Protein AF-0000000075654293 (afdb_homodimer)

pLDDT: mean 76.51, std 26.1, range [17.53, 98.88]

Structure (mmCIF, N/CA/C/O backbone):
data_AF-0000000075654293-model_v1
#
loop_
_entity.id
_entity.type
_entity.pdbx_description
1 polymer 'Carboxylesterase 1F-like'
#
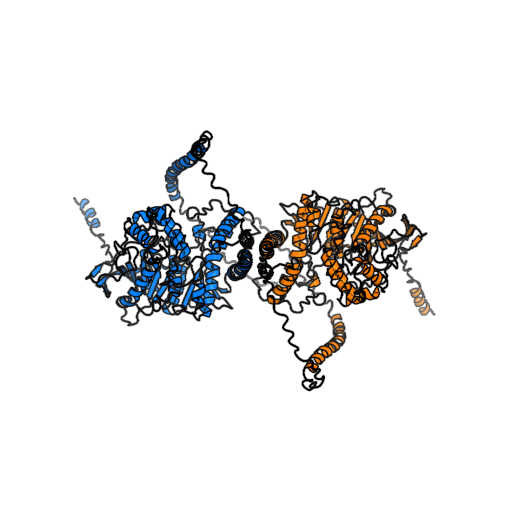loop_
_atom_site.group_PDB
_atom_site.id
_atom_site.type_symbol
_atom_site.label_atom_id
_atom_site.label_alt_id
_atom_site.label_comp_id
_atom_site.label_asym_id
_atom_site.label_entity_id
_atom_site.label_seq_id
_atom_site.pdbx_PDB_ins_code
_atom_site.Cartn_x
_atom_site.Cartn_y
_atom_site.Cartn_z
_atom_site.occupancy
_atom_site.B_iso_or_equiv
_atom_site.auth_seq_id
_atom_site.auth_comp_id
_atom_site.auth_asym_id
_atom_site.auth_atom_id
_atom_site.pdbx_PDB_model_num
ATOM 1 N N . MET A 1 1 ? 62.906 60.344 42.75 1 29.38 1 MET A N 1
ATOM 2 C CA . MET A 1 1 ? 61.781 61.25 42.531 1 29.38 1 MET A CA 1
ATOM 3 C C . MET A 1 1 ? 61.25 61.125 41.125 1 29.38 1 MET A C 1
ATOM 5 O O . MET A 1 1 ? 60.062 61.344 40.875 1 29.38 1 MET A O 1
ATOM 9 N N . GLU A 1 2 ? 62.219 60.875 40.125 1 33.06 2 GLU A N 1
ATOM 10 C CA . GLU A 1 2 ? 61.938 61.062 38.688 1 33.06 2 GLU A CA 1
ATOM 11 C C . GLU A 1 2 ? 61.156 59.875 38.125 1 33.06 2 GLU A C 1
ATOM 13 O O . GLU A 1 2 ? 60.5 59.969 37.094 1 33.06 2 GLU A O 1
ATOM 18 N N . ILE A 1 3 ? 61.469 58.625 38.656 1 38.44 3 ILE A N 1
ATOM 19 C CA . ILE A 1 3 ? 61 57.406 38 1 38.44 3 ILE A CA 1
ATOM 20 C C . ILE A 1 3 ? 59.5 57.25 38.219 1 38.44 3 ILE A C 1
ATOM 22 O O . ILE A 1 3 ? 58.844 56.469 37.5 1 38.44 3 ILE A O 1
ATOM 26 N N . VAL A 1 4 ? 58.969 57.75 39.406 1 38.62 4 VAL A N 1
ATOM 27 C CA . VAL A 1 4 ? 57.594 57.5 39.844 1 38.62 4 VAL A CA 1
ATOM 28 C C . VAL A 1 4 ? 56.625 58.25 38.938 1 38.62 4 VAL A C 1
ATOM 30 O O . VAL A 1 4 ? 55.406 58.062 39.031 1 38.62 4 VAL A O 1
ATOM 33 N N . SER A 1 5 ? 57.125 59.312 38.219 1 36.38 5 SER A N 1
ATOM 34 C CA . SER A 1 5 ? 56.219 60.219 37.531 1 36.38 5 SER A CA 1
ATOM 35 C C . SER A 1 5 ? 55.594 59.594 36.281 1 36.38 5 SER A C 1
ATOM 37 O O . SER A 1 5 ? 54.594 60.094 35.781 1 36.38 5 SER A O 1
ATOM 39 N N . LEU A 1 6 ? 56.375 58.656 35.625 1 37.62 6 LEU A N 1
ATOM 40 C CA . LEU A 1 6 ? 55.969 58.312 34.281 1 37.62 6 LEU A CA 1
ATOM 41 C C . LEU A 1 6 ? 54.781 57.375 34.312 1 37.62 6 LEU A C 1
ATOM 43 O O . LEU A 1 6 ? 54.031 57.281 33.312 1 37.62 6 LEU A O 1
ATOM 47 N N . VAL A 1 7 ? 54.656 56.531 35.438 1 39.5 7 VAL A N 1
ATOM 48 C CA . VAL A 1 7 ? 53.656 55.469 35.406 1 39.5 7 VAL A CA 1
ATOM 49 C C . VAL A 1 7 ? 52.25 56.062 35.5 1 39.5 7 VAL A C 1
ATOM 51 O O . VAL A 1 7 ? 51.281 55.406 35.125 1 39.5 7 VAL A O 1
ATOM 54 N N . TRP A 1 8 ? 52.094 57.281 36.156 1 36.34 8 TRP A N 1
ATOM 55 C CA . TRP A 1 8 ? 50.75 57.781 36.469 1 36.34 8 TRP A CA 1
ATOM 56 C C . TRP A 1 8 ? 50.031 58.25 35.219 1 36.34 8 TRP A C 1
ATOM 58 O O . TRP A 1 8 ? 48.812 58.438 35.219 1 36.34 8 TRP A O 1
ATOM 68 N N . ARG A 1 9 ? 50.844 58.719 34.188 1 34.94 9 ARG A N 1
ATOM 69 C CA . ARG A 1 9 ? 50.125 59.406 33.125 1 34.94 9 ARG A CA 1
ATOM 70 C C . ARG A 1 9 ? 49.281 58.438 32.281 1 34.94 9 ARG A C 1
ATOM 72 O O . ARG A 1 9 ? 48.344 58.844 31.609 1 34.94 9 ARG A O 1
ATOM 79 N N . TRP A 1 10 ? 49.875 57.188 32.062 1 36.72 10 TRP A N 1
ATOM 80 C CA . TRP A 1 10 ? 49.25 56.469 30.969 1 36.72 10 TRP A CA 1
ATOM 81 C C . TRP A 1 10 ? 47.906 55.906 31.391 1 36.72 10 TRP A C 1
ATOM 83 O O . TRP A 1 10 ? 47.219 55.281 30.594 1 36.72 10 TRP A O 1
ATOM 93 N N . CYS A 1 11 ? 47.625 55.812 32.719 1 34.59 11 CYS A N 1
ATOM 94 C CA . CYS A 1 11 ? 46.344 55.188 33.125 1 34.59 11 CYS A CA 1
ATOM 95 C C . CYS A 1 11 ? 45.188 56.062 32.688 1 34.59 11 CYS A C 1
ATOM 97 O O . CYS A 1 11 ? 44.031 55.719 32.938 1 34.59 11 CYS A O 1
ATOM 99 N N . VAL A 1 12 ? 45.438 57.375 32.5 1 34.41 12 VAL A N 1
ATOM 100 C CA . VAL A 1 12 ? 44.25 58.219 32.469 1 34.41 12 VAL A CA 1
ATOM 101 C C . VAL A 1 12 ? 43.469 57.938 31.188 1 34.41 12 VAL A C 1
ATOM 103 O O . VAL A 1 12 ? 42.219 58 31.188 1 34.41 12 VAL A O 1
ATOM 106 N N . THR A 1 13 ? 44.125 57.875 30.047 1 33.25 13 THR A N 1
ATOM 107 C CA . THR A 1 13 ? 43.344 58.312 28.875 1 33.25 13 THR A CA 1
ATOM 108 C C . THR A 1 13 ? 42.344 57.25 28.453 1 33.25 13 THR A C 1
ATOM 110 O O . THR A 1 13 ? 41.531 57.469 27.578 1 33.25 13 THR A O 1
ATOM 113 N N . VAL A 1 14 ? 42.688 55.938 28.688 1 34.84 14 VAL A N 1
ATOM 114 C CA . VAL A 1 14 ? 41.844 55.094 27.844 1 34.84 14 VAL A CA 1
ATOM 115 C C . VAL A 1 14 ? 40.406 55.094 28.359 1 34.84 14 VAL A C 1
ATOM 117 O O . VAL A 1 14 ? 39.906 54.094 28.844 1 34.84 14 VAL A O 1
ATOM 120 N N . LEU A 1 15 ? 40 56.031 29.219 1 33.72 15 LEU A N 1
ATOM 121 C CA . LEU A 1 15 ? 38.562 56.031 29.453 1 33.72 15 LEU A CA 1
ATOM 122 C C . LEU A 1 15 ? 37.812 56.156 28.141 1 33.72 15 LEU A C 1
ATOM 124 O O . LEU A 1 15 ? 37.625 57.281 27.625 1 33.72 15 LEU A O 1
ATOM 128 N N . ALA A 1 16 ? 38.219 55.469 27.031 1 32.47 16 ALA A N 1
ATOM 129 C CA . ALA A 1 16 ? 37.344 55.5 25.875 1 32.47 16 ALA A CA 1
ATOM 130 C C . ALA A 1 16 ? 35.875 55.375 26.281 1 32.47 16 ALA A C 1
ATOM 132 O O . ALA A 1 16 ? 35.5 54.5 27.062 1 32.47 16 ALA A O 1
ATOM 133 N N . LEU A 1 17 ? 35.125 56.438 26.125 1 32.34 17 LEU A N 1
ATOM 134 C CA . LEU A 1 17 ? 33.656 56.562 26.156 1 32.34 17 LEU A CA 1
ATOM 135 C C . LEU A 1 17 ? 33 55.406 25.453 1 32.34 17 LEU A C 1
ATOM 137 O O . LEU A 1 17 ? 33.156 55.219 24.234 1 32.34 17 LEU A O 1
ATOM 141 N N . ALA A 1 18 ? 32.969 54.219 25.984 1 35.25 18 ALA A N 1
ATOM 142 C CA . ALA A 1 18 ? 31.859 53.344 25.578 1 35.25 18 ALA A CA 1
ATOM 143 C C . ALA A 1 18 ? 30.594 54.156 25.312 1 35.25 18 ALA A C 1
ATOM 145 O O . ALA A 1 18 ? 29.922 54.594 26.25 1 35.25 18 ALA A O 1
ATOM 146 N N . ARG A 1 19 ? 30.641 55.031 24.312 1 33.97 19 ARG A N 1
ATOM 147 C CA . ARG A 1 19 ? 29.344 55.531 23.875 1 33.97 19 ARG A CA 1
ATOM 148 C C . ARG A 1 19 ? 28.312 54.375 23.875 1 33.97 19 ARG A C 1
ATOM 150 O O . ARG A 1 19 ? 28.438 53.438 23.109 1 33.97 19 ARG A O 1
ATOM 157 N N . LEU A 1 20 ? 27.891 53.906 24.969 1 35.78 20 LEU A N 1
ATOM 158 C CA . LEU A 1 20 ? 26.578 53.281 24.922 1 35.78 20 LEU A CA 1
ATOM 159 C C . LEU A 1 20 ? 25.719 53.875 23.797 1 35.78 20 LEU A C 1
ATOM 161 O O . LEU A 1 20 ? 25.453 55.094 23.781 1 35.78 20 LEU A O 1
ATOM 165 N N . SER A 1 21 ? 25.984 53.531 22.547 1 38.88 21 SER A N 1
ATOM 166 C CA . SER A 1 21 ? 25.031 53.906 21.516 1 38.88 21 SER A CA 1
ATOM 167 C C . SER A 1 21 ? 23.656 54.188 22.094 1 38.88 21 SER A C 1
ATOM 169 O O . SER A 1 21 ? 23.031 53.25 22.641 1 38.88 21 SER A O 1
ATOM 171 N N . GLN A 1 22 ? 23.406 55.094 22.891 1 42.22 22 GLN A N 1
ATOM 172 C CA . GLN A 1 22 ? 22.094 55.531 23.344 1 42.22 22 GLN A CA 1
ATOM 173 C C . GLN A 1 22 ? 21.031 55.312 22.266 1 42.22 22 GLN A C 1
ATOM 175 O O . GLN A 1 22 ? 21.047 55.969 21.234 1 42.22 22 GLN A O 1
ATOM 180 N N . GLY A 1 23 ? 20.594 54.156 21.906 1 54.72 23 GLY A N 1
ATOM 181 C CA . GLY A 1 23 ? 19.484 53.906 20.984 1 54.72 23 GLY A CA 1
ATOM 182 C C . GLY A 1 23 ? 18.453 55 20.984 1 54.72 23 GLY A C 1
ATOM 183 O O . GLY A 1 23 ? 18.109 55.531 22.047 1 54.72 23 GLY A O 1
ATOM 184 N N . SER A 1 24 ? 18.312 55.906 19.906 1 78.12 24 SER A N 1
ATOM 185 C CA . SER A 1 24 ? 17.328 56.969 19.719 1 78.12 24 SER A CA 1
ATOM 186 C C . SER A 1 24 ? 15.914 56.438 19.984 1 78.12 24 SER A C 1
ATOM 188 O O . SER A 1 24 ? 15.625 55.281 19.75 1 78.12 24 SER A O 1
ATOM 190 N N . HIS A 1 25 ? 15.219 57.125 20.938 1 88.88 25 HIS A N 1
ATOM 191 C CA . HIS A 1 25 ? 13.836 56.812 21.281 1 88.88 25 HIS A CA 1
ATOM 192 C C . HIS A 1 25 ? 12.875 57.375 20.234 1 88.88 25 HIS A C 1
ATOM 194 O O . HIS A 1 25 ? 13.172 58.375 19.578 1 88.88 25 HIS A O 1
ATOM 200 N N . VAL A 1 26 ? 11.875 56.594 19.938 1 92.44 26 VAL A N 1
ATOM 201 C CA . VAL A 1 26 ? 10.805 57 19.047 1 92.44 26 VAL A CA 1
ATOM 202 C C . VAL A 1 26 ? 9.453 56.875 19.75 1 92.44 26 VAL A C 1
ATOM 204 O O . VAL A 1 26 ? 9.203 55.875 20.422 1 92.44 26 VAL A O 1
ATOM 207 N N . VAL A 1 27 ? 8.625 57.906 19.703 1 94.38 27 VAL A N 1
ATOM 208 C CA . VAL A 1 27 ? 7.301 57.875 20.312 1 94.38 27 VAL A CA 1
ATOM 209 C C . VAL A 1 27 ? 6.234 57.875 19.219 1 94.38 27 VAL A C 1
ATOM 211 O O . VAL A 1 27 ? 6.336 58.594 18.234 1 94.38 27 VAL A O 1
ATOM 214 N N . ARG A 1 28 ? 5.301 57.031 19.312 1 94.19 28 ARG A N 1
ATOM 215 C CA . ARG A 1 28 ? 4.176 56.938 18.391 1 94.19 28 ARG A CA 1
ATOM 216 C C . ARG A 1 28 ? 2.846 57.031 19.125 1 94.19 28 ARG A C 1
ATOM 218 O O . ARG A 1 28 ? 2.734 56.594 20.266 1 94.19 28 ARG A O 1
ATOM 225 N N . ASP A 1 29 ? 1.861 57.562 18.438 1 93.06 29 ASP A N 1
ATOM 226 C CA . ASP A 1 29 ? 0.502 57.625 18.969 1 93.06 29 ASP A CA 1
ATOM 227 C C . ASP A 1 29 ? -0.239 56.312 18.719 1 93.06 29 ASP A C 1
ATOM 229 O O . ASP A 1 29 ? 0.15 55.531 17.844 1 93.06 29 ASP A O 1
ATOM 233 N N . THR A 1 30 ? -1.168 56 19.547 1 93.81 30 THR A N 1
ATOM 234 C CA . THR A 1 30 ? -2.199 55 19.328 1 93.81 30 THR A CA 1
ATOM 235 C C . THR A 1 30 ? -3.568 55.531 19.75 1 93.81 30 THR A C 1
ATOM 237 O O . THR A 1 30 ? -3.684 56.656 20.234 1 93.81 30 THR A O 1
ATOM 240 N N . ALA A 1 31 ? -4.582 54.75 19.5 1 92.62 31 ALA A N 1
ATOM 241 C CA . ALA A 1 31 ? -5.922 55.125 19.938 1 92.62 31 ALA A CA 1
ATOM 242 C C . ALA A 1 31 ? -6.023 55.094 21.469 1 92.62 31 ALA A C 1
ATOM 244 O O . ALA A 1 31 ? -6.969 55.625 22.047 1 92.62 31 ALA A O 1
ATOM 245 N N . TYR A 1 32 ? -4.969 54.594 22.125 1 92.56 32 TYR A N 1
ATOM 246 C CA . TYR A 1 32 ? -5.078 54.344 23.562 1 92.56 32 TYR A CA 1
ATOM 247 C C . TYR A 1 32 ? -3.979 55.094 24.328 1 92.56 32 TYR A C 1
ATOM 249 O O . TYR A 1 32 ? -3.836 54.906 25.531 1 92.56 32 TYR A O 1
ATOM 257 N N . GLY A 1 33 ? -3.223 55.812 23.625 1 91.88 33 GLY A N 1
ATOM 258 C CA . GLY A 1 33 ? -2.109 56.562 24.203 1 91.88 33 GLY A CA 1
ATOM 259 C C . GLY A 1 33 ? -0.842 56.469 23.375 1 91.88 33 GLY A C 1
ATOM 260 O O . GLY A 1 33 ? -0.854 55.938 22.266 1 91.88 33 GLY A O 1
ATOM 261 N N . LYS A 1 34 ? 0.166 57.031 23.984 1 94.5 34 LYS A N 1
ATOM 262 C CA . LYS A 1 34 ? 1.444 57.031 23.266 1 94.5 34 LYS A CA 1
ATOM 263 C C . LYS A 1 34 ? 2.334 55.906 23.75 1 94.5 34 LYS A C 1
ATOM 265 O O . LYS A 1 34 ? 2.225 55.438 24.891 1 94.5 34 LYS A O 1
ATOM 270 N N . VAL A 1 35 ? 3.152 55.438 22.797 1 95.12 35 VAL A N 1
ATOM 271 C CA . VAL A 1 35 ? 4.105 54.406 23.125 1 95.12 35 VAL A CA 1
ATOM 272 C C . VAL A 1 35 ? 5.512 54.812 22.703 1 95.12 35 VAL A C 1
ATOM 274 O O . VAL A 1 35 ? 5.695 55.438 21.656 1 95.12 35 VAL A O 1
ATOM 277 N N . ARG A 1 36 ? 6.469 54.625 23.625 1 96 36 ARG A N 1
ATOM 278 C CA . ARG A 1 36 ? 7.863 54.969 23.359 1 96 36 ARG A CA 1
ATOM 279 C C . ARG A 1 36 ? 8.703 53.688 23.156 1 96 36 ARG A C 1
ATOM 281 O O . ARG A 1 36 ? 8.789 52.844 24.031 1 96 36 ARG A O 1
ATOM 288 N N . GLY A 1 37 ? 9.219 53.625 21.953 1 95.25 37 GLY A N 1
ATOM 289 C CA . GLY A 1 37 ? 10.07 52.469 21.609 1 95.25 37 GLY A CA 1
ATOM 290 C C . GLY A 1 37 ? 11.508 52.875 21.344 1 95.25 37 GLY A C 1
ATOM 291 O O . GLY A 1 37 ? 11.922 54 21.656 1 95.25 37 GLY A O 1
ATOM 292 N N . ASN A 1 38 ? 12.336 51.844 20.906 1 93.06 38 ASN A N 1
ATOM 293 C CA . ASN A 1 38 ? 13.75 52.062 20.625 1 93.06 38 ASN A CA 1
ATOM 294 C C . ASN A 1 38 ? 14.062 51.844 19.141 1 93.06 38 ASN A C 1
ATOM 296 O O . ASN A 1 38 ? 13.297 51.188 18.422 1 93.06 38 ASN A O 1
ATOM 300 N N . VAL A 1 39 ? 15.094 52.438 18.688 1 92 39 VAL A N 1
ATOM 301 C CA . VAL A 1 39 ? 15.656 52.156 17.359 1 92 39 VAL A CA 1
ATOM 302 C C . VAL A 1 39 ? 16.859 51.25 17.516 1 92 39 VAL A C 1
ATOM 304 O O . VAL A 1 39 ? 17.812 51.562 18.25 1 92 39 VAL A O 1
ATOM 307 N N . THR A 1 40 ? 16.781 50.125 16.953 1 87 40 THR A N 1
ATOM 308 C CA . THR A 1 40 ? 17.859 49.125 17.031 1 87 40 THR A CA 1
ATOM 309 C C . THR A 1 40 ? 18.438 48.844 15.656 1 87 40 THR A C 1
ATOM 311 O O . THR A 1 40 ? 17.781 49.062 14.641 1 87 40 THR A O 1
ATOM 314 N N . THR A 1 41 ? 19.734 48.5 15.648 1 83.94 41 THR A N 1
ATOM 315 C CA . THR A 1 41 ? 20.391 48.125 14.398 1 83.94 41 THR A CA 1
ATOM 316 C C . THR A 1 41 ? 20.516 46.625 14.266 1 83.94 41 THR A C 1
ATOM 318 O O . THR A 1 41 ? 20.984 45.938 15.188 1 83.94 41 THR A O 1
ATOM 321 N N . THR A 1 42 ? 20.062 46.094 13.203 1 79.44 42 THR A N 1
ATOM 322 C CA . THR A 1 42 ? 20.156 44.688 12.945 1 79.44 42 THR A CA 1
ATOM 323 C C . THR A 1 42 ? 21.594 44.281 12.578 1 79.44 42 THR A C 1
ATOM 325 O O . THR A 1 42 ? 22.438 45.156 12.344 1 79.44 42 THR A O 1
ATOM 328 N N . SER A 1 43 ? 21.828 42.938 12.609 1 70.75 43 SER A N 1
ATOM 329 C CA . SER A 1 43 ? 23.156 42.438 12.258 1 70.75 43 SER A CA 1
ATOM 330 C C . SER A 1 43 ? 23.547 42.875 10.844 1 70.75 43 SER A C 1
ATOM 332 O O . SER A 1 43 ? 24.734 43.031 10.547 1 70.75 43 SER A O 1
ATOM 334 N N . GLY A 1 44 ? 22.625 43.156 9.984 1 71.62 44 GLY A N 1
ATOM 335 C CA . GLY A 1 44 ? 22.906 43.594 8.617 1 71.62 44 GLY A CA 1
ATOM 336 C C . GLY A 1 44 ? 23.062 45.094 8.484 1 71.62 44 GLY A C 1
ATOM 337 O O . GLY A 1 44 ? 23.25 45.594 7.383 1 71.62 44 GLY A O 1
ATOM 338 N N . GLY A 1 45 ? 22.984 45.844 9.57 1 77.38 45 GLY A N 1
ATOM 339 C CA . GLY A 1 45 ? 23.266 47.281 9.57 1 77.38 45 GLY A CA 1
ATOM 340 C C . GLY A 1 45 ? 22.016 48.125 9.375 1 77.38 45 GLY A C 1
ATOM 341 O O . GLY A 1 45 ? 22.078 49.344 9.453 1 77.38 45 GLY A O 1
ATOM 342 N N . LYS A 1 46 ? 20.953 47.469 9.18 1 84.88 46 LYS A N 1
ATOM 343 C CA . LYS A 1 46 ? 19.719 48.219 8.984 1 84.88 46 LYS A CA 1
ATOM 344 C C . LYS A 1 46 ? 19.047 48.531 10.328 1 84.88 46 LYS A C 1
ATOM 346 O O . LYS A 1 46 ? 19.172 47.781 11.281 1 84.88 46 LYS A O 1
ATOM 351 N N . GLN A 1 47 ? 18.391 49.656 10.32 1 88.75 47 GLN A N 1
ATOM 352 C CA . GLN A 1 47 ? 17.75 50.094 11.562 1 88.75 47 GLN A CA 1
ATOM 353 C C . GLN A 1 47 ? 16.281 49.688 11.594 1 88.75 47 GLN A C 1
ATOM 355 O O . GLN A 1 47 ? 15.617 49.688 10.555 1 88.75 47 GLN A O 1
ATOM 360 N N . VAL A 1 48 ? 15.844 49.375 12.75 1 93.19 48 VAL A N 1
ATOM 361 C CA . VAL A 1 48 ? 14.461 49 12.992 1 93.19 48 VAL A CA 1
ATOM 362 C C . VAL A 1 48 ? 13.945 49.656 14.258 1 93.19 48 VAL A C 1
ATOM 364 O O . VAL A 1 48 ? 14.672 49.781 15.25 1 93.19 48 VAL A O 1
ATOM 367 N N . GLN A 1 49 ? 12.734 50.281 14.148 1 95.25 49 GLN A N 1
ATOM 368 C CA . GLN A 1 49 ? 12.055 50.719 15.359 1 95.25 49 GLN A CA 1
ATOM 369 C C . GLN A 1 49 ? 11.344 49.562 16.062 1 95.25 49 GLN A C 1
ATOM 371 O O . GLN A 1 49 ? 10.609 48.812 15.43 1 95.25 49 GLN A O 1
ATOM 376 N N . VAL A 1 50 ? 11.586 49.469 17.344 1 95.75 50 VAL A N 1
ATOM 377 C CA . VAL A 1 50 ? 11.039 48.344 18.094 1 95.75 50 VAL A CA 1
ATOM 378 C C . VAL A 1 50 ? 10.188 48.844 19.25 1 95.75 50 VAL A C 1
ATOM 380 O O . VAL A 1 50 ? 10.648 49.656 20.062 1 95.75 50 VAL A O 1
ATOM 383 N N . PHE A 1 51 ? 8.906 48.5 19.281 1 97.38 51 PHE A N 1
ATOM 384 C CA . PHE A 1 51 ? 7.973 48.75 20.359 1 97.38 51 PHE A CA 1
ATOM 385 C C . PHE A 1 51 ? 7.52 47.438 21.016 1 97.38 51 PHE A C 1
ATOM 387 O O . PHE A 1 51 ? 6.805 46.656 20.391 1 97.38 51 PHE A O 1
ATOM 394 N N . LEU A 1 52 ? 7.945 47.219 22.266 1 96.88 52 LEU A N 1
ATOM 395 C CA . LEU A 1 52 ? 7.656 45.969 22.938 1 96.88 52 LEU A CA 1
ATOM 396 C C . LEU A 1 52 ? 6.605 46.156 24.031 1 96.88 52 LEU A C 1
ATOM 398 O O . LEU A 1 52 ? 6.547 47.219 24.656 1 96.88 52 LEU A O 1
ATOM 402 N N . GLY A 1 53 ? 5.734 45.125 24.203 1 96 53 GLY A N 1
ATOM 403 C CA . GLY A 1 53 ? 4.809 45.094 25.328 1 96 53 GLY A CA 1
ATOM 404 C C . GLY A 1 53 ? 3.68 46.094 25.203 1 96 53 GLY A C 1
ATOM 405 O O . GLY A 1 53 ? 3.305 46.719 26.188 1 96 53 GLY A O 1
ATOM 406 N N . VAL A 1 54 ? 3.211 46.312 24.047 1 96.31 54 VAL A N 1
ATOM 407 C CA . VAL A 1 54 ? 2.076 47.188 23.828 1 96.31 54 VAL A CA 1
ATOM 408 C C . VAL A 1 54 ? 0.771 46.469 24.094 1 96.31 54 VAL A C 1
ATOM 410 O O . VAL A 1 54 ? 0.509 45.406 23.484 1 96.31 54 VAL A O 1
ATOM 413 N N . PRO A 1 55 ? -0.09 46.906 25.016 1 95.69 55 PRO A N 1
ATOM 414 C CA . PRO A 1 55 ? -1.335 46.188 25.297 1 95.69 55 PRO A CA 1
ATOM 415 C C . PRO A 1 55 ? -2.348 46.281 24.156 1 95.69 55 PRO A C 1
ATOM 417 O O . PRO A 1 55 ? -2.643 47.375 23.688 1 95.69 55 PRO A O 1
ATOM 420 N N . TYR A 1 56 ? -2.852 45.219 23.734 1 97.19 56 TYR A N 1
ATOM 421 C CA . TYR A 1 56 ? -3.881 45.25 22.703 1 97.19 56 TYR A CA 1
ATOM 422 C C . TYR A 1 56 ? -5.25 44.906 23.281 1 97.19 56 TYR A C 1
ATOM 424 O O . TYR A 1 56 ? -6.27 45.062 22.609 1 97.19 56 TYR A O 1
ATOM 432 N N . ALA A 1 57 ? -5.277 44.469 24.5 1 97.19 57 ALA A N 1
ATOM 433 C CA . ALA A 1 57 ? -6.5 44.156 25.234 1 97.19 57 ALA A CA 1
ATOM 434 C C . ALA A 1 57 ? -6.297 44.344 26.75 1 97.19 57 ALA A C 1
ATOM 436 O O . ALA A 1 57 ? -5.16 44.406 27.219 1 97.19 57 ALA A O 1
ATOM 437 N N . ARG A 1 58 ? -7.449 44.375 27.438 1 95.31 58 ARG A N 1
ATOM 438 C CA . ARG A 1 58 ? -7.379 44.344 28.906 1 95.31 58 ARG A CA 1
ATOM 439 C C . ARG A 1 58 ? -6.945 43 29.406 1 95.31 58 ARG A C 1
ATOM 441 O O . ARG A 1 58 ? -7.316 41.969 28.828 1 95.31 58 ARG A O 1
ATOM 448 N N . GLY A 1 59 ? -6.141 43.031 30.469 1 94.38 59 GLY A N 1
ATOM 449 C CA . GLY A 1 59 ? -5.746 41.781 31.031 1 94.38 59 GLY A CA 1
ATOM 450 C C . GLY A 1 59 ? -6.926 40.906 31.438 1 94.38 59 GLY A C 1
ATOM 451 O O . GLY A 1 59 ? -7.914 41.406 31.984 1 94.38 59 GLY A O 1
ATOM 452 N N . PRO A 1 60 ? -6.918 39.688 31 1 94.62 60 PRO A N 1
ATOM 453 C CA . PRO A 1 60 ? -7.992 38.75 31.359 1 94.62 60 PRO A CA 1
ATOM 454 C C . PRO A 1 60 ? -7.859 38.219 32.781 1 94.62 60 PRO A C 1
ATOM 456 O O . PRO A 1 60 ? -7.73 37.031 33 1 94.62 60 PRO A O 1
ATOM 459 N N . VAL A 1 61 ? -7.992 39.094 33.75 1 92.38 61 VAL A N 1
ATOM 460 C CA . VAL A 1 61 ? -7.801 38.812 35.188 1 92.38 61 VAL A CA 1
ATOM 461 C C . VAL A 1 61 ? -9.133 38.938 35.906 1 92.38 61 VAL A C 1
ATOM 463 O O . VAL A 1 61 ? -10.023 39.656 35.469 1 92.38 61 VAL A O 1
ATOM 466 N N . GLY A 1 62 ? -9.266 38.219 37 1 88.56 62 GLY A N 1
ATOM 467 C CA . GLY A 1 62 ? -10.469 38.312 37.812 1 88.56 62 GLY A CA 1
ATOM 468 C C . GLY A 1 62 ? -11.727 37.906 37.062 1 88.56 62 GLY A C 1
ATOM 469 O O . GLY A 1 62 ? -11.773 36.844 36.438 1 88.56 62 GLY A O 1
ATOM 470 N N . ASP A 1 63 ? -12.688 38.844 37 1 88.25 63 ASP A N 1
ATOM 471 C CA . ASP A 1 63 ? -13.984 38.562 36.406 1 88.25 63 ASP A CA 1
ATOM 472 C C . ASP A 1 63 ? -13.867 38.438 34.875 1 88.25 63 ASP A C 1
ATOM 474 O O . ASP A 1 63 ? -14.781 37.938 34.219 1 88.25 63 ASP A O 1
ATOM 478 N N . ARG A 1 64 ? -12.711 38.781 34.375 1 93.12 64 ARG A N 1
ATOM 479 C CA . ARG A 1 64 ? -12.531 38.719 32.938 1 93.12 64 ARG A CA 1
ATOM 480 C C . ARG A 1 64 ? -11.914 37.406 32.5 1 93.12 64 ARG A C 1
ATOM 482 O O . ARG A 1 64 ? -11.766 37.156 31.297 1 93.12 64 ARG A O 1
ATOM 489 N N . ARG A 1 65 ? -11.594 36.594 33.531 1 92.88 65 ARG A N 1
ATOM 490 C CA . ARG A 1 65 ? -11.125 35.219 33.219 1 92.88 65 ARG A CA 1
ATOM 491 C C . ARG A 1 65 ? -12.219 34.406 32.531 1 92.88 65 ARG A C 1
ATOM 493 O O . ARG A 1 65 ? -13.383 34.5 32.938 1 92.88 65 ARG A O 1
ATOM 500 N N . PHE A 1 66 ? -11.883 33.719 31.531 1 92.88 66 PHE A N 1
ATOM 501 C CA . PHE A 1 66 ? -12.797 32.844 30.812 1 92.88 66 PHE A CA 1
ATOM 502 C C . PHE A 1 66 ? -13.914 33.656 30.156 1 92.88 66 PHE A C 1
ATOM 504 O O . PHE A 1 66 ? -15.078 33.25 30.188 1 92.88 66 PHE A O 1
ATOM 511 N N . LYS A 1 67 ? -13.547 34.781 29.656 1 92.38 67 LYS A N 1
ATOM 512 C CA . LYS A 1 67 ? -14.445 35.656 28.891 1 92.38 67 LYS A CA 1
ATOM 513 C C . LYS A 1 67 ? -13.742 36.188 27.641 1 92.38 67 LYS A C 1
ATOM 515 O O . LYS A 1 67 ? -12.508 36.188 27.578 1 92.38 67 LYS A O 1
ATOM 520 N N . PRO A 1 68 ? -14.531 36.594 26.641 1 94.38 68 PRO A N 1
ATOM 521 C CA . PRO A 1 68 ? -13.906 37.219 25.469 1 94.38 68 PRO A CA 1
ATOM 522 C C . PRO A 1 68 ? -13.078 38.438 25.844 1 94.38 68 PRO A C 1
ATOM 524 O O . PRO A 1 68 ? -13.398 39.156 26.812 1 94.38 68 PRO A O 1
ATOM 527 N N . PRO A 1 69 ? -12 38.719 25.109 1 96.94 69 PRO A N 1
ATOM 528 C CA . PRO A 1 69 ? -11.156 39.875 25.406 1 96.94 69 PRO A CA 1
ATOM 529 C C . PRO A 1 69 ? -11.891 41.188 25.203 1 96.94 69 PRO A C 1
ATOM 531 O O . PRO A 1 69 ? -12.82 41.281 24.391 1 96.94 69 PRO A O 1
ATOM 534 N N . GLU A 1 70 ? -11.406 42.156 25.953 1 95.56 70 GLU A N 1
ATOM 535 C CA . GLU A 1 70 ? -11.953 43.531 25.875 1 95.56 70 GLU A CA 1
ATOM 536 C C . GLU A 1 70 ? -10.891 44.531 25.438 1 95.56 70 GLU A C 1
ATOM 538 O O . GLU A 1 70 ? -9.695 44.312 25.688 1 95.56 70 GLU A O 1
ATOM 543 N N . ARG A 1 71 ? -11.328 45.562 24.859 1 93.19 71 ARG A N 1
ATOM 544 C CA . ARG A 1 71 ? -10.414 46.625 24.406 1 93.19 71 ARG A CA 1
ATOM 545 C C . ARG A 1 71 ? -9.602 47.188 25.562 1 93.19 71 ARG A C 1
ATOM 547 O O . ARG A 1 71 ? -10.062 47.188 26.719 1 93.19 71 ARG A O 1
ATOM 554 N N . PRO A 1 72 ? -8.406 47.656 25.203 1 90.44 72 PRO A N 1
ATOM 555 C CA . PRO A 1 72 ? -7.57 48.219 26.25 1 90.44 72 PRO A CA 1
ATOM 556 C C . PRO A 1 72 ? -8.195 49.469 26.891 1 90.44 72 PRO A C 1
ATOM 558 O O . PRO A 1 72 ? -9.031 50.125 26.281 1 90.44 72 PRO A O 1
ATOM 561 N N . GLU A 1 73 ? -7.824 49.656 28.203 1 81 73 GLU A N 1
ATOM 562 C CA . GLU A 1 73 ? -8.266 50.875 28.875 1 81 73 GLU A CA 1
ATOM 563 C C . GLU A 1 73 ? -7.477 52.094 28.391 1 81 73 GLU A C 1
ATOM 565 O O . GLU A 1 73 ? -6.312 51.969 28.016 1 81 73 GLU A O 1
ATOM 570 N N . THR A 1 74 ? -8.094 53.438 27.969 1 70.25 74 THR A N 1
ATOM 571 C CA . THR A 1 74 ? -7.543 54.656 27.375 1 70.25 74 THR A CA 1
ATOM 572 C C . THR A 1 74 ? -6.727 55.438 28.406 1 70.25 74 THR A C 1
ATOM 574 O O . THR A 1 74 ? -6.172 56.5 28.078 1 70.25 74 THR A O 1
ATOM 577 N N . SER A 1 75 ? -5.746 54.844 28.984 1 63.97 75 SER A N 1
ATOM 578 C CA . SER A 1 75 ? -5.465 55.719 30.109 1 63.97 75 SER A CA 1
ATOM 579 C C . SER A 1 75 ? -3.994 56.125 30.125 1 63.97 75 SER A C 1
ATOM 581 O O . SER A 1 75 ? -3.561 56.844 31.016 1 63.97 75 SER A O 1
ATOM 583 N N . TYR A 1 76 ? -3.248 55.719 29.109 1 69.5 76 TYR A N 1
ATOM 584 C CA . TYR A 1 76 ? -1.873 56.062 29.453 1 69.5 76 TYR A CA 1
ATOM 585 C C . TYR A 1 76 ? -1.397 57.281 28.656 1 69.5 76 TYR A C 1
ATOM 587 O O . TYR A 1 76 ? -1.814 57.469 27.5 1 69.5 76 TYR A O 1
ATOM 595 N N . THR A 1 77 ? -0.65 58.188 29.281 1 82.88 77 THR A N 1
ATOM 596 C CA . THR A 1 77 ? -0.029 59.312 28.562 1 82.88 77 THR A CA 1
ATOM 597 C C . THR A 1 77 ? 1.107 58.812 27.672 1 82.88 77 THR A C 1
ATOM 599 O O . THR A 1 77 ? 1.035 58.906 26.453 1 82.88 77 THR A O 1
ATOM 602 N N . VAL A 1 78 ? 2.182 58.219 28.219 1 91.88 78 VAL A N 1
ATOM 603 C CA . VAL A 1 78 ? 3.254 57.625 27.438 1 91.88 78 VAL A CA 1
ATOM 604 C C . VAL A 1 78 ? 3.67 56.281 28.094 1 91.88 78 VAL A C 1
ATOM 606 O O . VAL A 1 78 ? 4.09 56.281 29.25 1 91.88 78 VAL A O 1
ATOM 609 N N . ARG A 1 79 ? 3.521 55.219 27.391 1 92.62 79 ARG A N 1
ATOM 610 C CA . ARG A 1 79 ? 3.963 53.906 27.859 1 92.62 79 ARG A CA 1
ATOM 611 C C . ARG A 1 79 ? 5.348 53.562 27.312 1 92.62 79 ARG A C 1
ATOM 613 O O . ARG A 1 79 ? 5.598 53.688 26.109 1 92.62 79 ARG A O 1
ATOM 620 N N . ASN A 1 80 ? 6.273 53.219 28.234 1 93.75 80 ASN A N 1
ATOM 621 C CA . ASN A 1 80 ? 7.57 52.719 27.797 1 93.75 80 ASN A CA 1
ATOM 622 C C . ASN A 1 80 ? 7.461 51.312 27.203 1 93.75 80 ASN A C 1
ATOM 624 O O . ASN A 1 80 ? 7.086 50.375 27.906 1 93.75 80 ASN A O 1
ATOM 628 N N . ALA A 1 81 ? 7.77 51.219 25.969 1 96 81 ALA A N 1
ATOM 629 C CA . ALA A 1 81 ? 7.672 49.969 25.25 1 96 81 ALA A CA 1
ATOM 630 C C . ALA A 1 81 ? 9.055 49.375 24.938 1 96 81 ALA A C 1
ATOM 632 O O . ALA A 1 81 ? 9.336 49 23.812 1 96 81 ALA A O 1
ATOM 633 N N . TYR A 1 82 ? 9.93 49.25 25.938 1 94.5 82 TYR A N 1
ATOM 634 C CA . TYR A 1 82 ? 11.305 48.812 25.781 1 94.5 82 TYR A CA 1
ATOM 635 C C . TYR A 1 82 ? 11.43 47.312 26.109 1 94.5 82 TYR A C 1
ATOM 637 O O . TYR A 1 82 ? 12.422 46.688 25.75 1 94.5 82 TYR A O 1
ATOM 645 N N . LYS A 1 83 ? 10.461 46.812 26.891 1 93.94 83 LYS A N 1
ATOM 646 C CA . LYS A 1 83 ? 10.484 45.406 27.297 1 93.94 83 LYS A CA 1
ATOM 647 C C . LYS A 1 83 ? 9.195 44.719 26.906 1 93.94 83 LYS A C 1
ATOM 649 O O . LYS A 1 83 ? 8.117 45.281 26.969 1 93.94 83 LYS A O 1
ATOM 654 N N . PRO A 1 84 ? 9.359 43.469 26.531 1 93.94 84 PRO A N 1
ATOM 655 C CA . PRO A 1 84 ? 8.141 42.719 26.203 1 93.94 84 PRO A CA 1
ATOM 656 C C . PRO A 1 84 ? 7.203 42.562 27.406 1 93.94 84 PRO A C 1
ATOM 658 O O . PRO A 1 84 ? 7.652 42.594 28.547 1 93.94 84 PRO A O 1
ATOM 661 N N . GLY A 1 85 ? 5.906 42.5 27.094 1 93.44 85 GLY A N 1
ATOM 662 C CA . GLY A 1 85 ? 4.969 42.125 28.141 1 93.44 85 GLY A CA 1
ATOM 663 C C . GLY A 1 85 ? 5.152 40.719 28.641 1 93.44 85 GLY A C 1
ATOM 664 O O . GLY A 1 85 ? 5.855 39.906 28.016 1 93.44 85 GLY A O 1
ATOM 665 N N . PRO A 1 86 ? 4.582 40.438 29.781 1 93.94 86 PRO A N 1
ATOM 666 C CA . PRO A 1 86 ? 4.715 39.062 30.297 1 93.94 86 PRO A CA 1
ATOM 667 C C . PRO A 1 86 ? 4.062 38.031 29.406 1 93.94 86 PRO A C 1
ATOM 669 O O . PRO A 1 86 ? 3.008 38.281 28.812 1 93.94 86 PRO A O 1
ATOM 672 N N . ALA A 1 87 ? 4.766 36.875 29.344 1 93.62 87 ALA A N 1
ATOM 673 C CA . ALA A 1 87 ? 4.137 35.75 28.672 1 93.62 87 ALA A CA 1
ATOM 674 C C . ALA A 1 87 ? 2.896 35.281 29.422 1 93.62 87 ALA A C 1
ATOM 676 O O . ALA A 1 87 ? 2.826 35.406 30.656 1 93.62 87 ALA A O 1
ATOM 677 N N . CYS A 1 88 ? 1.952 34.812 28.688 1 96.19 88 CYS A N 1
ATOM 678 C CA . CYS A 1 88 ? 0.777 34.25 29.359 1 96.19 88 CYS A CA 1
ATOM 679 C C . CYS A 1 88 ? 1.152 33.062 30.219 1 96.19 88 CYS A C 1
ATOM 681 O O . CYS A 1 88 ? 2.141 32.375 29.938 1 96.19 88 CYS A O 1
ATOM 683 N N . PRO A 1 89 ? 0.323 32.75 31.234 1 95.06 89 PRO A N 1
ATOM 684 C CA . PRO A 1 89 ? 0.636 31.625 32.125 1 95.06 89 PRO A CA 1
ATOM 685 C C . PRO A 1 89 ? 0.825 30.328 31.344 1 95.06 89 PRO A C 1
ATOM 687 O O . PRO A 1 89 ? -0.033 29.938 30.547 1 95.06 89 PRO A O 1
ATOM 690 N N . GLN A 1 90 ? 1.967 29.688 31.562 1 93.06 90 GLN A N 1
ATOM 691 C CA . GLN A 1 90 ? 2.336 28.406 30.953 1 93.06 90 GLN A CA 1
ATOM 692 C C . GLN A 1 90 ? 3.355 27.672 31.797 1 93.06 90 GLN A C 1
ATOM 694 O O . GLN A 1 90 ? 4.137 28.281 32.531 1 93.06 90 GLN A O 1
ATOM 699 N N . PRO A 1 91 ? 3.318 26.328 31.734 1 87.69 91 PRO A N 1
ATOM 700 C CA . PRO A 1 91 ? 4.379 25.609 32.406 1 87.69 91 PRO A CA 1
ATOM 701 C C . PRO A 1 91 ? 5.762 25.875 31.828 1 87.69 91 PRO A C 1
ATOM 703 O O . PRO A 1 91 ? 5.875 26.484 30.766 1 87.69 91 PRO A O 1
ATOM 706 N N . ALA A 1 92 ? 6.742 25.516 32.562 1 79.44 92 ALA A N 1
ATOM 707 C CA . ALA A 1 92 ? 8.094 25.688 32.031 1 79.44 92 ALA A CA 1
ATOM 708 C C . ALA A 1 92 ? 8.273 24.938 30.703 1 79.44 92 ALA A C 1
ATOM 710 O O . ALA A 1 92 ? 7.945 23.766 30.594 1 79.44 92 ALA A O 1
ATOM 711 N N . ASN A 1 93 ? 8.508 25.766 29.75 1 68.88 93 ASN A N 1
ATOM 712 C CA . ASN A 1 93 ? 8.695 25.219 28.406 1 68.88 93 ASN A CA 1
ATOM 713 C C . ASN A 1 93 ? 10.047 24.531 28.266 1 68.88 93 ASN A C 1
ATOM 715 O O . ASN A 1 93 ? 11.094 25.156 28.422 1 68.88 93 ASN A O 1
ATOM 719 N N . PRO A 1 94 ? 9.898 23.344 27.984 1 58.19 94 PRO A N 1
ATOM 720 C CA . PRO A 1 94 ? 11.18 22.641 27.922 1 58.19 94 PRO A CA 1
ATOM 721 C C . PRO A 1 94 ? 12.094 23.172 26.828 1 58.19 94 PRO A C 1
ATOM 723 O O . PRO A 1 94 ? 13.32 23.062 26.922 1 58.19 94 PRO A O 1
ATOM 726 N N . ALA A 1 95 ? 11.531 23.828 25.859 1 55.09 95 ALA A N 1
ATOM 727 C CA . ALA A 1 95 ? 12.344 24.25 24.719 1 55.09 95 ALA A CA 1
ATOM 728 C C . ALA A 1 95 ? 12.875 25.656 24.922 1 55.09 95 ALA A C 1
ATOM 730 O O . ALA A 1 95 ? 13.977 25.984 24.469 1 55.09 95 ALA A O 1
ATOM 731 N N . THR A 1 96 ? 12.195 26.625 25.422 1 57.09 96 THR A N 1
ATOM 732 C CA . THR A 1 96 ? 12.578 28.031 25.469 1 57.09 96 THR A CA 1
ATOM 733 C C . THR A 1 96 ? 12.797 28.484 26.906 1 57.09 96 THR A C 1
ATOM 735 O O . THR A 1 96 ? 13.328 29.578 27.141 1 57.09 96 THR A O 1
ATOM 738 N N . ASP A 1 97 ? 12.539 27.688 27.859 1 54.69 97 ASP A N 1
ATOM 739 C CA . ASP A 1 97 ? 12.602 28.016 29.281 1 54.69 97 ASP A CA 1
ATOM 740 C C . ASP A 1 97 ? 11.68 29.188 29.625 1 54.69 97 ASP A C 1
ATOM 742 O O . ASP A 1 97 ? 11.891 29.875 30.625 1 54.69 97 ASP A O 1
ATOM 746 N N . THR A 1 98 ? 10.867 29.484 28.703 1 67.44 98 THR A N 1
ATOM 747 C CA . THR A 1 98 ? 9.906 30.562 28.938 1 67.44 98 THR A CA 1
ATOM 748 C C . THR A 1 98 ? 8.953 30.188 30.078 1 67.44 98 THR A C 1
ATOM 750 O O . THR A 1 98 ? 8.469 29.047 30.141 1 67.44 98 THR A O 1
ATOM 753 N N . VAL A 1 99 ? 8.883 31.109 31.109 1 68.31 99 VAL A N 1
ATOM 754 C CA . VAL A 1 99 ? 7.902 30.969 32.188 1 68.31 99 VAL A CA 1
ATOM 755 C C . VAL A 1 99 ? 6.906 32.125 32.125 1 68.31 99 VAL A C 1
ATOM 757 O O . VAL A 1 99 ? 7.297 33.281 31.953 1 68.31 99 VAL A O 1
ATOM 760 N N . GLY A 1 100 ? 5.66 31.797 31.859 1 77.62 100 GLY A N 1
ATOM 761 C CA . GLY A 1 100 ? 4.609 32.812 31.953 1 77.62 100 GLY A CA 1
ATOM 762 C C . GLY A 1 100 ? 3.934 32.844 33.312 1 77.62 100 GLY A C 1
ATOM 763 O O . GLY A 1 100 ? 3.416 31.844 33.781 1 77.62 100 GLY A O 1
ATOM 764 N N . ASP A 1 101 ? 4.012 34.125 33.906 1 80.25 101 ASP A N 1
ATOM 765 C CA . ASP A 1 101 ? 3.533 34.125 35.281 1 80.25 101 ASP A CA 1
ATOM 766 C C . ASP A 1 101 ? 2.512 35.25 35.5 1 80.25 101 ASP A C 1
ATOM 768 O O . ASP A 1 101 ? 2.32 35.688 36.625 1 80.25 101 ASP A O 1
ATOM 772 N N . SER A 1 102 ? 1.962 35.625 34.406 1 93.88 102 SER A N 1
ATOM 773 C CA . SER A 1 102 ? 0.973 36.688 34.594 1 93.88 102 SER A CA 1
ATOM 774 C C . SER A 1 102 ? -0.244 36.469 33.719 1 93.88 102 SER A C 1
ATOM 776 O O . SER A 1 102 ? -0.104 36.188 32.5 1 93.88 102 SER A O 1
ATOM 778 N N . GLU A 1 103 ? -1.399 36.625 34.312 1 95.5 103 GLU A N 1
ATOM 779 C CA . GLU A 1 103 ? -2.619 36.562 33.5 1 95.5 103 GLU A CA 1
ATOM 780 C C . GLU A 1 103 ? -2.834 37.844 32.688 1 95.5 103 GLU A C 1
ATOM 782 O O . GLU A 1 103 ? -3.572 37.844 31.719 1 95.5 103 GLU A O 1
ATOM 787 N N . ASP A 1 104 ? -2.262 38.875 33.219 1 95.56 104 ASP A N 1
ATOM 788 C CA . ASP A 1 104 ? -2.25 40.094 32.406 1 95.56 104 ASP A CA 1
ATOM 789 C C . ASP A 1 104 ? -1.163 40.031 31.344 1 95.56 104 ASP A C 1
ATOM 791 O O . ASP A 1 104 ? -0.106 40.656 31.484 1 95.56 104 ASP A O 1
ATOM 795 N N . CYS A 1 105 ? -1.478 39.406 30.281 1 96.81 105 CYS A N 1
ATOM 796 C CA . CYS A 1 105 ? -0.416 39.031 29.359 1 96.81 105 CYS A CA 1
ATOM 797 C C . CYS A 1 105 ? -0.806 39.344 27.922 1 96.81 105 CYS A C 1
ATOM 799 O O . CYS A 1 105 ? -0.132 38.938 26.984 1 96.81 105 CYS A O 1
ATOM 801 N N . LEU A 1 106 ? -1.882 40.062 27.656 1 97.75 106 LEU A N 1
ATOM 802 C CA . LEU A 1 106 ? -2.348 40.312 26.297 1 97.75 106 LEU A CA 1
ATOM 803 C C . LEU A 1 106 ? -1.652 41.531 25.703 1 97.75 106 LEU A C 1
ATOM 805 O O . LEU A 1 106 ? -2.238 42.625 25.625 1 97.75 106 LEU A O 1
ATOM 809 N N . TYR A 1 107 ? -0.461 41.312 25.266 1 97.12 107 TYR A N 1
ATOM 810 C CA . TYR A 1 107 ? 0.411 42.344 24.703 1 97.12 107 TYR A CA 1
ATOM 811 C C . TYR A 1 107 ? 0.916 41.938 23.328 1 97.12 107 TYR A C 1
ATOM 813 O O . TYR A 1 107 ? 0.882 40.75 22.969 1 97.12 107 TYR A O 1
ATOM 821 N N . LEU A 1 108 ? 1.315 42.938 22.5 1 98.19 108 LEU A N 1
ATOM 822 C CA . LEU A 1 108 ? 1.948 42.688 21.219 1 98.19 108 LEU A CA 1
ATOM 823 C C . LEU A 1 108 ? 3.229 43.5 21.062 1 98.19 108 LEU A C 1
ATOM 825 O O . LEU A 1 108 ? 3.508 44.375 21.875 1 98.19 108 LEU A O 1
ATOM 829 N N . ASN A 1 109 ? 4.055 43.094 20.203 1 97.88 109 ASN A N 1
ATOM 830 C CA . ASN A 1 109 ? 5.305 43.75 19.844 1 97.88 109 ASN A CA 1
ATOM 831 C C . ASN A 1 109 ? 5.293 44.188 18.375 1 97.88 109 ASN A C 1
ATOM 833 O O . ASN A 1 109 ? 4.773 43.5 17.516 1 97.88 109 ASN A O 1
ATOM 837 N N . ILE A 1 110 ? 5.898 45.375 18.141 1 98.12 110 ILE A N 1
ATOM 838 C CA . ILE A 1 110 ? 5.875 45.938 16.797 1 98.12 110 ILE A CA 1
ATOM 839 C C . ILE A 1 110 ? 7.297 46.25 16.344 1 98.12 110 ILE A C 1
ATOM 841 O O . ILE A 1 110 ? 8.047 46.938 17.047 1 98.12 110 ILE A O 1
ATOM 845 N N . TYR A 1 111 ? 7.672 45.781 15.211 1 96.44 111 TYR A N 1
ATOM 846 C CA . TYR A 1 111 ? 8.938 46.062 14.539 1 96.44 111 TYR A CA 1
ATOM 847 C C . TYR A 1 111 ? 8.711 46.844 13.25 1 96.44 111 TYR A C 1
ATOM 849 O O . TYR A 1 111 ? 8.023 46.344 12.344 1 96.44 111 TYR A O 1
ATOM 857 N N . VAL A 1 112 ? 9.234 48 13.133 1 95.81 112 VAL A N 1
ATOM 858 C CA . VAL A 1 112 ? 8.969 48.906 12.031 1 95.81 112 VAL A CA 1
ATOM 859 C C . VAL A 1 112 ? 10.273 49.219 11.312 1 95.81 112 VAL A C 1
ATOM 861 O O . VAL A 1 112 ? 11.281 49.531 11.945 1 95.81 112 VAL A O 1
ATOM 864 N N . PRO A 1 113 ? 10.219 49.094 9.953 1 92.88 113 PRO A N 1
ATOM 865 C CA . PRO A 1 113 ? 11.406 49.562 9.242 1 92.88 113 PRO A CA 1
ATOM 866 C C . PRO A 1 113 ? 11.734 51.031 9.562 1 92.88 113 PRO A C 1
ATOM 868 O O . PRO A 1 113 ? 10.836 51.844 9.711 1 92.88 113 PRO A O 1
ATOM 871 N N . HIS A 1 114 ? 13.055 51.281 9.898 1 84.31 114 HIS A N 1
ATOM 872 C CA . HIS A 1 114 ? 13.461 52.625 10.219 1 84.31 114 HIS A CA 1
ATOM 873 C C . HIS A 1 114 ? 13.828 53.406 8.961 1 84.31 114 HIS A C 1
ATOM 875 O O . HIS A 1 114 ? 14.836 53.094 8.312 1 84.31 114 HIS A O 1
ATOM 881 N N . LYS A 1 115 ? 13.047 53.531 8.031 1 68.69 115 LYS A N 1
ATOM 882 C CA . LYS A 1 115 ? 13.484 54.281 6.871 1 68.69 115 LYS A CA 1
ATOM 883 C C . LYS A 1 115 ? 13.289 55.781 7.094 1 68.69 115 LYS A C 1
ATOM 885 O O . LYS A 1 115 ? 12.359 56.188 7.793 1 68.69 115 LYS A O 1
ATOM 890 N N . SER A 1 116 ? 14.43 56.5 6.938 1 47.22 116 SER A N 1
ATOM 891 C CA . SER A 1 116 ? 14.516 57.969 6.945 1 47.22 116 SER A CA 1
ATOM 892 C C . SER A 1 116 ? 13.438 58.562 6.059 1 47.22 116 SER A C 1
ATOM 894 O O . SER A 1 116 ? 13.125 59.75 6.191 1 47.22 116 SER A O 1
ATOM 896 N N . SER A 1 117 ? 13.273 57.969 4.828 1 45.62 117 SER A N 1
ATOM 897 C CA . SER A 1 117 ? 12.711 58.844 3.799 1 45.62 117 SER A CA 1
ATOM 898 C C . SER A 1 117 ? 11.195 58.969 3.947 1 45.62 117 SER A C 1
ATOM 900 O O . SER A 1 117 ? 10.547 58.062 4.48 1 45.62 117 SER A O 1
ATOM 902 N N . SER A 1 118 ? 10.734 60.156 3.869 1 45.09 118 SER A N 1
ATOM 903 C CA . SER A 1 118 ? 9.43 60.781 3.812 1 45.09 118 SER A CA 1
ATOM 904 C C . SER A 1 118 ? 8.445 60 2.979 1 45.09 118 SER A C 1
ATOM 906 O O . SER A 1 118 ? 7.355 60.469 2.66 1 45.09 118 SER A O 1
ATOM 908 N N . ARG A 1 119 ? 8.898 59 2.232 1 49 119 ARG A N 1
ATOM 909 C CA . ARG A 1 119 ? 7.902 58.562 1.255 1 49 119 ARG A CA 1
ATOM 910 C C . ARG A 1 119 ? 6.691 57.938 1.943 1 49 119 ARG A C 1
ATOM 912 O O . ARG A 1 119 ? 6.832 57.219 2.934 1 49 119 ARG A O 1
ATOM 919 N N . SER A 1 120 ? 5.465 58.438 1.666 1 54.84 120 SER A N 1
ATOM 920 C CA . SER A 1 120 ? 4.039 58.375 1.975 1 54.84 120 SER A CA 1
ATOM 921 C C . SER A 1 120 ? 3.506 56.969 1.938 1 54.84 120 SER A C 1
ATOM 923 O O . SER A 1 120 ? 2.328 56.719 2.221 1 54.84 120 SER A O 1
ATOM 925 N N . THR A 1 121 ? 4.266 55.875 1.557 1 70.69 121 THR A N 1
ATOM 926 C CA . THR A 1 121 ? 3.482 54.656 1.332 1 70.69 121 THR A CA 1
ATOM 927 C C . THR A 1 121 ? 3.49 53.781 2.574 1 70.69 121 THR A C 1
ATOM 929 O O . THR A 1 121 ? 4.547 53.531 3.16 1 70.69 121 THR A O 1
ATOM 932 N N . SER A 1 122 ? 2.354 53.406 3.178 1 91.44 122 SER A N 1
ATOM 933 C CA . SER A 1 122 ? 2.125 52.531 4.316 1 91.44 122 SER A CA 1
ATOM 934 C C . SER A 1 122 ? 2.678 51.125 4.051 1 91.44 122 SER A C 1
ATOM 936 O O . SER A 1 122 ? 2.549 50.625 2.939 1 91.44 122 SER A O 1
ATOM 938 N N . TYR A 1 123 ? 3.486 50.625 4.977 1 95.88 123 TYR A N 1
ATOM 939 C CA . TYR A 1 123 ? 4.074 49.312 4.867 1 95.88 123 TYR A CA 1
ATOM 940 C C . TYR A 1 123 ? 3.008 48.219 5.012 1 95.88 123 TYR A C 1
ATOM 942 O O . TYR A 1 123 ? 2.074 48.375 5.805 1 95.88 123 TYR A O 1
ATOM 950 N N . PRO A 1 124 ? 3.148 47.156 4.176 1 97.25 124 PRO A N 1
ATOM 951 C CA . PRO A 1 124 ? 2.35 46 4.531 1 97.25 124 PRO A CA 1
ATOM 952 C C . PRO A 1 124 ? 2.666 45.469 5.93 1 97.25 124 PRO A C 1
ATOM 954 O O . PRO A 1 124 ? 3.752 45.719 6.457 1 97.25 124 PRO A O 1
ATOM 957 N N . VAL A 1 125 ? 1.738 44.781 6.547 1 98.5 125 VAL A N 1
ATOM 958 C CA . VAL A 1 125 ? 1.866 44.344 7.934 1 98.5 125 VAL A CA 1
ATOM 959 C C . VAL A 1 125 ? 1.729 42.844 8.016 1 98.5 125 VAL A C 1
ATOM 961 O O . VAL A 1 125 ? 0.939 42.25 7.285 1 98.5 125 VAL A O 1
ATOM 964 N N . VAL A 1 126 ? 2.541 42.188 8.828 1 98.75 126 VAL A N 1
ATOM 965 C CA . VAL A 1 126 ? 2.348 40.781 9.141 1 98.75 126 VAL A CA 1
ATOM 966 C C . VAL A 1 126 ? 2.113 40.625 10.641 1 98.75 126 VAL A C 1
ATOM 968 O O . VAL A 1 126 ? 2.803 41.25 11.453 1 98.75 126 VAL A O 1
ATOM 971 N N . VAL A 1 127 ? 1.064 39.969 10.969 1 98.88 127 VAL A N 1
ATOM 972 C CA . VAL A 1 127 ? 0.796 39.562 12.352 1 98.88 127 VAL A CA 1
ATOM 973 C C . VAL A 1 127 ? 1.173 38.094 12.539 1 98.88 127 VAL A C 1
ATOM 975 O O . VAL A 1 127 ? 0.566 37.188 11.938 1 98.88 127 VAL A O 1
ATOM 978 N N . PHE A 1 128 ? 2.137 37.844 13.391 1 98.31 128 PHE A N 1
ATOM 979 C CA . PHE A 1 128 ? 2.678 36.531 13.617 1 98.31 128 PHE A CA 1
ATOM 980 C C . PHE A 1 128 ? 2.039 35.875 14.836 1 98.31 128 PHE A C 1
ATOM 982 O O . PHE A 1 128 ? 2.031 36.469 15.922 1 98.31 128 PHE A O 1
ATOM 989 N N . VAL A 1 129 ? 1.505 34.688 14.633 1 98.06 129 VAL A N 1
ATOM 990 C CA . VAL A 1 129 ? 0.914 33.906 15.711 1 98.06 129 VAL A CA 1
ATOM 991 C C . VAL A 1 129 ? 1.791 32.688 15.992 1 98.06 129 VAL A C 1
ATOM 993 O O . VAL A 1 129 ? 1.898 31.781 15.164 1 98.06 129 VAL A O 1
ATOM 996 N N . HIS A 1 130 ? 2.334 32.625 17.172 1 93.25 130 HIS A N 1
ATOM 997 C CA . HIS A 1 130 ? 3.281 31.594 17.531 1 93.25 130 HIS A CA 1
ATOM 998 C C . HIS A 1 130 ? 2.564 30.266 17.797 1 93.25 130 HIS A C 1
ATOM 1000 O O . HIS A 1 130 ? 1.362 30.25 18.078 1 93.25 130 HIS A O 1
ATOM 1006 N N . GLY A 1 131 ? 3.398 29.266 17.719 1 91.88 131 GLY A N 1
ATOM 1007 C CA . GLY A 1 131 ? 2.902 27.953 18.094 1 91.88 131 GLY A CA 1
ATOM 1008 C C . GLY A 1 131 ? 3.211 27.578 19.531 1 91.88 131 GLY A C 1
ATOM 1009 O O . GLY A 1 131 ? 3.363 28.453 20.375 1 91.88 131 GLY A O 1
ATOM 1010 N N . GLY A 1 132 ? 3.066 26.25 19.828 1 88.12 132 GLY A N 1
ATOM 1011 C CA . GLY A 1 132 ? 3.365 25.781 21.172 1 88.12 132 GLY A CA 1
ATOM 1012 C C . GLY A 1 132 ? 2.303 24.844 21.734 1 88.12 132 GLY A C 1
ATOM 1013 O O . GLY A 1 132 ? 2.047 24.844 22.938 1 88.12 132 GLY A O 1
ATOM 1014 N N . ASP A 1 133 ? 1.628 24.156 20.922 1 88.62 133 ASP A N 1
ATOM 1015 C CA . ASP A 1 133 ? 0.664 23.109 21.25 1 88.62 133 ASP A CA 1
ATOM 1016 C C . ASP A 1 133 ? -0.441 23.656 22.156 1 88.62 133 ASP A C 1
ATOM 1018 O O . ASP A 1 133 ? -0.874 22.984 23.094 1 88.62 133 ASP A O 1
ATOM 1022 N N . PHE A 1 134 ? -0.756 24.906 22.016 1 92.81 134 PHE A N 1
ATOM 1023 C CA . PHE A 1 134 ? -1.808 25.609 22.734 1 92.81 134 PHE A CA 1
ATOM 1024 C C . PHE A 1 134 ? -1.439 25.781 24.203 1 92.81 134 PHE A C 1
ATOM 1026 O O . PHE A 1 134 ? -2.24 26.281 24.984 1 92.81 134 PHE A O 1
ATOM 1033 N N . MET A 1 135 ? -0.264 25.375 24.562 1 90.94 135 MET A N 1
ATOM 1034 C CA . MET A 1 135 ? 0.127 25.422 25.969 1 90.94 135 MET A CA 1
ATOM 1035 C C . MET A 1 135 ? 1.344 26.312 26.172 1 90.94 135 MET A C 1
ATOM 1037 O O . MET A 1 135 ? 1.534 26.875 27.25 1 90.94 135 MET A O 1
ATOM 1041 N N . PHE A 1 136 ? 2.062 26.453 25.094 1 89.5 136 PHE A N 1
ATOM 1042 C CA . PHE A 1 136 ? 3.336 27.156 25.234 1 89.5 136 PHE A CA 1
ATOM 1043 C C . PHE A 1 136 ? 3.447 28.281 24.219 1 89.5 136 PHE A C 1
ATOM 1045 O O . PHE A 1 136 ? 2.693 28.328 23.234 1 89.5 136 PHE A O 1
ATOM 1052 N N . GLY A 1 137 ? 4.379 29.25 24.578 1 90.5 137 GLY A N 1
ATOM 1053 C CA . GLY A 1 137 ? 4.777 30.234 23.578 1 90.5 137 GLY A CA 1
ATOM 1054 C C . GLY A 1 137 ? 4.57 31.656 24.047 1 90.5 137 GLY A C 1
ATOM 1055 O O . GLY A 1 137 ? 3.879 31.906 25.031 1 90.5 137 GLY A O 1
ATOM 1056 N N . THR A 1 138 ? 5.203 32.531 23.344 1 93.06 138 THR A N 1
ATOM 1057 C CA . THR A 1 138 ? 5.09 33.969 23.547 1 93.06 138 THR A CA 1
ATOM 1058 C C . THR A 1 138 ? 5.547 34.719 22.297 1 93.06 138 THR A C 1
ATOM 1060 O O . THR A 1 138 ? 6.406 34.25 21.547 1 93.06 138 THR A O 1
ATOM 1063 N N . GLY A 1 139 ? 4.922 35.812 22.125 1 92.94 139 GLY A N 1
ATOM 1064 C CA . GLY A 1 139 ? 5.305 36.594 20.969 1 92.94 139 GLY A CA 1
ATOM 1065 C C . GLY A 1 139 ? 6.738 37.094 21.031 1 92.94 139 GLY A C 1
ATOM 1066 O O . GLY A 1 139 ? 7.387 37.25 20 1 92.94 139 GLY A O 1
ATOM 1067 N N . SER A 1 140 ? 7.285 37.281 22.219 1 91.38 140 SER A N 1
ATOM 1068 C CA . SER A 1 140 ? 8.602 37.906 22.406 1 91.38 140 SER A CA 1
ATOM 1069 C C . SER A 1 140 ? 9.711 36.906 22.094 1 91.38 140 SER A C 1
ATOM 1071 O O . SER A 1 140 ? 10.875 37.281 21.953 1 91.38 140 SER A O 1
ATOM 1073 N N . ALA A 1 141 ? 9.391 35.625 21.953 1 88.44 141 ALA A N 1
ATOM 1074 C CA . ALA A 1 141 ? 10.383 34.656 21.578 1 88.44 141 ALA A CA 1
ATOM 1075 C C . ALA A 1 141 ? 10.758 34.781 20.094 1 88.44 141 ALA A C 1
ATOM 1077 O O . ALA A 1 141 ? 11.75 34.188 19.656 1 88.44 141 ALA A O 1
ATOM 1078 N N . TYR A 1 142 ? 10.039 35.531 19.344 1 90.75 142 TYR A N 1
ATOM 1079 C CA . TYR A 1 142 ? 10.25 35.75 17.922 1 90.75 142 TYR A CA 1
ATOM 1080 C C . TYR A 1 142 ? 10.602 37.188 17.609 1 90.75 142 TYR A C 1
ATOM 1082 O O . TYR A 1 142 ? 9.828 38.094 17.906 1 90.75 142 TYR A O 1
ATOM 1090 N N . ASP A 1 143 ? 11.727 37.344 17.016 1 91.75 143 ASP A N 1
ATOM 1091 C CA . ASP A 1 143 ? 12.211 38.656 16.672 1 91.75 143 ASP A CA 1
ATOM 1092 C C . ASP A 1 143 ? 11.883 39 15.219 1 91.75 143 ASP A C 1
ATOM 1094 O O . ASP A 1 143 ? 12.398 38.344 14.297 1 91.75 143 ASP A O 1
ATOM 1098 N N . GLY A 1 144 ? 11.062 40.062 15.047 1 94.5 144 GLY A N 1
ATOM 1099 C CA . GLY A 1 144 ? 10.625 40.438 13.711 1 94.5 144 GLY A CA 1
ATOM 1100 C C . GLY A 1 144 ? 11.555 41.438 13.031 1 94.5 144 GLY A C 1
ATOM 1101 O O . GLY A 1 144 ? 11.266 41.906 11.93 1 94.5 144 GLY A O 1
ATOM 1102 N N . SER A 1 145 ? 12.742 41.688 13.562 1 92.56 145 SER A N 1
ATOM 1103 C CA . SER A 1 145 ? 13.625 42.75 13.086 1 92.56 145 SER A CA 1
ATOM 1104 C C . SER A 1 145 ? 14.164 42.438 11.695 1 92.56 145 SER A C 1
ATOM 1106 O O . SER A 1 145 ? 14.242 43.312 10.844 1 92.56 145 SER A O 1
ATOM 1108 N N . LEU A 1 146 ? 14.578 41.188 11.469 1 90.25 146 LEU A N 1
ATOM 1109 C CA . LEU A 1 146 ? 15.148 40.812 10.172 1 90.25 146 LEU A CA 1
ATOM 1110 C C . LEU A 1 146 ? 14.141 41.062 9.055 1 90.25 146 LEU A C 1
ATOM 1112 O O . LEU A 1 146 ? 14.469 41.656 8.031 1 90.25 146 LEU A O 1
ATOM 1116 N N . LEU A 1 147 ? 12.977 40.531 9.273 1 93.38 147 LEU A N 1
ATOM 1117 C CA . LEU A 1 147 ? 11.938 40.688 8.258 1 93.38 147 LEU A CA 1
ATOM 1118 C C . LEU A 1 147 ? 11.578 42.125 8.031 1 93.38 147 LEU A C 1
ATOM 1120 O O . LEU A 1 147 ? 11.422 42.562 6.887 1 93.38 147 LEU A O 1
ATOM 1124 N N . ALA A 1 148 ? 11.43 42.875 9.133 1 94.88 148 ALA A N 1
ATOM 1125 C CA . ALA A 1 148 ? 11.086 44.281 9.023 1 94.88 148 ALA A CA 1
ATOM 1126 C C . ALA A 1 148 ? 12.164 45.062 8.258 1 94.88 148 ALA A C 1
ATOM 1128 O O . ALA A 1 148 ? 11.852 45.812 7.332 1 94.88 148 ALA A O 1
ATOM 1129 N N . ALA A 1 149 ? 13.375 44.781 8.57 1 91.44 149 ALA A N 1
ATOM 1130 C CA . ALA A 1 149 ? 14.492 45.562 8.023 1 91.44 149 ALA A CA 1
ATOM 1131 C C . ALA A 1 149 ? 14.75 45.188 6.566 1 91.44 149 ALA A C 1
ATOM 1133 O O . ALA A 1 149 ? 15.047 46.062 5.742 1 91.44 149 ALA A O 1
ATOM 1134 N N . THR A 1 150 ? 14.625 43.938 6.223 1 90.75 150 THR A N 1
ATOM 1135 C CA . THR A 1 150 ? 15.07 43.469 4.91 1 90.75 150 THR A CA 1
ATOM 1136 C C . THR A 1 150 ? 13.914 43.5 3.914 1 90.75 150 THR A C 1
ATOM 1138 O O . THR A 1 150 ? 14.133 43.594 2.705 1 90.75 150 THR A O 1
ATOM 1141 N N . GLN A 1 151 ? 12.672 43.469 4.41 1 93.81 151 GLN A N 1
ATOM 1142 C CA . GLN A 1 151 ? 11.57 43.281 3.475 1 93.81 151 GLN A CA 1
ATOM 1143 C C . GLN A 1 151 ? 10.625 44.469 3.488 1 93.81 151 GLN A C 1
ATOM 1145 O O . GLN A 1 151 ? 9.633 44.5 2.762 1 93.81 151 GLN A O 1
ATOM 1150 N N . ASN A 1 152 ? 10.883 45.469 4.309 1 93.38 152 ASN A N 1
ATOM 1151 C CA . ASN A 1 152 ? 10.055 46.656 4.41 1 93.38 152 ASN A CA 1
ATOM 1152 C C . ASN A 1 152 ? 8.609 46.312 4.762 1 93.38 152 ASN A C 1
ATOM 1154 O O . ASN A 1 152 ? 7.68 46.719 4.062 1 93.38 152 ASN A O 1
ATOM 1158 N N . ILE A 1 153 ? 8.523 45.625 5.836 1 96.25 153 ILE A N 1
ATOM 1159 C CA . ILE A 1 153 ? 7.25 45.156 6.387 1 96.25 153 ILE A CA 1
ATOM 1160 C C . ILE A 1 153 ? 7.195 45.5 7.879 1 96.25 153 ILE A C 1
ATOM 1162 O O . ILE A 1 153 ? 8.211 45.438 8.57 1 96.25 153 ILE A O 1
ATOM 1166 N N . VAL A 1 154 ? 6.012 45.906 8.32 1 97.62 154 VAL A N 1
ATOM 1167 C CA . VAL A 1 154 ? 5.816 46 9.766 1 97.62 154 VAL A CA 1
ATOM 1168 C C . VAL A 1 154 ? 5.48 44.625 10.328 1 97.62 154 VAL A C 1
ATOM 1170 O O . VAL A 1 154 ? 4.578 43.938 9.836 1 97.62 154 VAL A O 1
ATOM 1173 N N . VAL A 1 155 ? 6.262 44.156 11.297 1 98.12 155 VAL A N 1
ATOM 1174 C CA . VAL A 1 155 ? 6.047 42.844 11.891 1 98.12 155 VAL A CA 1
ATOM 1175 C C . VAL A 1 155 ? 5.445 43 13.289 1 98.12 155 VAL A C 1
ATOM 1177 O O . VAL A 1 155 ? 5.953 43.781 14.102 1 98.12 155 VAL A O 1
ATOM 1180 N N . VAL A 1 156 ? 4.359 42.344 13.531 1 98.81 156 VAL A N 1
ATOM 1181 C CA . VAL A 1 156 ? 3.705 42.312 14.836 1 98.81 156 VAL A CA 1
ATOM 1182 C C . VAL A 1 156 ? 3.691 40.906 15.398 1 98.81 156 VAL A C 1
ATOM 1184 O O . VAL A 1 156 ? 3.252 39.969 14.727 1 98.81 156 VAL A O 1
ATOM 1187 N N . THR A 1 157 ? 4.23 40.656 16.562 1 97.88 157 THR A N 1
ATOM 1188 C CA . THR A 1 157 ? 4.113 39.406 17.281 1 97.88 157 THR A CA 1
ATOM 1189 C C . THR A 1 157 ? 3.191 39.562 18.484 1 97.88 157 THR A C 1
ATOM 1191 O O . THR A 1 157 ? 3.154 40.625 19.125 1 97.88 157 THR A O 1
ATOM 1194 N N . ILE A 1 158 ? 2.428 38.531 18.859 1 98.31 158 ILE A N 1
ATOM 1195 C CA . ILE A 1 158 ? 1.387 38.719 19.875 1 98.31 158 ILE A CA 1
ATOM 1196 C C . ILE A 1 158 ? 1.453 37.594 20.891 1 98.31 158 ILE A C 1
ATOM 1198 O O . ILE A 1 158 ? 1.912 36.469 20.594 1 98.31 158 ILE A O 1
ATOM 1202 N N . ASN A 1 159 ? 1.019 37.906 22.094 1 97.25 159 ASN A N 1
ATOM 1203 C CA . ASN A 1 159 ? 0.627 36.906 23.078 1 97.25 159 ASN A CA 1
ATOM 1204 C C . ASN A 1 159 ? -0.859 36.594 22.984 1 97.25 159 ASN A C 1
ATOM 1206 O O . ASN A 1 159 ? -1.647 37.375 22.469 1 97.25 159 ASN A O 1
ATOM 1210 N N . TYR A 1 160 ? -1.212 35.5 23.375 1 97.88 160 TYR A N 1
ATOM 1211 C CA . TYR A 1 160 ? -2.605 35.094 23.562 1 97.88 160 TYR A CA 1
ATOM 1212 C C . TYR A 1 160 ? -2.74 34.062 24.672 1 97.88 160 TYR A C 1
ATOM 1214 O O . TYR A 1 160 ? -1.761 33.406 25.031 1 97.88 160 TYR A O 1
ATOM 1222 N N . ARG A 1 161 ? -3.869 33.938 25.25 1 97.62 161 ARG A N 1
ATOM 1223 C CA . ARG A 1 161 ? -4.082 33 26.359 1 97.62 161 ARG A CA 1
ATOM 1224 C C . ARG A 1 161 ? -3.824 31.578 25.922 1 97.62 161 ARG A C 1
ATOM 1226 O O . ARG A 1 161 ? -4.172 31.188 24.797 1 97.62 161 ARG A O 1
ATOM 1233 N N . LEU A 1 162 ? -3.281 30.781 26.828 1 95.38 162 LEU A N 1
ATOM 1234 C CA . LEU A 1 162 ? -2.846 29.422 26.547 1 95.38 162 LEU A CA 1
ATOM 1235 C C . LEU A 1 162 ? -3.498 28.438 27.516 1 95.38 162 LEU A C 1
ATOM 1237 O O . LEU A 1 162 ? -4.137 28.844 28.484 1 95.38 162 LEU A O 1
ATOM 1241 N N . GLY A 1 163 ? -3.395 27.172 27.203 1 93.81 163 GLY A N 1
ATOM 1242 C CA . GLY A 1 163 ? -3.812 26.109 28.094 1 93.81 163 GLY A CA 1
ATOM 1243 C C . GLY A 1 163 ? -5.289 26.172 28.453 1 93.81 163 GLY A C 1
ATOM 1244 O O . GLY A 1 163 ? -6.113 26.547 27.609 1 93.81 163 GLY A O 1
ATOM 1245 N N . VAL A 1 164 ? -5.508 25.812 29.672 1 93.19 164 VAL A N 1
ATOM 1246 C CA . VAL A 1 164 ? -6.867 25.766 30.203 1 93.19 164 VAL A CA 1
ATOM 1247 C C . VAL A 1 164 ? -7.492 27.172 30.141 1 93.19 164 VAL A C 1
ATOM 1249 O O . VAL A 1 164 ? -8.672 27.312 29.812 1 93.19 164 VAL A O 1
ATOM 1252 N N . LEU A 1 165 ? -6.711 28.188 30.297 1 94.38 165 LEU A N 1
ATOM 1253 C CA . LEU A 1 165 ? -7.191 29.562 30.344 1 94.38 165 LEU A CA 1
ATOM 1254 C C . LEU A 1 165 ? -7.59 30.047 28.969 1 94.38 165 LEU A C 1
ATOM 1256 O O . LEU A 1 165 ? -8.445 30.938 28.844 1 94.38 165 LEU A O 1
ATOM 1260 N N . GLY A 1 166 ? -7.004 29.469 27.984 1 95.31 166 GLY A N 1
ATOM 1261 C CA . GLY A 1 166 ? -7.227 29.969 26.641 1 95.31 166 GLY A CA 1
ATOM 1262 C C . GLY A 1 166 ? -8.18 29.125 25.828 1 95.31 166 GLY A C 1
ATOM 1263 O O . GLY A 1 166 ? -8.812 29.609 24.891 1 95.31 166 GLY A O 1
ATOM 1264 N N . PHE A 1 167 ? -8.344 27.812 26.234 1 94.38 167 PHE A N 1
ATOM 1265 C CA . PHE A 1 167 ? -8.977 26.969 25.219 1 94.38 167 PHE A CA 1
ATOM 1266 C C . PHE A 1 167 ? -9.984 26.016 25.859 1 94.38 167 PHE A C 1
ATOM 1268 O O . PHE A 1 167 ? -10.805 25.406 25.172 1 94.38 167 PHE A O 1
ATOM 1275 N N . LEU A 1 168 ? -10.023 25.859 27.125 1 91.31 168 LEU A N 1
ATOM 1276 C CA . LEU A 1 168 ? -10.977 24.969 27.766 1 91.31 168 LEU A CA 1
ATOM 1277 C C . LEU A 1 168 ? -12.406 25.406 27.484 1 91.31 168 LEU A C 1
ATOM 1279 O O . LEU A 1 168 ? -12.734 26.594 27.594 1 91.31 168 LEU A O 1
ATOM 1283 N N . SER A 1 169 ? -13.195 24.406 27.062 1 91.56 169 SER A N 1
ATOM 1284 C CA . SER A 1 169 ? -14.609 24.641 26.797 1 91.56 169 SER A CA 1
ATOM 1285 C C . SER A 1 169 ? -15.484 23.578 27.438 1 91.56 169 SER A C 1
ATOM 1287 O O . SER A 1 169 ? -15.086 22.406 27.531 1 91.56 169 SER A O 1
ATOM 1289 N N . ALA A 1 170 ? -16.594 23.984 27.938 1 85.88 170 ALA A N 1
ATOM 1290 C CA . ALA A 1 170 ? -17.562 23.031 28.438 1 85.88 170 ALA A CA 1
ATOM 1291 C C . ALA A 1 170 ? -18.734 22.875 27.469 1 85.88 170 ALA A C 1
ATOM 1293 O O . ALA A 1 170 ? -19.734 22.25 27.797 1 85.88 170 ALA A O 1
ATOM 1294 N N . GLY A 1 171 ? -18.562 23.438 26.312 1 77.44 171 GLY A N 1
ATOM 1295 C CA . GLY A 1 171 ? -19.562 23.281 25.281 1 77.44 171 GLY A CA 1
ATOM 1296 C C . GLY A 1 171 ? -20.812 24.109 25.516 1 77.44 171 GLY A C 1
ATOM 1297 O O . GLY A 1 171 ? -21.875 23.828 24.953 1 77.44 171 GLY A O 1
ATOM 1298 N N . ASP A 1 172 ? -20.734 25.047 26.422 1 79.5 172 ASP A N 1
ATOM 1299 C CA . ASP A 1 172 ? -21.875 25.906 26.766 1 79.5 172 ASP A CA 1
ATOM 1300 C C . ASP A 1 172 ? -21.438 27.359 26.938 1 79.5 172 ASP A C 1
ATOM 1302 O O . ASP A 1 172 ? -20.25 27.641 27.078 1 79.5 172 ASP A O 1
ATOM 1306 N N . PRO A 1 173 ? -22.344 28.266 26.953 1 78.25 173 PRO A N 1
ATOM 1307 C CA . PRO A 1 173 ? -22.016 29.688 26.984 1 78.25 173 PRO A CA 1
ATOM 1308 C C . PRO A 1 173 ? -21.281 30.094 28.266 1 78.25 173 PRO A C 1
ATOM 1310 O O . PRO A 1 173 ? -20.641 31.141 28.312 1 78.25 173 PRO A O 1
ATOM 1313 N N . GLY A 1 174 ? -21.406 29.344 29.266 1 77.62 174 GLY A N 1
ATOM 1314 C CA . GLY A 1 174 ? -20.688 29.656 30.5 1 77.62 174 GLY A CA 1
ATOM 1315 C C . GLY A 1 174 ? -19.188 29.484 30.375 1 77.62 174 GLY A C 1
ATOM 1316 O O . GLY A 1 174 ? -18.422 30.109 31.094 1 77.62 174 GLY A O 1
ATOM 1317 N N . LEU A 1 175 ? -18.766 28.641 29.547 1 87.06 175 LEU A N 1
ATOM 1318 C CA . LEU A 1 175 ? -17.375 28.359 29.203 1 87.06 175 LEU A CA 1
ATOM 1319 C C . LEU A 1 175 ? -17.234 28.031 27.734 1 87.06 175 LEU A C 1
ATOM 1321 O O . LEU A 1 175 ? -17.109 26.859 27.359 1 87.06 175 LEU A O 1
ATOM 1325 N N . LEU A 1 176 ? -17.188 29.047 26.938 1 85.94 176 LEU A N 1
ATOM 1326 C CA . LEU A 1 176 ? -17.281 28.953 25.484 1 85.94 176 LEU A CA 1
ATOM 1327 C C . LEU A 1 176 ? -16.031 28.312 24.891 1 85.94 176 LEU A C 1
ATOM 1329 O O . LEU A 1 176 ? -16.109 27.609 23.875 1 85.94 176 LEU A O 1
ATOM 1333 N N . GLY A 1 177 ? -14.922 28.609 25.5 1 91.19 177 GLY A N 1
ATOM 1334 C CA . GLY A 1 177 ? -13.664 28.172 24.922 1 91.19 177 GLY A CA 1
ATOM 1335 C C . GLY A 1 177 ? -13.164 29.078 23.812 1 91.19 177 GLY A C 1
ATOM 1336 O O . GLY A 1 177 ? -13.695 30.172 23.609 1 91.19 177 GLY A O 1
ATOM 1337 N N . ASN A 1 178 ? -12.125 28.766 23.188 1 95.94 178 ASN A N 1
ATOM 1338 C CA . ASN A 1 178 ? -11.5 29.469 22.062 1 95.94 178 ASN A CA 1
ATOM 1339 C C . ASN A 1 178 ? -11.094 30.891 22.453 1 95.94 178 ASN A C 1
ATOM 1341 O O . ASN A 1 178 ? -11.133 31.797 21.609 1 95.94 178 ASN A O 1
ATOM 1345 N N . TYR A 1 179 ? -10.859 31.094 23.672 1 96.69 179 TYR A N 1
ATOM 1346 C CA . TYR A 1 179 ? -10.461 32.438 24.109 1 96.69 179 TYR A CA 1
ATOM 1347 C C . TYR A 1 179 ? -9.148 32.844 23.453 1 96.69 179 TYR A C 1
ATOM 1349 O O . TYR A 1 179 ? -8.953 34.031 23.125 1 96.69 179 TYR A O 1
ATOM 1357 N N . GLY A 1 180 ? -8.242 31.891 23.344 1 97.75 180 GLY A N 1
ATOM 1358 C CA . GLY A 1 180 ? -6.996 32.188 22.656 1 97.75 180 GLY A CA 1
ATOM 1359 C C . GLY A 1 180 ? -7.199 32.688 21.234 1 97.75 180 GLY A C 1
ATOM 1360 O O . GLY A 1 180 ? -6.488 33.594 20.781 1 97.75 180 GLY A O 1
ATOM 1361 N N . ILE A 1 181 ? -8.125 32.125 20.531 1 97.94 181 ILE A N 1
ATOM 1362 C CA . ILE A 1 181 ? -8.422 32.562 19.156 1 97.94 181 ILE A CA 1
ATOM 1363 C C . ILE A 1 181 ? -9.086 33.938 19.172 1 97.94 181 ILE A C 1
ATOM 1365 O O . ILE A 1 181 ? -8.797 34.781 18.328 1 97.94 181 ILE A O 1
ATOM 1369 N N . ARG A 1 182 ? -9.953 34.156 20.109 1 97.75 182 ARG A N 1
ATOM 1370 C CA . ARG A 1 182 ? -10.594 35.469 20.266 1 97.75 182 ARG A CA 1
ATOM 1371 C C . ARG A 1 182 ? -9.57 36.562 20.578 1 97.75 182 ARG A C 1
ATOM 1373 O O . ARG A 1 182 ? -9.711 37.688 20.141 1 97.75 182 ARG A O 1
ATOM 1380 N N . ASP A 1 183 ? -8.609 36.156 21.438 1 98.62 183 ASP A N 1
ATOM 1381 C CA . ASP A 1 183 ? -7.516 37.094 21.688 1 98.62 183 ASP A CA 1
ATOM 1382 C C . ASP A 1 183 ? -6.828 37.469 20.375 1 98.62 183 ASP A C 1
ATOM 1384 O O . ASP A 1 183 ? -6.512 38.656 20.172 1 98.62 183 ASP A O 1
ATOM 1388 N N . GLN A 1 184 ? -6.555 36.562 19.531 1 98.62 184 GLN A N 1
ATOM 1389 C CA . GLN A 1 184 ? -5.906 36.812 18.25 1 98.62 184 GLN A CA 1
ATOM 1390 C C . GLN A 1 184 ? -6.758 37.719 17.375 1 98.62 184 GLN A C 1
ATOM 1392 O O . GLN A 1 184 ? -6.234 38.625 16.719 1 98.62 184 GLN A O 1
ATOM 1397 N N . MET A 1 185 ? -8.055 37.5 17.375 1 98.12 185 MET A N 1
ATOM 1398 C CA . MET A 1 185 ? -8.969 38.375 16.641 1 98.12 185 MET A CA 1
ATOM 1399 C C . MET A 1 185 ? -8.922 39.812 17.172 1 98.12 185 MET A C 1
ATOM 1401 O O . MET A 1 185 ? -8.93 40.75 16.406 1 98.12 185 MET A O 1
ATOM 1405 N N . MET A 1 186 ? -8.867 39.875 18.469 1 98.31 186 MET A N 1
ATOM 1406 C CA . MET A 1 186 ? -8.766 41.188 19.078 1 98.31 186 MET A CA 1
ATOM 1407 C C . MET A 1 186 ? -7.465 41.875 18.703 1 98.31 186 MET A C 1
ATOM 1409 O O . MET A 1 186 ? -7.445 43.094 18.438 1 98.31 186 MET A O 1
ATOM 1413 N N . ALA A 1 187 ? -6.41 41.125 18.719 1 98.75 187 ALA A N 1
ATOM 1414 C CA . ALA A 1 187 ? -5.125 41.688 18.297 1 98.75 187 ALA A CA 1
ATOM 1415 C C . ALA A 1 187 ? -5.184 42.156 16.859 1 98.75 187 ALA A C 1
ATOM 1417 O O . ALA A 1 187 ? -4.648 43.219 16.516 1 98.75 187 ALA A O 1
ATOM 1418 N N . LEU A 1 188 ? -5.793 41.406 15.984 1 98.75 188 LEU A N 1
ATOM 1419 C CA . LEU A 1 188 ? -5.941 41.781 14.578 1 98.75 188 LEU A CA 1
ATOM 1420 C C . LEU A 1 188 ? -6.77 43.062 14.445 1 98.75 188 LEU A C 1
ATOM 1422 O O . LEU A 1 188 ? -6.469 43.906 13.609 1 98.75 188 LEU A O 1
ATOM 1426 N N . GLN A 1 189 ? -7.781 43.156 15.258 1 98.06 189 GLN A N 1
ATOM 1427 C CA . GLN A 1 189 ? -8.586 44.375 15.258 1 98.06 189 GLN A CA 1
ATOM 1428 C C . GLN A 1 189 ? -7.766 45.594 15.719 1 98.06 189 GLN A C 1
ATOM 1430 O O . GLN A 1 189 ? -7.879 46.688 15.148 1 98.06 189 GLN A O 1
ATOM 1435 N N . TRP A 1 190 ? -7.008 45.344 16.75 1 98 190 TRP A N 1
ATOM 1436 C CA . TRP A 1 190 ? -6.113 46.406 17.219 1 98 190 TRP A CA 1
ATOM 1437 C C . TRP A 1 190 ? -5.176 46.875 16.109 1 98 190 TRP A C 1
ATOM 1439 O O . TRP A 1 190 ? -4.969 48.062 15.914 1 98 190 TRP A O 1
ATOM 1449 N N . VAL A 1 191 ? -4.582 45.938 15.414 1 98.56 191 VAL A N 1
ATOM 1450 C CA . VAL A 1 191 ? -3.65 46.25 14.328 1 98.56 191 VAL A CA 1
ATOM 1451 C C . VAL A 1 191 ? -4.363 47.031 13.234 1 98.56 191 VAL A C 1
ATOM 1453 O O . VAL A 1 191 ? -3.834 48.031 12.734 1 98.56 191 VAL A O 1
ATOM 1456 N N . LYS A 1 192 ? -5.473 46.656 12.883 1 97.31 192 LYS A N 1
ATOM 1457 C CA . LYS A 1 192 ? -6.234 47.312 11.836 1 97.31 192 LYS A CA 1
ATOM 1458 C C . LYS A 1 192 ? -6.457 48.781 12.18 1 97.31 192 LYS A C 1
ATOM 1460 O O . LYS A 1 192 ? -6.371 49.656 11.312 1 97.31 192 LYS A O 1
ATOM 1465 N N . THR A 1 193 ? -6.625 49.094 13.445 1 95.69 193 THR A N 1
ATOM 1466 C CA . THR A 1 193 ? -7.027 50.438 13.852 1 95.69 193 THR A CA 1
ATOM 1467 C C . THR A 1 193 ? -5.812 51.25 14.234 1 95.69 193 THR A C 1
ATOM 1469 O O . THR A 1 193 ? -5.82 52.5 14.07 1 95.69 193 THR A O 1
ATOM 1472 N N . ASN A 1 194 ? -4.738 50.625 14.648 1 97.12 194 ASN A N 1
ATOM 1473 C CA . ASN A 1 194 ? -3.678 51.406 15.289 1 97.12 194 ASN A CA 1
ATOM 1474 C C . ASN A 1 194 ? -2.385 51.344 14.477 1 97.12 194 ASN A C 1
ATOM 1476 O O . ASN A 1 194 ? -1.508 52.188 14.656 1 97.12 194 ASN A O 1
ATOM 1480 N N . ILE A 1 195 ? -2.238 50.438 13.586 1 97.88 195 ILE A N 1
ATOM 1481 C CA . ILE A 1 195 ? -0.928 50.156 13.008 1 97.88 195 ILE A CA 1
ATOM 1482 C C . ILE A 1 195 ? -0.527 51.312 12.094 1 97.88 195 ILE A C 1
ATOM 1484 O O . ILE A 1 195 ? 0.651 51.5 11.773 1 97.88 195 ILE A O 1
ATOM 1488 N N . GLY A 1 196 ? -1.525 52.094 11.617 1 96.38 196 GLY A N 1
ATOM 1489 C CA . GLY A 1 196 ? -1.254 53.281 10.82 1 96.38 196 GLY A CA 1
ATOM 1490 C C . GLY A 1 196 ? -0.343 54.281 11.523 1 96.38 196 GLY A C 1
ATOM 1491 O O . GLY A 1 196 ? 0.442 54.969 10.875 1 96.38 196 GLY A O 1
ATOM 1492 N N . TYR A 1 197 ? -0.393 54.344 12.852 1 95.19 197 TYR A N 1
ATOM 1493 C CA . TYR A 1 197 ? 0.446 55.25 13.633 1 95.19 197 TYR A CA 1
ATOM 1494 C C . TYR A 1 197 ? 1.909 54.812 13.57 1 95.19 197 TYR A C 1
ATOM 1496 O O . TYR A 1 197 ? 2.805 55.594 13.883 1 95.19 197 TYR A O 1
ATOM 1504 N N . PHE A 1 198 ? 2.135 53.656 13.117 1 95.62 198 PHE A N 1
ATOM 1505 C CA . PHE A 1 198 ? 3.488 53.125 13.047 1 95.62 198 PHE A CA 1
ATOM 1506 C C . PHE A 1 198 ? 3.947 53 11.602 1 95.62 198 PHE A C 1
ATOM 1508 O O . PHE A 1 198 ? 4.969 52.375 11.32 1 95.62 198 PHE A O 1
ATOM 1515 N N . GLY A 1 199 ? 3.084 53.469 10.672 1 94.38 199 GLY A N 1
ATOM 1516 C CA . GLY A 1 199 ? 3.447 53.469 9.266 1 94.38 199 GLY A CA 1
ATOM 1517 C C . GLY A 1 199 ? 2.953 52.219 8.531 1 94.38 199 GLY A C 1
ATOM 1518 O O . GLY A 1 199 ? 3.242 52.062 7.344 1 94.38 199 GLY A O 1
ATOM 1519 N N . GLY A 1 200 ? 2.221 51.406 9.234 1 96.75 200 GLY A N 1
ATOM 1520 C CA . GLY A 1 200 ? 1.666 50.219 8.609 1 96.75 200 GLY A CA 1
ATOM 1521 C C . GLY A 1 200 ? 0.288 50.438 8.016 1 96.75 200 GLY A C 1
ATOM 1522 O O . GLY A 1 200 ? -0.41 51.375 8.391 1 96.75 200 GLY A O 1
ATOM 1523 N N . SER A 1 201 ? -0.094 49.625 7.086 1 97.06 201 SER A N 1
ATOM 1524 C CA . SER A 1 201 ? -1.428 49.656 6.496 1 97.06 201 SER A CA 1
ATOM 1525 C C . SER A 1 201 ? -2.355 48.625 7.168 1 97.06 201 SER A C 1
ATOM 1527 O O . SER A 1 201 ? -2.146 47.438 7.062 1 97.06 201 SER A O 1
ATOM 1529 N N . GLY A 1 202 ? -3.406 49.125 7.762 1 96.69 202 GLY A N 1
ATOM 1530 C CA . GLY A 1 202 ? -4.383 48.25 8.398 1 96.69 202 GLY A CA 1
ATOM 1531 C C . GLY A 1 202 ? -5.195 47.438 7.414 1 96.69 202 GLY A C 1
ATOM 1532 O O . GLY A 1 202 ? -5.848 46.469 7.793 1 96.69 202 GLY A O 1
ATOM 1533 N N . SER A 1 203 ? -5.121 47.812 6.113 1 96 203 SER A N 1
ATOM 1534 C CA . SER A 1 203 ? -5.871 47.094 5.086 1 96 203 SER A CA 1
ATOM 1535 C C . SER A 1 203 ? -5 46.094 4.371 1 96 203 SER A C 1
ATOM 1537 O O . SER A 1 203 ? -5.492 45.312 3.557 1 96 203 SER A O 1
ATOM 1539 N N . ASP A 1 204 ? -3.742 46.094 4.617 1 97.62 204 ASP A N 1
ATOM 1540 C CA . ASP A 1 204 ? -2.781 45.156 4.02 1 97.62 204 ASP A CA 1
ATOM 1541 C C . ASP A 1 204 ? -2.084 44.344 5.09 1 97.62 204 ASP A C 1
ATOM 1543 O O . ASP A 1 204 ? -0.868 44.438 5.266 1 97.62 204 ASP A O 1
ATOM 1547 N N . VAL A 1 205 ? -2.918 43.469 5.75 1 98.62 205 VAL A N 1
ATOM 1548 C CA . VAL A 1 205 ? -2.449 42.656 6.863 1 98.62 205 VAL A CA 1
ATOM 1549 C C . VAL A 1 205 ? -2.369 41.188 6.426 1 98.62 205 VAL A C 1
ATOM 1551 O O . VAL A 1 205 ? -3.305 40.656 5.82 1 98.62 205 VAL A O 1
ATOM 1554 N N . THR A 1 206 ? -1.225 40.562 6.602 1 98.75 206 THR A N 1
ATOM 1555 C CA . THR A 1 206 ? -1.05 39.125 6.422 1 98.75 206 THR A CA 1
ATOM 1556 C C . THR A 1 206 ? -0.987 38.406 7.773 1 98.75 206 THR A C 1
ATOM 1558 O O . THR A 1 206 ? -0.243 38.812 8.664 1 98.75 206 THR A O 1
ATOM 1561 N N . LEU A 1 207 ? -1.813 37.438 7.922 1 98.81 207 LEU A N 1
ATOM 1562 C CA . LEU A 1 207 ? -1.785 36.625 9.109 1 98.81 207 LEU A CA 1
ATOM 1563 C C . LEU A 1 207 ? -0.816 35.438 8.93 1 98.81 207 LEU A C 1
ATOM 1565 O O . LEU A 1 207 ? -0.981 34.625 8.016 1 98.81 207 LEU A O 1
ATOM 1569 N N . PHE A 1 208 ? 0.226 35.344 9.773 1 98.62 208 PHE A N 1
ATOM 1570 C CA . PHE A 1 208 ? 1.268 34.344 9.695 1 98.62 208 PHE A CA 1
ATOM 1571 C C . PHE A 1 208 ? 1.223 33.406 10.906 1 98.62 208 PHE A C 1
ATOM 1573 O O . PHE A 1 208 ? 1.646 33.781 12 1 98.62 208 PHE A O 1
ATOM 1580 N N . GLY A 1 209 ? 0.74 32.188 10.68 1 97.75 209 GLY A N 1
ATOM 1581 C CA . GLY A 1 209 ? 0.687 31.219 11.758 1 97.75 209 GLY A CA 1
ATOM 1582 C C . GLY A 1 209 ? 1.769 30.156 11.656 1 97.75 209 GLY A C 1
ATOM 1583 O O . GLY A 1 209 ? 2.086 29.703 10.555 1 97.75 209 GLY A O 1
ATOM 1584 N N . HIS A 1 210 ? 2.273 29.781 12.828 1 94.88 210 HIS A N 1
ATOM 1585 C CA . HIS A 1 210 ? 3.283 28.734 12.938 1 94.88 210 HIS A CA 1
ATOM 1586 C C . HIS A 1 210 ? 2.801 27.594 13.828 1 94.88 210 HIS A C 1
ATOM 1588 O O . HIS A 1 210 ? 2.373 27.812 14.961 1 94.88 210 HIS A O 1
ATOM 1594 N N . GLN A 1 211 ? 2.82 26.359 13.352 1 91.62 211 GLN A N 1
ATOM 1595 C CA . GLN A 1 211 ? 2.367 25.188 14.094 1 91.62 211 GLN A CA 1
ATOM 1596 C C . GLN A 1 211 ? 0.946 25.375 14.617 1 91.62 211 GLN A C 1
ATOM 1598 O O . GLN A 1 211 ? 0.026 25.656 13.844 1 91.62 211 GLN A O 1
ATOM 1603 N N . THR A 1 212 ? 0.774 25.406 15.969 1 93.06 212 THR A N 1
ATOM 1604 C CA . THR A 1 212 ? -0.572 25.609 16.484 1 93.06 212 THR A CA 1
ATOM 1605 C C . THR A 1 212 ? -1.059 27.016 16.188 1 93.06 212 THR A C 1
ATOM 1607 O O . THR A 1 212 ? -2.266 27.266 16.094 1 93.06 212 THR A O 1
ATOM 1610 N N . GLY A 1 213 ? -0.112 27.953 15.984 1 96.38 213 GLY A N 1
ATOM 1611 C CA . GLY A 1 213 ? -0.505 29.25 15.445 1 96.38 213 GLY A CA 1
ATOM 1612 C C . GLY A 1 213 ? -1.101 29.156 14.055 1 96.38 213 GLY A C 1
ATOM 1613 O O . GLY A 1 213 ? -2.02 29.906 13.719 1 96.38 213 GLY A O 1
ATOM 1614 N N . ALA A 1 214 ? -0.538 28.219 13.289 1 97 214 ALA A N 1
ATOM 1615 C CA . ALA A 1 214 ? -1.105 27.984 11.969 1 97 214 ALA A CA 1
ATOM 1616 C C . ALA A 1 214 ? -2.48 27.328 12.078 1 97 214 ALA A C 1
ATOM 1618 O O . ALA A 1 214 ? -3.354 27.562 11.234 1 97 214 ALA A O 1
ATOM 1619 N N . ASP A 1 215 ? -2.672 26.484 13.086 1 96.62 215 ASP A N 1
ATOM 1620 C CA . ASP A 1 215 ? -4.008 25.969 13.344 1 96.62 215 ASP A CA 1
ATOM 1621 C C . ASP A 1 215 ? -5.008 27.094 13.57 1 96.62 215 ASP A C 1
ATOM 1623 O O . ASP A 1 215 ? -6.094 27.094 12.984 1 96.62 215 ASP A O 1
ATOM 1627 N N . CYS A 1 216 ? -4.629 28.031 14.359 1 97.75 216 CYS A N 1
ATOM 1628 C CA . CYS A 1 216 ? -5.484 29.172 14.656 1 97.75 216 CYS A CA 1
ATOM 1629 C C . CYS A 1 216 ? -5.738 30 13.406 1 97.75 216 CYS A C 1
ATOM 1631 O O . CYS A 1 216 ? -6.875 30.406 13.133 1 97.75 216 CYS A O 1
ATOM 1633 N N . ALA A 1 217 ? -4.688 30.25 12.711 1 98.12 217 ALA A N 1
ATOM 1634 C CA . ALA A 1 217 ? -4.82 31.031 11.477 1 98.12 217 ALA A CA 1
ATOM 1635 C C . ALA A 1 217 ? -5.742 30.328 10.484 1 98.12 217 ALA A C 1
ATOM 1637 O O . ALA A 1 217 ? -6.508 30.984 9.773 1 98.12 217 ALA A O 1
ATOM 1638 N N . ALA A 1 218 ? -5.605 29.016 10.445 1 97 218 ALA A N 1
ATOM 1639 C CA . ALA A 1 218 ? -6.473 28.234 9.562 1 97 218 ALA A CA 1
ATOM 1640 C C . ALA A 1 218 ? -7.938 28.391 9.969 1 97 218 ALA A C 1
ATOM 1642 O O . ALA A 1 218 ? -8.82 28.5 9.117 1 97 218 ALA A O 1
ATOM 1643 N N . ILE A 1 219 ? -8.188 28.344 11.219 1 96 219 ILE A N 1
ATOM 1644 C CA . ILE A 1 219 ? -9.539 28.531 11.734 1 96 219 ILE A CA 1
ATOM 1645 C C . ILE A 1 219 ? -10.047 29.922 11.383 1 96 219 ILE A C 1
ATOM 1647 O O . ILE A 1 219 ? -11.18 30.078 10.93 1 96 219 ILE A O 1
ATOM 1651 N N . LEU A 1 220 ? -9.211 30.906 11.523 1 96.94 220 LEU A N 1
ATOM 1652 C CA . LEU A 1 220 ? -9.594 32.281 11.227 1 96.94 220 LEU A CA 1
ATOM 1653 C C . LEU A 1 220 ? -9.82 32.469 9.727 1 96.94 220 LEU A C 1
ATOM 1655 O O . LEU A 1 220 ? -10.664 33.281 9.32 1 96.94 220 LEU A O 1
ATOM 1659 N N . LEU A 1 221 ? -9.086 31.766 8.961 1 96.25 221 LEU A N 1
ATOM 1660 C CA . LEU A 1 221 ? -9.266 31.781 7.512 1 96.25 221 LEU A CA 1
ATOM 1661 C C . LEU A 1 221 ? -10.688 31.375 7.141 1 96.25 221 LEU A C 1
ATOM 1663 O O . LEU A 1 221 ? -11.242 31.859 6.156 1 96.25 221 LEU A O 1
ATOM 1667 N N . LEU A 1 222 ? -11.266 30.562 7.98 1 93.62 222 LEU A N 1
ATOM 1668 C CA . LEU A 1 222 ? -12.578 30 7.66 1 93.62 222 LEU A CA 1
ATOM 1669 C C . LEU A 1 222 ? -13.672 30.703 8.461 1 93.62 222 LEU A C 1
ATOM 1671 O O . LEU A 1 222 ? -14.852 30.609 8.125 1 93.62 222 LEU A O 1
ATOM 1675 N N . SER A 1 223 ? -13.336 31.406 9.484 1 94.31 223 SER A N 1
ATOM 1676 C CA . SER A 1 223 ? -14.312 31.984 10.406 1 94.31 223 SER A CA 1
ATOM 1677 C C . SER A 1 223 ? -14.984 33.219 9.789 1 94.31 223 SER A C 1
ATOM 1679 O O . SER A 1 223 ? -14.32 34.156 9.414 1 94.31 223 SER A O 1
ATOM 1681 N N . PRO A 1 224 ? -16.312 33.219 9.812 1 92.56 224 PRO A N 1
ATOM 1682 C CA . PRO A 1 224 ? -17 34.406 9.32 1 92.56 224 PRO A CA 1
ATOM 1683 C C . PRO A 1 224 ? -16.734 35.656 10.172 1 92.56 224 PRO A C 1
ATOM 1685 O O . PRO A 1 224 ? -16.766 36.781 9.664 1 92.56 224 PRO A O 1
ATOM 1688 N N . MET A 1 225 ? -16.375 35.469 11.398 1 94.38 225 MET A N 1
ATOM 1689 C CA . MET A 1 225 ? -16.156 36.594 12.312 1 94.38 225 MET A CA 1
ATOM 1690 C C . MET A 1 225 ? -14.828 37.25 12.039 1 94.38 225 MET A C 1
ATOM 1692 O O . MET A 1 225 ? -14.578 38.375 12.508 1 94.38 225 MET A O 1
ATOM 1696 N N . ALA A 1 226 ? -14 36.625 11.297 1 95.69 226 ALA A N 1
ATOM 1697 C CA . ALA A 1 226 ? -12.68 37.188 11.016 1 95.69 226 ALA A CA 1
ATOM 1698 C C . ALA A 1 226 ? -12.656 37.875 9.656 1 95.69 226 ALA A C 1
ATOM 1700 O O . ALA A 1 226 ? -11.594 38.281 9.188 1 95.69 226 ALA A O 1
ATOM 1701 N N . LYS A 1 227 ? -13.797 38 9.031 1 94.25 227 LYS A N 1
ATOM 1702 C CA . LYS A 1 227 ? -13.867 38.625 7.711 1 94.25 227 LYS A CA 1
ATOM 1703 C C . LYS A 1 227 ? -13.312 40.062 7.754 1 94.25 227 LYS A C 1
ATOM 1705 O O . LYS A 1 227 ? -13.688 40.844 8.617 1 94.25 227 LYS A O 1
ATOM 1710 N N . GLY A 1 228 ? -12.375 40.281 6.883 1 95.19 228 GLY A N 1
ATOM 1711 C CA . GLY A 1 228 ? -11.852 41.656 6.719 1 95.19 228 GLY A CA 1
ATOM 1712 C C . GLY A 1 228 ? -10.688 41.938 7.637 1 95.19 228 GLY A C 1
ATOM 1713 O O . GLY A 1 228 ? -10.086 43.031 7.551 1 95.19 228 GLY A O 1
ATOM 1714 N N . LEU A 1 229 ? -10.289 41.031 8.461 1 97.25 229 LEU A N 1
ATOM 1715 C CA . LEU A 1 229 ? -9.242 41.281 9.438 1 97.25 229 LEU A CA 1
ATOM 1716 C C . LEU A 1 229 ? -7.859 41.125 8.82 1 97.25 229 LEU A C 1
ATOM 1718 O O . LEU A 1 229 ? -6.867 41.625 9.352 1 97.25 229 LEU A O 1
ATOM 1722 N N . PHE A 1 230 ? -7.766 40.406 7.746 1 97.88 230 PHE A N 1
ATOM 1723 C CA . PHE A 1 230 ? -6.5 40.219 7.051 1 97.88 230 PHE A CA 1
ATOM 1724 C C . PHE A 1 230 ? -6.73 39.969 5.562 1 97.88 230 PHE A C 1
ATOM 1726 O O . PHE A 1 230 ? -7.832 39.625 5.145 1 97.88 230 PHE A O 1
ATOM 1733 N N . LYS A 1 231 ? -5.672 40.188 4.84 1 97.56 231 LYS A N 1
ATOM 1734 C CA . LYS A 1 231 ? -5.715 40.125 3.385 1 97.56 231 LYS A CA 1
ATOM 1735 C C . LYS A 1 231 ? -5.102 38.812 2.879 1 97.56 231 LYS A C 1
ATOM 1737 O O . LYS A 1 231 ? -5.504 38.281 1.837 1 97.56 231 LYS A O 1
ATOM 1742 N N . ARG A 1 232 ? -4.129 38.344 3.521 1 98.31 232 ARG A N 1
ATOM 1743 C CA . ARG A 1 232 ? -3.416 37.125 3.156 1 98.31 232 ARG A CA 1
ATOM 1744 C C . ARG A 1 232 ? -3.098 36.281 4.391 1 98.31 232 ARG A C 1
ATOM 1746 O O . ARG A 1 232 ? -3.184 36.781 5.516 1 98.31 232 ARG A O 1
ATOM 1753 N N . VAL A 1 233 ? -2.799 34.969 4.125 1 98.38 233 VAL A N 1
ATOM 1754 C CA . VAL A 1 233 ? -2.512 34.094 5.258 1 98.38 233 VAL A CA 1
ATOM 1755 C C . VAL A 1 233 ? -1.326 33.188 4.922 1 98.38 233 VAL A C 1
ATOM 1757 O O . VAL A 1 233 ? -1.202 32.719 3.791 1 98.38 233 VAL A O 1
ATOM 1760 N N . ILE A 1 234 ? -0.414 33.031 5.816 1 98.5 234 ILE A N 1
ATOM 1761 C CA . ILE A 1 234 ? 0.677 32.062 5.762 1 98.5 234 ILE A CA 1
ATOM 1762 C C . ILE A 1 234 ? 0.465 30.984 6.824 1 98.5 234 ILE A C 1
ATOM 1764 O O . ILE A 1 234 ? 0.347 31.297 8.016 1 98.5 234 ILE A O 1
ATOM 1768 N N . LEU A 1 235 ? 0.356 29.812 6.375 1 97.88 235 LEU A N 1
ATOM 1769 C CA . LEU A 1 235 ? 0.192 28.656 7.262 1 97.88 235 LEU A CA 1
ATOM 1770 C C . LEU A 1 235 ? 1.436 27.781 7.246 1 97.88 235 LEU A C 1
ATOM 1772 O O . LEU A 1 235 ? 1.606 26.953 6.348 1 97.88 235 LEU A O 1
ATOM 1776 N N . SER A 1 236 ? 2.223 27.906 8.281 1 95.88 236 SER A N 1
ATOM 1777 C CA . SER A 1 236 ? 3.438 27.094 8.367 1 95.88 236 SER A CA 1
ATOM 1778 C C . SER A 1 236 ? 3.279 25.969 9.375 1 95.88 236 SER A C 1
ATOM 1780 O O . SER A 1 236 ? 3.443 26.172 10.578 1 95.88 236 SER A O 1
ATOM 1782 N N . GLY A 1 237 ? 3.043 24.766 8.852 1 93.19 237 GLY A N 1
ATOM 1783 C CA . GLY A 1 237 ? 3.004 23.594 9.727 1 93.19 237 GLY A CA 1
ATOM 1784 C C . GLY A 1 237 ? 1.594 23.109 10.008 1 93.19 237 GLY A C 1
ATOM 1785 O O . GLY A 1 237 ? 1.384 22.281 10.898 1 93.19 237 GLY A O 1
ATOM 1786 N N . SER A 1 238 ? 0.611 23.641 9.398 1 94.69 238 SER A N 1
ATOM 1787 C CA . SER A 1 238 ? -0.763 23.172 9.539 1 94.69 238 SER A CA 1
ATOM 1788 C C . SER A 1 238 ? -1.625 23.625 8.367 1 94.69 238 SER A C 1
ATOM 1790 O O . SER A 1 238 ? -1.135 24.281 7.449 1 94.69 238 SER A O 1
ATOM 1792 N N . SER A 1 239 ? -2.879 23.172 8.328 1 96.75 239 SER A N 1
ATOM 1793 C CA . SER A 1 239 ? -3.803 23.469 7.234 1 96.75 239 SER A CA 1
ATOM 1794 C C . SER A 1 239 ? -5.254 23.359 7.695 1 96.75 239 SER A C 1
ATOM 1796 O O . SER A 1 239 ? -5.531 22.797 8.75 1 96.75 239 SER A O 1
ATOM 1798 N N . PRO A 1 240 ? -6.148 23.891 6.961 1 95.62 240 PRO A N 1
ATOM 1799 C CA . PRO A 1 240 ? -7.551 23.922 7.375 1 95.62 240 PRO A CA 1
ATOM 1800 C C . PRO A 1 240 ? -8.156 22.531 7.523 1 95.62 240 PRO A C 1
ATOM 1802 O O . PRO A 1 240 ? -8.992 22.297 8.398 1 95.62 240 PRO A O 1
ATOM 1805 N N . LEU A 1 241 ? -7.68 21.609 6.75 1 95.56 241 LEU A N 1
ATOM 1806 C CA . LEU A 1 241 ? -8.32 20.297 6.773 1 95.56 241 LEU A CA 1
ATOM 1807 C C . LEU A 1 241 ? -7.492 19.297 7.582 1 95.56 241 LEU A C 1
ATOM 1809 O O . LEU A 1 241 ? -7.672 18.078 7.449 1 95.56 241 LEU A O 1
ATOM 1813 N N . ARG A 1 242 ? -6.582 19.781 8.328 1 95 242 ARG A N 1
ATOM 1814 C CA . ARG A 1 242 ? -5.836 18.906 9.227 1 95 242 ARG A CA 1
ATOM 1815 C C . ARG A 1 242 ? -6.773 18.156 10.18 1 95 242 ARG A C 1
ATOM 1817 O O . ARG A 1 242 ? -7.609 18.781 10.836 1 95 242 ARG A O 1
ATOM 1824 N N . PRO A 1 243 ? -6.617 16.812 10.25 1 92.19 243 PRO A N 1
ATOM 1825 C CA . PRO A 1 243 ? -7.422 16.062 11.227 1 92.19 243 PRO A CA 1
ATOM 1826 C C . PRO A 1 243 ? -7.18 16.531 12.656 1 92.19 243 PRO A C 1
ATOM 1828 O O . PRO A 1 243 ? -6.059 16.906 13.008 1 92.19 243 PRO A O 1
ATOM 1831 N N . LEU A 1 244 ? -8.219 16.562 13.453 1 87.94 244 LEU A N 1
ATOM 1832 C CA . LEU A 1 244 ? -8.172 16.859 14.883 1 87.94 244 LEU A CA 1
ATOM 1833 C C . LEU A 1 244 ? -7.895 18.344 15.117 1 87.94 244 LEU A C 1
ATOM 1835 O O . LEU A 1 244 ? -7.449 18.734 16.203 1 87.94 244 LEU A O 1
ATOM 1839 N N . LEU A 1 245 ? -8.07 19.141 14.07 1 91.31 245 LEU A N 1
ATOM 1840 C CA . LEU A 1 245 ? -7.961 20.578 14.203 1 91.31 245 LEU A CA 1
ATOM 1841 C C . LEU A 1 245 ? -8.984 21.125 15.195 1 91.31 245 LEU A C 1
ATOM 1843 O O . LEU A 1 245 ? -8.711 22.062 15.938 1 91.31 245 LEU A O 1
ATOM 1847 N N . LEU A 1 246 ? -10.195 20.484 15.156 1 92.06 246 LEU A N 1
ATOM 1848 C CA . LEU A 1 246 ? -11.328 20.906 15.984 1 92.06 246 LEU A CA 1
ATOM 1849 C C . LEU A 1 246 ? -11.922 19.703 16.719 1 92.06 246 LEU A C 1
ATOM 1851 O O . LEU A 1 246 ? -11.898 18.578 16.203 1 92.06 246 LEU A O 1
ATOM 1855 N N . ARG A 1 247 ? -12.383 20.016 17.828 1 89.88 247 ARG A N 1
ATOM 1856 C CA . ARG A 1 247 ? -13.172 19.031 18.547 1 89.88 247 ARG A CA 1
ATOM 1857 C C . ARG A 1 247 ? -14.648 19.391 18.531 1 89.88 247 ARG A C 1
ATOM 1859 O O . ARG A 1 247 ? -15.008 20.578 18.516 1 89.88 247 ARG A O 1
ATOM 1866 N N . SER A 1 248 ? -15.469 18.344 18.609 1 88.75 248 SER A N 1
ATOM 1867 C CA . SER A 1 248 ? -16.906 18.594 18.703 1 88.75 248 SER A CA 1
ATOM 1868 C C . SER A 1 248 ? -17.281 19.125 20.078 1 88.75 248 SER A C 1
ATOM 1870 O O . SER A 1 248 ? -16.594 18.875 21.062 1 88.75 248 SER A O 1
ATOM 1872 N N . THR A 1 249 ? -18.391 19.828 20.062 1 88.69 249 THR A N 1
ATOM 1873 C CA . THR A 1 249 ? -18.906 20.375 21.312 1 88.69 249 THR A CA 1
ATOM 1874 C C . THR A 1 249 ? -19.203 19.25 22.312 1 88.69 249 THR A C 1
ATOM 1876 O O . THR A 1 249 ? -18.922 19.391 23.516 1 88.69 249 THR A O 1
ATOM 1879 N N . GLU A 1 250 ? -19.672 18.172 21.797 1 86.38 250 GLU A N 1
ATOM 1880 C CA . GLU A 1 250 ? -20.047 17.047 22.641 1 86.38 250 GLU A CA 1
ATOM 1881 C C . GLU A 1 250 ? -18.812 16.375 23.234 1 86.38 250 GLU A C 1
ATOM 1883 O O . GLU A 1 250 ? -18.781 16.094 24.438 1 86.38 250 GLU A O 1
ATOM 1888 N N . ASP A 1 251 ? -17.906 16.172 22.422 1 84.69 251 ASP A N 1
ATOM 1889 C CA . ASP A 1 251 ? -16.672 15.555 22.906 1 84.69 251 ASP A CA 1
ATOM 1890 C C . ASP A 1 251 ? -15.969 16.438 23.938 1 84.69 251 ASP A C 1
ATOM 1892 O O . ASP A 1 251 ? -15.461 15.945 24.938 1 84.69 251 ASP A O 1
ATOM 1896 N N . MET A 1 252 ? -15.945 17.688 23.672 1 87.94 252 MET A N 1
ATOM 1897 C CA . MET A 1 252 ? -15.273 18.625 24.578 1 87.94 252 MET A CA 1
ATOM 1898 C C . MET A 1 252 ? -16.016 18.734 25.906 1 87.94 252 MET A C 1
ATOM 1900 O O . MET A 1 252 ? -15.391 18.859 26.953 1 87.94 252 MET A O 1
ATOM 1904 N N . ARG A 1 253 ? -17.297 18.688 25.828 1 87.5 253 ARG A N 1
ATOM 1905 C CA . ARG A 1 253 ? -18.094 18.734 27.047 1 87.5 253 ARG A CA 1
ATOM 1906 C C . ARG A 1 253 ? -17.766 17.547 27.953 1 87.5 253 ARG A C 1
ATOM 1908 O O . ARG A 1 253 ? -17.531 17.719 29.156 1 87.5 253 ARG A O 1
ATOM 1915 N N . LYS A 1 254 ? -17.703 16.391 27.359 1 85.75 254 LYS A N 1
ATOM 1916 C CA . LYS A 1 254 ? -17.391 15.195 28.125 1 85.75 254 LYS A CA 1
ATOM 1917 C C . LYS A 1 254 ? -16 15.297 28.75 1 85.75 254 LYS A C 1
ATOM 1919 O O . LYS A 1 254 ? -15.836 15 29.938 1 85.75 254 LYS A O 1
ATOM 1924 N N . GLU A 1 255 ? -15.117 15.766 28.016 1 85.44 255 GLU A N 1
ATOM 1925 C CA . GLU A 1 255 ? -13.742 15.844 28.5 1 85.44 255 GLU A CA 1
ATOM 1926 C C . GLU A 1 255 ? -13.586 16.938 29.547 1 85.44 255 GLU A C 1
ATOM 1928 O O . GLU A 1 255 ? -12.844 16.766 30.516 1 85.44 255 GLU A O 1
ATOM 1933 N N . SER A 1 256 ? -14.25 18.016 29.375 1 87.12 256 SER A N 1
ATOM 1934 C CA . SER A 1 256 ? -14.133 19.141 30.281 1 87.12 256 SER A CA 1
ATOM 1935 C C . SER A 1 256 ? -14.758 18.828 31.641 1 87.12 256 SER A C 1
ATOM 1937 O O . SER A 1 256 ? -14.266 19.281 32.688 1 87.12 256 SER A O 1
ATOM 1939 N N . TYR A 1 257 ? -15.781 18.078 31.625 1 86.56 257 TYR A N 1
ATOM 1940 C CA . TYR A 1 257 ? -16.406 17.672 32.875 1 86.56 257 TYR A CA 1
ATOM 1941 C C . TYR A 1 257 ? -15.5 16.734 33.656 1 86.56 257 TYR A C 1
ATOM 1943 O O . TYR A 1 257 ? -15.406 16.812 34.875 1 86.56 257 TYR A O 1
ATOM 1951 N N . GLN A 1 258 ? -14.898 15.922 32.906 1 86.5 258 GLN A N 1
ATOM 1952 C CA . GLN A 1 258 ? -13.93 15.039 33.531 1 86.5 258 GLN A CA 1
ATOM 1953 C C . GLN A 1 258 ? -12.75 15.82 34.094 1 86.5 258 GLN A C 1
ATOM 1955 O O . GLN A 1 258 ? -12.273 15.539 35.188 1 86.5 258 GLN A O 1
ATOM 1960 N N . LEU A 1 259 ? -12.328 16.781 33.375 1 87.56 259 LEU A N 1
ATOM 1961 C CA . LEU A 1 259 ? -11.203 17.609 33.812 1 87.56 259 LEU A CA 1
ATOM 1962 C C . LEU A 1 259 ? -11.578 18.453 35 1 87.56 259 LEU A C 1
ATOM 1964 O O . LEU A 1 259 ? -10.734 18.734 35.875 1 87.56 259 LEU A O 1
ATOM 1968 N N . ALA A 1 260 ? -12.812 18.859 35.094 1 89.44 260 ALA A N 1
ATOM 1969 C CA . ALA A 1 260 ? -13.297 19.641 36.219 1 89.44 260 ALA A CA 1
ATOM 1970 C C . ALA A 1 260 ? -13.094 18.891 37.531 1 89.44 260 ALA A C 1
ATOM 1972 O O . ALA A 1 260 ? -12.797 19.5 38.562 1 89.44 260 ALA A O 1
ATOM 1973 N N . VAL A 1 261 ? -13.203 17.609 37.406 1 88.38 261 VAL A N 1
ATOM 1974 C CA . VAL A 1 261 ? -12.992 16.766 38.594 1 88.38 261 VAL A CA 1
ATOM 1975 C C . VAL A 1 261 ? -11.531 16.875 39.062 1 88.38 261 VAL A C 1
ATOM 1977 O O . VAL A 1 261 ? -11.258 16.969 40.25 1 88.38 261 VAL A O 1
ATOM 1980 N N . THR A 1 262 ? -10.695 16.922 38.094 1 88.81 262 THR A N 1
ATOM 1981 C CA . THR A 1 262 ? -9.273 17.016 38.375 1 88.81 262 THR A CA 1
ATOM 1982 C C . THR A 1 262 ? -8.953 18.328 39.094 1 88.81 262 THR A C 1
ATOM 1984 O O . THR A 1 262 ? -8.008 18.391 39.875 1 88.81 262 THR A O 1
ATOM 1987 N N . PHE A 1 263 ? -9.742 19.375 38.938 1 91.25 263 PHE A N 1
ATOM 1988 C CA . PHE A 1 263 ? -9.523 20.688 39.531 1 91.25 263 PHE A CA 1
ATOM 1989 C C . PHE A 1 263 ? -10.383 20.859 40.781 1 91.25 263 PHE A C 1
ATOM 1991 O O . PHE A 1 263 ? -10.5 21.969 41.312 1 91.25 263 PHE A O 1
ATOM 1998 N N . ASN A 1 264 ? -10.969 19.797 41.219 1 89.25 264 ASN A N 1
ATOM 1999 C CA . ASN A 1 264 ? -11.875 19.812 42.344 1 89.25 264 ASN A CA 1
ATOM 2000 C C . ASN A 1 264 ? -13.094 20.688 42.094 1 89.25 264 ASN A C 1
ATOM 2002 O O . ASN A 1 264 ? -13.562 21.391 43 1 89.25 264 ASN A O 1
ATOM 2006 N N . CYS A 1 265 ? -13.5 20.672 40.844 1 89.56 265 CYS A N 1
ATOM 2007 C CA . CYS A 1 265 ? -14.688 21.391 40.438 1 89.56 265 CYS A CA 1
ATOM 2008 C C . CYS A 1 265 ? -15.719 20.438 39.844 1 89.56 265 CYS A C 1
ATOM 2010 O O . CYS A 1 265 ? -16.516 20.844 39 1 89.56 265 CYS A O 1
ATOM 2012 N N . GLY A 1 266 ? -15.734 19.078 40 1 81.06 266 GLY A N 1
ATOM 2013 C CA . GLY A 1 266 ? -16.578 18.047 39.438 1 81.06 266 GLY A CA 1
ATOM 2014 C C . GLY A 1 266 ? -18 18.062 39.969 1 81.06 266 GLY A C 1
ATOM 2015 O O . GLY A 1 266 ? -18.891 17.406 39.406 1 81.06 266 GLY A O 1
ATOM 2016 N N . GLY A 1 267 ? -18.406 18.781 40.844 1 75.12 267 GLY A N 1
ATOM 2017 C CA . GLY A 1 267 ? -19.672 18.703 41.562 1 75.12 267 GLY A CA 1
ATOM 2018 C C . GLY A 1 267 ? -20.766 19.531 40.906 1 75.12 267 GLY A C 1
ATOM 2019 O O . GLY A 1 267 ? -21.906 19.547 41.375 1 75.12 267 GLY A O 1
ATOM 2020 N N . TYR A 1 268 ? -20.438 19.969 39.719 1 75.94 268 TYR A N 1
ATOM 2021 C CA . TYR A 1 268 ? -21.406 20.828 39.062 1 75.94 268 TYR A CA 1
ATOM 2022 C C . TYR A 1 268 ? -22 20.125 37.844 1 75.94 268 TYR A C 1
ATOM 2024 O O . TYR A 1 268 ? -21.312 19.359 37.156 1 75.94 268 TYR A O 1
ATOM 2032 N N . ASP A 1 269 ? -23.328 20.328 37.625 1 74.88 269 ASP A N 1
ATOM 2033 C CA . ASP A 1 269 ? -24 19.672 36.5 1 74.88 269 ASP A CA 1
ATOM 2034 C C . ASP A 1 269 ? -24.094 20.609 35.312 1 74.88 269 ASP A C 1
ATOM 2036 O O . ASP A 1 269 ? -24.766 20.281 34.312 1 74.88 269 ASP A O 1
ATOM 2040 N N . ASN A 1 270 ? -23.609 21.75 35.5 1 80.5 270 ASN A N 1
ATOM 2041 C CA . ASN A 1 270 ? -23.656 22.688 34.375 1 80.5 270 ASN A CA 1
ATOM 2042 C C . ASN A 1 270 ? -22.344 23.422 34.188 1 80.5 270 ASN A C 1
ATOM 2044 O O . ASN A 1 270 ? -21.531 23.484 35.094 1 80.5 270 ASN A O 1
ATOM 2048 N N . ALA A 1 271 ? -22.156 23.953 33.031 1 83.19 271 ALA A N 1
ATOM 2049 C CA . ALA A 1 271 ? -20.906 24.594 32.625 1 83.19 271 ALA A CA 1
ATOM 2050 C C . ALA A 1 271 ? -20.672 25.875 33.438 1 83.19 271 ALA A C 1
ATOM 2052 O O . ALA A 1 271 ? -19.531 26.219 33.719 1 83.19 271 ALA A O 1
ATOM 2053 N N . ALA A 1 272 ? -21.734 26.547 33.75 1 83.19 272 ALA A N 1
ATOM 2054 C CA . ALA A 1 272 ? -21.594 27.797 34.5 1 83.19 272 ALA A CA 1
ATOM 2055 C C . ALA A 1 272 ? -21.016 27.547 35.875 1 83.19 272 ALA A C 1
ATOM 2057 O O . ALA A 1 272 ? -20.188 28.344 36.344 1 83.19 272 ALA A O 1
ATOM 2058 N N . GLY A 1 273 ? -21.516 26.531 36.469 1 85.56 273 GLY A N 1
ATOM 2059 C CA . GLY A 1 273 ? -20.969 26.188 37.781 1 85.56 273 GLY A CA 1
ATOM 2060 C C . GLY A 1 273 ? -19.5 25.812 37.719 1 85.56 273 GLY A C 1
ATOM 2061 O O . GLY A 1 273 ? -18.719 26.219 38.594 1 85.56 273 GLY A O 1
ATOM 2062 N N . ILE A 1 274 ? -19.156 25.062 36.75 1 87.81 274 ILE A N 1
ATOM 2063 C CA . ILE A 1 274 ? -17.75 24.672 36.562 1 87.81 274 ILE A CA 1
ATOM 2064 C C . ILE A 1 274 ? -16.906 25.922 36.312 1 87.81 274 ILE A C 1
ATOM 2066 O O . ILE A 1 274 ? -15.828 26.062 36.906 1 87.81 274 ILE A O 1
ATOM 2070 N N . ALA A 1 275 ? -17.406 26.797 35.5 1 87.25 275 ALA A N 1
ATOM 2071 C CA . ALA A 1 275 ? -16.688 28.031 35.188 1 87.25 275 ALA A CA 1
ATOM 2072 C C . ALA A 1 275 ? -16.469 28.875 36.438 1 87.25 275 ALA A C 1
ATOM 2074 O O . ALA A 1 275 ? -15.383 29.438 36.625 1 87.25 275 ALA A O 1
ATOM 2075 N N . ASP A 1 276 ? -17.484 28.938 37.219 1 88.38 276 ASP A N 1
ATOM 2076 C CA . ASP A 1 276 ? -17.406 29.719 38.438 1 88.38 276 ASP A CA 1
ATOM 2077 C C . ASP A 1 276 ? -16.359 29.125 39.406 1 88.38 276 ASP A C 1
ATOM 2079 O O . ASP A 1 276 ? -15.617 29.859 40.062 1 88.38 276 ASP A O 1
ATOM 2083 N N . CYS A 1 277 ? -16.453 27.953 39.5 1 90.38 277 CYS A N 1
ATOM 2084 C CA . CYS A 1 277 ? -15.484 27.25 40.344 1 90.38 277 CYS A CA 1
ATOM 2085 C C . CYS A 1 277 ? -14.062 27.469 39.812 1 90.38 277 CYS A C 1
ATOM 2087 O O . CYS A 1 277 ? -13.164 27.797 40.594 1 90.38 277 CYS A O 1
ATOM 2089 N N . LEU A 1 278 ? -13.844 27.344 38.562 1 90.88 278 LEU A N 1
ATOM 2090 C CA . LEU A 1 278 ? -12.531 27.484 37.969 1 90.88 278 LEU A CA 1
ATOM 2091 C C . LEU A 1 278 ? -12.016 28.922 38.125 1 90.88 278 LEU A C 1
ATOM 2093 O O . LEU A 1 278 ? -10.812 29.141 38.25 1 90.88 278 LEU A O 1
ATOM 2097 N N . ARG A 1 279 ? -12.914 29.891 38.031 1 89.94 279 ARG A N 1
ATOM 2098 C CA . ARG A 1 279 ? -12.547 31.297 38.156 1 89.94 279 ARG A CA 1
ATOM 2099 C C . ARG A 1 279 ? -11.953 31.609 39.531 1 89.94 279 ARG A C 1
ATOM 2101 O O . ARG A 1 279 ? -11.188 32.562 39.688 1 89.94 279 ARG A O 1
ATOM 2108 N N . LYS A 1 280 ? -12.266 30.781 40.438 1 90.5 280 LYS A N 1
ATOM 2109 C CA . LYS A 1 280 ? -11.836 31.031 41.812 1 90.5 280 LYS A CA 1
ATOM 2110 C C . LYS A 1 280 ? -10.453 30.422 42.062 1 90.5 280 LYS A C 1
ATOM 2112 O O . LYS A 1 280 ? -9.797 30.766 43.062 1 90.5 280 LYS A O 1
ATOM 2117 N N . LEU A 1 281 ? -10.031 29.672 41.188 1 92.5 281 LEU A N 1
ATOM 2118 C CA . LEU A 1 281 ? -8.742 29.016 41.375 1 92.5 281 LEU A CA 1
ATOM 2119 C C . LEU A 1 281 ? -7.602 29.938 40.969 1 92.5 281 LEU A C 1
ATOM 2121 O O . LEU A 1 281 ? -7.77 30.797 40.094 1 92.5 281 LEU A O 1
ATOM 2125 N N . LYS A 1 282 ? -6.445 29.781 41.656 1 93.75 282 LYS A N 1
ATOM 2126 C CA . LYS A 1 282 ? -5.23 30.438 41.188 1 93.75 282 LYS A CA 1
ATOM 2127 C C . LYS A 1 282 ? -4.723 29.797 39.906 1 93.75 282 LYS A C 1
ATOM 2129 O O . LYS A 1 282 ? -4.805 28.594 39.719 1 93.75 282 LYS A O 1
ATOM 2134 N N . TYR A 1 283 ? -4.191 30.625 39.031 1 92.5 283 TYR A N 1
ATOM 2135 C CA . TYR A 1 283 ? -3.779 30.109 37.75 1 92.5 283 TYR A CA 1
ATOM 2136 C C . TYR A 1 283 ? -2.664 29.078 37.906 1 92.5 283 TYR A C 1
ATOM 2138 O O . TYR A 1 283 ? -2.502 28.203 37.031 1 92.5 283 TYR A O 1
ATOM 2146 N N . GLN A 1 284 ? -1.89 29.125 38.969 1 92.31 284 GLN A N 1
ATOM 2147 C CA . GLN A 1 284 ? -0.801 28.188 39.188 1 92.31 284 GLN A CA 1
ATOM 2148 C C . GLN A 1 284 ? -1.322 26.75 39.312 1 92.31 284 GLN A C 1
ATOM 2150 O O . GLN A 1 284 ? -0.607 25.797 39 1 92.31 284 GLN A O 1
ATOM 2155 N N . VAL A 1 285 ? -2.529 26.656 39.719 1 92.56 285 VAL A N 1
ATOM 2156 C CA . VAL A 1 285 ? -3.139 25.344 39.844 1 92.56 285 VAL A CA 1
ATOM 2157 C C . VAL A 1 285 ? -3.285 24.719 38.469 1 92.56 285 VAL A C 1
ATOM 2159 O O . VAL A 1 285 ? -3.025 23.531 38.281 1 92.56 285 VAL A O 1
ATOM 2162 N N . PHE A 1 286 ? -3.711 25.5 37.531 1 92 286 PHE A N 1
ATOM 2163 C CA . PHE A 1 286 ? -3.834 25 36.156 1 92 286 PHE A CA 1
ATOM 2164 C C . PHE A 1 286 ? -2.479 24.562 35.594 1 92 286 PHE A C 1
ATOM 2166 O O . PHE A 1 286 ? -2.361 23.5 35 1 92 286 PHE A O 1
ATOM 2173 N N . LEU A 1 287 ? -1.472 25.359 35.875 1 91.19 287 LEU A N 1
ATOM 2174 C CA . LEU A 1 287 ? -0.135 25.109 35.344 1 91.19 287 LEU A CA 1
ATOM 2175 C C . LEU A 1 287 ? 0.442 23.828 35.938 1 91.19 287 LEU A C 1
ATOM 2177 O O . LEU A 1 287 ? 1.095 23.047 35.219 1 91.19 287 LEU A O 1
ATOM 2181 N N . GLN A 1 288 ? 0.187 23.656 37.156 1 89.25 288 GLN A N 1
ATOM 2182 C CA . GLN A 1 288 ? 0.689 22.453 37.812 1 89.25 288 GLN A CA 1
ATOM 2183 C C . GLN A 1 288 ? 0.047 21.188 37.219 1 89.25 288 GLN A C 1
ATOM 2185 O O . GLN A 1 288 ? 0.733 20.203 36.938 1 89.25 288 GLN A O 1
ATOM 2190 N N . ARG A 1 289 ? -1.204 21.234 36.969 1 89.5 289 ARG A N 1
ATOM 2191 C CA . ARG A 1 289 ? -1.905 20.078 36.438 1 89.5 289 ARG A CA 1
ATOM 2192 C C . ARG A 1 289 ? -1.5 19.828 35 1 89.5 289 ARG A C 1
ATOM 2194 O O . ARG A 1 289 ? -1.453 18.672 34.531 1 89.5 289 ARG A O 1
ATOM 2201 N N . GLU A 1 290 ? -1.276 20.859 34.281 1 86.81 290 GLU A N 1
ATOM 2202 C CA . GLU A 1 290 ? -0.786 20.734 32.938 1 86.81 290 GLU A CA 1
ATOM 2203 C C . GLU A 1 290 ? 0.611 20.125 32.906 1 86.81 290 GLU A C 1
ATOM 2205 O O . GLU A 1 290 ? 0.881 19.219 32.094 1 86.81 290 GLU A O 1
ATOM 2210 N N . ALA A 1 291 ? 1.446 20.562 33.75 1 83.44 291 ALA A N 1
ATOM 2211 C CA . ALA A 1 291 ? 2.811 20.047 33.844 1 83.44 291 ALA A CA 1
ATOM 2212 C C . ALA A 1 291 ? 2.814 18.594 34.281 1 83.44 291 ALA A C 1
ATOM 2214 O O . ALA A 1 291 ? 3.67 17.812 33.844 1 83.44 291 ALA A O 1
ATOM 2215 N N . ASP A 1 292 ? 1.807 18.219 35.125 1 84.06 292 ASP A N 1
ATOM 2216 C CA . ASP A 1 292 ? 1.714 16.859 35.656 1 84.06 292 ASP A CA 1
ATOM 2217 C C . ASP A 1 292 ? 1.128 15.906 34.625 1 84.06 292 ASP A C 1
ATOM 2219 O O . ASP A 1 292 ? 1.131 14.688 34.812 1 84.06 292 ASP A O 1
ATOM 2223 N N . GLY A 1 293 ? 0.654 16.469 33.562 1 82.5 293 GLY A N 1
ATOM 2224 C CA . GLY A 1 293 ? 0.075 15.625 32.531 1 82.5 293 GLY A CA 1
ATOM 2225 C C . GLY A 1 293 ? -1.378 15.273 32.781 1 82.5 293 GLY A C 1
ATOM 2226 O O . GLY A 1 293 ? -1.939 14.398 32.125 1 82.5 293 GLY A O 1
ATOM 2227 N N . ASP A 1 294 ? -1.966 15.922 33.656 1 83.38 294 ASP A N 1
ATOM 2228 C CA . ASP A 1 294 ? -3.342 15.625 34.062 1 83.38 294 ASP A CA 1
ATOM 2229 C C . ASP A 1 294 ? -4.336 16.281 33.094 1 83.38 294 ASP A C 1
ATOM 2231 O O . ASP A 1 294 ? -5.527 15.969 33.125 1 83.38 294 ASP A O 1
ATOM 2235 N N . VAL A 1 295 ? -3.838 17.156 32.312 1 86 295 VAL A N 1
ATOM 2236 C CA . VAL A 1 295 ? -4.68 17.812 31.312 1 86 295 VAL A CA 1
ATOM 2237 C C . VAL A 1 295 ? -4.387 17.266 29.922 1 86 295 VAL A C 1
ATOM 2239 O O . VAL A 1 295 ? -3.369 17.594 29.312 1 86 295 VAL A O 1
ATOM 2242 N N . PRO A 1 296 ? -5.305 16.484 29.375 1 81.19 296 PRO A N 1
ATOM 2243 C CA . PRO A 1 296 ? -5.078 15.953 28.031 1 81.19 296 PRO A CA 1
ATOM 2244 C C . PRO A 1 296 ? -5.035 17.047 26.953 1 81.19 296 PRO A C 1
ATOM 2246 O O . PRO A 1 296 ? -5.801 18 27.016 1 81.19 296 PRO A O 1
ATOM 2249 N N . GLY A 1 297 ? -4.086 16.844 26.016 1 80.62 297 GLY A N 1
ATOM 2250 C CA . GLY A 1 297 ? -3.967 17.797 24.922 1 80.62 297 GLY A CA 1
ATOM 2251 C C . GLY A 1 297 ? -5.258 17.969 24.141 1 80.62 297 GLY A C 1
ATOM 2252 O O . GLY A 1 297 ? -5.516 19.047 23.609 1 80.62 297 GLY A O 1
ATOM 2253 N N . SER A 1 298 ? -6.039 16.953 24.141 1 77.81 298 SER A N 1
ATOM 2254 C CA . SER A 1 298 ? -7.305 16.984 23.406 1 77.81 298 SER A CA 1
ATOM 2255 C C . SER A 1 298 ? -8.266 18.016 24.016 1 77.81 298 SER A C 1
ATOM 2257 O O . SER A 1 298 ? -9.156 18.516 23.328 1 77.81 298 SER A O 1
ATOM 2259 N N . THR A 1 299 ? -8.062 18.344 25.266 1 79.56 299 THR A N 1
ATOM 2260 C CA . THR A 1 299 ? -8.953 19.281 25.953 1 79.56 299 THR A CA 1
ATOM 2261 C C . THR A 1 299 ? -8.57 20.719 25.641 1 79.56 299 THR A C 1
ATOM 2263 O O . THR A 1 299 ? -9.32 21.641 25.953 1 79.56 299 THR A O 1
ATOM 2266 N N . LEU A 1 300 ? -7.445 20.891 25.031 1 88.88 300 LEU A N 1
ATOM 2267 C CA . LEU A 1 300 ? -6.949 22.234 24.75 1 88.88 300 LEU A CA 1
ATOM 2268 C C . LEU A 1 300 ? -7.098 22.562 23.266 1 88.88 300 LEU A C 1
ATOM 2270 O O . LEU A 1 300 ? -6.695 23.641 22.828 1 88.88 300 LEU A O 1
ATOM 2274 N N . THR A 1 301 ? -7.742 21.703 22.562 1 90.44 301 THR A N 1
ATOM 2275 C CA . THR A 1 301 ? -7.957 21.906 21.141 1 90.44 301 THR A CA 1
ATOM 2276 C C . THR A 1 301 ? -9.164 22.828 20.906 1 90.44 301 THR A C 1
ATOM 2278 O O . THR A 1 301 ? -10.133 22.781 21.656 1 90.44 301 THR A O 1
ATOM 2281 N N . PRO A 1 302 ? -9.078 23.688 19.859 1 94.56 302 PRO A N 1
ATOM 2282 C CA . PRO A 1 302 ? -10.227 24.531 19.531 1 94.56 302 PRO A CA 1
ATOM 2283 C C . PRO A 1 302 ? -11.516 23.734 19.344 1 94.56 302 PRO A C 1
ATOM 2285 O O . PRO A 1 302 ? -11.469 22.578 18.938 1 94.56 302 PRO A O 1
ATOM 2288 N N . VAL A 1 303 ? -12.625 24.344 19.656 1 93.56 303 VAL A N 1
ATOM 2289 C CA . VAL A 1 303 ? -13.906 23.641 19.688 1 93.56 303 VAL A CA 1
ATOM 2290 C C . VAL A 1 303 ? -14.898 24.328 18.766 1 93.56 303 VAL A C 1
ATOM 2292 O O . VAL A 1 303 ? -14.766 25.516 18.484 1 93.56 303 VAL A O 1
ATOM 2295 N N . LEU A 1 304 ? -15.82 23.531 18.328 1 91.5 304 LEU A N 1
ATOM 2296 C CA . LEU A 1 304 ? -16.969 24.094 17.641 1 91.5 304 LEU A CA 1
ATOM 2297 C C . LEU A 1 304 ? -17.844 24.891 18.594 1 91.5 304 LEU A C 1
ATOM 2299 O O . LEU A 1 304 ? -18.719 24.344 19.266 1 91.5 304 LEU A O 1
ATOM 2303 N N . ASP A 1 305 ? -17.703 26.203 18.547 1 88.62 305 ASP A N 1
ATOM 2304 C CA . ASP A 1 305 ? -18.422 27.031 19.516 1 88.62 305 ASP A CA 1
ATOM 2305 C C . ASP A 1 305 ? -19.625 27.703 18.875 1 88.62 305 ASP A C 1
ATOM 2307 O O . ASP A 1 305 ? -20.312 28.5 19.516 1 88.62 305 ASP A O 1
ATOM 2311 N N . ASN A 1 306 ? -19.828 27.484 17.594 1 87.56 306 ASN A N 1
ATOM 2312 C CA . ASN A 1 306 ? -20.953 28.016 16.828 1 87.56 306 ASN A CA 1
ATOM 2313 C C . ASN A 1 306 ? -20.875 29.531 16.703 1 87.56 306 ASN A C 1
ATOM 2315 O O . ASN A 1 306 ? -21.875 30.188 16.406 1 87.56 306 ASN A O 1
ATOM 2319 N N . GLN A 1 307 ? -19.766 30.125 17 1 90.31 307 GLN A N 1
ATOM 2320 C CA . GLN A 1 307 ? -19.5 31.547 16.828 1 90.31 307 GLN A CA 1
ATOM 2321 C C . GLN A 1 307 ? -18.266 31.781 15.961 1 90.31 307 GLN A C 1
ATOM 2323 O O . GLN A 1 307 ? -18.359 31.797 14.734 1 90.31 307 GLN A O 1
ATOM 2328 N N . VAL A 1 308 ? -17.172 31.609 16.609 1 90.5 308 VAL A N 1
ATOM 2329 C CA . VAL A 1 308 ? -15.93 31.75 15.859 1 90.5 308 VAL A CA 1
ATOM 2330 C C . VAL A 1 308 ? -15.812 30.594 14.852 1 90.5 308 VAL A C 1
ATOM 2332 O O . VAL A 1 308 ? -15.383 30.812 13.719 1 90.5 308 VAL A O 1
ATOM 2335 N N . VAL A 1 309 ? -16.219 29.438 15.336 1 91.5 309 VAL A N 1
ATOM 2336 C CA . VAL A 1 309 ? -16.172 28.234 14.508 1 91.5 309 VAL A CA 1
ATOM 2337 C C . VAL A 1 309 ? -17.562 27.641 14.375 1 91.5 309 VAL A C 1
ATOM 2339 O O . VAL A 1 309 ? -17.953 26.766 15.156 1 91.5 309 VAL A O 1
ATOM 2342 N N . PRO A 1 310 ? -18.219 27.906 13.328 1 89.62 310 PRO A N 1
ATOM 2343 C CA . PRO A 1 310 ? -19.625 27.5 13.219 1 89.62 310 PRO A CA 1
ATOM 2344 C C . PRO A 1 310 ? -19.781 26.078 12.695 1 89.62 310 PRO A C 1
ATOM 2346 O O . PRO A 1 310 ? -20.859 25.484 12.836 1 89.62 310 PRO A O 1
ATOM 2349 N N . ALA A 1 311 ? -18.781 25.609 12.031 1 90.56 311 ALA A N 1
ATOM 2350 C CA . ALA A 1 311 ? -18.844 24.266 11.469 1 90.56 311 ALA A CA 1
ATOM 2351 C C . ALA A 1 311 ? -17.438 23.688 11.273 1 90.56 311 ALA A C 1
ATOM 2353 O O . ALA A 1 311 ? -16.453 24.406 11.398 1 90.56 311 ALA A O 1
ATOM 2354 N N . PHE A 1 312 ? -17.453 22.375 11.047 1 90.69 312 PHE A N 1
ATOM 2355 C CA . PHE A 1 312 ? -16.172 21.734 10.766 1 90.69 312 PHE A CA 1
ATOM 2356 C C . PHE A 1 312 ? -15.594 22.234 9.445 1 90.69 312 PHE A C 1
ATOM 2358 O O . PHE A 1 312 ? -16.344 22.625 8.539 1 90.69 312 PHE A O 1
ATOM 2365 N N . PRO A 1 313 ? -14.289 22.203 9.359 1 91.12 313 PRO A N 1
ATOM 2366 C CA . PRO A 1 313 ? -13.609 22.812 8.211 1 91.12 313 PRO A CA 1
ATOM 2367 C C . PRO A 1 313 ? -14.078 22.219 6.875 1 91.12 313 PRO A C 1
ATOM 2369 O O . PRO A 1 313 ? -14.195 22.953 5.887 1 91.12 313 PRO A O 1
ATOM 2372 N N . ASP A 1 314 ? -14.336 20.906 6.832 1 88.69 314 ASP A N 1
ATOM 2373 C CA . ASP A 1 314 ? -14.773 20.297 5.582 1 88.69 314 ASP A CA 1
ATOM 2374 C C . ASP A 1 314 ? -16.109 20.891 5.121 1 88.69 314 ASP A C 1
ATOM 2376 O O . ASP A 1 314 ? -16.312 21.125 3.926 1 88.69 314 ASP A O 1
ATOM 2380 N N . GLN A 1 315 ? -16.922 21.172 6.047 1 87.94 315 GLN A N 1
ATOM 2381 C CA . GLN A 1 315 ? -18.203 21.781 5.734 1 87.94 315 GLN A CA 1
ATOM 2382 C C . GLN A 1 315 ? -18.047 23.25 5.352 1 87.94 315 GLN A C 1
ATOM 2384 O O . GLN A 1 315 ? -18.703 23.734 4.434 1 87.94 315 GLN A O 1
ATOM 2389 N N . MET A 1 316 ? -17.188 23.875 6.039 1 87.75 316 MET A N 1
ATOM 2390 C CA . MET A 1 316 ? -16.984 25.297 5.781 1 87.75 316 MET A CA 1
ATOM 2391 C C . MET A 1 316 ? -16.359 25.516 4.406 1 87.75 316 MET A C 1
ATOM 2393 O O . MET A 1 316 ? -16.719 26.453 3.697 1 87.75 316 MET A O 1
ATOM 2397 N N . LEU A 1 317 ? -15.492 24.656 4.004 1 88.81 317 LEU A N 1
ATOM 2398 C CA . LEU A 1 317 ? -14.812 24.781 2.719 1 88.81 317 LEU A CA 1
ATOM 2399 C C . LEU A 1 317 ? -15.742 24.391 1.573 1 88.81 317 LEU A C 1
ATOM 2401 O O . LEU A 1 317 ? -15.492 24.734 0.419 1 88.81 317 LEU A O 1
ATOM 2405 N N . ARG A 1 318 ? -16.75 23.656 1.912 1 82 318 ARG A N 1
ATOM 2406 C CA . ARG A 1 318 ? -17.75 23.328 0.889 1 82 318 ARG A CA 1
ATOM 2407 C C . ARG A 1 318 ? -18.703 24.5 0.645 1 82 318 ARG A C 1
ATOM 2409 O O . ARG A 1 318 ? -19.188 24.672 -0.472 1 82 318 ARG A O 1
ATOM 2416 N N . ARG A 1 319 ? -19.062 25.234 1.684 1 71.31 319 ARG A N 1
ATOM 2417 C CA . ARG A 1 319 ? -20.047 26.312 1.607 1 71.31 319 ARG A CA 1
ATOM 2418 C C . ARG A 1 319 ? -19.406 27.609 1.118 1 71.31 319 ARG A C 1
ATOM 2420 O O . ARG A 1 319 ? -20.016 28.672 1.186 1 71.31 319 ARG A O 1
ATOM 2427 N N . MET A 1 320 ? -18.328 27.578 0.55 1 62.69 320 MET A N 1
ATOM 2428 C CA . MET A 1 320 ? -17.688 28.516 -0.377 1 62.69 320 MET A CA 1
ATOM 2429 C C . MET A 1 320 ? -17.25 29.781 0.344 1 62.69 320 MET A C 1
ATOM 2431 O O . MET A 1 320 ? -17.219 30.859 -0.255 1 62.69 320 MET A O 1
ATOM 2435 N N . GLN A 1 321 ? -17.047 29.734 1.598 1 71.94 321 GLN A N 1
ATOM 2436 C CA . GLN A 1 321 ? -16.531 31.031 2.004 1 71.94 321 GLN A CA 1
ATOM 2437 C C . GLN A 1 321 ? -15.172 30.906 2.68 1 71.94 321 GLN A C 1
ATOM 2439 O O . GLN A 1 321 ? -14.953 30 3.492 1 71.94 321 GLN A O 1
ATOM 2444 N N . VAL A 1 322 ? -14.039 31.469 2.078 1 87.94 322 VAL A N 1
ATOM 2445 C CA . VAL A 1 322 ? -12.727 31.578 2.701 1 87.94 322 VAL A CA 1
ATOM 2446 C C . VAL A 1 322 ? -12.297 33.031 2.756 1 87.94 322 VAL A C 1
ATOM 2448 O O . VAL A 1 322 ? -12.602 33.812 1.848 1 87.94 322 VAL A O 1
ATOM 2451 N N . ASN A 1 323 ? -11.758 33.406 3.916 1 91.81 323 ASN A N 1
ATOM 2452 C CA . ASN A 1 323 ? -11.242 34.75 4.066 1 91.81 323 ASN A CA 1
ATOM 2453 C C . ASN A 1 323 ? -9.883 34.906 3.402 1 91.81 323 ASN A C 1
ATOM 2455 O O . ASN A 1 323 ? -9.109 33.969 3.324 1 91.81 323 ASN A O 1
ATOM 2459 N N . GLY A 1 324 ? -9.664 36.156 2.834 1 90.75 324 GLY A N 1
ATOM 2460 C CA . GLY A 1 324 ? -8.344 36.469 2.322 1 90.75 324 GLY A CA 1
ATOM 2461 C C . GLY A 1 324 ? -8.266 36.406 0.808 1 90.75 324 GLY A C 1
ATOM 2462 O O . GLY A 1 324 ? -9.227 36.031 0.14 1 90.75 324 GLY A O 1
ATOM 2463 N N . GLU A 1 325 ? -7.047 36.812 0.34 1 95.25 325 GLU A N 1
ATOM 2464 C CA . GLU A 1 325 ? -6.844 36.906 -1.102 1 95.25 325 GLU A CA 1
ATOM 2465 C C . GLU A 1 325 ? -5.82 35.906 -1.596 1 95.25 325 GLU A C 1
ATOM 2467 O O . GLU A 1 325 ? -5.75 35.625 -2.793 1 95.25 325 GLU A O 1
ATOM 2472 N N . ALA A 1 326 ? -5.051 35.406 -0.694 1 97.31 326 ALA A N 1
ATOM 2473 C CA . ALA A 1 326 ? -4.035 34.406 -1.058 1 97.31 326 ALA A CA 1
ATOM 2474 C C . ALA A 1 326 ? -3.553 33.656 0.168 1 97.31 326 ALA A C 1
ATOM 2476 O O . ALA A 1 326 ? -3.678 34.125 1.298 1 97.31 326 ALA A O 1
ATOM 2477 N N . CYS A 1 327 ? -3.053 32.469 -0.083 1 98 327 CYS A N 1
ATOM 2478 C CA . CYS A 1 327 ? -2.574 31.625 1.004 1 98 327 CYS A CA 1
ATOM 2479 C C . CYS A 1 327 ? -1.235 30.984 0.65 1 98 327 CYS A C 1
ATOM 2481 O O . CYS A 1 327 ? -1.043 30.516 -0.474 1 98 327 CYS A O 1
ATOM 2483 N N . LEU A 1 328 ? -0.282 31.031 1.55 1 98.38 328 LEU A N 1
ATOM 2484 C CA . LEU A 1 328 ? 0.981 30.297 1.464 1 98.38 328 LEU A CA 1
ATOM 2485 C C . LEU A 1 328 ? 1.048 29.203 2.514 1 98.38 328 LEU A C 1
ATOM 2487 O O . LEU A 1 328 ? 1.01 29.469 3.715 1 98.38 328 LEU A O 1
ATOM 2491 N N . LEU A 1 329 ? 1.092 27.969 1.999 1 97.38 329 LEU A N 1
ATOM 2492 C CA . LEU A 1 329 ? 1.118 26.812 2.881 1 97.38 329 LEU A CA 1
ATOM 2493 C C . LEU A 1 329 ? 2.494 26.156 2.875 1 97.38 329 LEU A C 1
ATOM 2495 O O . LEU A 1 329 ? 3.066 25.906 1.809 1 97.38 329 LEU A O 1
ATOM 2499 N N . GLY A 1 330 ? 2.975 25.906 4.129 1 95.5 330 GLY A N 1
ATOM 2500 C CA . GLY A 1 330 ? 4.266 25.234 4.25 1 95.5 330 GLY A CA 1
ATOM 2501 C C . GLY A 1 330 ? 4.238 24.062 5.203 1 95.5 330 GLY A C 1
ATOM 2502 O O . GLY A 1 330 ? 3.553 24.094 6.227 1 95.5 330 GLY A O 1
ATOM 2503 N N . PHE A 1 331 ? 5.031 22.984 4.801 1 91.88 331 PHE A N 1
ATOM 2504 C CA . PHE A 1 331 ? 5.215 21.859 5.699 1 91.88 331 PHE A CA 1
ATOM 2505 C C . PHE A 1 331 ? 6.633 21.297 5.586 1 91.88 331 PHE A C 1
ATOM 2507 O O . PHE A 1 331 ? 7.34 21.594 4.617 1 91.88 331 PHE A O 1
ATOM 2514 N N . THR A 1 332 ? 7.066 20.578 6.559 1 84.44 332 THR A N 1
ATOM 2515 C CA . THR A 1 332 ? 8.398 19.984 6.547 1 84.44 332 THR A CA 1
ATOM 2516 C C . THR A 1 332 ? 8.344 18.531 6.066 1 84.44 332 THR A C 1
ATOM 2518 O O . THR A 1 332 ? 9.344 18 5.59 1 84.44 332 THR A O 1
ATOM 2521 N N . GLY A 1 333 ? 7.316 17.891 6.254 1 79.38 333 GLY A N 1
ATOM 2522 C CA . GLY A 1 333 ? 7.188 16.484 5.902 1 79.38 333 GLY A CA 1
ATOM 2523 C C . GLY A 1 333 ? 7.473 15.555 7.066 1 79.38 333 GLY A C 1
ATOM 2524 O O . GLY A 1 333 ? 7.266 14.344 6.965 1 79.38 333 GLY A O 1
ATOM 2525 N N . ARG A 1 334 ? 7.934 16.125 8.188 1 83.75 334 ARG A N 1
ATOM 2526 C CA . ARG A 1 334 ? 8.188 15.352 9.391 1 83.75 334 ARG A CA 1
ATOM 2527 C C . ARG A 1 334 ? 7.73 16.109 10.641 1 83.75 334 ARG A C 1
ATOM 2529 O O . ARG A 1 334 ? 8.453 16.156 11.633 1 83.75 334 ARG A O 1
ATOM 2536 N N . GLU A 1 335 ? 6.641 16.656 10.539 1 83.19 335 GLU A N 1
ATOM 2537 C CA . GLU A 1 335 ? 6.137 17.547 11.578 1 83.19 335 GLU A CA 1
ATOM 2538 C C . GLU A 1 335 ? 6.012 16.828 12.922 1 83.19 335 GLU A C 1
ATOM 2540 O O . GLU A 1 335 ? 6.125 17.453 13.977 1 83.19 335 GLU A O 1
ATOM 2545 N N . TRP A 1 336 ? 5.941 15.562 12.844 1 82.12 336 TRP A N 1
ATOM 2546 C CA . TRP A 1 336 ? 5.688 14.844 14.086 1 82.12 336 TRP A CA 1
ATOM 2547 C C . TRP A 1 336 ? 6.996 14.414 14.742 1 82.12 336 TRP A C 1
ATOM 2549 O O . TRP A 1 336 ? 6.992 13.867 15.852 1 82.12 336 TRP A O 1
ATOM 2559 N N . SER A 1 337 ? 8.086 14.602 14.203 1 76.5 337 SER A N 1
ATOM 2560 C CA . SER A 1 337 ? 9.375 14.102 14.672 1 76.5 337 SER A CA 1
ATOM 2561 C C . SER A 1 337 ? 9.695 14.625 16.062 1 76.5 337 SER A C 1
ATOM 2563 O O . SER A 1 337 ? 10.195 13.875 16.906 1 76.5 337 SER A O 1
ATOM 2565 N N . PRO A 1 338 ? 9.398 15.906 16.375 1 68.5 338 PRO A N 1
ATOM 2566 C CA . PRO A 1 338 ? 9.75 16.391 17.719 1 68.5 338 PRO A CA 1
ATOM 2567 C C . PRO A 1 338 ? 8.992 15.664 18.828 1 68.5 338 PRO A C 1
ATOM 2569 O O . PRO A 1 338 ? 9.43 15.656 19.984 1 68.5 338 PRO A O 1
ATOM 2572 N N . ARG A 1 339 ? 7.941 15.109 18.484 1 67.94 339 ARG A N 1
ATOM 2573 C CA . ARG A 1 339 ? 7.125 14.414 19.484 1 67.94 339 ARG A CA 1
ATOM 2574 C C . ARG A 1 339 ? 7.656 13.016 19.75 1 67.94 339 ARG A C 1
ATOM 2576 O O . ARG A 1 339 ? 7.289 12.383 20.75 1 67.94 339 ARG A O 1
ATOM 2583 N N . ALA A 1 340 ? 8.508 12.578 18.812 1 62.91 340 ALA A N 1
ATOM 2584 C CA . ALA A 1 340 ? 9.062 11.234 18.953 1 62.91 340 ALA A CA 1
ATOM 2585 C C . ALA A 1 340 ? 10.422 11.273 19.656 1 62.91 340 ALA A C 1
ATOM 2587 O O . ALA A 1 340 ? 11.008 10.227 19.938 1 62.91 340 ALA A O 1
ATOM 2588 N N . ASP A 1 341 ? 10.938 12.477 19.875 1 55.72 341 ASP A N 1
ATOM 2589 C CA . ASP A 1 341 ? 12.242 12.602 20.516 1 55.72 341 ASP A CA 1
ATOM 2590 C C . ASP A 1 341 ? 12.188 12.086 21.953 1 55.72 341 ASP A C 1
ATOM 2592 O O . ASP A 1 341 ? 11.188 12.266 22.656 1 55.72 341 ASP A O 1
ATOM 2596 N N . PRO A 1 342 ? 13.281 11.32 22.203 1 49.09 342 PRO A N 1
ATOM 2597 C CA . PRO A 1 342 ? 13.344 10.828 23.578 1 49.09 342 PRO A CA 1
ATOM 2598 C C . PRO A 1 342 ? 13.039 11.914 24.609 1 49.09 342 PRO A C 1
ATOM 2600 O O . PRO A 1 342 ? 13.531 13.039 24.5 1 49.09 342 PRO A O 1
ATOM 2603 N N . GLY A 1 343 ? 12.164 11.781 25.578 1 44.72 343 GLY A N 1
ATOM 2604 C CA . GLY A 1 343 ? 11.812 12.703 26.641 1 44.72 343 GLY A CA 1
ATOM 2605 C C . GLY A 1 343 ? 10.602 13.555 26.328 1 44.72 343 GLY A C 1
ATOM 2606 O O . GLY A 1 343 ? 10.078 14.25 27.188 1 44.72 343 GLY A O 1
ATOM 2607 N N . SER A 1 344 ? 10.312 13.742 25.125 1 47.09 344 SER A N 1
ATOM 2608 C CA . SER A 1 344 ? 9.312 14.758 24.797 1 47.09 344 SER A CA 1
ATOM 2609 C C . SER A 1 344 ? 7.898 14.195 24.906 1 47.09 344 SER A C 1
ATOM 2611 O O . SER A 1 344 ? 6.957 14.93 25.203 1 47.09 344 SER A O 1
ATOM 2613 N N . GLY A 1 345 ? 7.715 12.859 24.469 1 50.62 345 GLY A N 1
ATOM 2614 C CA . GLY A 1 345 ? 6.309 12.516 24.312 1 50.62 345 GLY A CA 1
ATOM 2615 C C . GLY A 1 345 ? 5.988 11.102 24.75 1 50.62 345 GLY A C 1
ATOM 2616 O O . GLY A 1 345 ? 6.844 10.406 25.297 1 50.62 345 GLY A O 1
ATOM 2617 N N . PRO A 1 346 ? 4.586 10.984 24.859 1 46.97 346 PRO A N 1
ATOM 2618 C CA . PRO A 1 346 ? 4.082 9.703 25.359 1 46.97 346 PRO A CA 1
ATOM 2619 C C . PRO A 1 346 ? 4.777 8.5 24.719 1 46.97 346 PRO A C 1
ATOM 2621 O O . PRO A 1 346 ? 4.719 7.391 25.25 1 46.97 346 PRO A O 1
ATOM 2624 N N . VAL A 1 347 ? 5.23 8.742 23.531 1 51.28 347 VAL A N 1
ATOM 2625 C CA . VAL A 1 347 ? 5.852 7.547 22.953 1 51.28 347 VAL A CA 1
ATOM 2626 C C . VAL A 1 347 ? 7.371 7.676 23.016 1 51.28 347 VAL A C 1
ATOM 2628 O O . VAL A 1 347 ? 7.98 8.328 22.172 1 51.28 347 VAL A O 1
ATOM 2631 N N . ALA A 1 348 ? 7.922 7.879 24.234 1 52.59 348 ALA A N 1
ATOM 2632 C CA . ALA A 1 348 ? 9.375 7.848 24.375 1 52.59 348 ALA A CA 1
ATOM 2633 C C . ALA A 1 348 ? 9.969 6.629 23.672 1 52.59 348 ALA A C 1
ATOM 2635 O O . ALA A 1 348 ? 9.656 5.488 24.031 1 52.59 348 ALA A O 1
ATOM 2636 N N . MET A 1 349 ? 10.445 6.84 22.469 1 62.78 349 MET A N 1
ATOM 2637 C CA . MET A 1 349 ? 10.891 5.699 21.672 1 62.78 349 MET A CA 1
ATOM 2638 C C . MET A 1 349 ? 12.391 5.473 21.844 1 62.78 349 MET A C 1
ATOM 2640 O O . MET A 1 349 ? 13.133 5.461 20.859 1 62.78 349 MET A O 1
ATOM 2644 N N . ASP A 1 350 ? 12.734 5.453 23.281 1 62.03 350 ASP A N 1
ATOM 2645 C CA . ASP A 1 350 ? 14.102 5.102 23.641 1 62.03 350 ASP A CA 1
ATOM 2646 C C . ASP A 1 350 ? 14.453 3.695 23.156 1 62.03 350 ASP A C 1
ATOM 2648 O O . ASP A 1 350 ? 13.75 2.732 23.469 1 62.03 350 ASP A O 1
ATOM 2652 N N . GLY A 1 351 ? 15.094 3.605 22.094 1 73.44 351 GLY A N 1
ATOM 2653 C CA . GLY A 1 351 ? 15.57 2.344 21.547 1 73.44 351 GLY A CA 1
ATOM 2654 C C . GLY A 1 351 ? 14.852 1.938 20.281 1 73.44 351 GLY A C 1
ATOM 2655 O O . GLY A 1 351 ? 15.039 0.824 19.781 1 73.44 351 GLY A O 1
ATOM 2656 N N . GLY A 1 352 ? 14.055 2.791 19.953 1 81.44 352 GLY A N 1
ATOM 2657 C CA . GLY A 1 352 ? 13.352 2.494 18.719 1 81.44 352 GLY A CA 1
ATOM 2658 C C . GLY A 1 352 ? 12.062 1.724 18.922 1 81.44 352 GLY A C 1
ATOM 2659 O O . GLY A 1 352 ? 11.766 1.31 20.047 1 81.44 352 GLY A O 1
ATOM 2660 N N . MET A 1 353 ? 11.312 1.537 17.938 1 86.31 353 MET A N 1
ATOM 2661 C CA . MET A 1 353 ? 9.992 0.911 17.969 1 86.31 353 MET A CA 1
ATOM 2662 C C . MET A 1 353 ? 10.008 -0.439 17.266 1 86.31 353 MET A C 1
ATOM 2664 O O . MET A 1 353 ? 10.664 -0.592 16.234 1 86.31 353 MET A O 1
ATOM 2668 N N . SER A 1 354 ? 9.367 -1.445 17.922 1 88.31 354 SER A N 1
ATOM 2669 C CA . SER A 1 354 ? 9.148 -2.709 17.219 1 88.31 354 SER A CA 1
ATOM 2670 C C . SER A 1 354 ? 7.992 -2.602 16.234 1 88.31 354 SER A C 1
ATOM 2672 O O . SER A 1 354 ? 7.211 -1.648 16.281 1 88.31 354 SER A O 1
ATOM 2674 N N . ASP A 1 355 ? 7.863 -3.586 15.391 1 86.25 355 ASP A N 1
ATOM 2675 C CA . ASP A 1 355 ? 6.746 -3.629 14.453 1 86.25 355 ASP A CA 1
ATOM 2676 C C . ASP A 1 355 ? 5.414 -3.748 15.188 1 86.25 355 ASP A C 1
ATOM 2678 O O . ASP A 1 355 ? 4.41 -3.164 14.773 1 86.25 355 ASP A O 1
ATOM 2682 N N . LYS A 1 356 ? 5.465 -4.484 16.234 1 88.06 356 LYS A N 1
ATOM 2683 C CA . LYS A 1 356 ? 4.258 -4.652 17.031 1 88.06 356 LYS A CA 1
ATOM 2684 C C . LYS A 1 356 ? 3.834 -3.338 17.688 1 88.06 356 LYS A C 1
ATOM 2686 O O . LYS A 1 356 ? 2.646 -3.012 17.719 1 88.06 356 LYS A O 1
ATOM 2691 N N . ASP A 1 357 ? 4.863 -2.641 18.078 1 88.06 357 ASP A N 1
ATOM 2692 C CA . ASP A 1 357 ? 4.582 -1.339 18.672 1 88.06 357 ASP A CA 1
ATOM 2693 C C . ASP A 1 357 ? 4.043 -0.359 17.641 1 88.06 357 ASP A C 1
ATOM 2695 O O . ASP A 1 357 ? 3.115 0.402 17.922 1 88.06 357 ASP A O 1
ATOM 2699 N N . PHE A 1 358 ? 4.68 -0.398 16.562 1 90.75 358 PHE A N 1
ATOM 2700 C CA . PHE A 1 358 ? 4.195 0.441 15.477 1 90.75 358 PHE A CA 1
ATOM 2701 C C . PHE A 1 358 ? 2.719 0.184 15.211 1 90.75 358 PHE A C 1
ATOM 2703 O O . PHE A 1 358 ? 1.918 1.121 15.164 1 90.75 358 PHE A O 1
ATOM 2710 N N . HIS A 1 359 ? 2.34 -1.048 15.078 1 90.62 359 HIS A N 1
ATOM 2711 C CA . HIS A 1 359 ? 0.957 -1.42 14.805 1 90.62 359 HIS A CA 1
ATOM 2712 C C . HIS A 1 359 ? 0.033 -0.966 15.938 1 90.62 359 HIS A C 1
ATOM 2714 O O . HIS A 1 359 ? -1.05 -0.433 15.68 1 90.62 359 HIS A O 1
ATOM 2720 N N . HIS A 1 360 ? 0.467 -1.176 17.109 1 90.88 360 HIS A N 1
ATOM 2721 C CA . HIS A 1 360 ? -0.349 -0.827 18.266 1 90.88 360 HIS A CA 1
ATOM 2722 C C . HIS A 1 360 ? -0.607 0.674 18.328 1 90.88 360 HIS A C 1
ATOM 2724 O O . HIS A 1 360 ? -1.755 1.106 18.453 1 90.88 360 HIS A O 1
ATOM 2730 N N . HIS A 1 361 ? 0.433 1.444 18.188 1 89 361 HIS A N 1
ATOM 2731 C CA . HIS A 1 361 ? 0.294 2.895 18.281 1 89 361 HIS A CA 1
ATOM 2732 C C . HIS A 1 361 ? -0.486 3.447 17.094 1 89 361 HIS A C 1
ATOM 2734 O O . HIS A 1 361 ? -1.22 4.43 17.219 1 89 361 HIS A O 1
ATOM 2740 N N . MET A 1 362 ? -0.323 2.785 15.992 1 93.44 362 MET A N 1
ATOM 2741 C CA . MET A 1 362 ? -1.094 3.205 14.82 1 93.44 362 MET A CA 1
ATOM 2742 C C . MET A 1 362 ? -2.578 2.92 15.023 1 93.44 362 MET A C 1
ATOM 2744 O O . MET A 1 362 ? -3.428 3.723 14.625 1 93.44 362 MET A O 1
ATOM 2748 N N . ASP A 1 363 ? -2.854 1.796 15.609 1 93.31 363 ASP A N 1
ATOM 2749 C CA . ASP A 1 363 ? -4.242 1.457 15.906 1 93.31 363 ASP A CA 1
ATOM 2750 C C . ASP A 1 363 ? -4.875 2.494 16.828 1 93.31 363 ASP A C 1
ATOM 2752 O O . ASP A 1 363 ? -6.004 2.938 16.594 1 93.31 363 ASP A O 1
ATOM 2756 N N . VAL A 1 364 ? -4.152 2.9 17.812 1 88.56 364 VAL A N 1
ATOM 2757 C CA . VAL A 1 364 ? -4.625 3.91 18.75 1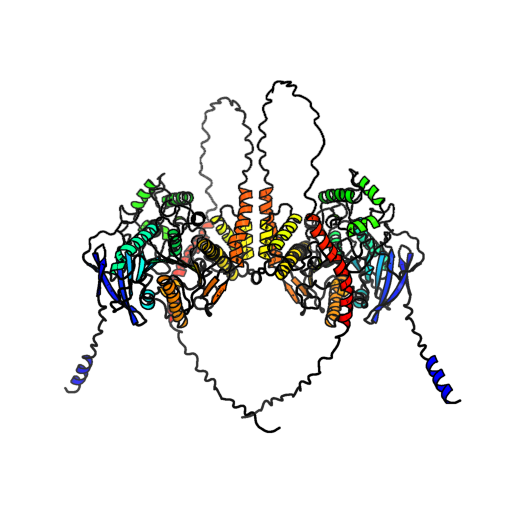 88.56 364 VAL A CA 1
ATOM 2758 C C . VAL A 1 364 ? -4.828 5.238 18.031 1 88.56 364 VAL A C 1
ATOM 2760 O O . VAL A 1 364 ? -5.859 5.895 18.203 1 88.56 364 VAL A O 1
ATOM 2763 N N . PHE A 1 365 ? -3.914 5.59 17.234 1 90.38 365 PHE A N 1
ATOM 2764 C CA . PHE A 1 365 ? -3.971 6.832 16.484 1 90.38 365 PHE A CA 1
ATOM 2765 C C . PHE A 1 365 ? -5.195 6.859 15.57 1 90.38 365 PHE A C 1
ATOM 2767 O O . PHE A 1 365 ? -5.922 7.852 15.531 1 90.38 365 PHE A O 1
ATOM 2774 N N . LEU A 1 366 ? -5.379 5.77 14.852 1 93.19 366 LEU A N 1
ATOM 2775 C CA . LEU A 1 366 ? -6.488 5.727 13.906 1 93.19 366 LEU A CA 1
ATOM 2776 C C . LEU A 1 366 ? -7.828 5.746 14.633 1 93.19 366 LEU A C 1
ATOM 2778 O O . LEU A 1 366 ? -8.805 6.312 14.133 1 93.19 366 LEU A O 1
ATOM 2782 N N . LYS A 1 367 ? -7.879 5.215 15.781 1 87.88 367 LYS A N 1
ATOM 2783 C CA . LYS A 1 367 ? -9.109 5.238 16.578 1 87.88 367 LYS A CA 1
ATOM 2784 C C . LYS A 1 367 ? -9.422 6.652 17.047 1 87.88 367 LYS A C 1
ATOM 2786 O O . LYS A 1 367 ? -10.594 7.004 17.25 1 87.88 367 LYS A O 1
ATOM 2791 N N . ASP A 1 368 ? -8.352 7.379 17.219 1 83.12 368 ASP A N 1
ATOM 2792 C CA . ASP A 1 368 ? -8.555 8.789 17.562 1 83.12 368 ASP A CA 1
ATOM 2793 C C . ASP A 1 368 ? -9.156 9.547 16.375 1 83.12 368 ASP A C 1
ATOM 2795 O O . ASP A 1 368 ? -9.938 10.484 16.562 1 83.12 368 ASP A O 1
ATOM 2799 N N . LEU A 1 369 ? -8.742 9.141 15.219 1 85.19 369 LEU A N 1
ATOM 2800 C CA . LEU A 1 369 ? -9.258 9.773 14.008 1 85.19 369 LEU A CA 1
ATOM 2801 C C . LEU A 1 369 ? -10.688 9.312 13.727 1 85.19 369 LEU A C 1
ATOM 2803 O O . LEU A 1 369 ? -11.531 10.109 13.32 1 85.19 369 LEU A O 1
ATOM 2807 N N . SER A 1 370 ? -10.852 8.008 13.906 1 83.88 370 SER A N 1
ATOM 2808 C CA . SER A 1 370 ? -12.148 7.375 13.711 1 83.88 370 SER A CA 1
ATOM 2809 C C . SER A 1 370 ? -12.352 6.223 14.688 1 83.88 370 SER A C 1
ATOM 2811 O O . SER A 1 370 ? -11.805 5.133 14.492 1 83.88 370 SER A O 1
ATOM 2813 N N . PRO A 1 371 ? -13.234 6.449 15.633 1 78.62 371 PRO A N 1
ATOM 2814 C CA . PRO A 1 371 ? -13.391 5.453 16.688 1 78.62 371 PRO A CA 1
ATOM 2815 C C . PRO A 1 371 ? -13.789 4.078 16.156 1 78.62 371 PRO A C 1
ATOM 2817 O O . PRO A 1 371 ? -13.625 3.07 16.844 1 78.62 371 PRO A O 1
ATOM 2820 N N . TYR A 1 372 ? -14.211 3.979 14.969 1 79 372 TYR A N 1
ATOM 2821 C CA . TYR A 1 372 ? -14.688 2.703 14.438 1 79 372 TYR A CA 1
ATOM 2822 C C . TYR A 1 372 ? -13.664 2.094 13.492 1 79 372 TYR A C 1
ATOM 2824 O O . TYR A 1 372 ? -13.93 1.078 12.844 1 79 372 TYR A O 1
ATOM 2832 N N . ALA A 1 373 ? -12.555 2.672 13.445 1 88.31 373 ALA A N 1
ATOM 2833 C CA . ALA A 1 373 ? -11.523 2.117 12.562 1 88.31 373 ALA A CA 1
ATOM 2834 C C . ALA A 1 373 ? -11.062 0.75 13.062 1 88.31 373 ALA A C 1
ATOM 2836 O O . ALA A 1 373 ? -10.578 0.62 14.188 1 88.31 373 ALA A O 1
ATOM 2837 N N . PRO A 1 374 ? -11.188 -0.325 12.281 1 90.19 374 PRO A N 1
ATOM 2838 C CA . PRO A 1 374 ? -10.727 -1.647 12.703 1 90.19 374 PRO A CA 1
ATOM 2839 C C . PRO A 1 374 ? -9.203 -1.761 12.711 1 90.19 374 PRO A C 1
ATOM 2841 O O . PRO A 1 374 ? -8.516 -1.006 12.016 1 90.19 374 PRO A O 1
ATOM 2844 N N . PRO A 1 375 ? -8.68 -2.648 13.5 1 91.69 375 PRO A N 1
ATOM 2845 C CA . PRO A 1 375 ? -7.227 -2.814 13.586 1 91.69 375 PRO A CA 1
ATOM 2846 C C . PRO A 1 375 ? -6.598 -3.188 12.25 1 91.69 375 PRO A C 1
ATOM 2848 O O . PRO A 1 375 ? -5.402 -2.953 12.039 1 91.69 375 PRO A O 1
ATOM 2851 N N . GLU A 1 376 ? -7.383 -3.736 11.344 1 92.5 376 GLU A N 1
ATOM 2852 C CA . GLU A 1 376 ? -6.871 -4.129 10.039 1 92.5 376 GLU A CA 1
ATOM 2853 C C . GLU A 1 376 ? -6.441 -2.912 9.227 1 92.5 376 GLU A C 1
ATOM 2855 O O . GLU A 1 376 ? -5.535 -3.002 8.391 1 92.5 376 GLU A O 1
ATOM 2860 N N . LEU A 1 377 ? -7.062 -1.79 9.492 1 94.06 377 LEU A N 1
ATOM 2861 C CA . LEU A 1 377 ? -6.637 -0.57 8.82 1 94.06 377 LEU A CA 1
ATOM 2862 C C . LEU A 1 377 ? -5.289 -0.097 9.352 1 94.06 377 LEU A C 1
ATOM 2864 O O . LEU A 1 377 ? -4.484 0.463 8.602 1 94.06 377 LEU A O 1
ATOM 2868 N N . ALA A 1 378 ? -5.066 -0.316 10.664 1 95.06 378 ALA A N 1
ATOM 2869 C CA . ALA A 1 378 ? -3.746 -0.03 11.219 1 95.06 378 ALA A CA 1
ATOM 2870 C C . ALA A 1 378 ? -2.682 -0.917 10.578 1 95.06 378 ALA A C 1
ATOM 2872 O O . ALA A 1 378 ? -1.562 -0.467 10.328 1 95.06 378 ALA A O 1
ATOM 2873 N N . SER A 1 379 ? -3.07 -2.156 10.336 1 94.5 379 SER A N 1
ATOM 2874 C CA . SER A 1 379 ? -2.152 -3.076 9.672 1 94.5 379 SER A CA 1
ATOM 2875 C C . SER A 1 379 ? -1.835 -2.611 8.258 1 94.5 379 SER A C 1
ATOM 2877 O O . SER A 1 379 ? -0.702 -2.75 7.789 1 94.5 379 SER A O 1
ATOM 2879 N N . LEU A 1 380 ? -2.83 -2.104 7.617 1 95.81 380 LEU A N 1
ATOM 2880 C CA . LEU A 1 380 ? -2.637 -1.58 6.27 1 95.81 380 LEU A CA 1
ATOM 2881 C C . LEU A 1 380 ? -1.657 -0.411 6.273 1 95.81 380 LEU A C 1
ATOM 2883 O O . LEU A 1 380 ? -0.762 -0.342 5.43 1 95.81 380 LEU A O 1
ATOM 2887 N N . VAL A 1 381 ? -1.797 0.531 7.203 1 97 381 VAL A N 1
ATOM 2888 C CA . VAL A 1 381 ? -0.902 1.681 7.285 1 97 381 VAL A CA 1
ATOM 2889 C C . VAL A 1 381 ? 0.514 1.212 7.609 1 97 381 VAL A C 1
ATOM 2891 O O . VAL A 1 381 ? 1.481 1.669 6.996 1 97 381 VAL A O 1
ATOM 2894 N N . THR A 1 382 ? 0.598 0.302 8.594 1 94.94 382 THR A N 1
ATOM 2895 C CA . THR A 1 382 ? 1.902 -0.244 8.945 1 94.94 382 THR A CA 1
ATOM 2896 C C . THR A 1 382 ? 2.568 -0.888 7.734 1 94.94 382 THR A C 1
ATOM 2898 O O . THR A 1 382 ? 3.756 -0.673 7.484 1 94.94 382 THR A O 1
ATOM 2901 N N . TYR A 1 383 ? 1.819 -1.613 6.992 1 95.31 383 TYR A N 1
ATOM 2902 C CA . TYR A 1 383 ? 2.312 -2.25 5.777 1 95.31 383 TYR A CA 1
ATOM 2903 C C . TYR A 1 383 ? 2.797 -1.211 4.773 1 95.31 383 TYR A C 1
ATOM 2905 O O . TYR A 1 383 ? 3.867 -1.361 4.18 1 95.31 383 TYR A O 1
ATOM 2913 N N . GLN A 1 384 ? 2.006 -0.17 4.613 1 95 384 GLN A N 1
ATOM 2914 C CA . GLN A 1 384 ? 2.301 0.861 3.625 1 95 384 GLN A CA 1
ATOM 2915 C C . GLN A 1 384 ? 3.607 1.58 3.953 1 95 384 GLN A C 1
ATOM 2917 O O . GLN A 1 384 ? 4.34 1.986 3.051 1 95 384 GLN A O 1
ATOM 2922 N N . TYR A 1 385 ? 3.928 1.753 5.172 1 95.75 385 TYR A N 1
ATOM 2923 C CA . TYR A 1 385 ? 5.047 2.607 5.543 1 95.75 385 TYR A CA 1
ATOM 2924 C C . TYR A 1 385 ? 6.258 1.774 5.949 1 95.75 385 TYR A C 1
ATOM 2926 O O . TYR A 1 385 ? 7.336 2.316 6.203 1 95.75 385 TYR A O 1
ATOM 2934 N N . THR A 1 386 ? 6.086 0.436 5.988 1 92.94 386 THR A N 1
ATOM 2935 C CA . THR A 1 386 ? 7.211 -0.429 6.324 1 92.94 386 THR A CA 1
ATOM 2936 C C . THR A 1 386 ? 8.289 -0.362 5.242 1 92.94 386 THR A C 1
ATOM 2938 O O . THR A 1 386 ? 7.98 -0.448 4.051 1 92.94 386 THR A O 1
ATOM 2941 N N . ASN A 1 387 ? 9.453 -0.099 5.707 1 90.69 387 ASN A N 1
ATOM 2942 C CA . ASN A 1 387 ? 10.602 -0.289 4.828 1 90.69 387 ASN A CA 1
ATOM 2943 C C . ASN A 1 387 ? 11 -1.761 4.73 1 90.69 387 ASN A C 1
ATOM 2945 O O . ASN A 1 387 ? 11.742 -2.268 5.574 1 90.69 387 ASN A O 1
ATOM 2949 N N . TRP A 1 388 ? 10.609 -2.375 3.705 1 89.19 388 TRP A N 1
ATOM 2950 C CA . TRP A 1 388 ? 10.695 -3.828 3.59 1 89.19 388 TRP A CA 1
ATOM 2951 C C . TRP A 1 388 ? 12.133 -4.281 3.383 1 89.19 388 TRP A C 1
ATOM 2953 O O . TRP A 1 388 ? 12.469 -5.441 3.631 1 89.19 388 TRP A O 1
ATOM 2963 N N . SER A 1 389 ? 13 -3.396 2.959 1 84 389 SER A N 1
ATOM 2964 C CA . SER A 1 389 ? 14.414 -3.738 2.824 1 84 389 SER A CA 1
ATOM 2965 C C . SER A 1 389 ? 15.109 -3.77 4.184 1 84 389 SER A C 1
ATOM 2967 O O . SER A 1 389 ? 16.156 -4.406 4.336 1 84 389 SER A O 1
ATOM 2969 N N . GLN A 1 390 ? 14.508 -3.113 5.168 1 83.81 390 GLN A N 1
ATOM 2970 C CA . GLN A 1 390 ? 15.078 -3.051 6.512 1 83.81 390 GLN A CA 1
ATOM 2971 C C . GLN A 1 390 ? 14.039 -3.439 7.566 1 83.81 390 GLN A C 1
ATOM 2973 O O . GLN A 1 390 ? 14.016 -2.865 8.656 1 83.81 390 GLN A O 1
ATOM 2978 N N . ALA A 1 391 ? 13.289 -4.328 7.102 1 81 391 ALA A N 1
ATOM 2979 C CA . ALA A 1 391 ? 12.227 -4.723 8.023 1 81 391 ALA A CA 1
ATOM 2980 C C . ALA A 1 391 ? 12.805 -5.328 9.305 1 81 391 ALA A C 1
ATOM 2982 O O . ALA A 1 391 ? 13.742 -6.129 9.25 1 81 391 ALA A O 1
ATOM 2983 N N . GLY A 1 392 ? 12.383 -4.844 10.414 1 81.25 392 GLY A N 1
ATOM 2984 C CA . GLY A 1 392 ? 12.828 -5.363 11.695 1 81.25 392 GLY A CA 1
ATOM 2985 C C . GLY A 1 392 ? 13.758 -4.41 12.43 1 81.25 392 GLY A C 1
ATOM 2986 O O . GLY A 1 392 ? 13.938 -4.527 13.641 1 81.25 392 GLY A O 1
ATOM 2987 N N . ASP A 1 393 ? 14.336 -3.455 11.703 1 87.88 393 ASP A N 1
ATOM 2988 C CA . ASP A 1 393 ? 15.18 -2.455 12.352 1 87.88 393 ASP A CA 1
ATOM 2989 C C . ASP A 1 393 ? 14.336 -1.466 13.156 1 87.88 393 ASP A C 1
ATOM 2991 O O . ASP A 1 393 ? 13.508 -0.754 12.594 1 87.88 393 ASP A O 1
ATOM 2995 N N . ARG A 1 394 ? 14.625 -1.364 14.383 1 86.94 394 ARG A N 1
ATOM 2996 C CA . ARG A 1 394 ? 13.773 -0.615 15.297 1 86.94 394 ARG A CA 1
ATOM 2997 C C . ARG A 1 394 ? 13.828 0.879 15.008 1 86.94 394 ARG A C 1
ATOM 2999 O O . ARG A 1 394 ? 12.836 1.587 15.164 1 86.94 394 ARG A O 1
ATOM 3006 N N . PHE A 1 395 ? 14.938 1.416 14.617 1 84.06 395 PHE A N 1
ATOM 3007 C CA . PHE A 1 395 ? 15.07 2.84 14.328 1 84.06 395 PHE A CA 1
ATOM 3008 C C . PHE A 1 395 ? 14.383 3.195 13.016 1 84.06 395 PHE A C 1
ATOM 3010 O O . PHE A 1 395 ? 13.742 4.246 12.906 1 84.06 395 PHE A O 1
ATOM 3017 N N . THR A 1 396 ? 14.508 2.293 12.117 1 88.56 396 THR A N 1
ATOM 3018 C CA . THR A 1 396 ? 13.797 2.492 10.859 1 88.56 396 THR A CA 1
ATOM 3019 C C . THR A 1 396 ? 12.289 2.438 11.078 1 88.56 396 THR A C 1
ATOM 3021 O O . THR A 1 396 ? 11.539 3.223 10.484 1 88.56 396 THR A O 1
ATOM 3024 N N . THR A 1 397 ? 11.938 1.53 11.945 1 90.06 397 THR A N 1
ATOM 3025 C CA . THR A 1 397 ? 10.516 1.414 12.266 1 90.06 397 THR A CA 1
ATOM 3026 C C . THR A 1 397 ? 10 2.693 12.922 1 90.06 397 THR A C 1
ATOM 3028 O O . THR A 1 397 ? 8.906 3.156 12.617 1 90.06 397 THR A O 1
ATOM 3031 N N . THR A 1 398 ? 10.812 3.238 13.719 1 87.19 398 THR A N 1
ATOM 3032 C CA . THR A 1 398 ? 10.453 4.492 14.367 1 87.19 398 THR A CA 1
ATOM 3033 C C . THR A 1 398 ? 10.297 5.609 13.336 1 87.19 398 THR A C 1
ATOM 3035 O O . THR A 1 398 ? 9.336 6.383 13.383 1 87.19 398 THR A O 1
ATOM 3038 N N . ASP A 1 399 ? 11.188 5.68 12.453 1 86.75 399 ASP A N 1
ATOM 3039 C CA . ASP A 1 399 ? 11.133 6.68 11.391 1 86.75 399 ASP A CA 1
ATOM 3040 C C . ASP A 1 399 ? 9.883 6.504 10.531 1 86.75 399 ASP A C 1
ATOM 3042 O O . ASP A 1 399 ? 9.266 7.484 10.117 1 86.75 399 ASP A O 1
ATOM 3046 N N . ASN A 1 400 ? 9.602 5.242 10.297 1 91.5 400 ASN A N 1
ATOM 3047 C CA . ASN A 1 400 ? 8.398 4.949 9.523 1 91.5 400 ASN A CA 1
ATOM 3048 C C . ASN A 1 400 ? 7.141 5.43 10.227 1 91.5 400 ASN A C 1
ATOM 3050 O O . ASN A 1 400 ? 6.234 5.977 9.594 1 91.5 400 ASN A O 1
ATOM 3054 N N . TYR A 1 401 ? 7.129 5.219 11.492 1 91.19 401 TYR A N 1
ATOM 3055 C CA . TYR A 1 401 ? 5.984 5.637 12.297 1 91.19 401 TYR A CA 1
ATOM 3056 C C . TYR A 1 401 ? 5.828 7.152 12.266 1 91.19 401 TYR A C 1
ATOM 3058 O O . TYR A 1 401 ? 4.73 7.664 12.031 1 91.19 401 TYR A O 1
ATOM 3066 N N . ILE A 1 402 ? 6.898 7.875 12.445 1 88.56 402 ILE A N 1
ATOM 3067 C CA . ILE A 1 402 ? 6.902 9.336 12.438 1 88.56 402 ILE A CA 1
ATOM 3068 C C . ILE A 1 402 ? 6.426 9.844 11.086 1 88.56 402 ILE A C 1
ATOM 3070 O O . ILE A 1 402 ? 5.609 10.766 11.016 1 88.56 402 ILE A O 1
ATOM 3074 N N . GLN A 1 403 ? 6.871 9.211 10.117 1 92.25 403 GLN A N 1
ATOM 3075 C CA . GLN A 1 403 ? 6.496 9.633 8.766 1 92.25 403 GLN A CA 1
ATOM 3076 C C . GLN A 1 403 ? 5.012 9.383 8.508 1 92.25 403 GLN A C 1
ATOM 3078 O O . GLN A 1 403 ? 4.34 10.203 7.887 1 92.25 403 GLN A O 1
ATOM 3083 N N . ALA A 1 404 ? 4.539 8.258 8.969 1 94.94 404 ALA A N 1
ATOM 3084 C CA . ALA A 1 404 ? 3.129 7.926 8.781 1 94.94 404 ALA A CA 1
ATOM 3085 C C . ALA A 1 404 ? 2.23 8.977 9.43 1 94.94 404 ALA A C 1
ATOM 3087 O O . ALA A 1 404 ? 1.298 9.477 8.805 1 94.94 404 ALA A O 1
ATOM 3088 N N . ILE A 1 405 ? 2.562 9.336 10.602 1 92.81 405 ILE A N 1
ATOM 3089 C CA . ILE A 1 405 ? 1.761 10.312 11.336 1 92.81 405 ILE A CA 1
ATOM 3090 C C . ILE A 1 405 ? 1.906 11.688 10.688 1 92.81 405 ILE A C 1
ATOM 3092 O O . ILE A 1 405 ? 0.924 12.414 10.539 1 92.81 405 ILE A O 1
ATOM 3096 N N . SER A 1 406 ? 3.111 12.047 10.266 1 92.75 406 SER A N 1
ATOM 3097 C CA . SER A 1 406 ? 3.357 13.336 9.625 1 92.75 406 SER A CA 1
ATOM 3098 C C . SER A 1 406 ? 2.57 13.469 8.328 1 92.75 406 SER A C 1
ATOM 3100 O O . SER A 1 406 ? 2 14.531 8.047 1 92.75 406 SER A O 1
ATOM 3102 N N . ASP A 1 407 ? 2.539 12.367 7.617 1 95.75 407 ASP A N 1
ATOM 3103 C CA . ASP A 1 407 ? 1.775 12.398 6.371 1 95.75 407 ASP A CA 1
ATOM 3104 C C . ASP A 1 407 ? 0.277 12.5 6.648 1 95.75 407 ASP A C 1
ATOM 3106 O O . ASP A 1 407 ? -0.432 13.258 5.984 1 95.75 407 ASP A O 1
ATOM 3110 N N . ALA A 1 408 ? -0.164 11.797 7.613 1 96.12 408 ALA A N 1
ATOM 3111 C CA . ALA A 1 408 ? -1.592 11.719 7.91 1 96.12 408 ALA A CA 1
ATOM 3112 C C . ALA A 1 408 ? -2.111 13.031 8.477 1 96.12 408 ALA A C 1
ATOM 3114 O O . ALA A 1 408 ? -3.217 13.469 8.141 1 96.12 408 ALA A O 1
ATOM 3115 N N . LEU A 1 409 ? -1.328 13.664 9.258 1 94.5 409 LEU A N 1
ATOM 3116 C CA . LEU A 1 409 ? -1.823 14.82 10 1 94.5 409 LEU A CA 1
ATOM 3117 C C . LEU A 1 409 ? -1.45 16.125 9.297 1 94.5 409 LEU A C 1
ATOM 3119 O O . LEU A 1 409 ? -2.127 17.141 9.461 1 94.5 409 LEU A O 1
ATOM 3123 N N . PHE A 1 410 ? -0.379 16.094 8.461 1 94.88 410 PHE A N 1
ATOM 3124 C CA . PHE A 1 410 ? 0.129 17.391 8.039 1 94.88 410 PHE A CA 1
ATOM 3125 C C . PHE A 1 410 ? 0.293 17.453 6.527 1 94.88 410 PHE A C 1
ATOM 3127 O O . PHE A 1 410 ? -0.265 18.328 5.867 1 94.88 410 PHE A O 1
ATOM 3134 N N . VAL A 1 411 ? 0.928 16.5 5.949 1 96.12 411 VAL A N 1
ATOM 3135 C CA . VAL A 1 411 ? 1.283 16.594 4.535 1 96.12 411 VAL A CA 1
ATOM 3136 C C . VAL A 1 411 ? 0.036 16.406 3.676 1 96.12 411 VAL A C 1
ATOM 3138 O O . VAL A 1 411 ? -0.304 17.266 2.863 1 96.12 411 VAL A O 1
ATOM 3141 N N . ALA A 1 412 ? -0.654 15.273 3.91 1 97.38 412 ALA A N 1
ATOM 3142 C CA . ALA A 1 412 ? -1.813 14.961 3.082 1 97.38 412 ALA A CA 1
ATOM 3143 C C . ALA A 1 412 ? -2.898 16.016 3.227 1 97.38 412 ALA A C 1
ATOM 3145 O O . ALA A 1 412 ? -3.426 16.516 2.23 1 97.38 412 ALA A O 1
ATOM 3146 N N . PRO A 1 413 ? -3.166 16.422 4.422 1 96.88 413 PRO A N 1
ATOM 3147 C CA . PRO A 1 413 ? -4.188 17.469 4.566 1 96.88 413 PRO A CA 1
ATOM 3148 C C . PRO A 1 413 ? -3.756 18.812 3.977 1 96.88 413 PRO A C 1
ATOM 3150 O O . PRO A 1 413 ? -4.594 19.578 3.496 1 96.88 413 PRO A O 1
ATOM 3153 N N . ALA A 1 414 ? -2.469 19.109 4.02 1 96.94 414 ALA A N 1
ATOM 3154 C CA . ALA A 1 414 ? -1.99 20.344 3.406 1 96.94 414 ALA A CA 1
ATOM 3155 C C . ALA A 1 414 ? -2.285 20.359 1.91 1 96.94 414 ALA A C 1
ATOM 3157 O O . ALA A 1 414 ? -2.789 21.359 1.383 1 96.94 414 ALA A O 1
ATOM 3158 N N . VAL A 1 415 ? -2.016 19.266 1.298 1 97.06 415 VAL A N 1
ATOM 3159 C CA . VAL A 1 415 ? -2.26 19.141 -0.136 1 97.06 415 VAL A CA 1
ATOM 3160 C C . VAL A 1 415 ? -3.758 19.219 -0.414 1 97.06 415 VAL A C 1
ATOM 3162 O O . VAL A 1 415 ? -4.191 19.938 -1.314 1 97.06 415 VAL A O 1
ATOM 3165 N N . PHE A 1 416 ? -4.512 18.531 0.37 1 96.12 416 PHE A N 1
ATOM 3166 C CA . PHE A 1 416 ? -5.961 18.516 0.2 1 96.12 416 PHE A CA 1
ATOM 3167 C C . PHE A 1 416 ? -6.539 19.906 0.431 1 96.12 416 PHE A C 1
ATOM 3169 O O . PHE A 1 416 ? -7.434 20.344 -0.297 1 96.12 416 PHE A O 1
ATOM 3176 N N . SER A 1 417 ? -6.035 20.625 1.404 1 96.44 417 SER A N 1
ATOM 3177 C CA . SER A 1 417 ? -6.48 21.984 1.697 1 96.44 417 SER A CA 1
ATOM 3178 C C . SER A 1 417 ? -6.172 22.922 0.539 1 96.44 417 SER A C 1
ATOM 3180 O O . SER A 1 417 ? -7.02 23.719 0.142 1 96.44 417 SER A O 1
ATOM 3182 N N . ALA A 1 418 ? -4.965 22.828 0.069 1 96.75 418 ALA A N 1
ATOM 3183 C CA . ALA A 1 418 ? -4.57 23.688 -1.051 1 96.75 418 ALA A CA 1
ATOM 3184 C C . ALA A 1 418 ? -5.473 23.453 -2.26 1 96.75 418 ALA A C 1
ATOM 3186 O O . ALA A 1 418 ? -5.871 24.406 -2.936 1 96.75 418 ALA A O 1
ATOM 3187 N N . GLU A 1 419 ? -5.812 22.203 -2.494 1 94.5 419 GLU A N 1
ATOM 3188 C CA . GLU A 1 419 ? -6.703 21.875 -3.6 1 94.5 419 GLU A CA 1
ATOM 3189 C C . GLU A 1 419 ? -8.078 22.516 -3.416 1 94.5 419 GLU A C 1
ATOM 3191 O O . GLU A 1 419 ? -8.633 23.094 -4.355 1 94.5 419 GLU A O 1
ATOM 3196 N N . ARG A 1 420 ? -8.562 22.406 -2.232 1 93.19 420 ARG A N 1
ATOM 3197 C CA . ARG A 1 420 ? -9.891 22.938 -1.953 1 93.19 420 ARG A CA 1
ATOM 3198 C C . ARG A 1 420 ? -9.891 24.469 -2.014 1 93.19 420 ARG A C 1
ATOM 3200 O O . ARG A 1 420 ? -10.836 25.078 -2.514 1 93.19 420 ARG A O 1
ATOM 3207 N N . MET A 1 421 ? -8.867 25.062 -1.54 1 93.06 421 MET A N 1
ATOM 3208 C CA . MET A 1 421 ? -8.781 26.516 -1.55 1 93.06 421 MET A CA 1
ATOM 3209 C C . MET A 1 421 ? -8.68 27.047 -2.977 1 93.06 421 MET A C 1
ATOM 3211 O O . MET A 1 421 ? -9.312 28.047 -3.322 1 93.06 421 MET A O 1
ATOM 3215 N N . THR A 1 422 ? -7.906 26.359 -3.736 1 91 422 THR A N 1
ATOM 3216 C CA . THR A 1 422 ? -7.801 26.766 -5.133 1 91 422 THR A CA 1
ATOM 3217 C C . THR A 1 422 ? -9.141 26.594 -5.848 1 91 422 THR A C 1
ATOM 3219 O O . THR A 1 422 ? -9.492 27.406 -6.707 1 91 422 THR A O 1
ATOM 3222 N N . ALA A 1 423 ? -9.852 25.578 -5.52 1 90 423 ALA A N 1
ATOM 3223 C CA . ALA A 1 423 ? -11.18 25.344 -6.094 1 90 423 ALA A CA 1
ATOM 3224 C C . ALA A 1 423 ? -12.133 26.469 -5.711 1 90 423 ALA A C 1
ATOM 3226 O O . ALA A 1 423 ? -13.102 26.75 -6.43 1 90 423 ALA A O 1
ATOM 3227 N N . LEU A 1 424 ? -11.859 27.141 -4.609 1 90 424 LEU A N 1
ATOM 3228 C CA . LEU A 1 424 ? -12.664 28.266 -4.145 1 90 424 LEU A CA 1
ATOM 3229 C C . LEU A 1 424 ? -12.062 29.594 -4.602 1 90 424 LEU A C 1
ATOM 3231 O O . LEU A 1 424 ? -12.367 30.641 -4.035 1 90 424 LEU A O 1
ATOM 3235 N N . ASP A 1 425 ? -11.117 29.547 -5.496 1 89.56 425 ASP A N 1
ATOM 3236 C CA . ASP A 1 425 ? -10.508 30.688 -6.168 1 89.56 425 ASP A CA 1
ATOM 3237 C C . ASP A 1 425 ? -9.617 31.484 -5.211 1 89.56 425 ASP A C 1
ATOM 3239 O O . ASP A 1 425 ? -9.555 32.719 -5.285 1 89.56 425 ASP A O 1
ATOM 3243 N N . LEU A 1 426 ? -9.141 30.859 -4.215 1 93.69 426 LEU A N 1
ATOM 3244 C CA . LEU A 1 426 ? -8.086 31.438 -3.391 1 93.69 426 LEU A CA 1
ATOM 3245 C C . LEU A 1 426 ? -6.711 30.969 -3.859 1 93.69 426 LEU A C 1
ATOM 3247 O O . LEU A 1 426 ? -6.301 29.844 -3.572 1 93.69 426 LEU A O 1
ATOM 3251 N N . PRO A 1 427 ? -6.008 31.891 -4.57 1 96.19 427 PRO A N 1
ATOM 3252 C CA . PRO A 1 427 ? -4.664 31.484 -4.984 1 96.19 427 PRO A CA 1
ATOM 3253 C C . PRO A 1 427 ? -3.824 30.953 -3.82 1 96.19 427 PRO A C 1
ATOM 3255 O O . PRO A 1 427 ? -3.719 31.625 -2.783 1 96.19 427 PRO A O 1
ATOM 3258 N N . SER A 1 428 ? -3.301 29.766 -4.008 1 97.12 428 SER A N 1
ATOM 3259 C CA . SER A 1 428 ? -2.551 29.109 -2.945 1 97.12 428 SER A CA 1
ATOM 3260 C C . SER A 1 428 ? -1.188 28.625 -3.443 1 97.12 428 SER A C 1
ATOM 3262 O O . SER A 1 428 ? -1.061 28.188 -4.586 1 97.12 428 SER A O 1
ATOM 3264 N N . TYR A 1 429 ? -0.232 28.812 -2.604 1 98.19 429 TYR A N 1
ATOM 3265 C CA . TYR A 1 429 ? 1.144 28.391 -2.85 1 98.19 429 TYR A CA 1
ATOM 3266 C C . TYR A 1 429 ? 1.618 27.422 -1.777 1 98.19 429 TYR A C 1
ATOM 3268 O O . TYR A 1 429 ? 1.276 27.562 -0.602 1 98.19 429 TYR A O 1
ATOM 3276 N N . VAL A 1 430 ? 2.395 26.406 -2.232 1 97.81 430 VAL A N 1
ATOM 3277 C CA . VAL A 1 430 ? 2.834 25.375 -1.295 1 97.81 430 VAL A CA 1
ATOM 3278 C C . VAL A 1 430 ? 4.355 25.25 -1.34 1 97.81 430 VAL A C 1
ATOM 3280 O O . VAL A 1 430 ? 4.957 25.281 -2.416 1 97.81 430 VAL A O 1
ATOM 3283 N N . TYR A 1 431 ? 4.961 25.141 -0.149 1 96.12 431 TYR A N 1
ATOM 3284 C CA . TYR A 1 431 ? 6.391 24.844 -0.085 1 96.12 431 TYR A CA 1
ATOM 3285 C C . TYR A 1 431 ? 6.676 23.766 0.955 1 96.12 431 TYR A C 1
ATOM 3287 O O . TYR A 1 431 ? 5.918 23.594 1.915 1 96.12 431 TYR A O 1
ATOM 3295 N N . GLN A 1 432 ? 7.648 23 0.727 1 93.56 432 GLN A N 1
ATOM 3296 C CA . GLN A 1 432 ? 8.156 22 1.665 1 93.56 432 GLN A CA 1
ATOM 3297 C C . GLN A 1 432 ? 9.578 22.328 2.109 1 93.56 432 GLN A C 1
ATOM 3299 O O . GLN A 1 432 ? 10.461 22.531 1.276 1 93.56 432 GLN A O 1
ATOM 3304 N N . TYR A 1 433 ? 9.648 22.453 3.428 1 90.56 433 TYR A N 1
ATOM 3305 C CA . TYR A 1 433 ? 10.961 22.703 4.012 1 90.56 433 TYR A CA 1
ATOM 3306 C C . TYR A 1 433 ? 11.578 21.422 4.551 1 90.56 433 TYR A C 1
ATOM 3308 O O . TYR A 1 433 ? 11.047 20.812 5.48 1 90.56 433 TYR A O 1
ATOM 3316 N N . ARG A 1 434 ? 12.68 20.953 3.934 1 81.25 434 ARG A N 1
ATOM 3317 C CA . ARG A 1 434 ? 13.359 19.734 4.359 1 81.25 434 ARG A CA 1
ATOM 3318 C C . ARG A 1 434 ? 14.836 20 4.641 1 81.25 434 ARG A C 1
ATOM 3320 O O . ARG A 1 434 ? 15.703 19.484 3.939 1 81.25 434 ARG A O 1
ATOM 3327 N N . TYR A 1 435 ? 15.117 20.875 5.504 1 72.12 435 TYR A N 1
ATOM 3328 C CA . TYR A 1 435 ? 16.516 21.141 5.848 1 72.12 435 TYR A CA 1
ATOM 3329 C C . TYR A 1 435 ? 16.891 20.453 7.156 1 72.12 435 TYR A C 1
ATOM 3331 O O . TYR A 1 435 ? 16.312 20.734 8.203 1 72.12 435 TYR A O 1
ATOM 3339 N N . PRO A 1 436 ? 17.75 19.359 6.957 1 61.5 436 PRO A N 1
ATOM 3340 C CA . PRO A 1 436 ? 18.062 18.609 8.172 1 61.5 436 PRO A CA 1
ATOM 3341 C C . PRO A 1 436 ? 18.953 19.391 9.133 1 61.5 436 PRO A C 1
ATOM 3343 O O . PRO A 1 436 ? 19.641 20.328 8.719 1 61.5 436 PRO A O 1
ATOM 3346 N N . THR A 1 437 ? 18.609 19.406 10.422 1 54.28 437 THR A N 1
ATOM 3347 C CA . THR A 1 437 ? 19.547 19.969 11.375 1 54.28 437 THR A CA 1
ATOM 3348 C C . THR A 1 437 ? 20.922 19.312 11.234 1 54.28 437 THR A C 1
ATOM 3350 O O . THR A 1 437 ? 21.062 18.312 10.523 1 54.28 437 THR A O 1
ATOM 3353 N N . THR A 1 438 ? 21.906 19.766 11.914 1 45.38 438 THR A N 1
ATOM 3354 C CA . THR A 1 438 ? 23.328 19.438 11.781 1 45.38 438 THR A CA 1
ATOM 3355 C C . THR A 1 438 ? 23.484 17.953 11.414 1 45.38 438 THR A C 1
ATOM 3357 O O . THR A 1 438 ? 24.172 17.641 10.445 1 45.38 438 THR A O 1
ATOM 3360 N N . TYR A 1 439 ? 24.078 17.125 12.242 1 35.78 439 TYR A N 1
ATOM 3361 C CA . TYR A 1 439 ? 24.984 15.992 12.07 1 35.78 439 TYR A CA 1
ATOM 3362 C C . TYR A 1 439 ? 24.219 14.719 11.758 1 35.78 439 TYR A C 1
ATOM 3364 O O . TYR A 1 439 ? 23.625 14.102 12.656 1 35.78 439 TYR A O 1
ATOM 3372 N N . GLY A 1 440 ? 23.922 14.438 10.547 1 40.81 440 GLY A N 1
ATOM 3373 C CA . GLY A 1 440 ? 23.781 13.195 9.797 1 40.81 440 GLY A CA 1
ATOM 3374 C C . GLY A 1 440 ? 22.609 12.352 10.242 1 40.81 440 GLY A C 1
ATOM 3375 O O . GLY A 1 440 ? 22.406 11.25 9.734 1 40.81 440 GLY A O 1
ATOM 3376 N N . ASP A 1 441 ? 22.047 12.602 11.461 1 44.34 441 ASP A N 1
ATOM 3377 C CA . ASP A 1 441 ? 21.172 11.555 11.984 1 44.34 441 ASP A CA 1
ATOM 3378 C C . ASP A 1 441 ? 19.734 11.727 11.492 1 44.34 441 ASP A C 1
ATOM 3380 O O . ASP A 1 441 ? 19.141 12.789 11.68 1 44.34 441 ASP A O 1
ATOM 3384 N N . ARG A 1 442 ? 19.344 11.062 10.516 1 47.81 442 ARG A N 1
ATOM 3385 C CA . ARG A 1 442 ? 18.016 10.922 9.914 1 47.81 442 ARG A CA 1
ATOM 3386 C C . ARG A 1 442 ? 16.922 11.055 10.961 1 47.81 442 ARG A C 1
ATOM 3388 O O . ARG A 1 442 ? 15.742 11.156 10.617 1 47.81 442 ARG A O 1
ATOM 3395 N N . ARG A 1 443 ? 17.344 10.984 12.273 1 46.97 443 ARG A N 1
ATOM 3396 C CA . ARG A 1 443 ? 16.422 10.969 13.406 1 46.97 443 ARG A CA 1
ATOM 3397 C C . ARG A 1 443 ? 16.188 12.375 13.945 1 46.97 443 ARG A C 1
ATOM 3399 O O . ARG A 1 443 ? 15.375 12.57 14.852 1 46.97 443 ARG A O 1
ATOM 3406 N N . THR A 1 444 ? 16.953 13.234 13.32 1 47.75 444 THR A N 1
ATOM 3407 C CA . THR A 1 444 ? 16.922 14.555 13.938 1 47.75 444 THR A CA 1
ATOM 3408 C C . THR A 1 444 ? 15.75 15.375 13.398 1 47.75 444 THR A C 1
ATOM 3410 O O . THR A 1 444 ? 15.398 15.258 12.227 1 47.75 444 THR A O 1
ATOM 3413 N N . SER A 1 445 ? 15.117 16 14.336 1 54.31 445 SER A N 1
ATOM 3414 C CA . SER A 1 445 ? 14.023 16.922 14.062 1 54.31 445 SER A CA 1
ATOM 3415 C C . SER A 1 445 ? 14.43 17.984 13.055 1 54.31 445 SER A C 1
ATOM 3417 O O . SER A 1 445 ? 15.602 18.344 12.961 1 54.31 445 SER A O 1
ATOM 3419 N N . MET A 1 446 ? 13.68 18.219 12.047 1 54.97 446 MET A N 1
ATOM 3420 C CA . MET A 1 446 ? 13.891 19.25 11.031 1 54.97 446 MET A CA 1
ATOM 3421 C C . MET A 1 446 ? 13.969 20.641 11.672 1 54.97 446 MET A C 1
ATOM 3423 O O . MET A 1 446 ? 13.312 20.906 12.68 1 54.97 446 MET A O 1
ATOM 3427 N N . LYS A 1 447 ? 15.07 21.281 11.242 1 57.59 447 LYS A N 1
ATOM 3428 C CA . LYS A 1 447 ? 15.07 22.688 11.617 1 57.59 447 LYS A CA 1
ATOM 3429 C C . LYS A 1 447 ? 13.773 23.375 11.188 1 57.59 447 LYS A C 1
ATOM 3431 O O . LYS A 1 447 ? 13.102 22.906 10.266 1 57.59 447 LYS A O 1
ATOM 3436 N N . ASP A 1 448 ? 13.484 24.297 12 1 71.56 448 ASP A N 1
ATOM 3437 C CA . ASP A 1 448 ? 12.242 25.031 11.797 1 71.56 448 ASP A CA 1
ATOM 3438 C C . ASP A 1 448 ? 12.453 26.25 10.898 1 71.56 448 ASP A C 1
ATOM 3440 O O . ASP A 1 448 ? 13.312 27.094 11.18 1 71.56 448 ASP A O 1
ATOM 3444 N N . ASP A 1 449 ? 11.859 26.328 9.727 1 77.25 449 ASP A N 1
ATOM 3445 C CA . ASP A 1 449 ? 11.922 27.422 8.758 1 77.25 449 ASP A CA 1
ATOM 3446 C C . ASP A 1 449 ? 11.562 28.75 9.414 1 77.25 449 ASP A C 1
ATOM 3448 O O . ASP A 1 449 ? 12.227 29.766 9.172 1 77.25 449 ASP A O 1
ATOM 3452 N N . VAL A 1 450 ? 10.656 28.75 10.281 1 84.31 450 VAL A N 1
ATOM 3453 C CA . VAL A 1 450 ? 10.141 29.969 10.875 1 84.31 450 VAL A CA 1
ATOM 3454 C C . VAL A 1 450 ? 11.133 30.516 11.898 1 84.31 450 VAL A C 1
ATOM 3456 O O . VAL A 1 450 ? 11.406 31.719 11.93 1 84.31 450 VAL A O 1
ATOM 3459 N N . PHE A 1 451 ? 11.742 29.625 12.586 1 80.56 451 PHE A N 1
ATOM 3460 C CA . PHE A 1 451 ? 12.695 30.078 13.594 1 80.56 451 PHE A CA 1
ATOM 3461 C C . PHE A 1 451 ? 13.93 30.688 12.945 1 80.56 451 PHE A C 1
ATOM 3463 O O . PHE A 1 451 ? 14.539 31.609 13.508 1 80.56 451 PHE A O 1
ATOM 3470 N N . LEU A 1 452 ? 14.234 30.234 11.82 1 83.12 452 LEU A N 1
ATOM 3471 C CA . LEU A 1 452 ? 15.383 30.797 11.117 1 83.12 452 LEU A CA 1
ATOM 3472 C C . LEU A 1 452 ? 15.148 32.25 10.758 1 83.12 452 LEU A C 1
ATOM 3474 O O . LEU A 1 452 ? 16.078 33.062 10.766 1 83.12 452 LEU A O 1
ATOM 3478 N N . VAL A 1 453 ? 13.93 32.594 10.461 1 89.06 453 VAL A N 1
ATOM 3479 C CA . VAL A 1 453 ? 13.609 33.938 10.023 1 89.06 453 VAL A CA 1
ATOM 3480 C C . VAL A 1 453 ? 13.359 34.844 11.234 1 89.06 453 VAL A C 1
ATOM 3482 O O . VAL A 1 453 ? 13.711 36 11.219 1 89.06 453 VAL A O 1
ATOM 3485 N N . PHE A 1 454 ? 12.82 34.281 12.344 1 88.62 454 PHE A N 1
ATOM 3486 C CA . PHE A 1 454 ? 12.406 35.094 13.492 1 88.62 454 PHE A CA 1
ATOM 3487 C C . PHE A 1 454 ? 13.438 35 14.609 1 88.62 454 PHE A C 1
ATOM 3489 O O . PHE A 1 454 ? 13.242 35.562 15.688 1 88.62 454 PHE A O 1
ATOM 3496 N N . SER A 1 455 ? 14.469 34.219 14.43 1 77 455 SER A N 1
ATOM 3497 C CA . SER A 1 455 ? 15.469 34.094 15.484 1 77 455 SER A CA 1
ATOM 3498 C C . SER A 1 455 ? 16.297 35.375 15.625 1 77 455 SER A C 1
ATOM 3500 O O . SER A 1 455 ? 16.656 36 14.625 1 77 455 SER A O 1
ATOM 3502 N N . PRO A 1 456 ? 16.391 35.719 17.016 1 60.53 456 PRO A N 1
ATOM 3503 C CA . PRO A 1 456 ? 17.281 36.875 17.203 1 60.53 456 PRO A CA 1
ATOM 3504 C C . PRO A 1 456 ? 18.719 36.562 16.797 1 60.53 456 PRO A C 1
ATOM 3506 O O . PRO A 1 456 ? 19.141 35.406 16.828 1 60.53 456 PRO A O 1
ATOM 3509 N N . ALA A 1 457 ? 19.375 37.438 16.031 1 50.91 457 ALA A N 1
ATOM 3510 C CA . ALA A 1 457 ? 20.766 37.281 15.633 1 50.91 457 ALA A CA 1
ATOM 3511 C C . ALA A 1 457 ? 21.594 36.719 16.781 1 50.91 457 ALA A C 1
ATOM 3513 O O . ALA A 1 457 ? 22.578 36 16.562 1 50.91 457 ALA A O 1
ATOM 3514 N N . SER A 1 458 ? 21.266 37.094 18.109 1 45.88 458 SER A N 1
ATOM 3515 C CA . SER A 1 458 ? 22.125 36.812 19.266 1 45.88 458 SER A CA 1
ATOM 3516 C C . SER A 1 458 ? 21.984 35.375 19.734 1 45.88 458 SER A C 1
ATOM 3518 O O . SER A 1 458 ? 22.906 34.812 20.344 1 45.88 458 SER A O 1
ATOM 3520 N N . THR A 1 459 ? 20.812 34.875 19.922 1 45.88 459 THR A N 1
ATOM 3521 C CA . THR A 1 459 ? 20.562 33.656 20.703 1 45.88 459 THR A CA 1
ATOM 3522 C C . THR A 1 459 ? 21.078 32.438 19.969 1 45.88 459 THR A C 1
ATOM 3524 O O . THR A 1 459 ? 21.328 31.391 20.594 1 45.88 459 THR A O 1
ATOM 3527 N N . GLY A 1 460 ? 20.797 32.25 18.766 1 48.34 460 GLY A N 1
ATOM 3528 C CA . GLY A 1 460 ? 21.141 30.953 18.203 1 48.34 460 GLY A CA 1
ATOM 3529 C C . GLY A 1 460 ? 22.609 30.844 17.797 1 48.34 460 GLY A C 1
ATOM 3530 O O . GLY A 1 460 ? 23.297 31.859 17.672 1 48.34 460 GLY A O 1
ATOM 3531 N N . GLY A 1 461 ? 23.234 29.719 18.25 1 54.59 461 GLY A N 1
ATOM 3532 C CA . GLY A 1 461 ? 24.562 29.375 17.75 1 54.59 461 GLY A CA 1
ATOM 3533 C C . GLY A 1 461 ? 24.859 29.938 16.375 1 54.59 461 GLY A C 1
ATOM 3534 O O . GLY A 1 461 ? 23.953 30.406 15.688 1 54.59 461 GLY A O 1
ATOM 3535 N N . GLN A 1 462 ? 26.125 30.391 16.156 1 62.88 462 GLN A N 1
ATOM 3536 C CA . GLN A 1 462 ? 26.609 30.938 14.898 1 62.88 462 GLN A CA 1
ATOM 3537 C C . GLN A 1 462 ? 26.078 30.172 13.703 1 62.88 462 GLN A C 1
ATOM 3539 O O . GLN A 1 462 ? 26.328 28.969 13.57 1 62.88 462 GLN A O 1
ATOM 3544 N N . LEU A 1 463 ? 24.953 30.797 13.094 1 74.38 463 LEU A N 1
ATOM 3545 C CA . LEU A 1 463 ? 24.469 30.234 11.852 1 74.38 463 LEU A CA 1
ATOM 3546 C C . LEU A 1 463 ? 25.594 30.031 10.859 1 74.38 463 LEU A C 1
ATOM 3548 O O . LEU A 1 463 ? 26.516 30.844 10.773 1 74.38 463 LEU A O 1
ATOM 3552 N N . THR A 1 464 ? 25.562 28.859 10.289 1 78.25 464 THR A N 1
ATOM 3553 C CA . THR A 1 464 ? 26.5 28.625 9.188 1 78.25 464 THR A CA 1
ATOM 3554 C C . THR A 1 464 ? 26.203 29.578 8.031 1 78.25 464 THR A C 1
ATOM 3556 O O . THR A 1 464 ? 25.156 30.219 7.992 1 78.25 464 THR A O 1
ATOM 3559 N N . GLN A 1 465 ? 27.234 29.75 7.188 1 81.19 465 GLN A N 1
ATOM 3560 C CA . GLN A 1 465 ? 27.047 30.594 6.008 1 81.19 465 GLN A CA 1
ATOM 3561 C C . GLN A 1 465 ? 25.828 30.141 5.195 1 81.19 465 GLN A C 1
ATOM 3563 O O . GLN A 1 465 ? 25.062 30.953 4.703 1 81.19 465 GLN A O 1
ATOM 3568 N N . ARG A 1 466 ? 25.672 28.844 5.094 1 81.5 466 ARG A N 1
ATOM 3569 C CA . ARG A 1 466 ? 24.531 28.297 4.348 1 81.5 466 ARG A CA 1
ATOM 3570 C C . ARG A 1 466 ? 23.219 28.656 5.02 1 81.5 466 ARG A C 1
ATOM 3572 O O . ARG A 1 466 ? 22.234 28.969 4.34 1 81.5 466 ARG A O 1
ATOM 3579 N N . GLU A 1 467 ? 23.234 28.656 6.281 1 81.25 467 GLU A N 1
ATOM 3580 C CA . GLU A 1 467 ? 22.016 28.984 7.027 1 81.25 467 GLU A CA 1
ATOM 3581 C C . GLU A 1 467 ? 21.688 30.469 6.906 1 81.25 467 GLU A C 1
ATOM 3583 O O . GLU A 1 467 ? 20.516 30.844 6.875 1 81.25 467 GLU A O 1
ATOM 3588 N N . GLN A 1 468 ? 22.703 31.203 6.812 1 83.69 468 GLN A N 1
ATOM 3589 C CA . GLN A 1 468 ? 22.484 32.625 6.641 1 83.69 468 GLN A CA 1
ATOM 3590 C C . GLN A 1 468 ? 21.859 32.938 5.285 1 83.69 468 GLN A C 1
ATOM 3592 O O . GLN A 1 468 ? 20.969 33.781 5.184 1 83.69 468 GLN A O 1
ATOM 3597 N N . ILE A 1 469 ? 22.359 32.219 4.348 1 85.88 469 ILE A N 1
ATOM 3598 C CA . ILE A 1 469 ? 21.812 32.406 3.006 1 85.88 469 ILE A CA 1
ATOM 3599 C C . ILE A 1 469 ? 20.375 31.922 2.963 1 85.88 469 ILE A C 1
ATOM 3601 O O . ILE A 1 469 ? 19.5 32.594 2.395 1 85.88 469 ILE A O 1
ATOM 3605 N N . LEU A 1 470 ? 20.141 30.828 3.586 1 87.5 470 LEU A N 1
ATOM 3606 C CA . LEU A 1 470 ? 18.797 30.266 3.625 1 87.5 470 LEU A CA 1
ATOM 3607 C C . LEU A 1 470 ? 17.844 31.188 4.367 1 87.5 470 LEU A C 1
ATOM 3609 O O . LEU A 1 470 ? 16.688 31.359 3.959 1 87.5 470 LEU A O 1
ATOM 3613 N N . ARG A 1 471 ? 18.328 31.75 5.418 1 88.62 471 ARG A N 1
ATOM 3614 C CA . ARG A 1 471 ? 17.547 32.688 6.215 1 88.62 471 ARG A CA 1
ATOM 3615 C C . ARG A 1 471 ? 17.078 33.875 5.371 1 88.62 471 ARG A C 1
ATOM 3617 O O . ARG A 1 471 ? 15.906 34.25 5.43 1 88.62 471 ARG A O 1
ATOM 3624 N N . LEU A 1 472 ? 17.906 34.344 4.566 1 90.06 472 LEU A N 1
ATOM 3625 C CA . LEU A 1 472 ? 17.578 35.5 3.723 1 90.06 472 LEU A CA 1
ATOM 3626 C C . LEU A 1 472 ? 16.625 35.094 2.596 1 90.06 472 LEU A C 1
ATOM 3628 O O . LEU A 1 472 ? 15.75 35.875 2.213 1 90.06 472 LEU A O 1
ATOM 3632 N N . ARG A 1 473 ? 16.844 33.938 2.115 1 91.62 473 ARG A N 1
ATOM 3633 C CA . ARG A 1 473 ? 15.969 33.438 1.052 1 91.62 473 ARG A CA 1
ATOM 3634 C C . ARG A 1 473 ? 14.562 33.188 1.574 1 91.62 473 ARG A C 1
ATOM 3636 O O . ARG A 1 473 ? 13.578 33.5 0.887 1 91.62 473 ARG A O 1
ATOM 3643 N N . LEU A 1 474 ? 14.492 32.688 2.732 1 93.06 474 LEU A N 1
ATOM 3644 C CA . LEU A 1 474 ? 13.188 32.469 3.357 1 93.06 474 LEU A CA 1
ATOM 3645 C C . LEU A 1 474 ? 12.516 33.812 3.656 1 93.06 474 LEU A C 1
ATOM 3647 O O . LEU A 1 474 ? 11.312 33.969 3.457 1 93.06 474 LEU A O 1
ATOM 3651 N N . ALA A 1 475 ? 13.32 34.75 4.137 1 94 475 ALA A N 1
ATOM 3652 C CA . ALA A 1 475 ? 12.789 36.094 4.379 1 94 475 ALA A CA 1
ATOM 3653 C C . ALA A 1 475 ? 12.211 36.688 3.1 1 94 475 ALA A C 1
ATOM 3655 O O . ALA A 1 475 ? 11.164 37.344 3.129 1 94 475 ALA A O 1
ATOM 3656 N N . ASP A 1 476 ? 12.875 36.406 2.059 1 95.12 476 ASP A N 1
ATOM 3657 C CA . ASP A 1 476 ? 12.398 36.938 0.777 1 95.12 476 ASP A CA 1
ATOM 3658 C C . ASP A 1 476 ? 11.133 36.188 0.327 1 95.12 476 ASP A C 1
ATOM 3660 O O . ASP A 1 476 ? 10.25 36.812 -0.277 1 95.12 476 ASP A O 1
ATOM 3664 N N . LEU A 1 477 ? 11.086 34.906 0.53 1 96.38 477 LEU A N 1
ATOM 3665 C CA . LEU A 1 477 ? 9.898 34.125 0.204 1 96.38 477 LEU A CA 1
ATOM 3666 C C . LEU A 1 477 ? 8.672 34.656 0.941 1 96.38 477 LEU A C 1
ATOM 3668 O O . LEU A 1 477 ? 7.652 34.969 0.32 1 96.38 477 LEU A O 1
ATOM 3672 N N . PHE A 1 478 ? 8.805 34.844 2.234 1 97.75 478 PHE A N 1
ATOM 3673 C CA . PHE A 1 478 ? 7.703 35.344 3.043 1 97.75 478 PHE A CA 1
ATOM 3674 C C . PHE A 1 478 ? 7.426 36.812 2.723 1 97.75 478 PHE A C 1
ATOM 3676 O O . PHE A 1 478 ? 6.27 37.219 2.572 1 97.75 478 PHE A O 1
ATOM 3683 N N . GLY A 1 479 ? 8.508 37.531 2.564 1 97.5 479 GLY A N 1
ATOM 3684 C CA . GLY A 1 479 ? 8.367 38.969 2.311 1 97.5 479 GLY A CA 1
ATOM 3685 C C . GLY A 1 479 ? 7.66 39.281 1.005 1 97.5 479 GLY A C 1
ATOM 3686 O O . GLY A 1 479 ? 6.789 40.156 0.955 1 97.5 479 GLY A O 1
ATOM 3687 N N . SER A 1 480 ? 8.023 38.594 -0.037 1 97.94 480 SER A N 1
ATOM 3688 C CA . SER A 1 480 ? 7.379 38.812 -1.328 1 97.94 480 SER A CA 1
ATOM 3689 C C . SER A 1 480 ? 5.898 38.469 -1.279 1 97.94 480 SER A C 1
ATOM 3691 O O . SER A 1 480 ? 5.07 39.156 -1.878 1 97.94 480 SER A O 1
ATOM 3693 N N . PHE A 1 481 ? 5.602 37.438 -0.553 1 98.25 481 PHE A N 1
ATOM 3694 C CA . PHE A 1 481 ? 4.199 37.062 -0.405 1 98.25 481 PHE A CA 1
ATOM 3695 C C . PHE A 1 481 ? 3.436 38.125 0.378 1 98.25 481 PHE A C 1
ATOM 3697 O O . PHE A 1 481 ? 2.322 38.5 0.001 1 98.25 481 PHE A O 1
ATOM 3704 N N . ILE A 1 482 ? 3.998 38.594 1.456 1 98.19 482 ILE A N 1
ATOM 3705 C CA . ILE A 1 482 ? 3.359 39.594 2.32 1 98.19 482 ILE A CA 1
ATOM 3706 C C . ILE A 1 482 ? 3.15 40.906 1.55 1 98.19 482 ILE A C 1
ATOM 3708 O O . ILE A 1 482 ? 2.096 41.531 1.658 1 98.19 482 ILE A O 1
ATOM 3712 N N . ARG A 1 483 ? 4.062 41.219 0.734 1 96.69 483 ARG A N 1
ATOM 3713 C CA . ARG A 1 483 ? 4.023 42.531 0.051 1 96.69 483 ARG A CA 1
ATOM 3714 C C . ARG A 1 483 ? 3.137 42.469 -1.187 1 96.69 483 ARG A C 1
ATOM 3716 O O . ARG A 1 483 ? 2.4 43.406 -1.478 1 96.69 483 ARG A O 1
ATOM 3723 N N . LYS A 1 484 ? 3.215 41.281 -1.931 1 96 484 LYS A N 1
ATOM 3724 C CA . LYS A 1 484 ? 2.615 41.281 -3.262 1 96 484 LYS A CA 1
ATOM 3725 C C . LYS A 1 484 ? 1.615 40.156 -3.428 1 96 484 LYS A C 1
ATOM 3727 O O . LYS A 1 484 ? 0.887 40.094 -4.422 1 96 484 LYS A O 1
ATOM 3732 N N . GLY A 1 485 ? 1.62 39.281 -2.531 1 96.81 485 GLY A N 1
ATOM 3733 C CA . GLY A 1 485 ? 0.693 38.156 -2.613 1 96.81 485 GLY A CA 1
ATOM 3734 C C . GLY A 1 485 ? 1.226 37 -3.438 1 96.81 485 GLY A C 1
ATOM 3735 O O . GLY A 1 485 ? 0.565 35.969 -3.566 1 96.81 485 GLY A O 1
ATOM 3736 N N . VAL A 1 486 ? 2.412 37.156 -4.031 1 97.44 486 VAL A N 1
ATOM 3737 C CA . VAL A 1 486 ? 3.062 36.125 -4.805 1 97.44 486 VAL A CA 1
ATOM 3738 C C . VAL A 1 486 ? 4.453 35.844 -4.242 1 97.44 486 VAL A C 1
ATOM 3740 O O . VAL A 1 486 ? 5.355 36.688 -4.371 1 97.44 486 VAL A O 1
ATOM 3743 N N . PRO A 1 487 ? 4.637 34.656 -3.645 1 97.75 487 PRO A N 1
ATOM 3744 C CA . PRO A 1 487 ? 5.965 34.375 -3.113 1 97.75 487 PRO A CA 1
ATOM 3745 C C . PRO A 1 487 ? 7.008 34.156 -4.211 1 97.75 487 PRO A C 1
ATOM 3747 O O . PRO A 1 487 ? 6.699 33.594 -5.262 1 97.75 487 PRO A O 1
ATOM 3750 N N . LYS A 1 488 ? 8.164 34.656 -3.914 1 96.06 488 LYS A N 1
ATOM 3751 C CA . LYS A 1 488 ? 9.273 34.5 -4.844 1 96.06 488 LYS A CA 1
ATOM 3752 C C . LYS A 1 488 ? 10.445 33.781 -4.191 1 96.06 488 LYS A C 1
ATOM 3754 O O . LYS A 1 488 ? 10.672 33.906 -2.986 1 96.06 488 LYS A O 1
ATOM 3759 N N . TRP A 1 489 ? 11.07 32.969 -4.98 1 92.88 489 TRP A N 1
ATOM 3760 C CA . TRP A 1 489 ? 12.328 32.312 -4.594 1 92.88 489 TRP A CA 1
ATOM 3761 C C . TRP A 1 489 ? 13.445 32.688 -5.566 1 92.88 489 TRP A C 1
ATOM 3763 O O . TRP A 1 489 ? 13.359 32.406 -6.762 1 92.88 489 TRP A O 1
ATOM 3773 N N . GLN A 1 490 ? 14.445 33.344 -5.102 1 89.25 490 GLN A N 1
ATOM 3774 C CA . GLN A 1 490 ? 15.547 33.812 -5.938 1 89.25 490 GLN A CA 1
ATOM 3775 C C . GLN A 1 490 ? 15.023 34.594 -7.148 1 89.25 490 GLN A C 1
ATOM 3777 O O . GLN A 1 490 ? 15.391 34.281 -8.289 1 89.25 490 GLN A O 1
ATOM 3782 N N . SER A 1 491 ? 14.102 35.438 -6.957 1 87.81 491 SER A N 1
ATOM 3783 C CA . SER A 1 491 ? 13.547 36.406 -7.887 1 87.81 491 SER A CA 1
ATOM 3784 C C . SER A 1 491 ? 12.602 35.75 -8.883 1 87.81 491 SER A C 1
ATOM 3786 O O . SER A 1 491 ? 12.172 36.375 -9.852 1 87.81 491 SER A O 1
ATOM 3788 N N . ARG A 1 492 ? 12.266 34.531 -8.672 1 92.44 492 ARG A N 1
ATOM 3789 C CA . ARG A 1 492 ? 11.297 33.844 -9.516 1 92.44 492 ARG A CA 1
ATOM 3790 C C . ARG A 1 492 ? 9.992 33.625 -8.766 1 92.44 492 ARG A C 1
ATOM 3792 O O . ARG A 1 492 ? 9.992 33.031 -7.676 1 92.44 492 ARG A O 1
ATOM 3799 N N . PRO A 1 493 ? 8.953 34.031 -9.359 1 95.62 493 PRO A N 1
ATOM 3800 C CA . PRO A 1 493 ? 7.664 33.812 -8.695 1 95.62 493 PRO A CA 1
ATOM 3801 C C . PRO A 1 493 ? 7.273 32.344 -8.648 1 95.62 493 PRO A C 1
ATOM 3803 O O . PRO A 1 493 ? 7.535 31.609 -9.602 1 95.62 493 PRO A O 1
ATOM 3806 N N . MET A 1 494 ? 6.676 31.953 -7.59 1 96.06 494 MET A N 1
ATOM 3807 C CA . MET A 1 494 ? 6.176 30.578 -7.465 1 96.06 494 MET A CA 1
ATOM 3808 C C . MET A 1 494 ? 4.902 30.391 -8.281 1 96.06 494 MET A C 1
ATOM 3810 O O . MET A 1 494 ? 4.105 31.312 -8.422 1 96.06 494 MET A O 1
ATOM 3814 N N . ASN A 1 495 ? 4.727 29.188 -8.766 1 93.81 495 ASN A N 1
ATOM 3815 C CA . ASN A 1 495 ? 3.473 28.828 -9.422 1 93.81 495 ASN A CA 1
ATOM 3816 C C . ASN A 1 495 ? 2.355 28.609 -8.406 1 93.81 495 ASN A C 1
ATOM 3818 O O . ASN A 1 495 ? 2.596 28.078 -7.312 1 93.81 495 ASN A O 1
ATOM 3822 N N . THR A 1 496 ? 1.181 29.016 -8.797 1 94.88 496 THR A N 1
ATOM 3823 C CA . THR A 1 496 ? 0.02 28.703 -7.973 1 94.88 496 THR A CA 1
ATOM 3824 C C . THR A 1 496 ? -0.23 27.203 -7.934 1 94.88 496 THR A C 1
ATOM 3826 O O . THR A 1 496 ? 0.003 26.5 -8.922 1 94.88 496 THR A O 1
ATOM 3829 N N . PHE A 1 497 ? -0.659 26.734 -6.84 1 96.44 497 PHE A N 1
ATOM 3830 C CA . PHE A 1 497 ? -1.049 25.328 -6.688 1 96.44 497 PHE A CA 1
ATOM 3831 C C . PHE A 1 497 ? -2.336 25.047 -7.449 1 96.44 497 PHE A C 1
ATOM 3833 O O . PHE A 1 497 ? -3.295 25.812 -7.375 1 96.44 497 PHE A O 1
ATOM 3840 N N . THR A 1 498 ? -2.379 24.016 -8.273 1 93.75 498 THR A N 1
ATOM 3841 C CA . THR A 1 498 ? -3.582 23.547 -8.953 1 93.75 498 THR A CA 1
ATOM 3842 C C . THR A 1 498 ? -3.799 22.062 -8.711 1 93.75 498 THR A C 1
ATOM 3844 O O . THR A 1 498 ? -2.859 21.328 -8.375 1 93.75 498 THR A O 1
ATOM 3847 N N . ALA A 1 499 ? -5.008 21.703 -8.891 1 88.44 499 ALA A N 1
ATOM 3848 C CA . ALA A 1 499 ? -5.328 20.297 -8.664 1 88.44 499 ALA A CA 1
ATOM 3849 C C . ALA A 1 499 ? -4.594 19.406 -9.656 1 88.44 499 ALA A C 1
ATOM 3851 O O . ALA A 1 499 ? -4.18 18.297 -9.312 1 88.44 499 ALA A O 1
ATOM 3852 N N . GLY A 1 500 ? -4.355 19.797 -10.797 1 87.62 500 GLY A N 1
ATOM 3853 C CA . GLY A 1 500 ? -3.75 18.984 -11.844 1 87.62 500 GLY A CA 1
ATOM 3854 C C . GLY A 1 500 ? -2.238 18.906 -11.727 1 87.62 500 GLY A C 1
ATOM 3855 O O . GLY A 1 500 ? -1.655 17.844 -11.945 1 87.62 500 GLY A O 1
ATOM 3856 N N . ARG A 1 501 ? -1.572 19.922 -11.312 1 91.81 501 ARG A N 1
ATOM 3857 C CA . ARG A 1 501 ? -0.113 19.953 -11.336 1 91.81 501 ARG A CA 1
ATOM 3858 C C . ARG A 1 501 ? 0.459 19.828 -9.93 1 91.81 501 ARG A C 1
ATOM 3860 O O . ARG A 1 501 ? 1.552 19.281 -9.75 1 91.81 501 ARG A O 1
ATOM 3867 N N . GLN A 1 502 ? -0.239 20.438 -8.953 1 95.12 502 GLN A N 1
ATOM 3868 C CA . GLN A 1 502 ? 0.169 20.453 -7.555 1 95.12 502 GLN A CA 1
ATOM 3869 C C . GLN A 1 502 ? 1.616 20.906 -7.406 1 95.12 502 GLN A C 1
ATOM 3871 O O . GLN A 1 502 ? 2.422 20.234 -6.754 1 95.12 502 GLN A O 1
ATOM 3876 N N . ASP A 1 503 ? 1.897 22.016 -8.016 1 96.38 503 ASP A N 1
ATOM 3877 C CA . ASP A 1 503 ? 3.23 22.609 -7.953 1 96.38 503 ASP A CA 1
ATOM 3878 C C . ASP A 1 503 ? 3.574 23.031 -6.523 1 96.38 503 ASP A C 1
ATOM 3880 O O . ASP A 1 503 ? 2.723 23.547 -5.801 1 96.38 503 ASP A O 1
ATOM 3884 N N . TYR A 1 504 ? 4.797 22.75 -6.094 1 96.12 504 TYR A N 1
ATOM 3885 C CA . TYR A 1 504 ? 5.277 23.219 -4.793 1 96.12 504 TYR A CA 1
ATOM 3886 C C . TYR A 1 504 ? 6.781 23.453 -4.824 1 96.12 504 TYR A C 1
ATOM 3888 O O . TYR A 1 504 ? 7.484 22.922 -5.684 1 96.12 504 TYR A O 1
ATOM 3896 N N . LEU A 1 505 ? 7.223 24.328 -3.936 1 96.12 505 LEU A N 1
ATOM 3897 C CA . LEU A 1 505 ? 8.648 24.609 -3.799 1 96.12 505 LEU A CA 1
ATOM 3898 C C . LEU A 1 505 ? 9.289 23.672 -2.781 1 96.12 505 LEU A C 1
ATOM 3900 O O . LEU A 1 505 ? 8.898 23.656 -1.614 1 96.12 505 LEU A O 1
ATOM 3904 N N . LYS A 1 506 ? 10.258 22.906 -3.232 1 92.69 506 LYS A N 1
ATOM 3905 C CA . LYS A 1 506 ? 11 22 -2.361 1 92.69 506 LYS A CA 1
ATOM 3906 C C . LYS A 1 506 ? 12.312 22.625 -1.91 1 92.69 506 LYS A C 1
ATOM 3908 O O . LYS A 1 506 ? 13.211 22.859 -2.725 1 92.69 506 LYS A O 1
ATOM 3913 N N . ILE A 1 507 ? 12.336 22.906 -0.572 1 90.88 507 ILE A N 1
ATOM 3914 C CA . ILE A 1 507 ? 13.531 23.516 -0.005 1 90.88 507 ILE A CA 1
ATOM 3915 C C . ILE A 1 507 ? 14.312 22.484 0.799 1 90.88 507 ILE A C 1
ATOM 3917 O O . ILE A 1 507 ? 13.867 22.047 1.862 1 90.88 507 ILE A O 1
ATOM 3921 N N . GLY A 1 508 ? 15.414 21.984 0.277 1 79.19 508 GLY A N 1
ATOM 3922 C CA . GLY A 1 508 ? 16.25 21 0.956 1 79.19 508 GLY A CA 1
ATOM 3923 C C . GLY A 1 508 ? 17.703 21.391 1.011 1 79.19 508 GLY A C 1
ATOM 3924 O O . GLY A 1 508 ? 18.031 22.578 1.012 1 79.19 508 GLY A O 1
ATOM 3925 N N . ARG A 1 509 ? 18.562 20.328 1.214 1 68 509 ARG A N 1
ATOM 3926 C CA . ARG A 1 509 ? 19.984 20.562 1.325 1 68 509 ARG A CA 1
ATOM 3927 C C . ARG A 1 509 ? 20.547 21.141 0.031 1 68 509 ARG A C 1
ATOM 3929 O O . ARG A 1 509 ? 21.453 22 0.059 1 68 509 ARG A O 1
ATOM 3936 N N . GLY A 1 510 ? 19.938 20.656 -1 1 68.12 510 GLY A N 1
ATOM 3937 C CA . GLY A 1 510 ? 20.391 21.203 -2.271 1 68.12 510 GLY A CA 1
ATOM 3938 C C . GLY A 1 510 ? 19.625 22.438 -2.715 1 68.12 510 GLY A C 1
ATOM 3939 O O . GLY A 1 510 ? 19.094 23.156 -1.883 1 68.12 510 GLY A O 1
ATOM 3940 N N . GLU A 1 511 ? 19.828 22.812 -3.867 1 79.31 511 GLU A N 1
ATOM 3941 C CA . GLU A 1 511 ? 19.094 23.938 -4.441 1 79.31 511 GLU A CA 1
ATOM 3942 C C . GLU A 1 511 ? 17.594 23.688 -4.438 1 79.31 511 GLU A C 1
ATOM 3944 O O . GLU A 1 511 ? 17.156 22.578 -4.75 1 79.31 511 GLU A O 1
ATOM 3949 N N . ALA A 1 512 ? 16.906 24.609 -3.863 1 87.69 512 ALA A N 1
ATOM 3950 C CA . ALA A 1 512 ? 15.445 24.516 -3.887 1 87.69 512 ALA A CA 1
ATOM 3951 C C . ALA A 1 512 ? 14.922 24.438 -5.316 1 87.69 512 ALA A C 1
ATOM 3953 O O . ALA A 1 512 ? 15.461 25.094 -6.219 1 87.69 512 ALA A O 1
ATOM 3954 N N . GLU A 1 513 ? 13.969 23.562 -5.578 1 89.62 513 GLU A N 1
ATOM 3955 C CA . GLU A 1 513 ? 13.406 23.391 -6.914 1 89.62 513 GLU A CA 1
ATOM 3956 C C . GLU A 1 513 ? 11.891 23.234 -6.859 1 89.62 513 GLU A C 1
ATOM 3958 O O . GLU A 1 513 ? 11.344 22.75 -5.859 1 89.62 513 GLU A O 1
ATOM 3963 N N . MET A 1 514 ? 11.289 23.812 -7.914 1 92.88 514 MET A N 1
ATOM 3964 C CA . MET A 1 514 ? 9.867 23.531 -8.07 1 92.88 514 MET A CA 1
ATOM 3965 C C . MET A 1 514 ? 9.641 22.062 -8.461 1 92.88 514 MET A C 1
ATOM 3967 O O . MET A 1 514 ? 10.359 21.516 -9.297 1 92.88 514 MET A O 1
ATOM 3971 N N . ASP A 1 515 ? 8.805 21.359 -7.773 1 92.75 515 ASP A N 1
ATOM 3972 C CA . ASP A 1 515 ? 8.43 19.969 -8.047 1 92.75 515 ASP A CA 1
ATOM 3973 C C . ASP A 1 515 ? 6.91 19.812 -8.07 1 92.75 515 ASP A C 1
ATOM 3975 O O . ASP A 1 515 ? 6.176 20.797 -7.887 1 92.75 515 ASP A O 1
ATOM 3979 N N . ARG A 1 516 ? 6.441 18.641 -8.453 1 93.75 516 ARG A N 1
ATOM 3980 C CA . ARG A 1 516 ? 5.008 18.406 -8.531 1 93.75 516 ARG A CA 1
ATOM 3981 C C . ARG A 1 516 ? 4.605 17.219 -7.656 1 93.75 516 ARG A C 1
ATOM 3983 O O . ARG A 1 516 ? 5.438 16.375 -7.328 1 93.75 516 ARG A O 1
ATOM 3990 N N . TYR A 1 517 ? 3.385 17.266 -7.211 1 93.44 517 TYR A N 1
ATOM 3991 C CA . TYR A 1 517 ? 2.77 16.141 -6.5 1 93.44 517 TYR A CA 1
ATOM 3992 C C . TYR A 1 517 ? 3.605 15.742 -5.293 1 93.44 517 TYR A C 1
ATOM 3994 O O . TYR A 1 517 ? 4.172 14.648 -5.262 1 93.44 517 TYR A O 1
ATOM 4002 N N . PRO A 1 518 ? 3.566 16.594 -4.281 1 93.88 518 PRO A N 1
ATOM 4003 C CA . PRO A 1 518 ? 4.336 16.219 -3.092 1 93.88 518 PRO A CA 1
ATOM 4004 C C . PRO A 1 518 ? 3.881 14.883 -2.488 1 93.88 518 PRO A C 1
ATOM 4006 O O . PRO A 1 518 ? 2.707 14.734 -2.139 1 93.88 518 PRO A O 1
ATOM 4009 N N . ARG A 1 519 ? 4.844 13.969 -2.365 1 93.12 519 ARG A N 1
ATOM 4010 C CA . ARG A 1 519 ? 4.598 12.656 -1.775 1 93.12 519 ARG A CA 1
ATOM 4011 C C . ARG A 1 519 ? 3.336 12.023 -2.354 1 93.12 519 ARG A C 1
ATOM 4013 O O . ARG A 1 519 ? 2.471 11.562 -1.609 1 93.12 519 ARG A O 1
ATOM 4020 N N . ARG A 1 520 ? 3.266 12.008 -3.619 1 93.38 520 ARG A N 1
ATOM 4021 C CA . ARG A 1 520 ? 2.078 11.648 -4.383 1 93.38 520 ARG A CA 1
ATOM 4022 C C . ARG A 1 520 ? 1.479 10.344 -3.883 1 93.38 520 ARG A C 1
ATOM 4024 O O . ARG A 1 520 ? 0.266 10.242 -3.684 1 93.38 520 ARG A O 1
ATOM 4031 N N . ARG A 1 521 ? 2.283 9.312 -3.68 1 94.5 521 ARG A N 1
ATOM 4032 C CA . ARG A 1 521 ? 1.812 7.996 -3.26 1 94.5 521 ARG A CA 1
ATOM 4033 C C . ARG A 1 521 ? 1.141 8.062 -1.891 1 94.5 521 ARG A C 1
ATOM 4035 O O . ARG A 1 521 ? 0.019 7.582 -1.718 1 94.5 521 ARG A O 1
ATOM 4042 N N . GLN A 1 522 ? 1.822 8.688 -0.941 1 96.25 522 GLN A N 1
ATOM 4043 C CA . GLN A 1 522 ? 1.315 8.742 0.426 1 96.25 522 GLN A CA 1
ATOM 4044 C C . GLN A 1 522 ? 0.1 9.664 0.525 1 96.25 522 GLN A C 1
ATOM 4046 O O . GLN A 1 522 ? -0.849 9.367 1.254 1 96.25 522 GLN A O 1
ATOM 4051 N N . VAL A 1 523 ? 0.133 10.773 -0.213 1 96.62 523 VAL A N 1
ATOM 4052 C CA . VAL A 1 523 ? -0.982 11.719 -0.205 1 96.62 523 VAL A CA 1
ATOM 4053 C C . VAL A 1 523 ? -2.219 11.055 -0.814 1 96.62 523 VAL A C 1
ATOM 4055 O O . VAL A 1 523 ? -3.326 11.203 -0.293 1 96.62 523 VAL A O 1
ATOM 4058 N N . THR A 1 524 ? -2.057 10.289 -1.9 1 95.31 524 THR A N 1
ATOM 4059 C CA . THR A 1 524 ? -3.168 9.57 -2.506 1 95.31 524 THR A CA 1
ATOM 4060 C C . THR A 1 524 ? -3.73 8.531 -1.539 1 95.31 524 THR A C 1
ATOM 4062 O O . THR A 1 524 ? -4.949 8.352 -1.451 1 95.31 524 THR A O 1
ATOM 4065 N N . PHE A 1 525 ? -2.852 7.887 -0.8 1 96.81 525 PHE A N 1
ATOM 4066 C CA . PHE A 1 525 ? -3.283 6.891 0.176 1 96.81 525 PHE A CA 1
ATOM 4067 C C . PHE A 1 525 ? -4.18 7.523 1.232 1 96.81 525 PHE A C 1
ATOM 4069 O O . PHE A 1 525 ? -5.289 7.051 1.477 1 96.81 525 PHE A O 1
ATOM 4076 N N . TRP A 1 526 ? -3.756 8.625 1.785 1 97.19 526 TRP A N 1
ATOM 4077 C CA . TRP A 1 526 ? -4.445 9.203 2.934 1 97.19 526 TRP A CA 1
ATOM 4078 C C . TRP A 1 526 ? -5.676 9.984 2.492 1 97.19 526 TRP A C 1
ATOM 4080 O O . TRP A 1 526 ? -6.652 10.094 3.234 1 97.19 526 TRP A O 1
ATOM 4090 N N . ASN A 1 527 ? -5.664 10.578 1.318 1 96.06 527 ASN A N 1
ATOM 4091 C CA . ASN A 1 527 ? -6.746 11.469 0.913 1 96.06 527 ASN A CA 1
ATOM 4092 C C . ASN A 1 527 ? -7.82 10.727 0.122 1 96.06 527 ASN A C 1
ATOM 4094 O O . ASN A 1 527 ? -8.961 11.188 0.025 1 96.06 527 ASN A O 1
ATOM 4098 N N . GLU A 1 528 ? -7.488 9.57 -0.422 1 94.69 528 GLU A N 1
ATOM 4099 C CA . GLU A 1 528 ? -8.445 8.898 -1.291 1 94.69 528 GLU A CA 1
ATOM 4100 C C . GLU A 1 528 ? -8.672 7.453 -0.854 1 94.69 528 GLU A C 1
ATOM 4102 O O . GLU A 1 528 ? -9.797 7.07 -0.507 1 94.69 528 GLU A O 1
ATOM 4107 N N . VAL A 1 529 ? -7.609 6.676 -0.76 1 94.75 529 VAL A N 1
ATOM 4108 C CA . VAL A 1 529 ? -7.727 5.234 -0.573 1 94.75 529 VAL A CA 1
ATOM 4109 C C . VAL A 1 529 ? -8.203 4.934 0.846 1 94.75 529 VAL A C 1
ATOM 4111 O O . VAL A 1 529 ? -9.211 4.242 1.036 1 94.75 529 VAL A O 1
ATOM 4114 N N . PHE A 1 530 ? -7.5 5.496 1.825 1 94.44 530 PHE A N 1
ATOM 4115 C CA . PHE A 1 530 ? -7.797 5.195 3.221 1 94.44 530 PHE A CA 1
ATOM 4116 C C . PHE A 1 530 ? -9.211 5.629 3.578 1 94.44 530 PHE A C 1
ATOM 4118 O O . PHE A 1 530 ? -9.992 4.84 4.121 1 94.44 530 PHE A O 1
ATOM 4125 N N . PRO A 1 531 ? -9.625 6.871 3.221 1 92.81 531 PRO A N 1
ATOM 4126 C CA . PRO A 1 531 ? -10.992 7.277 3.562 1 92.81 531 PRO A CA 1
ATOM 4127 C C . PRO A 1 531 ? -12.055 6.406 2.885 1 92.81 531 PRO A C 1
ATOM 4129 O O . PRO A 1 531 ? -13.109 6.156 3.465 1 92.81 531 PRO A O 1
ATOM 4132 N N . SER A 1 532 ? -11.781 5.973 1.686 1 91.88 532 SER A N 1
ATOM 4133 C CA . SER A 1 532 ? -12.742 5.117 0.992 1 91.88 532 SER A CA 1
ATOM 4134 C C . SER A 1 532 ? -12.898 3.775 1.699 1 91.88 532 SER A C 1
ATOM 4136 O O . SER A 1 532 ? -14.008 3.264 1.828 1 91.88 532 SER A O 1
ATOM 4138 N N . LEU A 1 533 ? -11.789 3.195 2.119 1 91.94 533 LEU A N 1
ATOM 4139 C CA . LEU A 1 533 ? -11.836 1.932 2.848 1 91.94 533 LEU A CA 1
ATOM 4140 C C . LEU A 1 533 ? -12.531 2.104 4.195 1 91.94 533 LEU A C 1
ATOM 4142 O O . LEU A 1 533 ? -13.297 1.233 4.617 1 91.94 533 LEU A O 1
ATOM 4146 N N . LEU A 1 534 ? -12.234 3.209 4.836 1 90.56 534 LEU A N 1
ATOM 4147 C CA . LEU A 1 534 ? -12.867 3.488 6.121 1 90.56 534 LEU A CA 1
ATOM 4148 C C . LEU A 1 534 ? -14.383 3.572 5.973 1 90.56 534 LEU A C 1
ATOM 4150 O O . LEU A 1 534 ? -15.117 3.072 6.824 1 90.56 534 LEU A O 1
ATOM 4154 N N . ARG A 1 535 ? -14.844 4.145 4.93 1 87.38 535 ARG A N 1
ATOM 4155 C CA . ARG A 1 535 ? -16.281 4.273 4.684 1 87.38 535 ARG A CA 1
ATOM 4156 C C . ARG A 1 535 ? -16.922 2.902 4.5 1 87.38 535 ARG A C 1
ATOM 4158 O O . ARG A 1 535 ? -18.047 2.67 4.969 1 87.38 535 ARG A O 1
ATOM 4165 N N . VAL A 1 536 ? -16.219 2.066 3.842 1 86.38 536 VAL A N 1
ATOM 4166 C CA . VAL A 1 536 ? -16.75 0.728 3.59 1 86.38 536 VAL A CA 1
ATOM 4167 C C . VAL A 1 536 ? -16.844 -0.043 4.902 1 86.38 536 VAL A C 1
ATOM 4169 O O . VAL A 1 536 ? -17.844 -0.726 5.152 1 86.38 536 VAL A O 1
ATOM 4172 N N . VAL A 1 537 ? -15.891 0.148 5.723 1 81.12 537 VAL A N 1
ATOM 4173 C CA . VAL A 1 537 ? -15.859 -0.568 6.992 1 81.12 537 VAL A CA 1
ATOM 4174 C C . VAL A 1 537 ? -16.906 0.016 7.938 1 81.12 537 VAL A C 1
ATOM 4176 O O . VAL A 1 537 ? -17.547 -0.719 8.688 1 81.12 537 VAL A O 1
ATOM 4179 N N . ASP A 1 538 ? -17.062 1.345 7.91 1 74.44 538 ASP A N 1
ATOM 4180 C CA . ASP A 1 538 ? -18.047 2.02 8.766 1 74.44 538 ASP A CA 1
ATOM 4181 C C . ASP A 1 538 ? -19.469 1.654 8.367 1 74.44 538 ASP A C 1
ATOM 4183 O O . ASP A 1 538 ? -20.328 1.454 9.227 1 74.44 538 ASP A O 1
ATOM 4187 N N . LYS A 1 539 ? -19.766 1.749 7.094 1 65.88 539 LYS A N 1
ATOM 4188 C CA . LYS A 1 539 ? -21.109 1.417 6.609 1 65.88 539 LYS A CA 1
ATOM 4189 C C . LYS A 1 539 ? -21.5 -0.004 7.004 1 65.88 539 LYS A C 1
ATOM 4191 O O . LYS A 1 539 ? -22.656 -0.266 7.332 1 65.88 539 LYS A O 1
ATOM 4196 N N . THR A 1 540 ? -20.562 -0.75 7.141 1 58.22 540 THR A N 1
ATOM 4197 C CA . THR A 1 540 ? -20.828 -2.15 7.453 1 58.22 540 THR A CA 1
ATOM 4198 C C . THR A 1 540 ? -21.047 -2.34 8.953 1 58.22 540 THR A C 1
ATOM 4200 O O . THR A 1 540 ? -21.828 -3.201 9.359 1 58.22 540 THR A O 1
ATOM 4203 N N . ARG A 1 541 ? -20.5 -1.52 9.797 1 56.81 541 ARG A N 1
ATOM 4204 C CA . ARG A 1 541 ? -20.625 -1.618 11.25 1 56.81 541 ARG A CA 1
ATOM 4205 C C . ARG A 1 541 ? -21.859 -0.861 11.742 1 56.81 541 ARG A C 1
ATOM 4207 O O . ARG A 1 541 ? -22.438 -1.226 12.766 1 56.81 541 ARG A O 1
ATOM 4214 N N . ARG A 1 542 ? -22.297 0.226 11.148 1 50.47 542 ARG A N 1
ATOM 4215 C CA . ARG A 1 542 ? -23.484 0.964 11.578 1 50.47 542 ARG A CA 1
ATOM 4216 C C . ARG A 1 542 ? -24.766 0.211 11.211 1 50.47 542 ARG A C 1
ATOM 4218 O O . ARG A 1 542 ? -25.875 0.656 11.531 1 50.47 542 ARG A O 1
ATOM 4225 N N . ALA A 1 543 ? -24.703 -0.862 10.438 1 45.06 543 ALA A N 1
ATOM 4226 C CA . ALA A 1 543 ? -25.984 -1.531 10.227 1 45.06 543 ALA A CA 1
ATOM 4227 C C . ALA A 1 543 ? -26.531 -2.092 11.539 1 45.06 543 ALA A C 1
ATOM 4229 O O . ALA A 1 543 ? -25.828 -2.812 12.25 1 45.06 543 ALA A O 1
ATOM 4230 N N . PRO A 1 544 ? -27.625 -1.471 12 1 38.03 544 PRO A N 1
ATOM 4231 C CA . PRO A 1 544 ? -28.25 -1.819 13.281 1 38.03 544 PRO A CA 1
ATOM 4232 C C . PRO A 1 544 ? -28.375 -3.326 13.484 1 38.03 544 PRO A C 1
ATOM 4234 O O . PRO A 1 544 ? -28.719 -4.059 12.555 1 38.03 544 PRO A O 1
ATOM 4237 N N . ARG A 1 545 ? -27.672 -3.857 14.375 1 40.72 545 ARG A N 1
ATOM 4238 C CA . ARG A 1 545 ? -28.016 -5.195 14.836 1 40.72 545 ARG A CA 1
ATOM 4239 C C . ARG A 1 545 ? -29.531 -5.332 15.031 1 40.72 545 ARG A C 1
ATOM 4241 O O . ARG A 1 545 ? -30.156 -4.492 15.68 1 40.72 545 ARG A O 1
ATOM 4248 N N . PRO A 1 546 ? -30.188 -6.137 14.227 1 33.91 546 PRO A N 1
ATOM 4249 C CA . PRO A 1 546 ? -31.578 -6.289 14.617 1 33.91 546 PRO A CA 1
ATOM 4250 C C . PRO A 1 546 ? -31.75 -6.559 16.109 1 33.91 546 PRO A C 1
ATOM 4252 O O . PRO A 1 546 ? -31 -7.352 16.688 1 33.91 546 PRO A O 1
ATOM 4255 N N . THR A 1 547 ? -32.312 -5.656 16.734 1 32.44 547 THR A N 1
ATOM 4256 C CA . THR A 1 547 ? -32.781 -5.953 18.094 1 32.44 547 THR A CA 1
ATOM 4257 C C . THR A 1 547 ? -33.625 -7.219 18.125 1 32.44 547 THR A C 1
ATOM 4259 O O . THR A 1 547 ? -34.625 -7.301 17.438 1 32.44 547 THR A O 1
ATOM 4262 N N . LYS A 1 548 ? -33 -8.344 18.312 1 37.25 548 LYS A N 1
ATOM 4263 C CA . LYS A 1 548 ? -33.906 -9.453 18.641 1 37.25 548 LYS A CA 1
ATOM 4264 C C . LYS A 1 548 ? -35.156 -8.961 19.359 1 37.25 548 LYS A C 1
ATOM 4266 O O . LYS A 1 548 ? -35.062 -8.195 20.312 1 37.25 548 LYS A O 1
ATOM 4271 N N . PRO A 1 549 ? -36.375 -9.219 18.766 1 32.72 549 PRO A N 1
ATOM 4272 C CA . PRO A 1 549 ? -37.562 -8.875 19.547 1 32.72 549 PRO A CA 1
ATOM 4273 C C . PRO A 1 549 ? -37.5 -9.422 20.969 1 32.72 549 PRO A C 1
ATOM 4275 O O . PRO A 1 549 ? -37.125 -10.57 21.188 1 32.72 549 PRO A O 1
ATOM 4278 N N . THR A 1 550 ? -37.375 -8.594 21.859 1 31.38 550 THR A N 1
ATOM 4279 C CA . THR A 1 550 ? -37.562 -9.016 23.25 1 31.38 550 THR A CA 1
ATOM 4280 C C . THR A 1 550 ? -38.906 -9.734 23.406 1 31.38 550 THR A C 1
ATOM 4282 O O . THR A 1 550 ? -39.969 -9.148 23.203 1 31.38 550 THR A O 1
ATOM 4285 N N . LYS A 1 551 ? -38.938 -11.047 23.109 1 32.22 551 LYS A N 1
ATOM 4286 C CA . LYS A 1 551 ? -40.156 -11.703 23.562 1 32.22 551 LYS A CA 1
ATOM 4287 C C . LYS A 1 551 ? -40.688 -11.039 24.828 1 32.22 551 LYS A C 1
ATOM 4289 O O . LYS A 1 551 ? -40 -10.938 25.828 1 32.22 551 LYS A O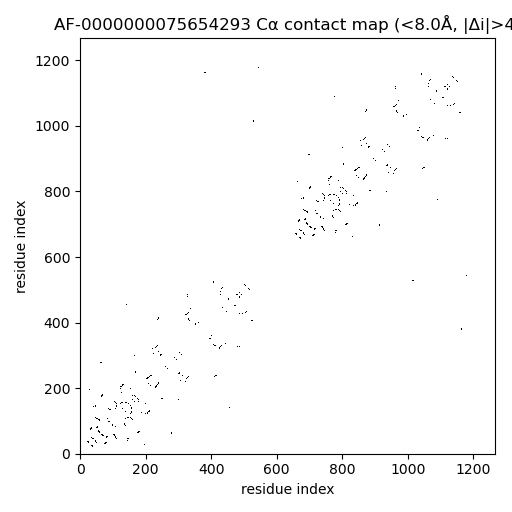 1
ATOM 4294 N N . ALA A 1 552 ? -41.844 -10.375 24.688 1 31.64 552 ALA A N 1
ATOM 4295 C CA . ALA A 1 552 ? -42.656 -9.883 25.812 1 31.64 552 ALA A CA 1
ATOM 4296 C C . ALA A 1 552 ? -42.812 -10.953 26.891 1 31.64 552 ALA A C 1
ATOM 4298 O O . ALA A 1 552 ? -43.344 -12.039 26.625 1 31.64 552 ALA A O 1
ATOM 4299 N N . SER A 1 553 ? -41.969 -11 27.891 1 31.2 553 SER A N 1
ATOM 4300 C CA . SER A 1 553 ? -42.188 -11.852 29.062 1 31.2 553 SER A CA 1
ATOM 4301 C C . SER A 1 553 ? -43.625 -11.719 29.578 1 31.2 553 SER A C 1
ATOM 4303 O O . SER A 1 553 ? -44.094 -10.609 29.828 1 31.2 553 SER A O 1
ATOM 4305 N N . ARG A 1 554 ? -44.531 -12.578 29.188 1 32.28 554 ARG A N 1
ATOM 4306 C CA . ARG A 1 554 ? -45.844 -12.672 29.844 1 32.28 554 ARG A CA 1
ATOM 4307 C C . ARG A 1 554 ? -45.75 -12.312 31.328 1 32.28 554 ARG A C 1
ATOM 4309 O O . ARG A 1 554 ? -44.844 -12.766 32.031 1 32.28 554 ARG A O 1
ATOM 4316 N N . PRO A 1 555 ? -46.625 -11.32 31.875 1 30.5 555 PRO A N 1
ATOM 4317 C CA . PRO A 1 555 ? -46.656 -10.875 33.281 1 30.5 555 PRO A CA 1
ATOM 4318 C C . PRO A 1 555 ? -46.875 -12.031 34.25 1 30.5 555 PRO A C 1
ATOM 4320 O O . PRO A 1 555 ? -47.906 -12.695 34.219 1 30.5 555 PRO A O 1
ATOM 4323 N N . THR A 1 556 ? -46 -13.062 34.375 1 29.06 556 THR A N 1
ATOM 4324 C CA . THR A 1 556 ? -46.375 -13.992 35.438 1 29.06 556 THR A CA 1
ATOM 4325 C C . THR A 1 556 ? -46.719 -13.242 36.719 1 29.06 556 THR A C 1
ATOM 4327 O O . THR A 1 556 ? -45.938 -12.391 37.188 1 29.06 556 THR A O 1
ATOM 4330 N N . GLU A 1 557 ? -48.031 -13.141 37.062 1 27.53 557 GLU A N 1
ATOM 4331 C CA . GLU A 1 557 ? -48.625 -12.711 38.312 1 27.53 557 GLU A CA 1
ATOM 4332 C C . GLU A 1 557 ? -47.875 -13.352 39.5 1 27.53 557 GLU A C 1
ATOM 4334 O O . GLU A 1 557 ? -48.125 -14.516 39.812 1 27.53 557 GLU A O 1
ATOM 4339 N N . GLU A 1 558 ? -46.5 -13.258 39.594 1 26.98 558 GLU A N 1
ATOM 4340 C CA . GLU A 1 558 ? -46 -13.781 40.844 1 26.98 558 GLU A CA 1
ATOM 4341 C C . GLU A 1 558 ? -46.625 -13.109 42.031 1 26.98 558 GLU A C 1
ATOM 4343 O O . GLU A 1 558 ? -46.781 -11.883 42.062 1 26.98 558 GLU A O 1
ATOM 4348 N N . ALA A 1 559 ? -47.5 -13.906 42.75 1 27.5 559 ALA A N 1
ATOM 4349 C CA . ALA A 1 559 ? -48.031 -13.734 44.094 1 27.5 559 ALA A CA 1
ATOM 4350 C C . ALA A 1 559 ? -47.062 -13.016 45 1 27.5 559 ALA A C 1
ATOM 4352 O O . ALA A 1 559 ? -45.844 -13.219 44.906 1 27.5 559 ALA A O 1
ATOM 4353 N N . PRO A 1 560 ? -47.5 -12.055 45.875 1 26.11 560 PRO A N 1
ATOM 4354 C CA . PRO A 1 560 ? -46.844 -11.07 46.75 1 26.11 560 PRO A CA 1
ATOM 4355 C C . PRO A 1 560 ? -45.938 -11.703 47.781 1 26.11 560 PRO A C 1
ATOM 4357 O O . PRO A 1 560 ? -45.438 -11.016 48.688 1 26.11 560 PRO A O 1
ATOM 4360 N N . ASP A 1 561 ? -45.344 -12.93 47.562 1 23.56 561 ASP A N 1
ATOM 4361 C CA . ASP A 1 561 ? -44.938 -13.453 48.844 1 23.56 561 ASP A CA 1
ATOM 4362 C C . ASP A 1 561 ? -43.969 -12.492 49.562 1 23.56 561 ASP A C 1
ATOM 4364 O O . ASP A 1 561 ? -42.938 -12.102 49 1 23.56 561 ASP A O 1
ATOM 4368 N N . ILE A 1 562 ? -44.469 -11.797 50.688 1 24.55 562 ILE A N 1
ATOM 4369 C CA . ILE A 1 562 ? -43.969 -10.836 51.656 1 24.55 562 ILE A CA 1
ATOM 4370 C C . ILE A 1 562 ? -42.719 -11.398 52.344 1 24.55 562 ILE A C 1
ATOM 4372 O O . ILE A 1 562 ? -42.281 -10.867 53.375 1 24.55 562 ILE A O 1
ATOM 4376 N N . THR A 1 563 ? -42.188 -12.562 51.906 1 21.81 563 THR A N 1
ATOM 4377 C CA . THR A 1 563 ? -41.375 -13.109 52.969 1 21.81 563 THR A CA 1
ATOM 4378 C C . THR A 1 563 ? -40.281 -12.102 53.375 1 21.81 563 THR A C 1
ATOM 4380 O O . THR A 1 563 ? -39.688 -11.445 52.531 1 21.81 563 THR A O 1
ATOM 4383 N N . TRP A 1 564 ? -40.125 -11.844 54.781 1 19.62 564 TRP A N 1
ATOM 4384 C CA . TRP A 1 564 ? -39.469 -10.961 55.75 1 19.62 564 TRP A CA 1
ATOM 4385 C C . TRP A 1 564 ? -37.969 -10.906 55.5 1 19.62 564 TRP A C 1
ATOM 4387 O O . TRP A 1 564 ? -37.375 -9.82 55.375 1 19.62 564 TRP A O 1
ATOM 4397 N N . THR A 1 565 ? -37.25 -11.969 56 1 20.67 565 THR A N 1
ATOM 4398 C CA . THR A 1 565 ? -36.281 -11.781 57.062 1 20.67 565 THR A CA 1
ATOM 4399 C C . THR A 1 565 ? -34.969 -11.172 56.531 1 20.67 565 THR A C 1
ATOM 4401 O O . THR A 1 565 ? -34.75 -11.156 55.312 1 20.67 565 THR A O 1
ATOM 4404 N N . THR A 1 566 ? -33.844 -11.391 57.344 1 19.2 566 THR A N 1
ATOM 4405 C CA . THR A 1 566 ? -32.688 -10.789 58 1 19.2 566 THR A CA 1
ATOM 4406 C C . THR A 1 566 ? -31.516 -10.719 57.062 1 19.2 566 THR A C 1
ATOM 4408 O O . THR A 1 566 ? -30.672 -9.828 57.156 1 19.2 566 THR A O 1
ATOM 4411 N N . LYS A 1 567 ? -31.281 -11.922 56.406 1 21.59 567 LYS A N 1
ATOM 4412 C CA . LYS A 1 567 ? -29.906 -12.414 56.406 1 21.59 567 LYS A CA 1
ATOM 4413 C C . LYS A 1 567 ? -29.031 -11.578 55.469 1 21.59 567 LYS A C 1
ATOM 4415 O O . LYS A 1 567 ? -27.844 -11.891 55.281 1 21.59 567 LYS A O 1
ATOM 4420 N N . GLY A 1 568 ? -29.531 -10.875 54.594 1 19.72 568 GLY A N 1
ATOM 4421 C CA . GLY A 1 568 ? -28.766 -10.867 53.375 1 19.72 568 GLY A CA 1
ATOM 4422 C C . GLY A 1 568 ? -27.484 -10.062 53.469 1 19.72 568 GLY A C 1
ATOM 4423 O O . GLY A 1 568 ? -26.859 -9.727 52.469 1 19.72 568 GLY A O 1
ATOM 4424 N N . ILE A 1 569 ? -27.328 -9.469 54.719 1 18.67 569 ILE A N 1
ATOM 4425 C CA . ILE A 1 569 ? -26.484 -8.297 54.562 1 18.67 569 ILE A CA 1
ATOM 4426 C C . ILE A 1 569 ? -25.078 -8.727 54.125 1 18.67 569 ILE A C 1
ATOM 4428 O O . ILE A 1 569 ? -24.234 -7.883 53.844 1 18.67 569 ILE A O 1
ATOM 4432 N N . ILE A 1 570 ? -24.75 -10.008 54.312 1 19.27 570 ILE A N 1
ATOM 4433 C CA . ILE A 1 570 ? -23.344 -10.117 54.688 1 19.27 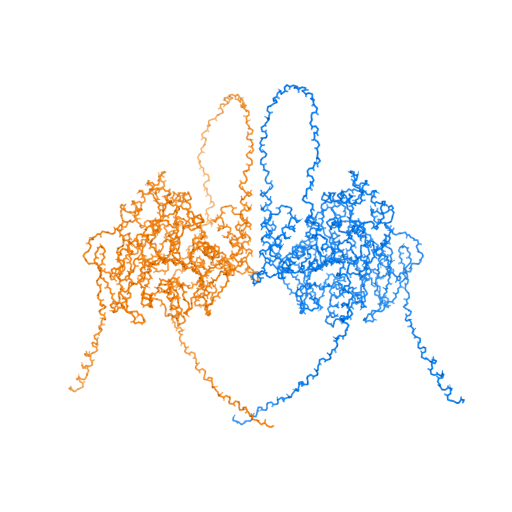570 ILE A CA 1
ATOM 4434 C C . ILE A 1 570 ? -22.469 -9.484 53.625 1 19.27 570 ILE A C 1
ATOM 4436 O O . ILE A 1 570 ? -22.531 -9.883 52.438 1 19.27 570 ILE A O 1
ATOM 4440 N N . ILE A 1 571 ? -21.75 -8.375 53.938 1 18.72 571 ILE A N 1
ATOM 4441 C CA . ILE A 1 571 ? -20.812 -7.344 53.531 1 18.72 571 ILE A CA 1
ATOM 4442 C C . ILE A 1 571 ? -19.625 -7.98 52.812 1 18.72 571 ILE A C 1
ATOM 4444 O O . ILE A 1 571 ? -19.328 -9.164 53 1 18.72 571 ILE A O 1
ATOM 4448 N N . GLY A 1 572 ? -18.719 -7.109 52.125 1 20.27 572 GLY A N 1
ATOM 4449 C CA . GLY A 1 572 ? -17.734 -6.648 51.188 1 20.27 572 GLY A CA 1
ATOM 4450 C C . GLY A 1 572 ? -16.344 -7.207 51.438 1 20.27 572 GLY A C 1
ATOM 4451 O O . GLY A 1 572 ? -15.414 -6.984 50.656 1 20.27 572 GLY A O 1
ATOM 4452 N N . ILE A 1 573 ? -15.969 -7.492 52.688 1 18.34 573 ILE A N 1
ATOM 4453 C CA . ILE A 1 573 ? -14.656 -7.117 53.219 1 18.34 573 ILE A CA 1
ATOM 4454 C C . ILE A 1 573 ? -13.586 -8.031 52.625 1 18.34 573 ILE A C 1
ATOM 4456 O O . ILE A 1 573 ? -12.516 -7.566 52.219 1 18.34 573 ILE A O 1
ATOM 4460 N N . MET A 1 574 ? -13.727 -9.273 52.781 1 18.45 574 MET A N 1
ATOM 4461 C CA . MET A 1 574 ? -12.602 -9.859 53.5 1 18.45 574 MET A CA 1
ATOM 4462 C C . MET A 1 574 ? -11.391 -10.016 52.594 1 18.45 574 MET A C 1
ATOM 4464 O O . MET A 1 574 ? -10.25 -9.82 53.031 1 18.45 574 MET A O 1
ATOM 4468 N N . VAL A 1 575 ? -11.461 -10.812 51.562 1 20.55 575 VAL A N 1
ATOM 4469 C CA . VAL A 1 575 ? -10.328 -11.727 51.5 1 20.55 575 VAL A CA 1
ATOM 4470 C C . VAL A 1 575 ? -9.109 -11 50.906 1 20.55 575 VAL A C 1
ATOM 4472 O O . VAL A 1 575 ? -9.055 -10.734 49.719 1 20.55 575 VAL A O 1
ATOM 4475 N N . VAL A 1 576 ? -8.578 -9.797 51.469 1 21.98 576 VAL A N 1
ATOM 4476 C CA . VAL A 1 576 ? -7.418 -8.945 51.25 1 21.98 576 VAL A CA 1
ATOM 4477 C C . VAL A 1 576 ? -6.145 -9.781 51.312 1 21.98 576 VAL A C 1
ATOM 4479 O O . VAL A 1 576 ? -5.039 -9.25 51.188 1 21.98 576 VAL A O 1
ATOM 4482 N N . GLY A 1 577 ? -6.121 -10.922 51.875 1 20.05 577 GLY A N 1
ATOM 4483 C CA . GLY A 1 577 ? -4.945 -11.258 52.656 1 20.05 577 GLY A CA 1
ATOM 4484 C C . GLY A 1 577 ? -3.66 -11.234 51.875 1 20.05 577 GLY A C 1
ATOM 4485 O O . GLY A 1 577 ? -2.689 -10.578 52.25 1 20.05 577 GLY A O 1
ATOM 4486 N N . ILE A 1 578 ? -3.102 -12.391 51.5 1 21.59 578 ILE A N 1
ATOM 4487 C CA . ILE A 1 578 ? -1.72 -12.773 51.75 1 21.59 578 ILE A CA 1
ATOM 4488 C C . ILE A 1 578 ? -0.806 -12.18 50.688 1 21.59 578 ILE A C 1
ATOM 4490 O O . ILE A 1 578 ? 0.394 -12.008 50.906 1 21.59 578 ILE A O 1
ATOM 4494 N N . PHE A 1 579 ? -1.272 -12.156 49.438 1 21.91 579 PHE A N 1
ATOM 4495 C CA . PHE A 1 579 ? -0.194 -12.195 48.469 1 21.91 579 PHE A CA 1
ATOM 4496 C C . PHE A 1 579 ? 0.524 -10.859 48.406 1 21.91 579 PHE A C 1
ATOM 4498 O O . PHE A 1 579 ? 0.188 -10.008 47.562 1 21.91 579 PHE A O 1
ATOM 4505 N N . LEU A 1 580 ? 0.873 -10.172 49.5 1 21.41 580 LEU A N 1
ATOM 4506 C CA . LEU A 1 580 ? 1.45 -8.898 49.906 1 21.41 580 LEU A CA 1
ATOM 4507 C C . LEU A 1 580 ? 2.836 -8.711 49.312 1 21.41 580 LEU A C 1
ATOM 4509 O O . LEU A 1 580 ? 3.186 -7.609 48.875 1 21.41 580 LEU A O 1
ATOM 4513 N N . PRO A 1 581 ? 3.764 -9.68 49.594 1 22.34 581 PRO A N 1
ATOM 4514 C CA . PRO A 1 581 ? 5.156 -9.25 49.719 1 22.34 581 PRO A CA 1
ATOM 4515 C C . PRO A 1 581 ? 5.746 -8.789 48.375 1 22.34 581 PRO A C 1
ATOM 4517 O O . PRO A 1 581 ? 6.535 -7.84 48.344 1 22.34 581 PRO A O 1
ATOM 4520 N N . VAL A 1 582 ? 5.629 -9.688 47.406 1 24.91 582 VAL A N 1
ATOM 4521 C CA . VAL A 1 582 ? 6.707 -9.664 46.438 1 24.91 582 VAL A CA 1
ATOM 4522 C C . VAL A 1 582 ? 6.535 -8.469 45.5 1 24.91 582 VAL A C 1
ATOM 4524 O O . VAL A 1 582 ? 7.418 -8.164 44.688 1 24.91 582 VAL A O 1
ATOM 4527 N N . MET A 1 583 ? 5.336 -7.949 45.5 1 21.84 583 MET A N 1
ATOM 4528 C CA . MET A 1 583 ? 5.117 -6.91 44.5 1 21.84 583 MET A CA 1
ATOM 4529 C C . MET A 1 583 ? 5.875 -5.637 44.875 1 21.84 583 MET A C 1
ATOM 4531 O O . MET A 1 583 ? 5.836 -4.656 44.125 1 21.84 583 MET A O 1
ATOM 4535 N N . THR A 1 584 ? 6.145 -5.469 46.156 1 24.72 584 THR A N 1
ATOM 4536 C CA . THR A 1 584 ? 6.727 -4.273 46.75 1 24.72 584 THR A CA 1
ATOM 4537 C C . THR A 1 584 ? 8.148 -4.047 46.25 1 24.72 584 THR A C 1
ATOM 4539 O O . THR A 1 584 ? 8.594 -2.906 46.125 1 24.72 584 THR A O 1
ATOM 4542 N N . ALA A 1 585 ? 8.93 -5.156 46.188 1 25.7 585 ALA A N 1
ATOM 4543 C CA . ALA A 1 585 ? 10.375 -4.973 46.031 1 25.7 585 ALA A CA 1
ATOM 4544 C C . ALA A 1 585 ? 10.703 -4.316 44.688 1 25.7 585 ALA A C 1
ATOM 4546 O O . ALA A 1 585 ? 11.602 -3.482 44.594 1 25.7 585 ALA A O 1
ATOM 4547 N N . PHE A 1 586 ? 9.992 -4.852 43.688 1 25.86 586 PHE A N 1
ATOM 4548 C CA . PHE A 1 586 ? 10.492 -4.398 42.406 1 25.86 586 PHE A CA 1
ATOM 4549 C C . PHE A 1 586 ? 10.172 -2.926 42.188 1 25.86 586 PHE A C 1
ATOM 4551 O O . PHE A 1 586 ? 10.82 -2.26 41.375 1 25.86 586 PHE A O 1
ATOM 4558 N N . PHE A 1 587 ? 9.164 -2.453 42.906 1 27.36 587 PHE A N 1
ATOM 4559 C CA . PHE A 1 587 ? 8.828 -1.04 42.75 1 27.36 587 PHE A CA 1
ATOM 4560 C C . PHE A 1 587 ? 9.906 -0.162 43.375 1 27.36 587 PHE A C 1
ATOM 4562 O O . PHE A 1 587 ? 10.25 0.89 42.844 1 27.36 587 PHE A O 1
ATOM 4569 N N . VAL A 1 588 ? 10.438 -0.64 44.531 1 28.58 588 VAL A N 1
ATOM 4570 C CA . VAL A 1 588 ? 11.43 0.152 45.25 1 28.58 588 VAL A CA 1
ATOM 4571 C C . VAL A 1 588 ? 12.688 0.302 44.406 1 28.58 588 VAL A C 1
ATOM 4573 O O . VAL A 1 588 ? 13.297 1.374 44.375 1 28.58 588 VAL A O 1
ATOM 4576 N N . MET A 1 589 ? 13.109 -0.82 43.812 1 27.12 589 MET A N 1
ATOM 4577 C CA . MET A 1 589 ? 14.383 -0.683 43.125 1 27.12 589 MET A CA 1
ATOM 4578 C C . MET A 1 589 ? 14.273 0.311 41.969 1 27.12 589 MET A C 1
ATOM 4580 O O . MET A 1 589 ? 15.266 0.936 41.594 1 27.12 589 MET A O 1
ATOM 4584 N N . TYR A 1 590 ? 13.109 0.332 41.375 1 27.34 590 TYR A N 1
ATOM 4585 C CA . TYR A 1 590 ? 13 1.235 40.25 1 27.34 590 TYR A CA 1
ATOM 4586 C C . TYR A 1 590 ? 13.008 2.689 40.688 1 27.34 590 TYR A C 1
ATOM 4588 O O . TYR A 1 590 ? 13.617 3.545 40.062 1 27.34 590 TYR A O 1
ATOM 4596 N N . VAL A 1 591 ? 12.422 2.977 41.875 1 29.58 591 VAL A N 1
ATOM 4597 C CA . VAL A 1 591 ? 12.422 4.348 42.406 1 29.58 591 VAL A CA 1
ATOM 4598 C C . VAL A 1 591 ? 13.828 4.715 42.875 1 29.58 591 VAL A C 1
ATOM 4600 O O . VAL A 1 591 ? 14.258 5.863 42.719 1 29.58 591 VAL A O 1
ATOM 4603 N N . ALA A 1 592 ? 14.508 3.76 43.5 1 26.56 592 ALA A N 1
ATOM 4604 C CA . ALA A 1 592 ? 15.82 4.109 44.031 1 26.56 592 ALA A CA 1
ATOM 4605 C C . ALA A 1 592 ? 16.797 4.477 42.906 1 26.56 592 ALA A C 1
ATOM 4607 O O . ALA A 1 592 ? 17.641 5.363 43.094 1 26.56 592 ALA A O 1
ATOM 4608 N N . ASP A 1 593 ? 16.781 3.682 41.906 1 25.81 593 ASP A N 1
ATOM 4609 C CA . ASP A 1 593 ? 17.797 3.955 40.875 1 25.81 593 ASP A CA 1
ATOM 4610 C C . ASP A 1 593 ? 17.547 5.305 40.219 1 25.81 593 ASP A C 1
ATOM 4612 O O . ASP A 1 593 ? 18.375 5.797 39.438 1 25.81 593 ASP A O 1
ATOM 4616 N N . PHE A 1 594 ? 16.359 5.844 40.469 1 26.75 594 PHE A N 1
ATOM 4617 C CA . PHE A 1 594 ? 16.141 7.184 39.906 1 26.75 594 PHE A CA 1
ATOM 4618 C C . PHE A 1 594 ? 16.969 8.211 40.688 1 26.75 594 PHE A C 1
ATOM 4620 O O . PHE A 1 594 ? 17.266 9.289 40.156 1 26.75 594 PHE A O 1
ATOM 4627 N N . LYS A 1 595 ? 17.172 7.922 41.969 1 26.59 595 LYS A N 1
ATOM 4628 C CA . LYS A 1 595 ? 17.938 8.875 42.781 1 26.59 595 LYS A CA 1
ATOM 4629 C C . LYS A 1 595 ? 19.375 8.953 42.312 1 26.59 595 LYS A C 1
ATOM 4631 O O . LYS A 1 595 ? 20 10.016 42.344 1 26.59 595 LYS A O 1
ATOM 4636 N N . GLN A 1 596 ? 19.953 7.715 42.188 1 24.67 596 GLN A N 1
ATOM 4637 C CA . GLN A 1 596 ? 21.391 7.797 41.938 1 24.67 596 GLN A CA 1
ATOM 4638 C C . GLN A 1 596 ? 21.688 8.492 40.625 1 24.67 596 GLN A C 1
ATOM 4640 O O . GLN A 1 596 ? 22.703 9.164 40.469 1 24.67 596 GLN A O 1
ATOM 4645 N N . GLN A 1 597 ? 20.828 8.281 39.688 1 24.8 597 GLN A N 1
ATOM 4646 C CA . GLN A 1 597 ? 21.219 8.82 38.406 1 24.8 597 GLN A CA 1
ATOM 4647 C C . GLN A 1 597 ? 21.094 10.344 38.375 1 24.8 597 GLN A C 1
ATOM 4649 O O . GLN A 1 597 ? 21.453 10.984 37.375 1 24.8 597 GLN A O 1
ATOM 4654 N N . ARG A 1 598 ? 20.5 10.961 39.375 1 26.58 598 ARG A N 1
ATOM 4655 C CA . ARG A 1 598 ? 20.5 12.422 39.438 1 26.58 598 ARG A CA 1
ATOM 4656 C C . ARG A 1 598 ? 21.922 12.969 39.562 1 26.58 598 ARG A C 1
ATOM 4658 O O . ARG A 1 598 ? 22.219 14.062 39.094 1 26.58 598 ARG A O 1
ATOM 4665 N N . ARG A 1 599 ? 22.656 12.359 40.562 1 26.84 599 ARG A N 1
ATOM 4666 C CA . ARG A 1 599 ? 23.922 12.977 40.906 1 26.84 599 ARG A CA 1
ATOM 4667 C C . ARG A 1 599 ? 24.906 12.906 39.75 1 26.84 599 ARG A C 1
ATOM 4669 O O . ARG A 1 599 ? 25.812 13.742 39.625 1 26.84 599 ARG A O 1
ATOM 4676 N N . ASN A 1 600 ? 24.875 11.703 39.094 1 23.86 600 ASN A N 1
ATOM 4677 C CA . ASN A 1 600 ? 26 11.586 38.188 1 23.86 600 ASN A CA 1
ATOM 4678 C C . ASN A 1 600 ? 25.828 12.523 36.969 1 23.86 600 ASN A C 1
ATOM 4680 O O . ASN A 1 600 ? 26.609 12.453 36.031 1 23.86 600 ASN A O 1
ATOM 4684 N N . ARG A 1 601 ? 24.734 13.211 36.906 1 23.34 601 ARG A N 1
ATOM 4685 C CA . ARG A 1 601 ? 24.656 14.156 35.812 1 23.34 601 ARG A CA 1
ATOM 4686 C C . ARG A 1 601 ? 25.656 15.289 35.969 1 23.34 601 ARG A C 1
ATOM 4688 O O . ARG A 1 601 ? 25.703 16.203 35.125 1 23.34 601 ARG A O 1
ATOM 4695 N N . LYS A 1 602 ? 26.078 15.438 37.25 1 25.48 602 LYS A N 1
ATOM 4696 C CA . LYS A 1 602 ? 26.953 16.594 37.438 1 25.48 602 LYS A CA 1
ATOM 4697 C C . LYS A 1 602 ? 28.203 16.484 36.562 1 25.48 602 LYS A C 1
ATOM 4699 O O . LYS A 1 602 ? 28.672 17.5 36.031 1 25.48 602 LYS A O 1
ATOM 4704 N N . LEU A 1 603 ? 28.812 15.234 36.781 1 21.86 603 LEU A N 1
ATOM 4705 C CA . LEU A 1 603 ? 30.203 15.258 36.344 1 21.86 603 LEU A CA 1
ATOM 4706 C C . LEU A 1 603 ? 30.281 15.383 34.812 1 21.86 603 LEU A C 1
ATOM 4708 O O . LEU A 1 603 ? 31.203 16 34.312 1 21.86 603 LEU A O 1
ATOM 4712 N N . LEU A 1 604 ? 29.281 14.719 34.188 1 22.11 604 LEU A N 1
ATOM 4713 C CA . LEU A 1 604 ? 29.625 14.594 32.781 1 22.11 604 LEU A CA 1
ATOM 4714 C C . LEU A 1 604 ? 29.516 15.945 32.062 1 22.11 604 LEU A C 1
ATOM 4716 O O . LEU A 1 604 ? 29.828 16.062 30.891 1 22.11 604 LEU A O 1
ATOM 4720 N N . TYR A 1 605 ? 28.906 16.938 32.75 1 23.17 605 TYR A N 1
ATOM 4721 C CA . TYR A 1 605 ? 28.875 18.234 32.094 1 23.17 605 TYR A CA 1
ATOM 4722 C C . TYR A 1 605 ? 30.281 18.781 31.891 1 23.17 605 TYR A C 1
ATOM 4724 O O . TYR A 1 605 ? 30.484 19.719 31.109 1 23.17 605 TYR A O 1
ATOM 4732 N N . GLN A 1 606 ? 31.109 18.484 32.906 1 21.66 606 GLN A N 1
ATOM 4733 C CA . GLN A 1 606 ? 32.344 19.266 32.906 1 21.66 606 GLN A CA 1
ATOM 4734 C C . GLN A 1 606 ? 33.188 18.953 31.672 1 21.66 606 GLN A C 1
ATOM 4736 O O . GLN A 1 606 ? 33.969 19.781 31.234 1 21.66 606 GLN A O 1
ATOM 4741 N N . MET A 1 607 ? 33.219 17.594 31.422 1 21.83 607 MET A N 1
ATOM 4742 C CA . MET A 1 607 ? 34.406 17.25 30.609 1 21.83 607 MET A CA 1
ATOM 4743 C C . MET A 1 607 ? 34.219 17.75 29.172 1 21.83 607 MET A C 1
ATOM 4745 O O . MET A 1 607 ? 35.094 17.531 28.328 1 21.83 607 MET A O 1
ATOM 4749 N N . SER A 1 608 ? 32.969 17.984 28.812 1 22.36 608 SER A N 1
ATOM 4750 C CA . SER A 1 608 ? 32.906 18.141 27.359 1 22.36 608 SER A CA 1
ATOM 4751 C C . SER A 1 608 ? 33.656 19.406 26.906 1 22.36 608 SER A C 1
ATOM 4753 O O . SER A 1 608 ? 33.5 19.828 25.766 1 22.36 608 SER A O 1
ATOM 4755 N N . ASP A 1 609 ? 34.188 20.094 27.938 1 21.11 609 ASP A N 1
ATOM 4756 C CA . ASP A 1 609 ? 34.75 21.391 27.562 1 21.11 609 ASP A CA 1
ATOM 4757 C C . ASP A 1 609 ? 35.844 21.219 26.5 1 21.11 609 ASP A C 1
ATOM 4759 O O . ASP A 1 609 ? 36.094 22.125 25.703 1 21.11 609 ASP A O 1
ATOM 4763 N N . GLU A 1 610 ? 36.844 20.359 26.797 1 20.78 610 GLU A N 1
ATOM 4764 C CA . GLU A 1 610 ? 38.219 20.719 26.375 1 20.78 610 GLU A CA 1
ATOM 4765 C C . GLU A 1 610 ? 38.406 20.469 24.875 1 20.78 610 GLU A C 1
ATOM 4767 O O . GLU A 1 610 ? 39.25 21.078 24.25 1 20.78 610 GLU A O 1
ATOM 4772 N N . HIS A 1 611 ? 38.094 19.234 24.422 1 21.75 611 HIS A N 1
ATOM 4773 C CA . HIS A 1 611 ? 38.906 18.734 23.328 1 21.75 611 HIS A CA 1
ATOM 4774 C C . HIS A 1 611 ? 38.5 19.375 22 1 21.75 611 HIS A C 1
ATOM 4776 O O . HIS A 1 611 ? 37.75 18.797 21.234 1 21.75 611 HIS A O 1
ATOM 4782 N N . ARG A 1 612 ? 38.188 20.75 22 1 20.75 612 ARG A N 1
ATOM 4783 C CA . ARG A 1 612 ? 37.688 21.484 20.844 1 20.75 612 ARG A CA 1
ATOM 4784 C C . ARG A 1 612 ? 38.531 21.203 19.609 1 20.75 612 ARG A C 1
ATOM 4786 O O . ARG A 1 612 ? 38 20.844 18.547 1 20.75 612 ARG A O 1
ATOM 4793 N N . TYR A 1 613 ? 39.469 22.125 19.203 1 19.67 613 TYR A N 1
ATOM 4794 C CA . TYR A 1 613 ? 39.75 22.828 17.969 1 19.67 613 TYR A CA 1
ATOM 4795 C C . TYR A 1 613 ? 40.906 22.172 17.219 1 19.67 613 TYR A C 1
ATOM 4797 O O . TYR A 1 613 ? 41.969 22.797 17.031 1 19.67 613 TYR A O 1
ATOM 4805 N N . ALA A 1 614 ? 41.312 20.922 17.391 1 21.64 614 ALA A N 1
ATOM 4806 C CA . ALA A 1 614 ? 42.656 20.875 16.828 1 21.64 614 ALA A CA 1
ATOM 4807 C C . ALA A 1 614 ? 42.625 21.094 15.312 1 21.64 614 ALA A C 1
ATOM 4809 O O . ALA A 1 614 ? 41.75 20.547 14.625 1 21.64 614 ALA A O 1
ATOM 4810 N N . PRO A 1 615 ? 43.375 22.094 14.695 1 24.11 615 PRO A N 1
ATOM 4811 C CA . PRO A 1 615 ? 43.469 22.625 13.336 1 24.11 615 PRO A CA 1
ATOM 4812 C C . PRO A 1 615 ? 43.844 21.562 12.297 1 24.11 615 PRO A C 1
ATOM 4814 O O . PRO A 1 615 ? 44.719 20.75 12.539 1 24.11 615 PRO A O 1
ATOM 4817 N N . PRO A 1 616 ? 42.969 20.875 11.609 1 24.09 616 PRO A N 1
ATOM 4818 C CA . PRO A 1 616 ? 43.469 19.781 10.797 1 24.09 616 PRO A CA 1
ATOM 4819 C C . PRO A 1 616 ? 44.625 20.188 9.906 1 24.09 616 PRO A C 1
ATOM 4821 O O . PRO A 1 616 ? 44.75 21.359 9.531 1 24.09 616 PRO A O 1
ATOM 4824 N N . PRO A 1 617 ? 45.781 19.547 9.828 1 23.17 617 PRO A N 1
ATOM 4825 C CA . PRO A 1 617 ? 47 19.953 9.156 1 23.17 617 PRO A CA 1
ATOM 4826 C C . PRO A 1 617 ? 46.781 20.266 7.676 1 23.17 617 PRO A C 1
ATOM 4828 O O . PRO A 1 617 ? 45.844 19.781 7.066 1 23.17 617 PRO A O 1
ATOM 4831 N N . THR A 1 618 ? 47.469 21.297 7.129 1 22.5 618 THR A N 1
ATOM 4832 C CA . THR A 1 618 ? 47.625 22.031 5.871 1 22.5 618 THR A CA 1
ATOM 4833 C C . THR A 1 618 ? 48.094 21.078 4.766 1 22.5 618 THR A C 1
ATOM 4835 O O . THR A 1 618 ? 49.25 20.656 4.75 1 22.5 618 THR A O 1
ATOM 4838 N N . ILE A 1 619 ? 47.469 19.891 4.457 1 22.73 619 ILE A N 1
ATOM 4839 C CA . ILE A 1 619 ? 48.156 19.094 3.457 1 22.73 619 ILE A CA 1
ATOM 4840 C C . ILE A 1 619 ? 48.281 19.891 2.158 1 22.73 619 ILE A C 1
ATOM 4842 O O . ILE A 1 619 ? 47.281 20.344 1.603 1 22.73 619 ILE A O 1
ATOM 4846 N N . GLN A 1 620 ? 49.438 20.391 1.814 1 21.23 620 GLN A N 1
ATOM 4847 C CA . GLN A 1 620 ? 50.031 21.141 0.707 1 21.23 620 GLN A CA 1
ATOM 4848 C C . GLN A 1 620 ? 49.875 20.375 -0.61 1 21.23 620 GLN A C 1
ATOM 4850 O O . GLN A 1 620 ? 50.562 19.391 -0.837 1 21.23 620 GLN A O 1
ATOM 4855 N N . VAL A 1 621 ? 48.75 19.859 -0.963 1 23.17 621 VAL A N 1
ATOM 4856 C CA . VAL A 1 621 ? 48.875 19.094 -2.197 1 23.17 621 VAL A CA 1
ATOM 4857 C C . VAL A 1 621 ? 49.281 20.016 -3.342 1 23.17 621 VAL A C 1
ATOM 4859 O O . VAL A 1 621 ? 48.656 21.047 -3.582 1 23.17 621 VAL A O 1
ATOM 4862 N N . ASN A 1 622 ? 50.531 19.922 -3.801 1 21.23 622 ASN A N 1
ATOM 4863 C CA . ASN A 1 622 ? 51.281 20.578 -4.863 1 21.23 622 ASN A CA 1
ATOM 4864 C C . ASN A 1 622 ? 50.594 20.438 -6.215 1 21.23 622 ASN A C 1
ATOM 4866 O O . ASN A 1 622 ? 50.219 19.328 -6.613 1 21.23 622 ASN A O 1
ATOM 4870 N N . ASP A 1 623 ? 50.062 21.453 -6.812 1 21.77 623 ASP A N 1
ATOM 4871 C CA . ASP A 1 623 ? 49.375 21.797 -8.062 1 21.77 623 ASP A CA 1
ATOM 4872 C C . ASP A 1 623 ? 50.312 21.594 -9.258 1 21.77 623 ASP A C 1
ATOM 4874 O O . ASP A 1 623 ? 50.062 22.172 -10.328 1 21.77 623 ASP A O 1
ATOM 4878 N N . LYS A 1 624 ? 51.344 20.703 -9.289 1 24.88 624 LYS A N 1
ATOM 4879 C CA . LYS A 1 624 ? 52.219 21.031 -10.43 1 24.88 624 LYS A CA 1
ATOM 4880 C C . LYS A 1 624 ? 51.438 20.891 -11.75 1 24.88 624 LYS A C 1
ATOM 4882 O O . LYS A 1 624 ? 50.625 19.984 -11.906 1 24.88 624 LYS A O 1
ATOM 4887 N N . PRO A 1 625 ? 51.656 21.828 -12.664 1 25.36 625 PRO A N 1
ATOM 4888 C CA . PRO A 1 625 ? 51.125 22.219 -13.969 1 25.36 625 PRO A CA 1
ATOM 4889 C C . PRO A 1 625 ? 51.438 21.203 -15.062 1 25.36 625 PRO A C 1
ATOM 4891 O O . PRO A 1 625 ? 52.594 21.016 -15.422 1 25.36 625 PRO A O 1
ATOM 4894 N N . TYR A 1 626 ? 51.156 19.891 -15 1 24.72 626 TYR A N 1
ATOM 4895 C CA . TYR A 1 626 ? 51.844 19.062 -15.984 1 24.72 626 TYR A CA 1
ATOM 4896 C C . TYR A 1 626 ? 51.531 19.516 -17.406 1 24.72 626 TYR A C 1
ATOM 4898 O O . TYR A 1 626 ? 50.344 19.641 -17.75 1 24.72 626 TYR A O 1
ATOM 4906 N N . HIS A 1 627 ? 52.344 20.266 -18.094 1 23.36 627 HIS A N 1
ATOM 4907 C CA . HIS A 1 627 ? 52.531 20.766 -19.453 1 23.36 627 HIS A CA 1
ATOM 4908 C C . HIS A 1 627 ? 52.625 19.625 -20.453 1 23.36 627 HIS A C 1
ATOM 4910 O O . HIS A 1 627 ? 53.656 18.938 -20.531 1 23.36 627 HIS A O 1
ATOM 4916 N N . LEU A 1 628 ? 51.75 18.75 -20.562 1 23.5 628 LEU A N 1
ATOM 4917 C CA . LEU A 1 628 ? 52 17.656 -21.5 1 23.5 628 LEU A CA 1
ATOM 4918 C C . LEU A 1 628 ? 52.156 18.188 -22.922 1 23.5 628 LEU A C 1
ATOM 4920 O O . LEU A 1 628 ? 51.219 18.812 -23.469 1 23.5 628 LEU A O 1
ATOM 4924 N N . GLN A 1 629 ? 53.344 18.594 -23.328 1 21.25 629 GLN A N 1
ATOM 4925 C CA . GLN A 1 629 ? 53.906 18.922 -24.641 1 21.25 629 GLN A CA 1
ATOM 4926 C C . GLN A 1 629 ? 53.594 17.844 -25.672 1 21.25 629 GLN A C 1
ATOM 4928 O O . GLN A 1 629 ? 54.031 16.703 -25.516 1 21.25 629 GLN A O 1
ATOM 4933 N N . LEU A 1 630 ? 52.531 18 -26.281 1 22.41 630 LEU A N 1
ATOM 4934 C CA . LEU A 1 630 ? 52.156 17.297 -27.5 1 22.41 630 LEU A CA 1
ATOM 4935 C C . LEU A 1 630 ? 53.188 17.484 -28.594 1 22.41 630 LEU A C 1
ATOM 4937 O O . LEU A 1 630 ? 53.312 18.594 -29.125 1 22.41 630 LEU A O 1
ATOM 4941 N N . SER A 1 631 ? 54.438 17.125 -28.375 1 21.88 631 SER A N 1
ATOM 4942 C CA . SER A 1 631 ? 55.5 17.188 -29.375 1 21.88 631 SER A CA 1
ATOM 4943 C C . SER A 1 631 ? 55.031 16.656 -30.719 1 21.88 631 SER A C 1
ATOM 4945 O O . SER A 1 631 ? 54.062 15.883 -30.781 1 21.88 631 SER A O 1
ATOM 4947 N N . GLU A 1 632 ? 56.031 16.906 -31.766 1 24.88 632 GLU A N 1
ATOM 4948 C CA . GLU A 1 632 ? 56.375 17.016 -33.156 1 24.88 632 GLU A CA 1
ATOM 4949 C C . GLU A 1 632 ? 56.312 15.648 -33.844 1 24.88 632 GLU A C 1
ATOM 4951 O O . GLU A 1 632 ? 56.062 15.562 -35.062 1 24.88 632 GLU A O 1
ATOM 4956 N N . ASP A 1 633 ? 57.219 14.633 -33.469 1 21.47 633 ASP A N 1
ATOM 4957 C CA . ASP A 1 633 ? 57.875 13.789 -34.469 1 21.47 633 ASP A CA 1
ATOM 4958 C C . ASP A 1 633 ? 56.844 12.93 -35.219 1 21.47 633 ASP A C 1
ATOM 4960 O O . ASP A 1 633 ? 56.875 12.836 -36.438 1 21.47 633 ASP A O 1
ATOM 4964 N N . VAL A 1 634 ? 56.719 11.609 -34.844 1 20.45 634 VAL A N 1
ATOM 4965 C CA . VAL A 1 634 ? 56.219 10.773 -35.938 1 20.45 634 VAL A CA 1
ATOM 4966 C C . VAL A 1 634 ? 54.812 11.219 -36.312 1 20.45 634 VAL A C 1
ATOM 4968 O O . VAL A 1 634 ? 53.969 11.453 -35.469 1 20.45 634 VAL A O 1
ATOM 4971 N N . MET B 1 1 ? 39.125 -38.5 -79.125 1 29.73 1 MET B N 1
ATOM 4972 C CA . MET B 1 1 ? 38.688 -39.656 -78.375 1 29.73 1 MET B CA 1
ATOM 4973 C C . MET B 1 1 ? 39 -39.469 -76.875 1 29.73 1 MET B C 1
ATOM 4975 O O . MET B 1 1 ? 38.438 -40.125 -76.062 1 29.73 1 MET B O 1
ATOM 4979 N N . GLU B 1 2 ? 40.156 -38.688 -76.625 1 34.31 2 GLU B N 1
ATOM 4980 C CA . GLU B 1 2 ? 40.75 -38.656 -75.312 1 34.31 2 GLU B CA 1
ATOM 4981 C C . GLU B 1 2 ? 39.938 -37.812 -74.312 1 34.31 2 GLU B C 1
ATOM 4983 O O . GLU B 1 2 ? 40.031 -37.969 -73.125 1 34.31 2 GLU B O 1
ATOM 4988 N N . ILE B 1 3 ? 39.312 -36.656 -74.812 1 39 3 ILE B N 1
ATOM 4989 C CA . ILE B 1 3 ? 38.719 -35.656 -73.875 1 39 3 ILE B CA 1
ATOM 4990 C C . ILE B 1 3 ? 37.438 -36.219 -73.312 1 39 3 ILE B C 1
ATOM 4992 O O . ILE B 1 3 ? 36.938 -35.688 -72.312 1 39 3 ILE B O 1
ATOM 4996 N N . VAL B 1 4 ? 36.719 -37.125 -74 1 39.53 4 VAL B N 1
ATOM 4997 C CA . VAL B 1 4 ? 35.406 -37.594 -73.625 1 39.53 4 VAL B CA 1
ATOM 4998 C C . VAL B 1 4 ? 35.5 -38.469 -72.375 1 39.53 4 VAL B C 1
ATOM 5000 O O . VAL B 1 4 ? 34.5 -38.781 -71.688 1 39.53 4 VAL B O 1
ATOM 5003 N N . SER B 1 5 ? 36.719 -39.062 -72.125 1 37.69 5 SER B N 1
ATOM 5004 C CA . SER B 1 5 ? 36.812 -40.125 -71.125 1 37.69 5 SER B CA 1
ATOM 5005 C C . SER B 1 5 ? 36.75 -39.531 -69.688 1 37.69 5 SER B C 1
ATOM 5007 O O . SER B 1 5 ? 36.5 -40.25 -68.688 1 37.69 5 SER B O 1
ATOM 5009 N N . LEU B 1 6 ? 37.25 -38.25 -69.562 1 38.41 6 LEU B N 1
ATOM 5010 C CA . LEU B 1 6 ? 37.469 -37.781 -68.188 1 38.41 6 LEU B CA 1
ATOM 5011 C C . LEU B 1 6 ? 36.156 -37.406 -67.5 1 38.41 6 LEU B C 1
ATOM 5013 O O . LEU B 1 6 ? 36.062 -37.438 -66.25 1 38.41 6 LEU B O 1
ATOM 5017 N N . VAL B 1 7 ? 35.125 -36.969 -68.312 1 39.72 7 VAL B N 1
ATOM 5018 C CA . VAL B 1 7 ? 33.938 -36.406 -67.688 1 39.72 7 VAL B CA 1
ATOM 5019 C C . VAL B 1 7 ? 33.125 -37.531 -67 1 39.72 7 VAL B C 1
ATOM 5021 O O . VAL B 1 7 ? 32.344 -37.281 -66.125 1 39.72 7 VAL B O 1
ATOM 5024 N N . TRP B 1 8 ? 33.188 -38.781 -67.562 1 37.66 8 TRP B N 1
ATOM 5025 C CA . TRP B 1 8 ? 32.25 -39.812 -67.125 1 37.66 8 TRP B CA 1
ATOM 5026 C C . TRP B 1 8 ? 32.656 -40.281 -65.688 1 37.66 8 TRP B C 1
ATOM 5028 O O . TRP B 1 8 ? 31.859 -40.938 -65 1 37.66 8 TRP B O 1
ATOM 5038 N N . ARG B 1 9 ? 33.969 -40.219 -65.375 1 39.12 9 ARG B N 1
ATOM 5039 C CA . ARG B 1 9 ? 34.344 -40.844 -64.125 1 39.12 9 ARG B CA 1
ATOM 5040 C C . ARG B 1 9 ? 33.812 -40.062 -62.906 1 39.12 9 ARG B C 1
ATOM 5042 O O . ARG B 1 9 ? 33.844 -40.562 -61.781 1 39.12 9 ARG B O 1
ATOM 5049 N N . TRP B 1 10 ? 33.688 -38.656 -63.188 1 37.22 10 TRP B N 1
ATOM 5050 C CA . TRP B 1 10 ? 33.438 -37.906 -61.938 1 37.22 10 TRP B CA 1
ATOM 5051 C C . TRP B 1 10 ? 32 -38.188 -61.438 1 37.22 10 TRP B C 1
ATOM 5053 O O . TRP B 1 10 ? 31.672 -37.812 -60.312 1 37.22 10 TRP B O 1
ATOM 5063 N N . CYS B 1 11 ? 31.078 -38.531 -62.375 1 35.34 11 CYS B N 1
ATOM 5064 C CA . CYS B 1 11 ? 29.703 -38.594 -61.906 1 35.34 11 CYS B CA 1
ATOM 5065 C C . CYS B 1 11 ? 29.531 -39.781 -60.938 1 35.34 11 CYS B C 1
ATOM 5067 O O . CYS B 1 11 ? 28.453 -39.969 -60.344 1 35.34 11 CYS B O 1
ATOM 5069 N N . VAL B 1 12 ? 30.375 -40.812 -61.125 1 35.38 12 VAL B N 1
ATOM 5070 C CA . VAL B 1 12 ? 29.953 -42.031 -60.438 1 35.38 12 VAL B CA 1
ATOM 5071 C C . VAL B 1 12 ? 30.125 -41.844 -58.938 1 35.38 12 VAL B C 1
ATOM 5073 O O . VAL B 1 12 ? 29.422 -42.5 -58.156 1 35.38 12 VAL B O 1
ATOM 5076 N N . THR B 1 13 ? 31.203 -41.219 -58.531 1 34.22 13 THR B N 1
ATOM 5077 C CA . THR B 1 13 ? 31.594 -41.594 -57.188 1 34.22 13 THR B CA 1
ATOM 5078 C C . THR B 1 13 ? 30.641 -40.938 -56.156 1 34.22 13 THR B C 1
ATOM 5080 O O . THR B 1 13 ? 30.703 -41.25 -54.969 1 34.22 13 THR B O 1
ATOM 5083 N N . VAL B 1 14 ? 30.047 -39.781 -56.531 1 35.34 14 VAL B N 1
ATOM 5084 C CA . VAL B 1 14 ? 29.516 -39.125 -55.312 1 35.34 14 VAL B CA 1
ATOM 5085 C C . VAL B 1 14 ? 28.297 -39.906 -54.812 1 35.34 14 VAL B C 1
ATOM 5087 O O . VAL B 1 14 ? 27.422 -39.344 -54.156 1 35.34 14 VAL B O 1
ATOM 5090 N N . LEU B 1 15 ? 27.969 -41.031 -55.438 1 33.62 15 LEU B N 1
ATOM 5091 C CA . LEU B 1 15 ? 26.875 -41.656 -54.719 1 33.62 15 LEU B CA 1
ATOM 5092 C C . LEU B 1 15 ? 27.25 -41.938 -53.281 1 33.62 15 LEU B C 1
ATOM 5094 O O . LEU B 1 15 ? 27.906 -42.969 -52.969 1 33.62 15 LEU B O 1
ATOM 5098 N N . ALA B 1 16 ? 28.031 -41.062 -52.594 1 32.22 16 ALA B N 1
ATOM 5099 C CA . ALA B 1 16 ? 28.172 -41.281 -51.188 1 32.22 16 ALA B CA 1
ATOM 5100 C C . ALA B 1 16 ? 26.875 -41.781 -50.562 1 32.22 16 ALA B C 1
ATOM 5102 O O . ALA B 1 16 ? 25.812 -41.156 -50.781 1 32.22 16 ALA B O 1
ATOM 5103 N N . LEU B 1 17 ? 26.844 -42.969 -50.125 1 32.34 17 LEU B N 1
ATOM 5104 C CA . LEU B 1 17 ? 25.875 -43.656 -49.281 1 32.34 17 LEU B CA 1
ATOM 5105 C C . LEU B 1 17 ? 25.406 -42.75 -48.125 1 32.34 17 LEU B C 1
ATOM 5107 O O . LEU B 1 17 ? 26.219 -42.344 -47.281 1 32.34 17 LEU B O 1
ATOM 5111 N N . ALA B 1 18 ? 24.594 -41.781 -48.406 1 35.69 18 ALA B N 1
ATOM 5112 C CA . ALA B 1 18 ? 23.766 -41.344 -47.281 1 35.69 18 ALA B CA 1
ATOM 5113 C C . ALA B 1 18 ? 23.406 -42.5 -46.375 1 35.69 18 ALA B C 1
ATOM 5115 O O . ALA B 1 18 ? 22.531 -43.312 -46.719 1 35.69 18 ALA B O 1
ATOM 5116 N N . ARG B 1 19 ? 24.406 -43.156 -45.781 1 34.03 19 ARG B N 1
ATOM 5117 C CA . ARG B 1 19 ? 23.984 -44 -44.688 1 34.03 19 ARG B CA 1
ATOM 5118 C C . ARG B 1 19 ? 22.891 -43.344 -43.875 1 34.03 19 ARG B C 1
ATOM 5120 O O . ARG B 1 19 ? 23.109 -42.312 -43.219 1 34.03 19 ARG B O 1
ATOM 5127 N N . LEU B 1 20 ? 21.734 -43.219 -44.375 1 36.12 20 LEU B N 1
ATOM 5128 C CA . LEU B 1 20 ? 20.656 -43.094 -43.406 1 36.12 20 LEU B CA 1
ATOM 5129 C C . LEU B 1 20 ? 21 -43.812 -42.094 1 36.12 20 LEU B C 1
ATOM 5131 O O . LEU B 1 20 ? 21.266 -45 -42.094 1 36.12 20 LEU B O 1
ATOM 5135 N N . SER B 1 21 ? 21.828 -43.219 -41.25 1 39.06 21 SER B N 1
ATOM 5136 C CA . SER B 1 21 ? 21.984 -43.781 -39.906 1 39.06 21 SER B CA 1
ATOM 5137 C C . SER B 1 21 ? 20.781 -44.625 -39.531 1 39.06 21 SER B C 1
ATOM 5139 O O . SER B 1 21 ? 19.656 -44.125 -39.438 1 39.06 21 SER B O 1
ATOM 5141 N N . GLN B 1 22 ? 20.484 -45.688 -40.125 1 42.41 22 GLN B N 1
ATOM 5142 C CA . GLN B 1 22 ? 19.469 -46.625 -39.688 1 42.41 22 GLN B CA 1
ATOM 5143 C C . GLN B 1 22 ? 19.359 -46.688 -38.156 1 42.41 22 GLN B C 1
ATOM 5145 O O . GLN B 1 22 ? 20.281 -47.125 -37.469 1 42.41 22 GLN B O 1
ATOM 5150 N N . GLY B 1 23 ? 18.875 -45.719 -37.438 1 54.69 23 GLY B N 1
ATOM 5151 C CA . GLY B 1 23 ? 18.641 -45.75 -36 1 54.69 23 GLY B CA 1
ATOM 5152 C C . GLY B 1 23 ? 18.328 -47.156 -35.5 1 54.69 23 GLY B C 1
ATOM 5153 O O . GLY B 1 23 ? 17.609 -47.906 -36.156 1 54.69 23 GLY B O 1
ATOM 5154 N N . SER B 1 24 ? 19.266 -47.906 -34.75 1 78.12 24 SER B N 1
ATOM 5155 C CA . SER B 1 24 ? 19.094 -49.219 -34.094 1 78.12 24 SER B CA 1
ATOM 5156 C C . SER B 1 24 ? 17.781 -49.281 -33.312 1 78.12 24 SER B C 1
ATOM 5158 O O . SER B 1 24 ? 17.312 -48.25 -32.781 1 78.12 24 SER B O 1
ATOM 5160 N N . HIS B 1 25 ? 16.938 -50.281 -33.656 1 88.75 25 HIS B N 1
ATOM 5161 C CA . HIS B 1 25 ? 15.68 -50.531 -33 1 88.75 25 HIS B CA 1
ATOM 5162 C C . HIS B 1 25 ? 15.898 -51.25 -31.656 1 88.75 25 HIS B C 1
ATOM 5164 O O . HIS B 1 25 ? 16.875 -51.969 -31.5 1 88.75 25 HIS B O 1
ATOM 5170 N N . VAL B 1 26 ? 15.141 -50.844 -30.703 1 92.31 26 VAL B N 1
ATOM 5171 C CA . VAL B 1 26 ? 15.141 -51.5 -29.391 1 92.31 26 VAL B CA 1
ATOM 5172 C C . VAL B 1 26 ? 13.727 -51.938 -29.031 1 92.31 26 VAL B C 1
ATOM 5174 O O . VAL B 1 26 ? 12.766 -51.219 -29.25 1 92.31 26 VAL B O 1
ATOM 5177 N N . VAL B 1 27 ? 13.555 -53.188 -28.609 1 94.31 27 VAL B N 1
ATOM 5178 C CA . VAL B 1 27 ? 12.258 -53.719 -28.219 1 94.31 27 VAL B CA 1
ATOM 5179 C C . VAL B 1 27 ? 12.234 -53.938 -26.703 1 94.31 27 VAL B C 1
ATOM 5181 O O . VAL B 1 27 ? 13.203 -54.469 -26.125 1 94.31 27 VAL B O 1
ATOM 5184 N N . ARG B 1 28 ? 11.258 -53.531 -26.062 1 94.12 28 ARG B N 1
ATOM 5185 C CA . ARG B 1 28 ? 11.062 -53.719 -24.625 1 94.12 28 ARG B CA 1
ATOM 5186 C C . ARG B 1 28 ? 9.719 -54.344 -24.328 1 94.12 28 ARG B C 1
ATOM 5188 O O . ARG B 1 28 ? 8.742 -54.125 -25.047 1 94.12 28 ARG B O 1
ATOM 5195 N N . ASP B 1 29 ? 9.695 -55.094 -23.25 1 93.12 29 ASP B N 1
ATOM 5196 C CA . ASP B 1 29 ? 8.453 -55.719 -22.781 1 93.12 29 ASP B CA 1
ATOM 5197 C C . ASP B 1 29 ? 7.652 -54.719 -21.922 1 93.12 29 ASP B C 1
ATOM 5199 O O . ASP B 1 29 ? 8.195 -53.75 -21.422 1 93.12 29 ASP B O 1
ATOM 5203 N N . THR B 1 30 ? 6.383 -54.906 -21.906 1 93.75 30 THR B N 1
ATOM 5204 C CA . THR B 1 30 ? 5.469 -54.312 -20.938 1 93.75 30 THR B CA 1
ATOM 5205 C C . THR B 1 30 ? 4.469 -55.344 -20.438 1 93.75 30 THR B C 1
ATOM 5207 O O . THR B 1 30 ? 4.465 -56.469 -20.891 1 93.75 30 THR B O 1
ATOM 5210 N N . ALA B 1 31 ? 3.674 -54.938 -19.469 1 92.69 31 ALA B N 1
ATOM 5211 C CA . ALA B 1 31 ? 2.613 -55.812 -19 1 92.69 31 ALA B CA 1
ATOM 5212 C C . ALA B 1 31 ? 1.547 -56.031 -20.062 1 92.69 31 ALA B C 1
ATOM 5214 O O . ALA B 1 31 ? 0.728 -56.938 -19.969 1 92.69 31 ALA B O 1
ATOM 5215 N N . TYR B 1 32 ? 1.642 -55.281 -21.188 1 92.56 32 TYR B N 1
ATOM 5216 C CA . TYR B 1 32 ? 0.552 -55.312 -22.156 1 92.56 32 TYR B CA 1
ATOM 5217 C C . TYR B 1 32 ? 1.06 -55.688 -23.547 1 92.56 32 TYR B C 1
ATOM 5219 O O . TYR B 1 32 ? 0.312 -55.625 -24.516 1 92.56 32 TYR B O 1
ATOM 5227 N N . GLY B 1 33 ? 2.287 -56.031 -23.609 1 91.81 33 GLY B N 1
ATOM 5228 C CA . GLY B 1 33 ? 2.918 -56.375 -24.859 1 91.81 33 GLY B CA 1
ATOM 5229 C C . GLY B 1 33 ? 4.281 -55.75 -25.047 1 91.81 33 GLY B C 1
ATOM 5230 O O . GLY B 1 33 ? 4.809 -55.125 -24.125 1 91.81 33 GLY B O 1
ATOM 5231 N N . LYS B 1 34 ? 4.785 -55.969 -26.234 1 94.5 34 LYS B N 1
ATOM 5232 C CA . LYS B 1 34 ? 6.105 -55.406 -26.531 1 94.5 34 LYS B CA 1
ATOM 5233 C C . LYS B 1 34 ? 5.988 -54.094 -27.297 1 94.5 34 LYS B C 1
ATOM 5235 O O . LYS B 1 34 ? 5.016 -53.906 -28.031 1 94.5 34 LYS B O 1
ATOM 5240 N N . VAL B 1 35 ? 7.004 -53.281 -27.062 1 95.12 35 VAL B N 1
ATOM 5241 C CA . VAL B 1 35 ? 7.051 -52.031 -27.781 1 95.12 35 VAL B CA 1
ATOM 5242 C C . VAL B 1 35 ? 8.422 -51.844 -28.438 1 95.12 35 VAL B C 1
ATOM 5244 O O . VAL B 1 35 ? 9.445 -52.219 -27.844 1 95.12 35 VAL B O 1
ATOM 5247 N N . ARG B 1 36 ? 8.391 -51.438 -29.703 1 96.06 36 ARG B N 1
ATOM 5248 C CA . ARG B 1 36 ? 9.625 -51.219 -30.453 1 96.06 36 ARG B CA 1
ATOM 5249 C C . ARG B 1 36 ? 9.883 -49.75 -30.672 1 96.06 36 ARG B C 1
ATOM 5251 O O . ARG B 1 36 ? 9.07 -49.031 -31.266 1 96.06 36 ARG B O 1
ATOM 5258 N N . GLY B 1 37 ? 10.977 -49.312 -30.094 1 95.31 37 GLY B N 1
ATOM 5259 C CA . GLY B 1 37 ? 11.375 -47.938 -30.219 1 95.31 37 GLY B CA 1
ATOM 5260 C C . GLY B 1 37 ? 12.656 -47.75 -31.016 1 95.31 37 GLY B C 1
ATOM 5261 O O . GLY B 1 37 ? 13.133 -48.656 -31.672 1 95.31 37 GLY B O 1
ATOM 5262 N N . ASN B 1 38 ? 13.125 -46.406 -31.078 1 93 38 ASN B N 1
ATOM 5263 C CA . ASN B 1 38 ? 14.344 -46.062 -31.797 1 93 38 ASN B CA 1
ATOM 5264 C C . ASN B 1 38 ? 15.43 -45.562 -30.859 1 93 38 ASN B C 1
ATOM 5266 O O . ASN B 1 38 ? 15.148 -45.156 -29.734 1 93 38 ASN B O 1
ATOM 5270 N N . VAL B 1 39 ? 16.641 -45.688 -31.281 1 91.94 39 VAL B N 1
ATOM 5271 C CA . VAL B 1 39 ? 17.766 -45.062 -30.609 1 91.94 39 VAL B CA 1
ATOM 5272 C C . VAL B 1 39 ? 18.156 -43.781 -31.375 1 91.94 39 VAL B C 1
ATOM 5274 O O . VAL B 1 39 ? 18.422 -43.844 -32.562 1 91.94 39 VAL B O 1
ATOM 5277 N N . THR B 1 40 ? 18.062 -42.688 -30.75 1 86.94 40 THR B N 1
ATOM 5278 C CA . THR B 1 40 ? 18.375 -41.406 -31.359 1 86.94 40 THR B CA 1
ATOM 5279 C C . THR B 1 40 ? 19.578 -40.75 -30.656 1 86.94 40 THR B C 1
ATOM 5281 O O . THR B 1 40 ? 19.844 -41.031 -29.5 1 86.94 40 THR B O 1
ATOM 5284 N N . THR B 1 41 ? 20.328 -39.969 -31.438 1 83.69 41 THR B N 1
ATOM 5285 C CA . THR B 1 41 ? 21.453 -39.25 -30.891 1 83.69 41 THR B CA 1
ATOM 5286 C C . THR B 1 41 ? 21.094 -37.781 -30.656 1 83.69 41 THR B C 1
ATOM 5288 O O . THR B 1 41 ? 20.578 -37.125 -31.562 1 83.69 41 THR B O 1
ATOM 5291 N N . THR B 1 42 ? 21.297 -37.344 -29.5 1 79.06 42 THR B N 1
ATOM 5292 C CA . THR B 1 42 ? 21.016 -35.938 -29.156 1 79.06 42 THR B CA 1
ATOM 5293 C C . THR B 1 42 ? 22.078 -35 -29.75 1 79.06 42 THR B C 1
ATOM 5295 O O . THR B 1 42 ? 23.109 -35.469 -30.234 1 79.06 42 THR B O 1
ATOM 5298 N N . SER B 1 43 ? 21.75 -33.688 -29.75 1 70.38 43 SER B N 1
ATOM 5299 C CA . SER B 1 43 ? 22.688 -32.719 -30.281 1 70.38 43 SER B CA 1
ATOM 5300 C C . SER B 1 43 ? 24.016 -32.781 -29.531 1 70.38 43 SER B C 1
ATOM 5302 O O . SER B 1 43 ? 25.062 -32.438 -30.094 1 70.38 43 SER B O 1
ATOM 5304 N N . GLY B 1 44 ? 24.062 -33.25 -28.312 1 71.25 44 GLY B N 1
ATOM 5305 C CA . GLY B 1 44 ? 25.281 -33.375 -27.531 1 71.25 44 GLY B CA 1
ATOM 5306 C C . GLY B 1 44 ? 26 -34.688 -27.75 1 71.25 44 GLY B C 1
ATOM 5307 O O . GLY B 1 44 ? 27.031 -34.938 -27.109 1 71.25 44 GLY B O 1
ATOM 5308 N N . GLY B 1 45 ? 25.531 -35.562 -28.625 1 76.88 45 GLY B N 1
ATOM 5309 C CA . GLY B 1 45 ? 26.219 -36.781 -29 1 76.88 45 GLY B CA 1
ATOM 5310 C C . GLY B 1 45 ? 25.797 -37.969 -28.172 1 76.88 45 GLY B C 1
ATOM 5311 O O . GLY B 1 45 ? 26.219 -39.125 -28.438 1 76.88 45 GLY B O 1
ATOM 5312 N N . LYS B 1 46 ? 24.969 -37.719 -27.234 1 84.5 46 LYS B N 1
ATOM 5313 C CA . LYS B 1 46 ? 24.516 -38.812 -26.391 1 84.5 46 LYS B CA 1
ATOM 5314 C C . LYS B 1 46 ? 23.328 -39.531 -27.016 1 84.5 46 LYS B C 1
ATOM 5316 O O . LYS B 1 46 ? 22.516 -38.906 -27.719 1 84.5 46 LYS B O 1
ATOM 5321 N N . GLN B 1 47 ? 23.281 -40.812 -26.75 1 88.62 47 GLN B N 1
ATOM 5322 C CA . GLN B 1 47 ? 22.203 -41.625 -27.328 1 88.62 47 GLN B CA 1
ATOM 5323 C C . GLN B 1 47 ? 21.047 -41.781 -26.344 1 88.62 47 GLN B C 1
ATOM 5325 O O . GLN B 1 47 ? 21.266 -41.875 -25.141 1 88.62 47 GLN B O 1
ATOM 5330 N N . VAL B 1 48 ? 19.906 -41.812 -26.891 1 93.19 48 VAL B N 1
ATOM 5331 C CA . VAL B 1 48 ? 18.672 -41.969 -26.109 1 93.19 48 VAL B CA 1
ATOM 5332 C C . VAL B 1 48 ? 17.734 -42.938 -26.828 1 93.19 48 VAL B C 1
ATOM 5334 O O . VAL B 1 48 ? 17.625 -42.906 -28.062 1 93.19 48 VAL B O 1
ATOM 5337 N N . GLN B 1 49 ? 17.203 -43.906 -26.047 1 95.25 49 GLN B N 1
ATOM 5338 C CA . GLN B 1 49 ? 16.125 -44.75 -26.562 1 95.25 49 GLN B CA 1
ATOM 5339 C C . GLN B 1 49 ? 14.789 -44.031 -26.469 1 95.25 49 GLN B C 1
ATOM 5341 O O . GLN B 1 49 ? 14.43 -43.5 -25.422 1 95.25 49 GLN B O 1
ATOM 5346 N N . VAL B 1 50 ? 14.078 -44 -27.594 1 95.75 50 VAL B N 1
ATOM 5347 C CA . VAL B 1 50 ? 12.82 -43.281 -27.641 1 95.75 50 VAL B CA 1
ATOM 5348 C C . VAL B 1 50 ? 11.68 -44.219 -28.031 1 95.75 50 VAL B C 1
ATOM 5350 O O . VAL B 1 50 ? 11.75 -44.875 -29.047 1 95.75 50 VAL B O 1
ATOM 5353 N N . PHE B 1 51 ? 10.672 -44.344 -27.172 1 97.38 51 PHE B N 1
ATOM 5354 C CA . PHE B 1 51 ? 9.43 -45.062 -27.406 1 97.38 51 PHE B CA 1
ATOM 5355 C C . PHE B 1 51 ? 8.242 -44.094 -27.422 1 97.38 51 PHE B C 1
ATOM 5357 O O . PHE B 1 51 ? 7.883 -43.531 -26.391 1 97.38 51 PHE B O 1
ATOM 5364 N N . LEU B 1 52 ? 7.641 -43.906 -28.609 1 96.94 52 LEU B N 1
ATOM 5365 C CA . LEU B 1 52 ? 6.562 -42.938 -28.75 1 96.94 52 LEU B CA 1
ATOM 5366 C C . LEU B 1 52 ? 5.219 -43.625 -28.906 1 96.94 52 LEU B C 1
ATOM 5368 O O . LEU B 1 52 ? 5.145 -44.719 -29.5 1 96.94 52 LEU B O 1
ATOM 5372 N N . GLY B 1 53 ? 4.156 -43 -28.328 1 96 53 GLY B N 1
ATOM 5373 C CA . GLY B 1 53 ? 2.791 -43.438 -28.578 1 96 53 GLY B CA 1
ATOM 5374 C C . GLY B 1 53 ? 2.463 -44.75 -27.891 1 96 53 GLY B C 1
ATOM 5375 O O . GLY B 1 53 ? 1.802 -45.625 -28.484 1 96 53 GLY B O 1
ATOM 5376 N N . VAL B 1 54 ? 2.973 -44.969 -26.766 1 96.38 54 VAL B N 1
ATOM 5377 C CA . VAL B 1 54 ? 2.668 -46.188 -25.984 1 96.38 54 VAL B CA 1
ATOM 5378 C C . VAL B 1 54 ? 1.35 -46 -25.234 1 96.38 54 VAL B C 1
ATOM 5380 O O . VAL B 1 54 ? 1.194 -45.031 -24.469 1 96.38 54 VAL B O 1
ATOM 5383 N N . PRO B 1 55 ? 0.328 -46.844 -25.438 1 95.69 55 PRO B N 1
ATOM 5384 C CA . PRO B 1 55 ? -0.952 -46.656 -24.734 1 95.69 55 PRO B CA 1
ATOM 5385 C C . PRO B 1 55 ? -0.863 -46.938 -23.25 1 95.69 55 PRO B C 1
ATOM 5387 O O . PRO B 1 55 ? -0.361 -48 -22.859 1 95.69 55 PRO B O 1
ATOM 5390 N N . TYR B 1 56 ? -1.299 -46.094 -22.453 1 97.25 56 TYR B N 1
ATOM 5391 C CA . TYR B 1 56 ? -1.312 -46.344 -21.016 1 97.25 56 TYR B CA 1
ATOM 5392 C C . TYR B 1 56 ? -2.73 -46.594 -20.531 1 97.25 56 TYR B C 1
ATOM 5394 O O . TYR B 1 56 ? -2.93 -47 -19.375 1 97.25 56 TYR B O 1
ATOM 5402 N N . ALA B 1 57 ? -3.703 -46.375 -21.359 1 97.25 57 ALA B N 1
ATOM 5403 C CA . ALA B 1 57 ? -5.113 -46.625 -21.078 1 97.25 57 ALA B CA 1
ATOM 5404 C C . ALA B 1 57 ? -5.883 -46.906 -22.359 1 97.25 57 ALA B C 1
ATOM 5406 O O . ALA B 1 57 ? -5.395 -46.656 -23.469 1 97.25 57 ALA B O 1
ATOM 5407 N N . ARG B 1 58 ? -7.098 -47.469 -22.156 1 95.31 58 ARG B N 1
ATOM 5408 C CA . ARG B 1 58 ? -8.008 -47.625 -23.297 1 95.31 58 ARG B CA 1
ATOM 5409 C C . ARG B 1 58 ? -8.523 -46.25 -23.75 1 95.31 58 ARG B C 1
ATOM 5411 O O . ARG B 1 58 ? -8.758 -45.375 -22.938 1 95.31 58 ARG B O 1
ATOM 5418 N N . GLY B 1 59 ? -8.656 -46.156 -25.078 1 94.44 59 GLY B N 1
ATOM 5419 C CA . GLY B 1 59 ? -9.211 -44.906 -25.594 1 94.44 59 GLY B CA 1
ATOM 5420 C C . GLY B 1 59 ? -10.57 -44.594 -25 1 94.44 59 GLY B C 1
ATOM 5421 O O . GLY B 1 59 ? -11.422 -45.469 -24.859 1 94.44 59 GLY B O 1
ATOM 5422 N N . PRO B 1 60 ? -10.719 -43.406 -24.5 1 94.62 60 PRO B N 1
ATOM 5423 C CA . PRO B 1 60 ? -12.008 -42.969 -23.953 1 94.62 60 PRO B CA 1
ATOM 5424 C C . PRO B 1 60 ? -13.023 -42.625 -25.047 1 94.62 60 PRO B C 1
ATOM 5426 O O . PRO B 1 60 ? -13.5 -41.5 -25.109 1 94.62 60 PRO B O 1
ATOM 5429 N N . VAL B 1 61 ? -13.438 -43.625 -25.812 1 92.38 61 VAL B N 1
ATOM 5430 C CA . VAL B 1 61 ? -14.328 -43.469 -26.953 1 92.38 61 VAL B CA 1
ATOM 5431 C C . VAL B 1 61 ? -15.664 -44.156 -26.672 1 92.38 61 VAL B C 1
ATOM 5433 O O . VAL B 1 61 ? -15.719 -45.094 -25.859 1 92.38 61 VAL B O 1
ATOM 5436 N N . GLY B 1 62 ? -16.703 -43.688 -27.297 1 88.62 62 GLY B N 1
ATOM 5437 C CA . GLY B 1 62 ? -18.016 -44.312 -27.141 1 88.62 62 GLY B CA 1
ATOM 5438 C C . GLY B 1 62 ? -18.516 -44.281 -25.703 1 88.62 62 GLY B C 1
ATOM 5439 O O . GLY B 1 62 ? -18.531 -43.25 -25.062 1 88.62 62 GLY B O 1
ATOM 5440 N N . ASP B 1 63 ? -18.812 -45.5 -25.172 1 88.38 63 ASP B N 1
ATOM 5441 C CA . ASP B 1 63 ? -19.391 -45.625 -23.844 1 88.38 63 ASP B CA 1
ATOM 5442 C C . ASP B 1 63 ? -18.359 -45.25 -22.766 1 88.38 63 ASP B C 1
ATOM 5444 O O . ASP B 1 63 ? -18.734 -45.031 -21.594 1 88.38 63 ASP B O 1
ATOM 5448 N N . ARG B 1 64 ? -17.141 -45.094 -23.172 1 93.19 64 ARG B N 1
ATOM 5449 C CA . ARG B 1 64 ? -16.094 -44.781 -22.203 1 93.19 64 ARG B CA 1
ATOM 5450 C C . ARG B 1 64 ? -15.859 -43.281 -22.094 1 93.19 64 ARG B C 1
ATOM 5452 O O . ARG B 1 64 ? -15.078 -42.844 -21.25 1 93.19 64 ARG B O 1
ATOM 5459 N N . ARG B 1 65 ? -16.625 -42.531 -22.953 1 92.94 65 ARG B N 1
ATOM 5460 C CA . ARG B 1 65 ? -16.578 -41.094 -22.844 1 92.94 65 ARG B CA 1
ATOM 5461 C C . ARG B 1 65 ? -17.172 -40.625 -21.516 1 92.94 65 ARG B C 1
ATOM 5463 O O . ARG B 1 65 ? -18.172 -41.188 -21.047 1 92.94 65 ARG B O 1
ATOM 5470 N N . PHE B 1 66 ? -16.531 -39.719 -20.875 1 93 66 PHE B N 1
ATOM 5471 C CA . PHE B 1 66 ? -16.969 -39.156 -19.609 1 93 66 PHE B CA 1
ATOM 5472 C C . PHE B 1 66 ? -17.016 -40.219 -18.516 1 93 66 PHE B C 1
ATOM 5474 O O . PHE B 1 66 ? -17.969 -40.25 -17.734 1 93 66 PHE B O 1
ATOM 5481 N N . LYS B 1 67 ? -16.047 -41.062 -18.531 1 92.44 67 LYS B N 1
ATOM 5482 C CA . LYS B 1 67 ? -15.852 -42.062 -17.484 1 92.44 67 LYS B CA 1
ATOM 5483 C C . LYS B 1 67 ? -14.383 -42.156 -17.094 1 92.44 67 LYS B C 1
ATOM 5485 O O . LYS B 1 67 ? -13.5 -41.719 -17.828 1 92.44 67 LYS B O 1
ATOM 5490 N N . PRO B 1 68 ? -14.125 -42.688 -15.875 1 94.44 68 PRO B N 1
ATOM 5491 C CA . PRO B 1 68 ? -12.719 -42.875 -15.492 1 94.44 68 PRO B CA 1
ATOM 5492 C C . PRO B 1 68 ? -11.969 -43.781 -16.484 1 94.44 68 PRO B C 1
ATOM 5494 O O . PRO B 1 68 ? -12.562 -44.656 -17.094 1 94.44 68 PRO B O 1
ATOM 5497 N N . PRO B 1 69 ? -10.672 -43.531 -16.672 1 97 69 PRO B N 1
ATOM 5498 C CA . PRO B 1 69 ? -9.891 -44.344 -17.609 1 97 69 PRO B CA 1
ATOM 5499 C C . PRO B 1 69 ? -9.773 -45.781 -17.156 1 97 69 PRO B C 1
ATOM 5501 O O . PRO B 1 69 ? -9.852 -46.094 -15.961 1 97 69 PRO B O 1
ATOM 5504 N N . GLU B 1 70 ? -9.594 -46.625 -18.172 1 95.62 70 GLU B N 1
ATOM 5505 C CA . GLU B 1 70 ? -9.438 -48.062 -17.938 1 95.62 70 GLU B CA 1
ATOM 5506 C C . GLU B 1 70 ? -8.078 -48.562 -18.438 1 95.62 70 GLU B C 1
ATOM 5508 O O . GLU B 1 70 ? -7.504 -47.969 -19.359 1 95.62 70 GLU B O 1
ATOM 5513 N N . ARG B 1 71 ? -7.621 -49.594 -17.875 1 93.12 71 ARG B N 1
ATOM 5514 C CA . ARG B 1 71 ? -6.34 -50.188 -18.266 1 93.12 71 ARG B CA 1
ATOM 5515 C C . ARG B 1 71 ? -6.344 -50.562 -19.734 1 93.12 71 ARG B C 1
ATOM 5517 O O . ARG B 1 71 ? -7.395 -50.875 -20.297 1 93.12 71 ARG B O 1
ATOM 5524 N N . PRO B 1 72 ? -5.141 -50.5 -20.312 1 90.44 72 PRO B N 1
ATOM 5525 C CA . PRO B 1 72 ? -5.059 -50.875 -21.719 1 90.44 72 PRO B CA 1
ATOM 5526 C C . PRO B 1 72 ? -5.445 -52.344 -21.969 1 90.44 72 PRO B C 1
ATOM 5528 O O . PRO B 1 72 ? -5.375 -53.156 -21.047 1 90.44 72 PRO B O 1
ATOM 5531 N N . GLU B 1 73 ? -5.98 -52.594 -23.203 1 81 73 GLU B N 1
ATOM 5532 C CA . GLU B 1 73 ? -6.281 -53.969 -23.594 1 81 73 GLU B CA 1
ATOM 5533 C C . GLU B 1 73 ? -5.004 -54.719 -23.922 1 81 73 GLU B C 1
ATOM 5535 O O . GLU B 1 73 ? -4.016 -54.156 -24.359 1 81 73 GLU B O 1
ATOM 5540 N N . THR B 1 74 ? -4.684 -56.125 -23.391 1 70.38 74 THR B N 1
ATOM 5541 C CA . THR B 1 74 ? -3.496 -56.969 -23.484 1 70.38 74 THR B CA 1
ATOM 5542 C C . THR B 1 74 ? -3.357 -57.531 -24.906 1 70.38 74 THR B C 1
ATOM 5544 O O . THR B 1 74 ? -3.115 -58.75 -25.078 1 70.38 74 THR B O 1
ATOM 5547 N N . SER B 1 75 ? -3.236 -56.688 -25.875 1 64.06 75 SER B N 1
ATOM 5548 C CA . SER B 1 75 ? -3.486 -57.531 -27.047 1 64.06 75 SER B CA 1
ATOM 5549 C C . SER B 1 75 ? -2.355 -57.406 -28.062 1 64.06 75 SER B C 1
ATOM 5551 O O . SER B 1 75 ? -2.398 -58.031 -29.125 1 64.06 75 SER B O 1
ATOM 5553 N N . TYR B 1 76 ? -1.32 -56.656 -27.719 1 69.62 76 TYR B N 1
ATOM 5554 C CA . TYR B 1 76 ? -0.487 -56.531 -28.906 1 69.62 76 TYR B CA 1
ATOM 5555 C C . TYR B 1 76 ? 0.778 -57.375 -28.781 1 69.62 76 TYR B C 1
ATOM 5557 O O . TYR B 1 76 ? 1.303 -57.531 -27.688 1 69.62 76 TYR B O 1
ATOM 5565 N N . THR B 1 77 ? 1.209 -58.031 -29.859 1 82.88 77 THR B N 1
ATOM 5566 C CA . THR B 1 77 ? 2.482 -58.75 -29.891 1 82.88 77 THR B CA 1
ATOM 5567 C C . THR B 1 77 ? 3.65 -57.781 -29.875 1 82.88 77 THR B C 1
ATOM 5569 O O . THR B 1 77 ? 4.434 -57.75 -28.922 1 82.88 77 THR B O 1
ATOM 5572 N N . VAL B 1 78 ? 3.814 -56.906 -30.891 1 92 78 VAL B N 1
ATOM 5573 C CA . VAL B 1 78 ? 4.82 -55.844 -30.906 1 92 78 VAL B CA 1
ATOM 5574 C C . VAL B 1 78 ? 4.215 -54.594 -31.484 1 92 78 VAL B C 1
ATOM 5576 O O . VAL B 1 78 ? 3.748 -54.562 -32.625 1 92 78 VAL B O 1
ATOM 5579 N N . ARG B 1 79 ? 4.184 -53.562 -30.719 1 92.75 79 ARG B N 1
ATOM 5580 C CA . ARG B 1 79 ? 3.713 -52.25 -31.172 1 92.75 79 ARG B CA 1
ATOM 5581 C C . ARG B 1 79 ? 4.879 -51.375 -31.609 1 92.75 79 ARG B C 1
ATOM 5583 O O . ARG B 1 79 ? 5.863 -51.219 -30.891 1 92.75 79 ARG B O 1
ATOM 5590 N N . ASN B 1 80 ? 4.781 -50.844 -32.844 1 93.81 80 ASN B N 1
ATOM 5591 C CA . ASN B 1 80 ? 5.766 -49.844 -33.281 1 93.81 80 ASN B CA 1
ATOM 5592 C C . ASN B 1 80 ? 5.574 -48.5 -32.594 1 93.81 80 ASN B C 1
ATOM 5594 O O . ASN B 1 80 ? 4.527 -47.875 -32.719 1 93.81 80 ASN B O 1
ATOM 5598 N N . ALA B 1 81 ? 6.543 -48.156 -31.844 1 96 81 ALA B N 1
ATOM 5599 C CA . ALA B 1 81 ? 6.496 -46.906 -31.062 1 96 81 ALA B CA 1
ATOM 5600 C C . ALA B 1 81 ? 7.426 -45.875 -31.641 1 96 81 ALA B C 1
ATOM 5602 O O . ALA B 1 81 ? 8.203 -45.25 -30.906 1 96 81 ALA B O 1
ATOM 5603 N N . TYR B 1 82 ? 7.328 -45.562 -32.938 1 94.5 82 TYR B N 1
ATOM 5604 C CA . TYR B 1 82 ? 8.203 -44.625 -33.656 1 94.5 82 TYR B CA 1
ATOM 5605 C C . TYR B 1 82 ? 7.551 -43.281 -33.781 1 94.5 82 TYR B C 1
ATOM 5607 O O . TYR B 1 82 ? 8.227 -42.281 -34.031 1 94.5 82 TYR B O 1
ATOM 5615 N N . LYS B 1 83 ? 6.215 -43.25 -33.656 1 93.94 83 LYS B N 1
ATOM 5616 C CA . LYS B 1 83 ? 5.469 -42 -33.781 1 93.94 83 LYS B CA 1
ATOM 5617 C C . LYS B 1 83 ? 4.598 -41.75 -32.531 1 93.94 83 LYS B C 1
ATOM 5619 O O . LYS B 1 83 ? 4.043 -42.688 -31.969 1 93.94 83 LYS B O 1
ATOM 5624 N N . PRO B 1 84 ? 4.516 -40.5 -32.219 1 93.94 84 PRO B N 1
ATOM 5625 C CA . PRO B 1 84 ? 3.639 -40.188 -31.062 1 93.94 84 PRO B CA 1
ATOM 5626 C C . PRO B 1 84 ? 2.18 -40.562 -31.344 1 93.94 84 PRO B C 1
ATOM 5628 O O . PRO B 1 84 ? 1.75 -40.562 -32.5 1 93.94 84 PRO B O 1
ATOM 5631 N N . GLY B 1 85 ? 1.474 -40.906 -30.25 1 93.44 85 GLY B N 1
ATOM 5632 C CA . GLY B 1 85 ? 0.033 -41.031 -30.391 1 93.44 85 GLY B CA 1
ATOM 5633 C C . GLY B 1 85 ? -0.672 -39.719 -30.688 1 93.44 85 GLY B C 1
ATOM 5634 O O . GLY B 1 85 ? -0.079 -38.656 -30.562 1 93.44 85 GLY B O 1
ATOM 5635 N N . PRO B 1 86 ? -1.892 -39.844 -31.125 1 93.94 86 PRO B N 1
ATOM 5636 C CA . PRO B 1 86 ? -2.629 -38.594 -31.422 1 93.94 86 PRO B CA 1
ATOM 5637 C C . PRO B 1 86 ? -2.857 -37.75 -30.172 1 93.94 86 PRO B C 1
ATOM 5639 O O . PRO B 1 86 ? -3.096 -38.281 -29.094 1 93.94 86 PRO B O 1
ATOM 5642 N N . ALA B 1 87 ? -2.754 -36.438 -30.438 1 93.56 87 ALA B N 1
ATOM 5643 C CA . ALA B 1 87 ? -3.148 -35.531 -29.359 1 93.56 87 ALA B CA 1
ATOM 5644 C C . ALA B 1 87 ? -4.641 -35.625 -29.062 1 93.56 87 ALA B C 1
ATOM 5646 O O . ALA B 1 87 ? -5.434 -35.938 -29.953 1 93.56 87 ALA B O 1
ATOM 5647 N N . CYS B 1 88 ? -4.961 -35.438 -27.844 1 96.19 88 CYS B N 1
ATOM 5648 C CA . CYS B 1 88 ? -6.383 -35.438 -27.5 1 96.19 88 CYS B CA 1
ATOM 5649 C C . CYS B 1 88 ? -7.109 -34.312 -28.219 1 96.19 88 CYS B C 1
ATOM 5651 O O . CYS B 1 88 ? -6.504 -33.281 -28.562 1 96.19 88 CYS B O 1
ATOM 5653 N N . PRO B 1 89 ? -8.438 -34.438 -28.406 1 95 89 PRO B N 1
ATOM 5654 C CA . PRO B 1 89 ? -9.195 -33.406 -29.109 1 95 89 PRO B CA 1
ATOM 5655 C C . PRO B 1 89 ? -9.031 -32.031 -28.469 1 95 89 PRO B C 1
ATOM 5657 O O . PRO B 1 89 ? -9.219 -31.875 -27.266 1 95 89 PRO B O 1
ATOM 5660 N N . GLN B 1 90 ? -8.617 -31.078 -29.281 1 93.06 90 GLN B N 1
ATOM 5661 C CA . GLN B 1 90 ? -8.422 -29.688 -28.875 1 93.06 90 GLN B CA 1
ATOM 5662 C C . GLN B 1 90 ? -8.547 -28.734 -30.078 1 93.06 90 GLN B C 1
ATOM 5664 O O . GLN B 1 90 ? -8.273 -29.125 -31.219 1 93.06 90 GLN B O 1
ATOM 5669 N N . PRO B 1 91 ? -9 -27.516 -29.797 1 87.62 91 PRO B N 1
ATOM 5670 C CA . PRO B 1 91 ? -8.992 -26.547 -30.906 1 87.62 91 PRO B CA 1
ATOM 5671 C C . PRO B 1 91 ? -7.582 -26.234 -31.391 1 87.62 91 PRO B C 1
ATOM 5673 O O . PRO B 1 91 ? -6.598 -26.609 -30.75 1 87.62 91 PRO B O 1
ATOM 5676 N N . ALA B 1 92 ? -7.516 -25.656 -32.531 1 79.44 92 ALA B N 1
ATOM 5677 C CA . ALA B 1 92 ? -6.203 -25.266 -33.031 1 79.44 92 ALA B CA 1
ATOM 5678 C C . ALA B 1 92 ? -5.484 -24.344 -32.062 1 79.44 92 ALA B C 1
ATOM 5680 O O . ALA B 1 92 ? -6.059 -23.344 -31.594 1 79.44 92 ALA B O 1
ATOM 5681 N N . ASN B 1 93 ? -4.41 -24.891 -31.594 1 68.5 93 ASN B N 1
ATOM 5682 C CA . ASN B 1 93 ? -3.615 -24.141 -30.625 1 68.5 93 ASN B CA 1
ATOM 5683 C C . ASN B 1 93 ? -2.857 -23 -31.297 1 68.5 93 ASN B C 1
ATOM 5685 O O . ASN B 1 93 ? -2.039 -23.219 -32.188 1 68.5 93 ASN B O 1
ATOM 5689 N N . PRO B 1 94 ? -3.178 -21.891 -30.828 1 58 94 PRO B N 1
ATOM 5690 C CA . PRO B 1 94 ? -2.521 -20.766 -31.5 1 58 94 PRO B CA 1
ATOM 5691 C C . PRO B 1 94 ? -1.003 -20.797 -31.359 1 58 94 PRO B C 1
ATOM 5693 O O . PRO B 1 94 ? -0.283 -20.266 -32.188 1 58 94 PRO B O 1
ATOM 5696 N N . ALA B 1 95 ? -0.533 -21.484 -30.359 1 54.59 95 ALA B N 1
ATOM 5697 C CA . ALA B 1 95 ? 0.902 -21.438 -30.094 1 54.59 95 ALA B CA 1
ATOM 5698 C C . ALA B 1 95 ? 1.628 -22.578 -30.797 1 54.59 95 ALA B C 1
ATOM 5700 O O . ALA B 1 95 ? 2.777 -22.422 -31.203 1 54.59 95 ALA B O 1
ATOM 5701 N N . THR B 1 96 ? 1.171 -23.781 -30.875 1 57.12 96 THR B N 1
ATOM 5702 C CA . THR B 1 96 ? 1.892 -24.953 -31.359 1 57.12 96 THR B CA 1
ATOM 5703 C C . THR B 1 96 ? 1.263 -25.484 -32.625 1 57.12 96 THR B C 1
ATOM 5705 O O . THR B 1 96 ? 1.844 -26.328 -33.312 1 57.12 96 THR B O 1
ATOM 5708 N N . ASP B 1 97 ? 0.194 -24.953 -33.094 1 54.88 97 ASP B N 1
ATOM 5709 C CA . ASP B 1 97 ? -0.577 -25.406 -34.25 1 54.88 97 ASP B CA 1
ATOM 5710 C C . ASP B 1 97 ? -1.002 -26.875 -34.062 1 54.88 97 ASP B C 1
ATOM 5712 O O . ASP B 1 97 ? -1.256 -27.578 -35.031 1 54.88 97 ASP B O 1
ATOM 5716 N N . THR B 1 98 ? -0.869 -27.328 -32.875 1 67.31 98 THR B N 1
ATOM 5717 C CA . THR B 1 98 ? -1.284 -28.703 -32.594 1 67.31 98 THR B CA 1
ATOM 5718 C C . THR B 1 98 ? -2.793 -28.859 -32.75 1 67.31 98 THR B C 1
ATOM 5720 O O . THR B 1 98 ? -3.564 -27.984 -32.344 1 67.31 98 THR B O 1
ATOM 5723 N N . VAL B 1 99 ? -3.182 -29.859 -33.625 1 68.25 99 VAL B N 1
ATOM 5724 C CA . VAL B 1 99 ? -4.586 -30.219 -33.781 1 68.25 99 VAL B CA 1
ATOM 5725 C C . VAL B 1 99 ? -4.812 -31.641 -33.25 1 68.25 99 VAL B C 1
ATOM 5727 O O . VAL B 1 99 ? -4.043 -32.562 -33.562 1 68.25 99 VAL B O 1
ATOM 5730 N N . GLY B 1 100 ? -5.59 -31.766 -32.188 1 77.75 100 GLY B N 1
ATOM 5731 C CA . GLY B 1 100 ? -5.992 -33.062 -31.719 1 77.75 100 GLY B CA 1
ATOM 5732 C C . GLY B 1 100 ? -7.305 -33.562 -32.312 1 77.75 100 GLY B C 1
ATOM 5733 O O . GLY B 1 100 ? -8.32 -32.875 -32.219 1 77.75 100 GLY B O 1
ATOM 5734 N N . ASP B 1 101 ? -7.188 -34.781 -33 1 79.94 101 ASP B N 1
ATOM 5735 C CA . ASP B 1 101 ? -8.398 -35.125 -33.719 1 79.94 101 ASP B CA 1
ATOM 5736 C C . ASP B 1 101 ? -8.836 -36.562 -33.375 1 79.94 101 ASP B C 1
ATOM 5738 O O . ASP B 1 101 ? -9.531 -37.188 -34.156 1 79.94 101 ASP B O 1
ATOM 5742 N N . SER B 1 102 ? -8.359 -36.969 -32.25 1 93.75 102 SER B N 1
ATOM 5743 C CA . SER B 1 102 ? -8.781 -38.312 -31.906 1 93.75 102 SER B CA 1
ATOM 5744 C C . SER B 1 102 ? -9.102 -38.406 -30.422 1 93.75 102 SER B C 1
ATOM 5746 O O . SER B 1 102 ? -8.328 -37.969 -29.578 1 93.75 102 SER B O 1
ATOM 5748 N N . GLU B 1 103 ? -10.211 -39.062 -30.125 1 95.5 103 GLU B N 1
ATOM 5749 C CA . GLU B 1 103 ? -10.539 -39.312 -28.719 1 95.5 103 GLU B CA 1
ATOM 5750 C C . GLU B 1 103 ? -9.719 -40.469 -28.156 1 95.5 103 GLU B C 1
ATOM 5752 O O . GLU B 1 103 ? -9.57 -40.594 -26.938 1 95.5 103 GLU B O 1
ATOM 5757 N N . ASP B 1 104 ? -9.297 -41.312 -29.078 1 95.62 104 ASP B N 1
ATOM 5758 C CA . ASP B 1 104 ? -8.336 -42.344 -28.641 1 95.62 104 ASP B CA 1
ATOM 5759 C C . ASP B 1 104 ? -6.934 -41.75 -28.531 1 95.62 104 ASP B C 1
ATOM 5761 O O . ASP B 1 104 ? -6.098 -41.938 -29.422 1 95.62 104 ASP B O 1
ATOM 5765 N N . CYS B 1 105 ? -6.688 -41.125 -27.453 1 96.81 105 CYS B N 1
ATOM 5766 C CA . CYS B 1 105 ? -5.504 -40.281 -27.391 1 96.81 105 CYS B CA 1
ATOM 5767 C C . CYS B 1 105 ? -4.723 -40.5 -26.109 1 96.81 105 CYS B C 1
ATOM 5769 O O . CYS B 1 105 ? -3.812 -39.75 -25.766 1 96.81 105 CYS B O 1
ATOM 5771 N N . LEU B 1 106 ? -5.016 -41.531 -25.312 1 97.75 106 LEU B N 1
ATOM 5772 C CA . LEU B 1 106 ? -4.359 -41.719 -24.031 1 97.75 106 LEU B CA 1
ATOM 5773 C C . LEU B 1 106 ? -3.07 -42.531 -24.203 1 97.75 106 LEU B C 1
ATOM 5775 O O . LEU B 1 106 ? -3.035 -43.719 -23.922 1 97.75 106 LEU B O 1
ATOM 5779 N N . TYR B 1 107 ? -2.07 -41.812 -24.609 1 97.12 107 TYR B N 1
ATOM 5780 C CA . TYR B 1 107 ? -0.758 -42.406 -24.906 1 97.12 107 TYR B CA 1
ATOM 5781 C C . TYR B 1 107 ? 0.337 -41.656 -24.141 1 97.12 107 TYR B C 1
ATOM 5783 O O . TYR B 1 107 ? 0.137 -40.531 -23.688 1 97.12 107 TYR B O 1
ATOM 5791 N N . LEU B 1 108 ? 1.498 -42.312 -23.906 1 98.19 108 LEU B N 1
ATOM 5792 C CA . LEU B 1 108 ? 2.668 -41.688 -23.312 1 98.19 108 LEU B CA 1
ATOM 5793 C C . LEU B 1 108 ? 3.918 -41.969 -24.141 1 98.19 108 LEU B C 1
ATOM 5795 O O . LEU B 1 108 ? 3.887 -42.781 -25.062 1 98.19 108 LEU B O 1
ATOM 5799 N N . ASN B 1 109 ? 4.891 -41.188 -23.969 1 97.88 109 ASN B N 1
ATOM 5800 C CA . ASN B 1 109 ? 6.207 -41.312 -24.594 1 97.88 109 ASN B CA 1
ATOM 5801 C C . ASN B 1 109 ? 7.301 -41.531 -23.562 1 97.88 109 ASN B C 1
ATOM 5803 O O . ASN B 1 109 ? 7.262 -40.938 -22.469 1 97.88 109 ASN B O 1
ATOM 5807 N N . ILE B 1 110 ? 8.289 -42.375 -23.922 1 98.12 110 ILE B N 1
ATOM 5808 C CA . ILE B 1 110 ? 9.344 -42.719 -22.984 1 98.12 110 ILE B CA 1
ATOM 5809 C C . ILE B 1 110 ? 10.711 -42.438 -23.609 1 98.12 110 ILE B C 1
ATOM 5811 O O . ILE B 1 110 ? 10.992 -42.875 -24.734 1 98.12 110 ILE B O 1
ATOM 5815 N N . TYR B 1 111 ? 11.523 -41.688 -22.953 1 96.38 111 TYR B N 1
ATOM 5816 C CA . TYR B 1 111 ? 12.906 -41.406 -23.297 1 96.38 111 TYR B CA 1
ATOM 5817 C C . TYR B 1 111 ? 13.867 -42.031 -22.297 1 96.38 111 TYR B C 1
ATOM 5819 O O . TYR B 1 111 ? 13.82 -41.719 -21.109 1 96.38 111 TYR B O 1
ATOM 5827 N N . VAL B 1 112 ? 14.703 -42.906 -22.703 1 95.75 112 VAL B N 1
ATOM 5828 C CA . VAL B 1 112 ? 15.562 -43.688 -21.828 1 95.75 112 VAL B CA 1
ATOM 5829 C C . VAL B 1 112 ? 17.031 -43.438 -22.188 1 95.75 112 VAL B C 1
ATOM 5831 O O . VAL B 1 112 ? 17.406 -43.469 -23.359 1 95.75 112 VAL B O 1
ATOM 5834 N N . PRO B 1 113 ? 17.812 -43.156 -21.109 1 92.75 113 PRO B N 1
ATOM 5835 C CA . PRO B 1 113 ? 19.25 -43.062 -21.422 1 92.75 113 PRO B CA 1
ATOM 5836 C C . PRO B 1 113 ? 19.781 -44.344 -22.078 1 92.75 113 PRO B C 1
ATOM 5838 O O . PRO B 1 113 ? 19.359 -45.438 -21.719 1 92.75 113 PRO B O 1
ATOM 5841 N N . HIS B 1 114 ? 20.531 -44.156 -23.203 1 84.38 114 HIS B N 1
ATOM 5842 C CA . HIS B 1 114 ? 21.078 -45.312 -23.906 1 84.38 114 HIS B CA 1
ATOM 5843 C C . HIS B 1 114 ? 22.422 -45.75 -23.312 1 84.38 114 HIS B C 1
ATOM 5845 O O . HIS B 1 114 ? 23.406 -45.031 -23.438 1 84.38 114 HIS B O 1
ATOM 5851 N N . LYS B 1 115 ? 22.5 -46 -22.125 1 68.5 115 LYS B N 1
ATOM 5852 C CA . LYS B 1 115 ? 23.812 -46.406 -21.641 1 68.5 115 LYS B CA 1
ATOM 5853 C C . LYS B 1 115 ? 24.078 -47.875 -21.953 1 68.5 115 LYS B C 1
ATOM 5855 O O . LYS B 1 115 ? 23.156 -48.688 -21.953 1 68.5 115 LYS B O 1
ATOM 5860 N N . SER B 1 116 ? 25.234 -48.062 -22.656 1 47.31 116 SER B N 1
ATOM 5861 C CA . SER B 1 116 ? 25.797 -49.375 -22.953 1 47.31 116 SER B CA 1
ATOM 5862 C C . SER B 1 116 ? 25.844 -50.281 -21.703 1 47.31 116 SER B C 1
ATOM 5864 O O . SER B 1 116 ? 25.906 -51.5 -21.812 1 47.31 116 SER B O 1
ATOM 5866 N N . SER B 1 117 ? 26.359 -49.688 -20.578 1 45.31 117 SER B N 1
ATOM 5867 C CA . SER B 1 117 ? 26.922 -50.562 -19.578 1 45.31 117 SER B CA 1
ATOM 5868 C C . SER B 1 117 ? 25.844 -51.188 -18.719 1 45.31 117 SER B C 1
ATOM 5870 O O . SER B 1 117 ? 24.75 -50.656 -18.562 1 45.31 117 SER B O 1
ATOM 5872 N N . SER B 1 118 ? 25.969 -52.438 -18.484 1 44.69 118 SER B N 1
ATOM 5873 C CA . SER B 1 118 ? 25.344 -53.469 -17.672 1 44.69 118 SER B CA 1
ATOM 5874 C C . SER B 1 118 ? 24.938 -52.938 -16.297 1 44.69 118 SER B C 1
ATOM 5876 O O . SER B 1 118 ? 24.609 -53.719 -15.398 1 44.69 118 SER B O 1
ATOM 5878 N N . ARG B 1 119 ? 25.344 -51.719 -15.938 1 48.94 119 ARG B N 1
ATOM 5879 C CA . ARG B 1 119 ? 25.172 -51.531 -14.5 1 48.94 119 ARG B CA 1
ATOM 5880 C C . ARG B 1 119 ? 23.703 -51.531 -14.125 1 48.94 119 ARG B C 1
ATOM 5882 O O . ARG B 1 119 ? 22.859 -51 -14.859 1 48.94 119 ARG B O 1
ATOM 5889 N N . SER B 1 120 ? 23.281 -52.344 -13.164 1 54.75 120 SER B N 1
ATOM 5890 C CA . SER B 1 120 ? 22.125 -52.875 -12.43 1 54.75 120 SER B CA 1
ATOM 5891 C C . SER B 1 120 ? 21.266 -51.75 -11.867 1 54.75 120 SER B C 1
ATOM 5893 O O . SER B 1 120 ? 20.219 -52 -11.281 1 54.75 120 SER B O 1
ATOM 5895 N N . THR B 1 121 ? 21.641 -50.406 -11.93 1 70.31 121 THR B N 1
ATOM 5896 C CA . THR B 1 121 ? 20.828 -49.562 -11.086 1 70.31 121 THR B CA 1
ATOM 5897 C C . THR B 1 121 ? 19.719 -48.906 -11.891 1 70.31 121 THR B C 1
ATOM 5899 O O . THR B 1 121 ? 19.953 -48.375 -12.984 1 70.31 121 THR B O 1
ATOM 5902 N N . SER B 1 122 ? 18.438 -49.031 -11.555 1 91.19 122 SER B N 1
ATOM 5903 C CA . SER B 1 122 ? 17.234 -48.469 -12.133 1 91.19 122 SER B CA 1
ATOM 5904 C C . SER B 1 122 ? 17.281 -46.938 -12.094 1 91.19 122 SER B C 1
ATOM 5906 O O . SER B 1 122 ? 17.719 -46.344 -11.102 1 91.19 122 SER B O 1
ATOM 5908 N N . TYR B 1 123 ? 17.047 -46.312 -13.242 1 95.75 123 TYR B N 1
ATOM 5909 C CA . TYR B 1 123 ? 17.031 -44.875 -13.352 1 95.75 123 TYR B CA 1
ATOM 5910 C C . TYR B 1 123 ? 15.844 -44.25 -12.625 1 95.75 123 TYR B C 1
ATOM 5912 O O . TYR B 1 123 ? 14.75 -44.844 -12.633 1 95.75 123 TYR B O 1
ATOM 5920 N N . PRO B 1 124 ? 16.109 -43.125 -11.938 1 97.19 124 PRO B N 1
ATOM 5921 C CA . PRO B 1 124 ? 14.922 -42.375 -11.523 1 97.19 124 PRO B CA 1
ATOM 5922 C C . PRO B 1 124 ? 14.039 -41.969 -12.703 1 97.19 124 PRO B C 1
ATOM 5924 O O . PRO B 1 124 ? 14.523 -41.875 -13.836 1 97.19 124 PRO B O 1
ATOM 5927 N N . VAL B 1 125 ? 12.766 -41.75 -12.469 1 98.5 125 VAL B N 1
ATOM 5928 C CA . VAL B 1 125 ? 11.805 -41.5 -13.531 1 98.5 125 VAL B CA 1
ATOM 5929 C C . VAL B 1 125 ? 11.117 -40.156 -13.289 1 98.5 125 VAL B C 1
ATOM 5931 O O . VAL B 1 125 ? 10.836 -39.781 -12.148 1 98.5 125 VAL B O 1
ATOM 5934 N N . VAL B 1 126 ? 10.922 -39.375 -14.336 1 98.69 126 VAL B N 1
ATOM 5935 C CA . VAL B 1 126 ? 10.086 -38.188 -14.25 1 98.69 126 VAL B CA 1
ATOM 5936 C C . VAL B 1 126 ? 8.898 -38.312 -15.195 1 98.69 126 VAL B C 1
ATOM 5938 O O . VAL B 1 126 ? 9.055 -38.75 -16.344 1 98.69 126 VAL B O 1
ATOM 5941 N N . VAL B 1 127 ? 7.738 -38.125 -14.68 1 98.88 127 VAL B N 1
ATOM 5942 C CA . VAL B 1 127 ? 6.52 -38.031 -15.484 1 98.88 127 VAL B CA 1
ATOM 5943 C C . VAL B 1 127 ? 6.125 -36.562 -15.664 1 98.88 127 VAL B C 1
ATOM 5945 O O . VAL B 1 127 ? 5.789 -35.875 -14.695 1 98.88 127 VAL B O 1
ATOM 5948 N N . PHE B 1 128 ? 6.152 -36.125 -16.891 1 98.31 128 PHE B N 1
ATOM 5949 C CA . PHE B 1 128 ? 5.898 -34.719 -17.219 1 98.31 128 PHE B CA 1
ATOM 5950 C C . PHE B 1 128 ? 4.445 -34.531 -17.641 1 98.31 128 PHE B C 1
ATOM 5952 O O . PHE B 1 128 ? 3.943 -35.219 -18.531 1 98.31 128 PHE B O 1
ATOM 5959 N N . VAL B 1 129 ? 3.793 -33.594 -16.969 1 98.06 129 VAL B N 1
ATOM 5960 C CA . VAL B 1 129 ? 2.42 -33.219 -17.281 1 98.06 129 VAL B CA 1
ATOM 5961 C C . VAL B 1 129 ? 2.395 -31.828 -17.891 1 98.06 129 VAL B C 1
ATOM 5963 O O . VAL B 1 129 ? 2.68 -30.828 -17.219 1 98.06 129 VAL B O 1
ATOM 5966 N N . HIS B 1 130 ? 1.982 -31.734 -19.125 1 93.25 130 HIS B N 1
ATOM 5967 C CA . HIS B 1 130 ? 2.02 -30.469 -19.859 1 93.25 130 HIS B CA 1
ATOM 5968 C C . HIS B 1 130 ? 0.894 -29.547 -19.422 1 93.25 130 HIS B C 1
ATOM 5970 O O . HIS B 1 130 ? -0.098 -30 -18.844 1 93.25 130 HIS B O 1
ATOM 5976 N N . GLY B 1 131 ? 1.159 -28.312 -19.766 1 91.88 131 GLY B N 1
ATOM 5977 C CA . GLY B 1 131 ? 0.122 -27.328 -19.531 1 91.88 131 GLY B CA 1
ATOM 5978 C C . GLY B 1 131 ? -0.737 -27.062 -20.766 1 91.88 131 GLY B C 1
ATOM 5979 O O . GLY B 1 131 ? -0.876 -27.938 -21.625 1 91.88 131 GLY B O 1
ATOM 5980 N N . GLY B 1 132 ? -1.504 -25.938 -20.703 1 88.06 132 GLY B N 1
ATOM 5981 C CA . GLY B 1 132 ? -2.342 -25.578 -21.844 1 88.06 132 GLY B CA 1
ATOM 5982 C C . GLY B 1 132 ? -3.746 -25.172 -21.438 1 88.06 132 GLY B C 1
ATOM 5983 O O . GLY B 1 132 ? -4.703 -25.422 -22.172 1 88.06 132 GLY B O 1
ATOM 5984 N N . ASP B 1 133 ? -3.912 -24.656 -20.312 1 88.56 133 ASP B N 1
ATOM 5985 C CA . ASP B 1 133 ? -5.148 -24.078 -19.797 1 88.56 133 ASP B CA 1
ATOM 5986 C C . ASP B 1 133 ? -6.285 -25.094 -19.828 1 88.56 133 ASP B C 1
ATOM 5988 O O . ASP B 1 133 ? -7.426 -24.75 -20.141 1 88.56 133 ASP B O 1
ATOM 5992 N N . PHE B 1 134 ? -5.969 -26.344 -19.688 1 92.75 134 PHE B N 1
ATOM 5993 C CA . PHE B 1 134 ? -6.891 -27.469 -19.641 1 92.75 134 PHE B CA 1
ATOM 5994 C C . PHE B 1 134 ? -7.535 -27.688 -21 1 92.75 134 PHE B C 1
ATOM 5996 O O . PHE B 1 134 ? -8.414 -28.547 -21.141 1 92.75 134 PHE B O 1
ATOM 6003 N N . MET B 1 135 ? -7.125 -26.953 -21.984 1 90.94 135 MET B N 1
ATOM 6004 C CA . MET B 1 135 ? -7.758 -27.047 -23.297 1 90.94 135 MET B CA 1
ATOM 6005 C C . MET B 1 135 ? -6.75 -27.469 -24.359 1 90.94 135 MET B C 1
ATOM 6007 O O . MET B 1 135 ? -7.125 -28.062 -25.359 1 90.94 135 MET B O 1
ATOM 6011 N N . PHE B 1 136 ? -5.52 -27.188 -24.031 1 89.44 136 PHE B N 1
ATOM 6012 C CA . PHE B 1 136 ? -4.504 -27.406 -25.062 1 89.44 136 PHE B CA 1
ATOM 6013 C C . PHE B 1 136 ? -3.369 -28.266 -24.531 1 89.44 136 PHE B C 1
ATOM 6015 O O . PHE B 1 136 ? -3.238 -28.453 -23.312 1 89.44 136 PHE B O 1
ATOM 6022 N N . GLY B 1 137 ? -2.627 -28.859 -25.531 1 90.44 137 GLY B N 1
ATOM 6023 C CA . GLY B 1 137 ? -1.368 -29.5 -25.172 1 90.44 137 GLY B CA 1
ATOM 6024 C C . GLY B 1 137 ? -1.3 -30.953 -25.578 1 90.44 137 GLY B C 1
ATOM 6025 O O . GLY B 1 137 ? -2.322 -31.562 -25.906 1 90.44 137 GLY B O 1
ATOM 6026 N N . THR B 1 138 ? -0.115 -31.438 -25.594 1 93 138 THR B N 1
ATOM 6027 C CA . THR B 1 138 ? 0.197 -32.844 -25.875 1 93 138 THR B CA 1
ATOM 6028 C C . THR B 1 138 ? 1.577 -33.188 -25.328 1 93 138 THR B C 1
ATOM 6030 O O . THR B 1 138 ? 2.461 -32.344 -25.25 1 93 138 THR B O 1
ATOM 6033 N N . GLY B 1 139 ? 1.653 -34.406 -24.969 1 92.94 139 GLY B N 1
ATOM 6034 C CA . GLY B 1 139 ? 2.939 -34.875 -24.453 1 92.94 139 GLY B CA 1
ATOM 6035 C C . GLY B 1 139 ? 4.039 -34.812 -25.5 1 92.94 139 GLY B C 1
ATOM 6036 O O . GLY B 1 139 ? 5.207 -34.594 -25.172 1 92.94 139 GLY B O 1
ATOM 6037 N N . SER B 1 140 ? 3.707 -34.938 -26.766 1 91.38 140 SER B N 1
ATOM 6038 C CA . SER B 1 140 ? 4.688 -35.062 -27.844 1 91.38 140 SER B CA 1
ATOM 6039 C C . SER B 1 140 ? 5.293 -33.719 -28.172 1 91.38 140 SER B C 1
ATOM 6041 O O . SER B 1 140 ? 6.301 -33.625 -28.891 1 91.38 140 SER B O 1
ATOM 6043 N N . ALA B 1 141 ? 4.711 -32.625 -27.688 1 88.44 141 ALA B N 1
ATOM 6044 C CA . ALA B 1 141 ? 5.277 -31.297 -27.906 1 88.44 141 ALA B CA 1
ATOM 6045 C C . ALA B 1 141 ? 6.527 -31.094 -27.062 1 88.44 141 ALA B C 1
ATOM 6047 O O . ALA B 1 141 ? 7.281 -30.141 -27.281 1 88.44 141 ALA B O 1
ATOM 6048 N N . TYR B 1 142 ? 6.809 -31.969 -26.141 1 90.75 142 TYR B N 1
ATOM 6049 C CA . TYR B 1 142 ? 7.945 -31.875 -25.234 1 90.75 142 TYR B CA 1
ATOM 6050 C C . TYR B 1 142 ? 8.898 -33.062 -25.438 1 90.75 142 TYR B C 1
ATOM 6052 O O . TYR B 1 142 ? 8.5 -34.219 -25.266 1 90.75 142 TYR B O 1
ATOM 6060 N N . ASP B 1 143 ? 10.078 -32.688 -25.734 1 91.75 143 ASP B N 1
ATOM 6061 C CA . ASP B 1 143 ? 11.109 -33.719 -25.969 1 91.75 143 ASP B CA 1
ATOM 6062 C C . ASP B 1 143 ? 11.953 -33.938 -24.719 1 91.75 143 ASP B C 1
ATOM 6064 O O . ASP B 1 143 ? 12.672 -33.031 -24.281 1 91.75 143 ASP B O 1
ATOM 6068 N N . GLY B 1 144 ? 11.883 -35.219 -24.203 1 94.5 144 GLY B N 1
ATOM 6069 C CA . GLY B 1 144 ? 12.586 -35.531 -22.969 1 94.5 144 GLY B CA 1
ATOM 6070 C C . GLY B 1 144 ? 14 -36 -23.203 1 94.5 144 GLY B C 1
ATOM 6071 O O . GLY B 1 144 ? 14.688 -36.406 -22.25 1 94.5 144 GLY B O 1
ATOM 6072 N N . SER B 1 145 ? 14.547 -35.906 -24.391 1 92.5 145 SER B N 1
ATOM 6073 C CA . SER B 1 145 ? 15.82 -36.5 -24.766 1 92.5 145 SER B CA 1
ATOM 6074 C C . SER B 1 145 ? 16.984 -35.812 -24.031 1 92.5 145 SER B C 1
ATOM 6076 O O . SER B 1 145 ? 17.891 -36.5 -23.562 1 92.5 145 SER B O 1
ATOM 6078 N N . LEU B 1 146 ? 16.969 -34.5 -23.953 1 90.19 146 LEU B N 1
ATOM 6079 C CA . LEU B 1 146 ? 18.062 -33.781 -23.297 1 90.19 146 LEU B CA 1
ATOM 6080 C C . LEU B 1 146 ? 18.188 -34.219 -21.844 1 90.19 146 LEU B C 1
ATOM 6082 O O . LEU B 1 146 ? 19.281 -34.531 -21.375 1 90.19 146 LEU B O 1
ATOM 6086 N N . LEU B 1 147 ? 17.078 -34.188 -21.172 1 93.31 147 LEU B N 1
ATOM 6087 C CA . LEU B 1 147 ? 17.094 -34.531 -19.766 1 93.31 147 LEU B CA 1
ATOM 6088 C C . LEU B 1 147 ? 17.516 -36 -19.562 1 93.31 147 LEU B C 1
ATOM 6090 O O . LEU B 1 147 ? 18.312 -36.281 -18.672 1 93.31 147 LEU B O 1
ATOM 6094 N N . ALA B 1 148 ? 16.953 -36.875 -20.391 1 94.75 148 ALA B N 1
ATOM 6095 C CA . ALA B 1 148 ? 17.281 -38.281 -20.297 1 94.75 148 ALA B CA 1
ATOM 6096 C C . ALA B 1 148 ? 18.781 -38.5 -20.516 1 94.75 148 ALA B C 1
ATOM 6098 O O . ALA B 1 148 ? 19.438 -39.188 -19.719 1 94.75 148 ALA B O 1
ATOM 6099 N N . ALA B 1 149 ? 19.297 -37.875 -21.516 1 91.31 149 ALA B N 1
ATOM 6100 C CA . ALA B 1 149 ? 20.672 -38.125 -21.922 1 91.31 149 ALA B CA 1
ATOM 6101 C C . ALA B 1 149 ? 21.656 -37.469 -20.938 1 91.31 149 ALA B C 1
ATOM 6103 O O . ALA B 1 149 ? 22.703 -38.062 -20.625 1 91.31 149 ALA B O 1
ATOM 6104 N N . THR B 1 150 ? 21.359 -36.312 -20.422 1 90.62 150 THR B N 1
ATOM 6105 C CA . THR B 1 150 ? 22.344 -35.562 -19.672 1 90.62 150 THR B CA 1
ATOM 6106 C C . THR B 1 150 ? 22.219 -35.844 -18.172 1 90.62 150 THR B C 1
ATOM 6108 O O . THR B 1 150 ? 23.188 -35.688 -17.422 1 90.62 150 THR B O 1
ATOM 6111 N N . GLN B 1 151 ? 21.062 -36.344 -17.75 1 93.69 151 GLN B N 1
ATOM 6112 C CA . GLN B 1 151 ? 20.844 -36.438 -16.297 1 93.69 151 GLN B CA 1
ATOM 6113 C C . GLN B 1 151 ? 20.641 -37.875 -15.875 1 93.69 151 GLN B C 1
ATOM 6115 O O . GLN B 1 151 ? 20.453 -38.156 -14.695 1 93.69 151 GLN B O 1
ATOM 6120 N N . ASN B 1 152 ? 20.641 -38.812 -16.797 1 93.25 152 ASN B N 1
ATOM 6121 C CA . ASN B 1 152 ? 20.438 -40.219 -16.5 1 93.25 152 ASN B CA 1
ATOM 6122 C C . ASN B 1 152 ? 19.109 -40.469 -15.781 1 93.25 152 ASN B C 1
ATOM 6124 O O . ASN B 1 152 ? 19.094 -41.094 -14.711 1 93.25 152 ASN B O 1
ATOM 6128 N N . ILE B 1 153 ? 18.109 -40 -16.438 1 96.12 153 ILE B N 1
ATOM 6129 C CA . ILE B 1 153 ? 16.734 -40.125 -15.969 1 96.12 153 ILE B CA 1
ATOM 6130 C C . ILE B 1 153 ? 15.844 -40.625 -17.094 1 96.12 153 ILE B C 1
ATOM 6132 O O . ILE B 1 153 ? 16.062 -40.312 -18.266 1 96.12 153 ILE B O 1
ATOM 6136 N N . VAL B 1 154 ? 14.906 -41.469 -16.719 1 97.56 154 VAL B N 1
ATOM 6137 C CA . VAL B 1 154 ? 13.875 -41.844 -17.688 1 97.56 154 VAL B CA 1
ATOM 6138 C C . VAL B 1 154 ? 12.789 -40.75 -17.703 1 97.56 154 VAL B C 1
ATOM 6140 O O . VAL B 1 154 ? 12.266 -40.375 -16.656 1 97.56 154 VAL B O 1
ATOM 6143 N N . VAL B 1 155 ? 12.531 -40.188 -18.875 1 98.12 155 VAL B N 1
ATOM 6144 C CA . VAL B 1 155 ? 11.531 -39.156 -18.984 1 98.12 155 VAL B CA 1
ATOM 6145 C C . VAL B 1 155 ? 10.281 -39.688 -19.672 1 98.12 155 VAL B C 1
ATOM 6147 O O . VAL B 1 155 ? 10.367 -40.344 -20.719 1 98.12 155 VAL B O 1
ATOM 6150 N N . VAL B 1 156 ? 9.148 -39.469 -19.047 1 98.81 156 VAL B N 1
ATOM 6151 C CA . VAL B 1 156 ? 7.859 -39.875 -19.609 1 98.81 156 VAL B CA 1
ATOM 6152 C C . VAL B 1 156 ? 6.98 -38.656 -19.828 1 98.81 156 VAL B C 1
ATOM 6154 O O . VAL B 1 156 ? 6.789 -37.844 -18.906 1 98.81 156 VAL B O 1
ATOM 6157 N N . THR B 1 157 ? 6.516 -38.406 -21.016 1 97.88 157 THR B N 1
ATOM 6158 C CA . THR B 1 157 ? 5.523 -37.375 -21.297 1 97.88 157 THR B CA 1
ATOM 6159 C C . THR B 1 157 ? 4.172 -38 -21.625 1 97.88 157 THR B C 1
ATOM 6161 O O . THR B 1 157 ? 4.113 -39.062 -22.234 1 97.88 157 THR B O 1
ATOM 6164 N N . ILE B 1 158 ? 3.043 -37.344 -21.266 1 98.31 158 ILE B N 1
ATOM 6165 C CA . ILE B 1 158 ? 1.758 -38.031 -21.375 1 98.31 158 ILE B CA 1
ATOM 6166 C C . ILE B 1 158 ? 0.736 -37.125 -22.031 1 98.31 158 ILE B C 1
ATOM 6168 O O . ILE B 1 158 ? 0.851 -35.875 -21.938 1 98.31 158 ILE B O 1
ATOM 6172 N N . ASN B 1 159 ? -0.206 -37.75 -22.703 1 97.25 159 ASN B N 1
ATOM 6173 C CA . ASN B 1 159 ? -1.466 -37.094 -23.062 1 97.25 159 ASN B CA 1
ATOM 6174 C C . ASN B 1 159 ? -2.525 -37.312 -21.984 1 97.25 159 ASN B C 1
ATOM 6176 O O . ASN B 1 159 ? -2.447 -38.25 -21.203 1 97.25 159 ASN B O 1
ATOM 6180 N N . TYR B 1 160 ? -3.402 -36.469 -21.891 1 97.88 160 TYR B N 1
ATOM 6181 C CA . TYR B 1 160 ? -4.598 -36.625 -21.078 1 97.88 160 TYR B CA 1
ATOM 6182 C C . TYR B 1 160 ? -5.773 -35.875 -21.672 1 97.88 160 TYR B C 1
ATOM 6184 O O . TYR B 1 160 ? -5.586 -34.969 -22.484 1 97.88 160 TYR B O 1
ATOM 6192 N N . ARG B 1 161 ? -6.961 -36.219 -21.359 1 97.62 161 ARG B N 1
ATOM 6193 C CA . ARG B 1 161 ? -8.148 -35.594 -21.922 1 97.62 161 ARG B CA 1
ATOM 6194 C C . ARG B 1 161 ? -8.211 -34.125 -21.562 1 97.62 161 ARG B C 1
ATOM 6196 O O . ARG B 1 161 ? -7.863 -33.75 -20.438 1 97.62 161 ARG B O 1
ATOM 6203 N N . LEU B 1 162 ? -8.703 -33.312 -22.484 1 95.38 162 LEU B N 1
ATOM 6204 C CA . LEU B 1 162 ? -8.719 -31.875 -22.375 1 95.38 162 LEU B CA 1
ATOM 6205 C C . LEU B 1 162 ? -10.133 -31.328 -22.531 1 95.38 162 LEU B C 1
ATOM 6207 O O . LEU B 1 162 ? -11.047 -32.062 -22.906 1 95.38 162 LEU B O 1
ATOM 6211 N N . GLY B 1 163 ? -10.297 -30.078 -22.188 1 93.81 163 GLY B N 1
ATOM 6212 C CA . GLY B 1 163 ? -11.539 -29.359 -22.438 1 93.81 163 GLY B CA 1
ATOM 6213 C C . GLY B 1 163 ? -12.742 -29.984 -21.766 1 93.81 163 GLY B C 1
ATOM 6214 O O . GLY B 1 163 ? -12.625 -30.516 -20.656 1 93.81 163 GLY B O 1
ATOM 6215 N N . VAL B 1 164 ? -13.82 -29.906 -22.5 1 93.31 164 VAL B N 1
ATOM 6216 C CA . VAL B 1 164 ? -15.094 -30.422 -22 1 93.31 164 VAL B CA 1
ATOM 6217 C C . VAL B 1 164 ? -14.977 -31.922 -21.75 1 93.31 164 VAL B C 1
ATOM 6219 O O . VAL B 1 164 ? -15.508 -32.438 -20.766 1 93.31 164 VAL B O 1
ATOM 6222 N N . LEU B 1 165 ? -14.195 -32.594 -22.516 1 94.5 165 LEU B N 1
ATOM 6223 C CA . LEU B 1 165 ? -14.062 -34.062 -22.438 1 94.5 165 LEU B CA 1
ATOM 6224 C C . LEU B 1 165 ? -13.266 -34.469 -21.219 1 94.5 165 LEU B C 1
ATOM 6226 O O . LEU B 1 165 ? -13.445 -35.562 -20.688 1 94.5 165 LEU B O 1
ATOM 6230 N N . GLY B 1 166 ? -12.445 -33.594 -20.781 1 95.38 166 GLY B N 1
ATOM 6231 C CA . GLY B 1 166 ? -11.547 -33.969 -19.703 1 95.38 166 GLY B CA 1
ATOM 6232 C C . GLY B 1 166 ? -11.961 -33.406 -18.344 1 95.38 166 GLY B C 1
ATOM 6233 O O . GLY B 1 166 ? -11.602 -33.938 -17.312 1 95.38 166 GLY B O 1
ATOM 6234 N N . PHE B 1 167 ? -12.797 -32.312 -18.359 1 94.44 167 PHE B N 1
ATOM 6235 C CA . PHE B 1 167 ? -12.867 -31.609 -17.078 1 94.44 167 PHE B CA 1
ATOM 6236 C C . PHE B 1 167 ? -14.297 -31.188 -16.766 1 94.44 167 PHE B C 1
ATOM 6238 O O . PHE B 1 167 ? -14.617 -30.812 -15.633 1 94.44 167 PHE B O 1
ATOM 6245 N N . LEU B 1 168 ? -15.195 -31.219 -17.656 1 91.31 168 LEU B N 1
ATOM 6246 C CA . LEU B 1 168 ? -16.562 -30.812 -17.406 1 91.31 168 LEU B CA 1
ATOM 6247 C C . LEU B 1 168 ? -17.203 -31.703 -16.328 1 91.31 168 LEU B C 1
ATOM 6249 O O . LEU B 1 168 ? -17.078 -32.938 -16.375 1 91.31 168 LEU B O 1
ATOM 6253 N N . SER B 1 169 ? -17.812 -31 -15.367 1 91.62 169 SER B N 1
ATOM 6254 C CA . SER B 1 169 ? -18.5 -31.672 -14.273 1 91.62 169 SER B CA 1
ATOM 6255 C C . SER B 1 169 ? -19.891 -31.094 -14.055 1 91.62 169 SER B C 1
ATOM 6257 O O . SER B 1 169 ? -20.094 -29.891 -14.219 1 91.62 169 SER B O 1
ATOM 6259 N N . ALA B 1 170 ? -20.812 -31.922 -13.773 1 86 170 ALA B N 1
ATOM 6260 C CA . ALA B 1 170 ? -22.141 -31.453 -13.383 1 86 170 ALA B CA 1
ATOM 6261 C C . ALA B 1 170 ? -22.344 -31.578 -11.883 1 86 170 ALA B C 1
ATOM 6263 O O . ALA B 1 170 ? -23.469 -31.406 -11.383 1 86 170 ALA B O 1
ATOM 6264 N N . GLY B 1 171 ? -21.297 -31.875 -11.203 1 77.62 171 GLY B N 1
ATOM 6265 C CA . GLY B 1 171 ? -21.344 -31.953 -9.75 1 77.62 171 GLY B CA 1
ATOM 6266 C C . GLY B 1 171 ? -22.031 -33.188 -9.242 1 77.62 171 GLY B C 1
ATOM 6267 O O . GLY B 1 171 ? -22.484 -33.219 -8.094 1 77.62 171 GLY B O 1
ATOM 6268 N N . ASP B 1 172 ? -22.25 -34.188 -10.094 1 79.75 172 ASP B N 1
ATOM 6269 C CA . ASP B 1 172 ? -22.922 -35.406 -9.719 1 79.75 172 ASP B CA 1
ATOM 6270 C C . ASP B 1 172 ? -22.234 -36.625 -10.344 1 79.75 172 ASP B C 1
ATOM 6272 O O . ASP B 1 172 ? -21.438 -36.5 -11.266 1 79.75 172 ASP B O 1
ATOM 6276 N N . PRO B 1 173 ? -22.531 -37.812 -9.891 1 78.31 173 PRO B N 1
ATOM 6277 C CA . PRO B 1 173 ? -21.844 -39.031 -10.336 1 78.31 173 PRO B CA 1
ATOM 6278 C C . PRO B 1 173 ? -22.047 -39.312 -11.82 1 78.31 173 PRO B C 1
ATOM 6280 O O . PRO B 1 173 ? -21.281 -40.062 -12.422 1 78.31 173 PRO B O 1
ATOM 6283 N N . GLY B 1 174 ? -23.047 -38.781 -12.391 1 77.94 174 GLY B N 1
ATOM 6284 C CA . GLY B 1 174 ? -23.25 -38.969 -13.812 1 77.94 174 GLY B CA 1
ATOM 6285 C C . GLY B 1 174 ? -22.219 -38.25 -14.672 1 77.94 174 GLY B C 1
ATOM 6286 O O . GLY B 1 174 ? -21.953 -38.656 -15.805 1 77.94 174 GLY B O 1
ATOM 6287 N N . LEU B 1 175 ? -21.688 -37.219 -14.211 1 87.31 175 LEU B N 1
ATOM 6288 C CA . LEU B 1 175 ? -20.625 -36.438 -14.82 1 87.31 175 LEU B CA 1
ATOM 6289 C C . LEU B 1 175 ? -19.688 -35.875 -13.758 1 87.31 175 LEU B C 1
ATOM 6291 O O . LEU B 1 175 ? -19.781 -34.688 -13.398 1 87.31 175 LEU B O 1
ATOM 6295 N N . LEU B 1 176 ? -18.797 -36.688 -13.336 1 86 176 LEU B N 1
ATOM 6296 C CA . LEU B 1 176 ? -17.953 -36.438 -12.172 1 86 176 LEU B CA 1
ATOM 6297 C C . LEU B 1 176 ? -16.953 -35.312 -12.445 1 86 176 LEU B C 1
ATOM 6299 O O . LEU B 1 176 ? -16.594 -34.562 -11.539 1 86 176 LEU B O 1
ATOM 6303 N N . GLY B 1 177 ? -16.484 -35.281 -13.664 1 91.25 177 GLY B N 1
ATOM 6304 C CA . GLY B 1 177 ? -15.422 -34.344 -13.984 1 91.25 177 GLY B CA 1
ATOM 6305 C C . GLY B 1 177 ? -14.047 -34.875 -13.602 1 91.25 177 GLY B C 1
ATOM 6306 O O . GLY B 1 177 ? -13.883 -36.031 -13.25 1 91.25 177 GLY B O 1
ATOM 6307 N N . ASN B 1 178 ? -13.039 -34.125 -13.766 1 96 178 ASN B N 1
ATOM 6308 C CA . ASN B 1 178 ? -11.648 -34.406 -13.43 1 96 178 ASN B CA 1
ATOM 6309 C C . ASN B 1 178 ? -11.117 -35.625 -14.172 1 96 178 ASN B C 1
ATOM 6311 O O . ASN B 1 178 ? -10.281 -36.344 -13.641 1 96 178 ASN B O 1
ATOM 6315 N N . TYR B 1 179 ? -11.672 -35.906 -15.266 1 96.69 179 TYR B N 1
ATOM 6316 C CA . TYR B 1 179 ? -11.211 -37.062 -16.031 1 96.69 179 TYR B CA 1
ATOM 6317 C C . TYR B 1 179 ? -9.758 -36.875 -16.453 1 96.69 179 TYR B C 1
ATOM 6319 O O . TYR B 1 179 ? -8.992 -37.844 -16.5 1 96.69 179 TYR B O 1
ATOM 6327 N N . GLY B 1 180 ? -9.406 -35.656 -16.812 1 97.81 180 GLY B N 1
ATOM 6328 C CA . GLY B 1 180 ? -8.023 -35.375 -17.141 1 97.81 180 GLY B CA 1
ATOM 6329 C C . GLY B 1 180 ? -7.062 -35.719 -16.016 1 97.81 180 GLY B C 1
ATOM 6330 O O . GLY B 1 180 ? -5.969 -36.25 -16.266 1 97.81 180 GLY B O 1
ATOM 6331 N N . ILE B 1 181 ? -7.418 -35.469 -14.812 1 97.94 181 ILE B N 1
ATOM 6332 C CA . ILE B 1 181 ? -6.59 -35.781 -13.656 1 97.94 181 ILE B CA 1
ATOM 6333 C C . ILE B 1 181 ? -6.555 -37.281 -13.43 1 97.94 181 ILE B C 1
ATOM 6335 O O . ILE B 1 181 ? -5.504 -37.844 -13.109 1 97.94 181 ILE B O 1
ATOM 6339 N N . ARG B 1 182 ? -7.668 -37.938 -13.602 1 97.75 182 ARG B N 1
ATOM 6340 C CA . ARG B 1 182 ? -7.734 -39.375 -13.477 1 97.75 182 ARG B CA 1
ATOM 6341 C C . ARG B 1 182 ? -6.867 -40.062 -14.531 1 97.75 182 ARG B C 1
ATOM 6343 O O . ARG B 1 182 ? -6.277 -41.094 -14.281 1 97.75 182 ARG B O 1
ATOM 6350 N N . ASP B 1 183 ? -6.91 -39.469 -15.734 1 98.62 183 ASP B N 1
ATOM 6351 C CA . ASP B 1 183 ? -6 -39.969 -16.766 1 98.62 183 ASP B CA 1
ATOM 6352 C C . ASP B 1 183 ? -4.551 -39.906 -16.281 1 98.62 183 ASP B C 1
ATOM 6354 O O . ASP B 1 183 ? -3.789 -40.844 -16.484 1 98.62 183 ASP B O 1
ATOM 6358 N N . GLN B 1 184 ? -4.152 -38.844 -15.688 1 98.62 184 GLN B N 1
ATOM 6359 C CA . GLN B 1 184 ? -2.793 -38.656 -15.188 1 98.62 184 GLN B CA 1
ATOM 6360 C C . GLN B 1 184 ? -2.477 -39.688 -14.109 1 98.62 184 GLN B C 1
ATOM 6362 O O . GLN B 1 184 ? -1.378 -40.25 -14.078 1 98.62 184 GLN B O 1
ATOM 6367 N N . MET B 1 185 ? -3.436 -39.969 -13.242 1 98.12 185 MET B N 1
ATOM 6368 C CA . MET B 1 185 ? -3.26 -41 -12.219 1 98.12 185 MET B CA 1
ATOM 6369 C C . MET B 1 185 ? -3.068 -42.375 -12.852 1 98.12 185 MET B C 1
ATOM 6371 O O . MET B 1 185 ? -2.232 -43.156 -12.406 1 98.12 185 MET B O 1
ATOM 6375 N N . MET B 1 186 ? -3.84 -42.594 -13.867 1 98.31 186 MET B N 1
ATOM 6376 C CA . MET B 1 186 ? -3.703 -43.844 -14.578 1 98.31 186 MET B CA 1
ATOM 6377 C C . MET B 1 186 ? -2.328 -43.969 -15.227 1 98.31 186 MET B C 1
ATOM 6379 O O . MET B 1 186 ? -1.719 -45.031 -15.211 1 98.31 186 MET B O 1
ATOM 6383 N N . ALA B 1 187 ? -1.901 -42.906 -15.828 1 98.75 187 ALA B N 1
ATOM 6384 C CA . ALA B 1 187 ? -0.565 -42.906 -16.422 1 98.75 187 ALA B CA 1
ATOM 6385 C C . ALA B 1 187 ? 0.502 -43.188 -15.367 1 98.75 187 ALA B C 1
ATOM 6387 O O . ALA B 1 187 ? 1.448 -43.938 -15.609 1 98.75 187 ALA B O 1
ATOM 6388 N N . LEU B 1 188 ? 0.389 -42.594 -14.211 1 98.69 188 LEU B N 1
ATOM 6389 C CA . LEU B 1 188 ? 1.329 -42.781 -13.109 1 98.69 188 LEU B CA 1
ATOM 6390 C C . LEU B 1 188 ? 1.311 -44.25 -12.656 1 98.69 188 LEU B C 1
ATOM 6392 O O . LEU B 1 188 ? 2.359 -44.812 -12.352 1 98.69 188 LEU B O 1
ATOM 6396 N N . GLN B 1 189 ? 0.143 -44.812 -12.617 1 98.06 189 GLN B N 1
ATOM 6397 C CA . GLN B 1 189 ? 0.032 -46.219 -12.266 1 98.06 189 GLN B CA 1
ATOM 6398 C C . GLN B 1 189 ? 0.712 -47.094 -13.312 1 98.06 189 GLN B C 1
ATOM 6400 O O . GLN B 1 189 ? 1.394 -48.062 -12.969 1 98.06 189 GLN B O 1
ATOM 6405 N N . TRP B 1 190 ? 0.467 -46.75 -14.555 1 98 190 TRP B N 1
ATOM 6406 C CA . TRP B 1 190 ? 1.14 -47.469 -15.633 1 98 190 TRP B CA 1
ATOM 6407 C C . TRP B 1 190 ? 2.654 -47.406 -15.461 1 98 190 TRP B C 1
ATOM 6409 O O . TRP B 1 190 ? 3.348 -48.438 -15.617 1 98 190 TRP B O 1
ATOM 6419 N N . VAL B 1 191 ? 3.18 -46.25 -15.195 1 98.56 191 VAL B N 1
ATOM 6420 C CA . VAL B 1 191 ? 4.613 -46.062 -15.023 1 98.56 191 VAL B CA 1
ATOM 6421 C C . VAL B 1 191 ? 5.121 -46.906 -13.859 1 98.56 191 VAL B C 1
ATOM 6423 O O . VAL B 1 191 ? 6.148 -47.562 -13.969 1 98.56 191 VAL B O 1
ATOM 6426 N N . LYS B 1 192 ? 4.473 -46.875 -12.812 1 97.31 192 LYS B N 1
ATOM 6427 C CA . LYS B 1 192 ? 4.875 -47.656 -11.633 1 97.31 192 LYS B CA 1
ATOM 6428 C C . LYS B 1 192 ? 5.02 -49.125 -11.953 1 97.31 192 LYS B C 1
ATOM 6430 O O . LYS B 1 192 ? 5.953 -49.781 -11.484 1 97.31 192 LYS B O 1
ATOM 6435 N N . THR B 1 193 ? 4.195 -49.625 -12.836 1 95.62 193 THR B N 1
ATOM 6436 C CA . THR B 1 193 ? 4.133 -51.062 -13.07 1 95.62 193 THR B CA 1
ATOM 6437 C C . THR B 1 193 ? 5.012 -51.438 -14.258 1 95.62 193 THR B C 1
ATOM 6439 O O . THR B 1 193 ? 5.547 -52.562 -14.297 1 95.62 193 THR B O 1
ATOM 6442 N N . ASN B 1 194 ? 5.234 -50.531 -15.18 1 97.12 194 ASN B N 1
ATOM 6443 C CA . ASN B 1 194 ? 5.812 -50.969 -16.453 1 97.12 194 ASN B CA 1
ATOM 6444 C C . ASN B 1 194 ? 7.191 -50.344 -16.672 1 97.12 194 ASN B C 1
ATOM 6446 O O . ASN B 1 194 ? 7.973 -50.844 -17.484 1 97.12 194 ASN B O 1
ATOM 6450 N N . ILE B 1 195 ? 7.527 -49.312 -15.977 1 97.81 195 ILE B N 1
ATOM 6451 C CA . ILE B 1 195 ? 8.695 -48.531 -16.344 1 97.81 195 ILE B CA 1
ATOM 6452 C C . ILE B 1 195 ? 9.969 -49.344 -16.078 1 97.81 195 ILE B C 1
ATOM 6454 O O . ILE B 1 195 ? 11.031 -49.031 -16.625 1 97.81 195 ILE B O 1
ATOM 6458 N N . GLY B 1 196 ? 9.875 -50.312 -15.188 1 96.25 196 GLY B N 1
ATOM 6459 C CA . GLY B 1 196 ? 10.992 -51.219 -14.93 1 96.25 196 GLY B CA 1
ATOM 6460 C C . GLY B 1 196 ? 11.508 -51.906 -16.172 1 96.25 196 GLY B C 1
ATOM 6461 O O . GLY B 1 196 ? 12.703 -52.188 -16.297 1 96.25 196 GLY B O 1
ATOM 6462 N N . TYR B 1 197 ? 10.641 -52.188 -17.156 1 95.06 197 TYR B N 1
ATOM 6463 C CA . TYR B 1 197 ? 11.016 -52.812 -18.406 1 95.06 197 TYR B CA 1
ATOM 6464 C C . TYR B 1 197 ? 11.898 -51.906 -19.234 1 95.06 197 TYR B C 1
ATOM 6466 O O . TYR B 1 197 ? 12.578 -52.344 -20.156 1 95.06 197 TYR B O 1
ATOM 6474 N N . PHE B 1 198 ? 11.93 -50.688 -18.891 1 95.44 198 PHE B N 1
ATOM 6475 C CA . PHE B 1 198 ? 12.695 -49.688 -19.641 1 95.44 198 PHE B CA 1
ATOM 6476 C C . PHE B 1 198 ? 13.906 -49.219 -18.828 1 95.44 198 PHE B C 1
ATOM 6478 O O . PHE B 1 198 ? 14.555 -48.219 -19.188 1 95.44 198 PHE B O 1
ATOM 6485 N N . GLY B 1 199 ? 14.094 -49.844 -17.641 1 94.31 199 GLY B N 1
ATOM 6486 C CA . GLY B 1 199 ? 15.242 -49.531 -16.812 1 94.31 199 GLY B CA 1
ATOM 6487 C C . GLY B 1 199 ? 14.945 -48.469 -15.773 1 94.31 199 GLY B C 1
ATOM 6488 O O . GLY B 1 199 ? 15.844 -48.031 -15.047 1 94.31 199 GLY B O 1
ATOM 6489 N N . GLY B 1 200 ? 13.711 -48.062 -15.719 1 96.69 200 GLY B N 1
ATOM 6490 C CA . GLY B 1 200 ? 13.32 -47.062 -14.734 1 96.69 200 GLY B CA 1
ATOM 6491 C C . GLY B 1 200 ? 12.852 -47.688 -13.43 1 96.69 200 GLY B C 1
ATOM 6492 O O . GLY B 1 200 ? 12.477 -48.844 -13.383 1 96.69 200 GLY B O 1
ATOM 6493 N N . SER B 1 201 ? 12.898 -46.906 -12.359 1 97 201 SER B N 1
ATOM 6494 C CA . SER B 1 201 ? 12.398 -47.344 -11.062 1 97 201 SER B CA 1
ATOM 6495 C C . SER B 1 201 ? 10.977 -46.844 -10.82 1 97 201 SER B C 1
ATOM 6497 O O . SER B 1 201 ? 10.758 -45.625 -10.703 1 97 201 SER B O 1
ATOM 6499 N N . GLY B 1 202 ? 10.055 -47.75 -10.656 1 96.62 202 GLY B N 1
ATOM 6500 C CA . GLY B 1 202 ? 8.68 -47.375 -10.383 1 96.62 202 GLY B CA 1
ATOM 6501 C C . GLY B 1 202 ? 8.477 -46.781 -9.008 1 96.62 202 GLY B C 1
ATOM 6502 O O . GLY B 1 202 ? 7.449 -46.156 -8.734 1 96.62 202 GLY B O 1
ATOM 6503 N N . SER B 1 203 ? 9.508 -46.938 -8.141 1 96 203 SER B N 1
ATOM 6504 C CA . SER B 1 203 ? 9.414 -46.406 -6.781 1 96 203 SER B CA 1
ATOM 6505 C C . SER B 1 203 ? 10.094 -45.062 -6.668 1 96 203 SER B C 1
ATOM 6507 O O . SER B 1 203 ? 10.008 -44.406 -5.629 1 96 203 SER B O 1
ATOM 6509 N N . ASP B 1 204 ? 10.797 -44.656 -7.66 1 97.56 204 ASP B N 1
ATOM 6510 C CA . ASP B 1 204 ? 11.5 -43.375 -7.699 1 97.56 204 ASP B CA 1
ATOM 6511 C C . ASP B 1 204 ? 10.984 -42.5 -8.836 1 97.56 204 ASP B C 1
ATOM 6513 O O . ASP B 1 204 ? 11.727 -42.156 -9.766 1 97.56 204 ASP B O 1
ATOM 6517 N N . VAL B 1 205 ? 9.68 -42.094 -8.68 1 98.62 205 VAL B N 1
ATOM 6518 C CA . VAL B 1 205 ? 8.984 -41.312 -9.695 1 98.62 205 VAL B CA 1
ATOM 6519 C C . VAL B 1 205 ? 8.805 -39.875 -9.219 1 98.62 205 VAL B C 1
ATOM 6521 O O . VAL B 1 205 ? 8.375 -39.656 -8.086 1 98.62 205 VAL B O 1
ATOM 6524 N N . THR B 1 206 ? 9.234 -38.906 -10.008 1 98.75 206 THR B N 1
ATOM 6525 C CA . THR B 1 206 ? 8.961 -37.5 -9.781 1 98.75 206 THR B CA 1
ATOM 6526 C C . THR B 1 206 ? 7.879 -37 -10.734 1 98.75 206 THR B C 1
ATOM 6528 O O . THR B 1 206 ? 7.953 -37.219 -11.945 1 98.75 206 THR B O 1
ATOM 6531 N N . LEU B 1 207 ? 6.879 -36.438 -10.18 1 98.81 207 LEU B N 1
ATOM 6532 C CA . LEU B 1 207 ? 5.832 -35.781 -10.977 1 98.81 207 LEU B CA 1
ATOM 6533 C C . LEU B 1 207 ? 6.191 -34.344 -11.305 1 98.81 207 LEU B C 1
ATOM 6535 O O . LEU B 1 207 ? 6.383 -33.531 -10.398 1 98.81 207 LEU B O 1
ATOM 6539 N N . PHE B 1 208 ? 6.312 -34 -12.594 1 98.69 208 PHE B N 1
ATOM 6540 C CA . PHE B 1 208 ? 6.707 -32.688 -13.062 1 98.69 208 PHE B CA 1
ATOM 6541 C C . PHE B 1 208 ? 5.566 -32 -13.812 1 98.69 208 PHE B C 1
ATOM 6543 O O . PHE B 1 208 ? 5.277 -32.344 -14.961 1 98.69 208 PHE B O 1
ATOM 6550 N N . GLY B 1 209 ? 4.949 -31.031 -13.172 1 97.75 209 GLY B N 1
ATOM 6551 C CA . GLY B 1 209 ? 3.869 -30.297 -13.805 1 97.75 209 GLY B CA 1
ATOM 6552 C C . GLY B 1 209 ? 4.289 -28.906 -14.273 1 97.75 209 GLY B C 1
ATOM 6553 O O . GLY B 1 209 ? 5.047 -28.219 -13.594 1 97.75 209 GLY B O 1
ATOM 6554 N N . HIS B 1 210 ? 3.742 -28.531 -15.43 1 94.81 210 HIS B N 1
ATOM 6555 C CA . HIS B 1 210 ? 3.98 -27.219 -16.016 1 94.81 210 HIS B CA 1
ATOM 6556 C C . HIS B 1 210 ? 2.674 -26.453 -16.203 1 94.81 210 HIS B C 1
ATOM 6558 O O . HIS B 1 210 ? 1.732 -26.969 -16.812 1 94.81 210 HIS B O 1
ATOM 6564 N N . GLN B 1 211 ? 2.557 -25.25 -15.711 1 91.62 211 GLN B N 1
ATOM 6565 C CA . GLN B 1 211 ? 1.358 -24.438 -15.805 1 91.62 211 GLN B CA 1
ATOM 6566 C C . GLN B 1 211 ? 0.129 -25.188 -15.305 1 91.62 211 GLN B C 1
ATOM 6568 O O . GLN B 1 211 ? 0.103 -25.656 -14.164 1 91.62 211 GLN B O 1
ATOM 6573 N N . THR B 1 212 ? -0.854 -25.438 -16.203 1 93.12 212 THR B N 1
ATOM 6574 C CA . THR B 1 212 ? -2.027 -26.188 -15.758 1 93.12 212 THR B CA 1
ATOM 6575 C C . THR B 1 212 ? -1.659 -27.625 -15.406 1 93.12 212 THR B C 1
ATOM 6577 O O . THR B 1 212 ? -2.336 -28.266 -14.602 1 93.12 212 THR B O 1
ATOM 6580 N N . GLY B 1 213 ? -0.564 -28.125 -16 1 96.44 213 GLY B N 1
ATOM 6581 C CA . GLY B 1 213 ? -0.027 -29.391 -15.523 1 96.44 213 GLY B CA 1
ATOM 6582 C C . GLY B 1 213 ? 0.443 -29.328 -14.078 1 96.44 213 GLY B C 1
ATOM 6583 O O . GLY B 1 213 ? 0.306 -30.297 -13.336 1 96.44 213 GLY B O 1
ATOM 6584 N N . ALA B 1 214 ? 0.988 -28.156 -13.742 1 97.06 214 ALA B N 1
ATOM 6585 C CA . ALA B 1 214 ? 1.376 -27.953 -12.352 1 97.06 214 ALA B CA 1
ATOM 6586 C C . ALA B 1 214 ? 0.149 -27.859 -11.445 1 97.06 214 ALA B C 1
ATOM 6588 O O . ALA B 1 214 ? 0.188 -28.281 -10.289 1 97.06 214 ALA B O 1
ATOM 6589 N N . ASP B 1 215 ? -0.925 -27.297 -11.969 1 96.69 215 ASP B N 1
ATOM 6590 C CA . ASP B 1 215 ? -2.184 -27.312 -11.227 1 96.69 215 ASP B CA 1
ATOM 6591 C C . ASP B 1 215 ? -2.6 -28.75 -10.906 1 96.69 215 ASP B C 1
ATOM 6593 O O . ASP B 1 215 ? -2.949 -29.062 -9.766 1 96.69 215 ASP B O 1
ATOM 6597 N N . CYS B 1 216 ? -2.521 -29.578 -11.875 1 97.75 216 CYS B N 1
ATOM 6598 C CA . CYS B 1 216 ? -2.885 -30.984 -11.703 1 97.75 216 CYS B CA 1
ATOM 6599 C C . CYS B 1 216 ? -1.952 -31.672 -10.719 1 97.75 216 CYS B C 1
ATOM 6601 O O . CYS B 1 216 ? -2.406 -32.406 -9.836 1 97.75 216 CYS B O 1
ATOM 6603 N N . ALA B 1 217 ? -0.712 -31.438 -10.906 1 98.12 217 ALA B N 1
ATOM 6604 C CA . ALA B 1 217 ? 0.27 -32.031 -10.008 1 98.12 217 ALA B CA 1
ATOM 6605 C C . ALA B 1 217 ? 0.045 -31.578 -8.57 1 98.12 217 ALA B C 1
ATOM 6607 O O . ALA B 1 217 ? 0.215 -32.375 -7.629 1 98.12 217 ALA B O 1
ATOM 6608 N N . ALA B 1 218 ? -0.301 -30.312 -8.445 1 97.12 218 ALA B N 1
ATOM 6609 C CA . ALA B 1 218 ? -0.594 -29.781 -7.113 1 97.12 218 ALA B CA 1
ATOM 6610 C C . ALA B 1 218 ? -1.794 -30.5 -6.492 1 97.12 218 ALA B C 1
ATOM 6612 O O . ALA B 1 218 ? -1.792 -30.797 -5.297 1 97.12 218 ALA B O 1
ATOM 6613 N N . ILE B 1 219 ? -2.777 -30.719 -7.262 1 96.19 219 ILE B N 1
ATOM 6614 C CA . ILE B 1 219 ? -3.961 -31.438 -6.797 1 96.19 219 ILE B CA 1
ATOM 6615 C C . ILE B 1 219 ? -3.58 -32.875 -6.402 1 96.19 219 ILE B C 1
ATOM 6617 O O . ILE B 1 219 ? -3.998 -33.344 -5.352 1 96.19 219 ILE B O 1
ATOM 6621 N N . LEU B 1 220 ? -2.771 -33.5 -7.191 1 97.06 220 LEU B N 1
ATOM 6622 C CA . LEU B 1 220 ? -2.352 -34.875 -6.91 1 97.06 220 LEU B CA 1
ATOM 6623 C C . LEU B 1 220 ? -1.467 -34.906 -5.672 1 97.06 220 LEU B C 1
ATOM 6625 O O . LEU B 1 220 ? -1.494 -35.906 -4.926 1 97.06 220 LEU B O 1
ATOM 6629 N N . LEU B 1 221 ? -0.714 -33.906 -5.461 1 96.31 221 LEU B N 1
ATOM 6630 C CA . LEU B 1 221 ? 0.104 -33.781 -4.262 1 96.31 221 LEU B CA 1
ATOM 6631 C C . LEU B 1 221 ? -0.759 -33.875 -3.006 1 96.31 221 LEU B C 1
ATOM 6633 O O . LEU B 1 221 ? -0.324 -34.375 -1.979 1 96.31 221 LEU B O 1
ATOM 6637 N N . LEU B 1 222 ? -1.975 -33.438 -3.15 1 93.88 222 LEU B N 1
ATOM 6638 C CA . LEU B 1 222 ? -2.852 -33.344 -1.987 1 93.88 222 LEU B CA 1
ATOM 6639 C C . LEU B 1 222 ? -3.863 -34.469 -1.983 1 93.88 222 LEU B C 1
ATOM 6641 O O . LEU B 1 222 ? -4.48 -34.75 -0.955 1 93.88 222 LEU B O 1
ATOM 6645 N N . SER B 1 223 ? -4.047 -35.156 -3.068 1 94.5 223 SER B N 1
ATOM 6646 C CA . SER B 1 223 ? -5.094 -36.156 -3.211 1 94.5 223 SER B CA 1
ATOM 6647 C C . SER B 1 223 ? -4.723 -37.438 -2.479 1 94.5 223 SER B C 1
ATOM 6649 O O . SER B 1 223 ? -3.684 -38.062 -2.756 1 94.5 223 SER B O 1
ATOM 6651 N N . PRO B 1 224 ? -5.629 -37.938 -1.649 1 92.69 224 PRO B N 1
ATOM 6652 C CA . PRO B 1 224 ? -5.355 -39.219 -0.994 1 92.69 224 PRO B CA 1
ATOM 6653 C C . PRO B 1 224 ? -5.289 -40.375 -1.979 1 92.69 224 PRO B C 1
ATOM 6655 O O . PRO B 1 224 ? -4.586 -41.375 -1.733 1 92.69 224 PRO B O 1
ATOM 6658 N N . MET B 1 225 ? -5.898 -40.25 -3.096 1 94.44 225 MET B N 1
ATOM 6659 C CA . MET B 1 225 ? -5.953 -41.312 -4.082 1 94.44 225 MET B CA 1
ATOM 6660 C C . MET B 1 225 ? -4.629 -41.438 -4.832 1 94.44 225 MET B C 1
ATOM 6662 O O . MET B 1 225 ? -4.383 -42.438 -5.516 1 94.44 225 MET B O 1
ATOM 6666 N N . ALA B 1 226 ? -3.826 -40.438 -4.719 1 95.81 226 ALA B N 1
ATOM 6667 C CA . ALA B 1 226 ? -2.557 -40.469 -5.441 1 95.81 226 ALA B CA 1
ATOM 6668 C C . ALA B 1 226 ? -1.412 -40.906 -4.535 1 95.81 226 ALA B C 1
ATOM 6670 O O . ALA B 1 226 ? -0.243 -40.844 -4.926 1 95.81 226 ALA B O 1
ATOM 6671 N N . LYS B 1 227 ? -1.733 -41.344 -3.34 1 94.31 227 LYS B N 1
ATOM 6672 C CA . LYS B 1 227 ? -0.704 -41.781 -2.398 1 94.31 227 LYS B CA 1
ATOM 6673 C C . LYS B 1 227 ? 0.151 -42.875 -2.988 1 94.31 227 LYS B C 1
ATOM 6675 O O . LYS B 1 227 ? -0.379 -43.875 -3.504 1 94.31 227 LYS B O 1
ATOM 6680 N N . GLY B 1 228 ? 1.432 -42.656 -2.969 1 95.25 228 GLY B N 1
ATOM 6681 C CA . GLY B 1 228 ? 2.371 -43.719 -3.369 1 95.25 228 GLY B CA 1
ATOM 6682 C C . GLY B 1 228 ? 2.672 -43.688 -4.855 1 95.25 228 GLY B C 1
ATOM 6683 O O . GLY B 1 228 ? 3.516 -44.469 -5.328 1 95.25 228 GLY B O 1
ATOM 6684 N N . LEU B 1 229 ? 2.076 -42.812 -5.598 1 97.25 229 LEU B N 1
ATOM 6685 C CA . LEU B 1 229 ? 2.246 -42.812 -7.047 1 97.25 229 LEU B CA 1
ATOM 6686 C C . LEU B 1 229 ? 3.523 -42.062 -7.449 1 97.25 229 LEU B C 1
ATOM 6688 O O . LEU B 1 229 ? 4.027 -42.25 -8.555 1 97.25 229 LEU B O 1
ATOM 6692 N N . PHE B 1 230 ? 4.027 -41.25 -6.605 1 97.88 230 PHE B N 1
ATOM 6693 C CA . PHE B 1 230 ? 5.262 -40.5 -6.875 1 97.88 230 PHE B CA 1
ATOM 6694 C C . PHE B 1 230 ? 5.992 -40.188 -5.578 1 97.88 230 PHE B C 1
ATOM 6696 O O . PHE B 1 230 ? 5.387 -40.188 -4.504 1 97.88 230 PHE B O 1
ATOM 6703 N N . LYS B 1 231 ? 7.246 -39.906 -5.746 1 97.56 231 LYS B N 1
ATOM 6704 C CA . LYS B 1 231 ? 8.133 -39.656 -4.617 1 97.56 231 LYS B CA 1
ATOM 6705 C C . LYS B 1 231 ? 8.414 -38.156 -4.453 1 97.56 231 LYS B C 1
ATOM 6707 O O . LYS B 1 231 ? 8.625 -37.688 -3.338 1 97.56 231 LYS B O 1
ATOM 6712 N N . ARG B 1 232 ? 8.492 -37.469 -5.508 1 98.31 232 ARG B N 1
ATOM 6713 C CA . ARG B 1 232 ? 8.773 -36.031 -5.523 1 98.31 232 ARG B CA 1
ATOM 6714 C C . ARG B 1 232 ? 7.895 -35.312 -6.539 1 98.31 232 ARG B C 1
ATOM 6716 O O . ARG B 1 232 ? 7.277 -35.938 -7.398 1 98.31 232 ARG B O 1
ATOM 6723 N N . VAL B 1 233 ? 7.797 -33.969 -6.348 1 98.38 233 VAL B N 1
ATOM 6724 C CA . VAL B 1 233 ? 6.945 -33.188 -7.258 1 98.38 233 VAL B CA 1
ATOM 6725 C C . VAL B 1 233 ? 7.637 -31.891 -7.648 1 98.38 233 VAL B C 1
ATOM 6727 O O . VAL B 1 233 ? 8.281 -31.25 -6.812 1 98.38 233 VAL B O 1
ATOM 6730 N N . ILE B 1 234 ? 7.621 -31.547 -8.883 1 98.5 234 ILE B N 1
ATOM 6731 C CA . ILE B 1 234 ? 8.047 -30.266 -9.414 1 98.5 234 ILE B CA 1
ATOM 6732 C C . ILE B 1 234 ? 6.836 -29.484 -9.922 1 98.5 234 ILE B C 1
ATOM 6734 O O . ILE B 1 234 ? 6.098 -29.969 -10.781 1 98.5 234 ILE B O 1
ATOM 6738 N N . LEU B 1 235 ? 6.629 -28.359 -9.352 1 97.94 235 LEU B N 1
ATOM 6739 C CA . LEU B 1 235 ? 5.539 -27.484 -9.75 1 97.94 235 LEU B CA 1
ATOM 6740 C C . LEU B 1 235 ? 6.07 -26.219 -10.422 1 97.94 235 LEU B C 1
ATOM 6742 O O . LEU B 1 235 ? 6.484 -25.281 -9.75 1 97.94 235 LEU B O 1
ATOM 6746 N N . SER B 1 236 ? 5.984 -26.203 -11.727 1 95.81 236 SER B N 1
ATOM 6747 C CA . SER B 1 236 ? 6.465 -25.031 -12.469 1 95.81 236 SER B CA 1
ATOM 6748 C C . SER B 1 236 ? 5.305 -24.172 -12.961 1 95.81 236 SER B C 1
ATOM 6750 O O . SER B 1 236 ? 4.707 -24.469 -14 1 95.81 236 SER B O 1
ATOM 6752 N N . GLY B 1 237 ? 5.059 -23.078 -12.242 1 93.19 237 GLY B N 1
ATOM 6753 C CA . GLY B 1 237 ? 4.055 -22.141 -12.711 1 93.19 237 GLY B CA 1
ATOM 6754 C C . GLY B 1 237 ? 2.75 -22.234 -11.945 1 93.19 237 GLY B C 1
ATOM 6755 O O . GLY B 1 237 ? 1.736 -21.672 -12.359 1 93.19 237 GLY B O 1
ATOM 6756 N N . SER B 1 238 ? 2.668 -22.984 -10.922 1 94.69 238 SER B N 1
ATOM 6757 C CA . SER B 1 238 ? 1.482 -23.062 -10.078 1 94.69 238 SER B CA 1
ATOM 6758 C C . SER B 1 238 ? 1.82 -23.625 -8.703 1 94.69 238 SER B C 1
ATOM 6760 O O . SER B 1 238 ? 2.977 -23.953 -8.422 1 94.69 238 SER B O 1
ATOM 6762 N N . SER B 1 239 ? 0.837 -23.641 -7.801 1 96.81 239 SER B N 1
ATOM 6763 C CA . SER B 1 239 ? 1.024 -24.109 -6.43 1 96.81 239 SER B CA 1
ATOM 6764 C C . SER B 1 239 ? -0.291 -24.578 -5.82 1 96.81 239 SER B C 1
ATOM 6766 O O . SER B 1 239 ? -1.365 -24.297 -6.355 1 96.81 239 SER B O 1
ATOM 6768 N N . PRO B 1 240 ? -0.229 -25.297 -4.762 1 95.75 240 PRO B N 1
ATOM 6769 C CA . PRO B 1 240 ? -1.435 -25.875 -4.172 1 95.75 240 PRO B CA 1
ATOM 6770 C C . PRO B 1 240 ? -2.434 -24.828 -3.701 1 95.75 240 PRO B C 1
ATOM 6772 O O . PRO B 1 240 ? -3.646 -25.031 -3.795 1 95.75 240 PRO B O 1
ATOM 6775 N N . LEU B 1 241 ? -1.937 -23.703 -3.291 1 95.69 241 LEU B N 1
ATOM 6776 C CA . LEU B 1 241 ? -2.85 -22.719 -2.711 1 95.69 241 LEU B CA 1
ATOM 6777 C C . LEU B 1 241 ? -3.168 -21.609 -3.711 1 95.69 241 LEU B C 1
ATOM 6779 O O . LEU B 1 241 ? -3.627 -20.531 -3.326 1 95.69 241 LEU B O 1
ATOM 6783 N N . ARG B 1 242 ? -2.879 -21.828 -4.934 1 95.06 242 ARG B N 1
ATOM 6784 C CA . ARG B 1 242 ? -3.268 -20.875 -5.969 1 95.06 242 ARG B CA 1
ATOM 6785 C C . ARG B 1 242 ? -4.773 -20.656 -5.969 1 95.06 242 ARG B C 1
ATOM 6787 O O . ARG B 1 242 ? -5.551 -21.609 -6.012 1 95.06 242 ARG B O 1
ATOM 6794 N N . PRO B 1 243 ? -5.188 -19.359 -5.938 1 92.19 243 PRO B N 1
ATOM 6795 C CA . PRO B 1 243 ? -6.621 -19.094 -6.047 1 92.19 243 PRO B CA 1
ATOM 6796 C C . PRO B 1 243 ? -7.227 -19.625 -7.344 1 92.19 243 PRO B C 1
ATOM 6798 O O . PRO B 1 243 ? -6.559 -19.625 -8.383 1 92.19 243 PRO B O 1
ATOM 6801 N N . LEU B 1 244 ? -8.43 -20.125 -7.27 1 87.94 244 LEU B N 1
ATOM 6802 C CA . LEU B 1 244 ? -9.219 -20.578 -8.414 1 87.94 244 LEU B CA 1
ATOM 6803 C C . LEU B 1 244 ? -8.656 -21.891 -8.977 1 87.94 244 LEU B C 1
ATOM 6805 O O . LEU B 1 244 ? -8.914 -22.234 -10.133 1 87.94 244 LEU B O 1
ATOM 6809 N N . LEU B 1 245 ? -7.824 -22.547 -8.188 1 91.31 245 LEU B N 1
ATOM 6810 C CA . LEU B 1 245 ? -7.32 -23.859 -8.555 1 91.31 245 LEU B CA 1
ATOM 6811 C C . LEU B 1 245 ? -8.469 -24.859 -8.711 1 91.31 245 LEU B C 1
ATOM 6813 O O . LEU B 1 245 ? -8.422 -25.734 -9.578 1 91.31 245 LEU B O 1
ATOM 6817 N N . LEU B 1 246 ? -9.484 -24.688 -7.824 1 92.19 246 LEU B N 1
ATOM 6818 C CA . LEU B 1 246 ? -10.633 -25.578 -7.77 1 92.19 246 LEU B CA 1
ATOM 6819 C C . LEU B 1 246 ? -11.938 -24.797 -7.766 1 92.19 246 LEU B C 1
ATOM 6821 O O . LEU B 1 246 ? -11.984 -23.672 -7.242 1 92.19 246 LEU B O 1
ATOM 6825 N N . ARG B 1 247 ? -12.844 -25.406 -8.344 1 90.06 247 ARG B N 1
ATOM 6826 C CA . ARG B 1 247 ? -14.203 -24.875 -8.242 1 90.06 247 ARG B CA 1
ATOM 6827 C C . ARG B 1 247 ? -15.055 -25.719 -7.32 1 90.06 247 ARG B C 1
ATOM 6829 O O . ARG B 1 247 ? -14.867 -26.938 -7.234 1 90.06 247 ARG B O 1
ATOM 6836 N N . SER B 1 248 ? -16.031 -25.047 -6.703 1 88.88 248 SER B N 1
ATOM 6837 C CA . SER B 1 248 ? -16.969 -25.812 -5.879 1 88.88 248 SER B CA 1
ATOM 6838 C C . SER B 1 248 ? -17.938 -26.625 -6.738 1 88.88 248 SER B C 1
ATOM 6840 O O . SER B 1 248 ? -18.188 -26.266 -7.891 1 88.88 248 SER B O 1
ATOM 6842 N N . THR B 1 249 ? -18.422 -27.672 -6.109 1 88.69 249 THR B N 1
ATOM 6843 C CA . THR B 1 249 ? -19.391 -28.516 -6.801 1 88.69 249 THR B CA 1
ATOM 6844 C C . THR B 1 249 ? -20.625 -27.734 -7.195 1 88.69 249 THR B C 1
ATOM 6846 O O . THR B 1 249 ? -21.172 -27.922 -8.289 1 88.69 249 THR B O 1
ATOM 6849 N N . GLU B 1 250 ? -20.984 -26.828 -6.344 1 86.5 250 GLU B N 1
ATOM 6850 C CA . GLU B 1 250 ? -22.188 -26.031 -6.582 1 86.5 250 GLU B CA 1
ATOM 6851 C C . GLU B 1 250 ? -21.984 -25.062 -7.738 1 86.5 250 GLU B C 1
ATOM 6853 O O . GLU B 1 250 ? -22.828 -24.938 -8.617 1 86.5 250 GLU B O 1
ATOM 6858 N N . ASP B 1 251 ? -20.922 -24.438 -7.695 1 84.94 251 ASP B N 1
ATOM 6859 C CA . ASP B 1 251 ? -20.625 -23.484 -8.766 1 84.94 251 ASP B CA 1
ATOM 6860 C C . ASP B 1 251 ? -20.5 -24.188 -10.109 1 84.94 251 ASP B C 1
ATOM 6862 O O . ASP B 1 251 ? -20.984 -23.688 -11.125 1 84.94 251 ASP B O 1
ATOM 6866 N N . MET B 1 252 ? -19.859 -25.297 -10.102 1 88.06 252 MET B N 1
ATOM 6867 C CA . MET B 1 252 ? -19.656 -26.047 -11.336 1 88.06 252 MET B CA 1
ATOM 6868 C C . MET B 1 252 ? -20.969 -26.594 -11.875 1 88.06 252 MET B C 1
ATOM 6870 O O . MET B 1 252 ? -21.188 -26.625 -13.086 1 88.06 252 MET B O 1
ATOM 6874 N N . ARG B 1 253 ? -21.797 -27.016 -10.984 1 87.56 253 ARG B N 1
ATOM 6875 C CA . ARG B 1 253 ? -23.125 -27.5 -11.391 1 87.56 253 ARG B CA 1
ATOM 6876 C C . ARG B 1 253 ? -23.906 -26.406 -12.125 1 87.56 253 ARG B C 1
ATOM 6878 O O . ARG B 1 253 ? -24.453 -26.641 -13.195 1 87.56 253 ARG B O 1
ATOM 6885 N N . LYS B 1 254 ? -23.875 -25.234 -11.547 1 86 254 LYS B N 1
ATOM 6886 C CA . LYS B 1 254 ? -24.578 -24.109 -12.156 1 86 254 LYS B CA 1
ATOM 6887 C C . LYS B 1 254 ? -24.031 -23.797 -13.547 1 86 254 LYS B C 1
ATOM 6889 O O . LYS B 1 254 ? -24.781 -23.625 -14.5 1 86 254 LYS B O 1
ATOM 6894 N N . GLU B 1 255 ? -22.781 -23.812 -13.625 1 85.56 255 GLU B N 1
ATOM 6895 C CA . GLU B 1 255 ? -22.141 -23.453 -14.891 1 85.56 255 GLU B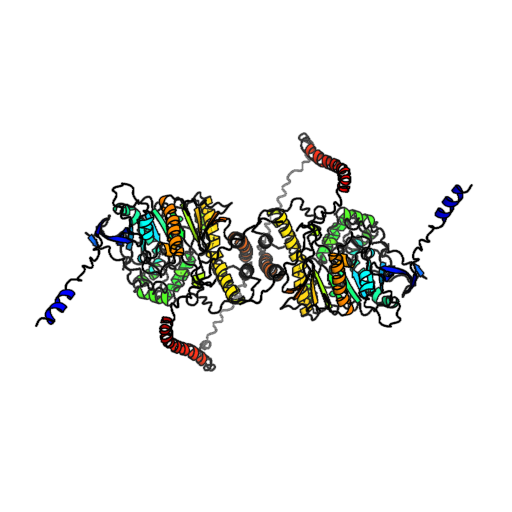 CA 1
ATOM 6896 C C . GLU B 1 255 ? -22.328 -24.562 -15.93 1 85.56 255 GLU B C 1
ATOM 6898 O O . GLU B 1 255 ? -22.516 -24.266 -17.109 1 85.56 255 GLU B O 1
ATOM 6903 N N . SER B 1 256 ? -22.281 -25.766 -15.516 1 87.19 256 SER B N 1
ATOM 6904 C CA . SER B 1 256 ? -22.375 -26.891 -16.438 1 87.19 256 SER B CA 1
ATOM 6905 C C . SER B 1 256 ? -23.797 -27 -17 1 87.19 256 SER B C 1
ATOM 6907 O O . SER B 1 256 ? -23.969 -27.391 -18.172 1 87.19 256 SER B O 1
ATOM 6909 N N . TYR B 1 257 ? -24.75 -26.688 -16.219 1 86.69 257 TYR B N 1
ATOM 6910 C CA . TYR B 1 257 ? -26.125 -26.703 -16.703 1 86.69 257 TYR B CA 1
ATOM 6911 C C . TYR B 1 257 ? -26.359 -25.609 -17.75 1 86.69 257 TYR B C 1
ATOM 6913 O O . TYR B 1 257 ? -27.047 -25.828 -18.734 1 86.69 257 TYR B O 1
ATOM 6921 N N . GLN B 1 258 ? -25.734 -24.547 -17.453 1 86.62 258 GLN B N 1
ATOM 6922 C CA . GLN B 1 258 ? -25.828 -23.469 -18.438 1 86.62 258 GLN B CA 1
ATOM 6923 C C . GLN B 1 258 ? -25.109 -23.859 -19.734 1 86.62 258 GLN B C 1
ATOM 6925 O O . GLN B 1 258 ? -25.594 -23.562 -20.828 1 86.62 258 GLN B O 1
ATOM 6930 N N . LEU B 1 259 ? -24.016 -24.484 -19.578 1 87.62 259 LEU B N 1
ATOM 6931 C CA . LEU B 1 259 ? -23.234 -24.906 -20.75 1 87.62 259 LEU B CA 1
ATOM 6932 C C . LEU B 1 259 ? -23.969 -25.984 -21.531 1 87.62 259 LEU B C 1
ATOM 6934 O O . LEU B 1 259 ? -23.859 -26.047 -22.75 1 87.62 259 LEU B O 1
ATOM 6938 N N . ALA B 1 260 ? -24.703 -26.828 -20.844 1 89.44 260 ALA B N 1
ATOM 6939 C CA . ALA B 1 260 ? -25.484 -27.875 -21.5 1 89.44 260 ALA B CA 1
ATOM 6940 C C . ALA B 1 260 ? -26.469 -27.281 -22.5 1 89.44 260 ALA B C 1
ATOM 6942 O O . ALA B 1 260 ? -26.719 -27.875 -23.547 1 89.44 260 ALA B O 1
ATOM 6943 N N . VAL B 1 261 ? -26.922 -26.109 -22.156 1 88.38 261 VAL B N 1
ATOM 6944 C CA . VAL B 1 261 ? -27.844 -25.422 -23.062 1 88.38 261 VAL B CA 1
ATOM 6945 C C . VAL B 1 261 ? -27.109 -25.062 -24.359 1 88.38 261 VAL B C 1
ATOM 6947 O O . VAL B 1 261 ? -27.672 -25.203 -25.453 1 88.38 261 VAL B O 1
ATOM 6950 N N . THR B 1 262 ? -25.922 -24.672 -24.188 1 88.88 262 THR B N 1
ATOM 6951 C CA . THR B 1 262 ? -25.109 -24.281 -25.344 1 88.88 262 THR B CA 1
ATOM 6952 C C . THR B 1 262 ? -24.891 -25.484 -26.266 1 88.88 262 THR B C 1
ATOM 6954 O O . THR B 1 262 ? -24.75 -25.312 -27.484 1 88.88 262 THR B O 1
ATOM 6957 N N . PHE B 1 263 ? -24.953 -26.703 -25.781 1 91.25 263 PHE B N 1
ATOM 6958 C CA . PHE B 1 263 ? -24.734 -27.922 -26.562 1 91.25 263 PHE B CA 1
ATOM 6959 C C . PHE B 1 263 ? -26.047 -28.562 -26.969 1 91.25 263 PHE B C 1
ATOM 6961 O O . PHE B 1 263 ? -26.078 -29.688 -27.438 1 91.25 263 PHE B O 1
ATOM 6968 N N . ASN B 1 264 ? -27.094 -27.844 -26.766 1 89.25 264 ASN B N 1
ATOM 6969 C CA . ASN B 1 264 ? -28.453 -28.328 -27.031 1 89.25 264 ASN B CA 1
ATOM 6970 C C . ASN B 1 264 ? -28.797 -29.547 -26.172 1 89.25 264 ASN B C 1
ATOM 6972 O O . ASN B 1 264 ? -29.438 -30.484 -26.656 1 89.25 264 ASN B O 1
ATOM 6976 N N . CYS B 1 265 ? -28.266 -29.5 -24.984 1 89.75 265 CYS B N 1
ATOM 6977 C CA . CYS B 1 265 ? -28.531 -30.547 -24 1 89.75 265 CYS B CA 1
ATOM 6978 C C . CYS B 1 265 ? -29.172 -29.953 -22.75 1 89.75 265 CYS B C 1
ATOM 6980 O O . CYS B 1 265 ? -29.016 -30.484 -21.656 1 89.75 265 CYS B O 1
ATOM 6982 N N . GLY B 1 266 ? -29.781 -28.672 -22.656 1 81.12 266 GLY B N 1
ATOM 6983 C CA . GLY B 1 266 ? -30.344 -27.953 -21.531 1 81.12 266 GLY B CA 1
ATOM 6984 C C . GLY B 1 266 ? -31.656 -28.531 -21.031 1 81.12 266 GLY B C 1
ATOM 6985 O O . GLY B 1 266 ? -32.156 -28.141 -19.969 1 81.12 266 GLY B O 1
ATOM 6986 N N . GLY B 1 267 ? -32.219 -29.5 -21.5 1 75.19 267 GLY B N 1
ATOM 6987 C CA . GLY B 1 267 ? -33.562 -29.969 -21.203 1 75.19 267 GLY B CA 1
ATOM 6988 C C . GLY B 1 267 ? -33.594 -31.047 -20.125 1 75.19 267 GLY B C 1
ATOM 6989 O O . GLY B 1 267 ? -34.656 -31.516 -19.734 1 75.19 267 GLY B O 1
ATOM 6990 N N . TYR B 1 268 ? -32.469 -31.188 -19.531 1 75.88 268 TYR B N 1
ATOM 6991 C CA . TYR B 1 268 ? -32.375 -32.219 -18.516 1 75.88 268 TYR B CA 1
ATOM 6992 C C . TYR B 1 268 ? -32.25 -31.625 -17.125 1 75.88 268 TYR B C 1
ATOM 6994 O O . TYR B 1 268 ? -31.625 -30.578 -16.953 1 75.88 268 TYR B O 1
ATOM 7002 N N . ASP B 1 269 ? -32.938 -32.25 -16.141 1 75.12 269 ASP B N 1
ATOM 7003 C CA . ASP B 1 269 ? -32.906 -31.75 -14.781 1 75.12 269 ASP B CA 1
ATOM 7004 C C . ASP B 1 269 ? -31.859 -32.469 -13.945 1 75.12 269 ASP B C 1
ATOM 7006 O O . ASP B 1 269 ? -31.797 -32.312 -12.727 1 75.12 269 ASP B O 1
ATOM 7010 N N . ASN B 1 270 ? -31.219 -33.406 -14.57 1 80.62 270 ASN B N 1
ATOM 7011 C CA . ASN B 1 270 ? -30.203 -34.125 -13.828 1 80.62 270 ASN B CA 1
ATOM 7012 C C . ASN B 1 270 ? -28.922 -34.312 -14.648 1 80.62 270 ASN B C 1
ATOM 7014 O O . ASN B 1 270 ? -28.953 -34.188 -15.875 1 80.62 270 ASN B O 1
ATOM 7018 N N . ALA B 1 271 ? -27.875 -34.594 -13.977 1 83.38 271 ALA B N 1
ATOM 7019 C CA . ALA B 1 271 ? -26.547 -34.688 -14.578 1 83.38 271 ALA B CA 1
ATOM 7020 C C . ALA B 1 271 ? -26.453 -35.875 -15.523 1 83.38 271 ALA B C 1
ATOM 7022 O O . ALA B 1 271 ? -25.766 -35.812 -16.531 1 83.38 271 ALA B O 1
ATOM 7023 N N . ALA B 1 272 ? -27.141 -36.906 -15.164 1 83.44 272 ALA B N 1
ATOM 7024 C CA . ALA B 1 272 ? -27.078 -38.125 -15.984 1 83.44 272 ALA B CA 1
ATOM 7025 C C . ALA B 1 272 ? -27.672 -37.875 -17.375 1 83.44 272 ALA B C 1
ATOM 7027 O O . ALA B 1 272 ? -27.141 -38.375 -18.375 1 83.44 272 ALA B O 1
ATOM 7028 N N . GLY B 1 273 ? -28.766 -37.188 -17.344 1 85.81 273 GLY B N 1
ATOM 7029 C CA . GLY B 1 273 ? -29.359 -36.844 -18.625 1 85.81 273 GLY B CA 1
ATOM 7030 C C . GLY B 1 273 ? -28.469 -35.969 -19.484 1 85.81 273 GLY B C 1
ATOM 7031 O O . GLY B 1 273 ? -28.359 -36.188 -20.688 1 85.81 273 GLY B O 1
ATOM 7032 N N . ILE B 1 274 ? -27.859 -35.031 -18.859 1 88 274 ILE B N 1
ATOM 7033 C CA . ILE B 1 274 ? -26.938 -34.156 -19.578 1 88 274 ILE B CA 1
ATOM 7034 C C . ILE B 1 274 ? -25.766 -34.969 -20.125 1 88 274 ILE B C 1
ATOM 7036 O O . ILE B 1 274 ? -25.375 -34.812 -21.281 1 88 274 ILE B O 1
ATOM 7040 N N . ALA B 1 275 ? -25.266 -35.844 -19.312 1 87.44 275 ALA B N 1
ATOM 7041 C CA . ALA B 1 275 ? -24.141 -36.688 -19.719 1 87.44 275 ALA B CA 1
ATOM 7042 C C . ALA B 1 275 ? -24.516 -37.562 -20.922 1 87.44 275 ALA B C 1
ATOM 7044 O O . ALA B 1 275 ? -23.719 -37.719 -21.844 1 87.44 275 ALA B O 1
ATOM 7045 N N . ASP B 1 276 ? -25.672 -38.094 -20.844 1 88.44 276 ASP B N 1
ATOM 7046 C CA . ASP B 1 276 ? -26.141 -38.938 -21.938 1 88.44 276 ASP B CA 1
ATOM 7047 C C . ASP B 1 276 ? -26.266 -38.156 -23.234 1 88.44 276 ASP B C 1
ATOM 7049 O O . ASP B 1 276 ? -25.906 -38.656 -24.312 1 88.44 276 ASP B O 1
ATOM 7053 N N . CYS B 1 277 ? -26.797 -37.094 -23.062 1 90.44 277 CYS B N 1
ATOM 7054 C CA . CYS B 1 277 ? -26.938 -36.25 -24.234 1 90.44 277 CYS B CA 1
ATOM 7055 C C . CYS B 1 277 ? -25.578 -35.875 -24.797 1 90.44 277 CYS B C 1
ATOM 7057 O O . CYS B 1 277 ? -25.359 -35.969 -26 1 90.44 277 CYS B O 1
ATOM 7059 N N . LEU B 1 278 ? -24.656 -35.5 -23.984 1 91 278 LEU B N 1
ATOM 7060 C CA . LEU B 1 278 ? -23.328 -35.062 -24.406 1 91 278 LEU B CA 1
ATOM 7061 C C . LEU B 1 278 ? -22.562 -36.25 -25.047 1 91 278 LEU B C 1
ATOM 7063 O O . LEU B 1 278 ? -21.766 -36.031 -25.969 1 91 278 LEU B O 1
ATOM 7067 N N . ARG B 1 279 ? -22.781 -37.438 -24.547 1 90.06 279 ARG B N 1
ATOM 7068 C CA . ARG B 1 279 ? -22.094 -38.625 -25.062 1 90.06 279 ARG B CA 1
ATOM 7069 C C . ARG B 1 279 ? -22.484 -38.906 -26.516 1 90.06 279 ARG B C 1
ATOM 7071 O O . ARG B 1 279 ? -21.734 -39.531 -27.266 1 90.06 279 ARG B O 1
ATOM 7078 N N . LYS B 1 280 ? -23.578 -38.375 -26.891 1 90.56 280 LYS B N 1
ATOM 7079 C CA . LYS B 1 280 ? -24.094 -38.625 -28.234 1 90.56 280 LYS B CA 1
ATOM 7080 C C . LYS B 1 280 ? -23.547 -37.594 -29.234 1 90.56 280 LYS B C 1
ATOM 7082 O O . LYS B 1 280 ? -23.625 -37.812 -30.438 1 90.56 280 LYS B O 1
ATOM 7087 N N . LEU B 1 281 ? -22.953 -36.656 -28.734 1 92.56 281 LEU B N 1
ATOM 7088 C CA . LEU B 1 281 ? -22.438 -35.594 -29.625 1 92.56 281 LEU B CA 1
ATOM 7089 C C . LEU B 1 281 ? -21.078 -36 -30.188 1 92.56 281 LEU B C 1
ATOM 7091 O O . LEU B 1 281 ? -20.312 -36.719 -29.531 1 92.56 281 LEU B O 1
ATOM 7095 N N . LYS B 1 282 ? -20.797 -35.5 -31.422 1 93.75 282 LYS B N 1
ATOM 7096 C CA . LYS B 1 282 ? -19.438 -35.625 -31.953 1 93.75 282 LYS B CA 1
ATOM 7097 C C . LYS B 1 282 ? -18.484 -34.688 -31.234 1 93.75 282 LYS B C 1
ATOM 7099 O O . LYS B 1 282 ? -18.859 -33.562 -30.875 1 93.75 282 LYS B O 1
ATOM 7104 N N . TYR B 1 283 ? -17.281 -35.156 -31.031 1 92.5 283 TYR B N 1
ATOM 7105 C CA . TYR B 1 283 ? -16.344 -34.344 -30.25 1 92.5 283 TYR B CA 1
ATOM 7106 C C . TYR B 1 283 ? -16.047 -33.031 -30.938 1 92.5 283 TYR B C 1
ATOM 7108 O O . TYR B 1 283 ? -15.703 -32.031 -30.281 1 92.5 283 TYR B O 1
ATOM 7116 N N . GLN B 1 284 ? -16.203 -32.906 -32.25 1 92.31 284 GLN B N 1
ATOM 7117 C CA . GLN B 1 284 ? -15.961 -31.688 -33 1 92.31 284 GLN B CA 1
ATOM 7118 C C . GLN B 1 284 ? -16.891 -30.578 -32.562 1 92.31 284 GLN B C 1
ATOM 7120 O O . GLN B 1 284 ? -16.547 -29.391 -32.656 1 92.31 284 GLN B O 1
ATOM 7125 N N . VAL B 1 285 ? -18.016 -30.969 -32.062 1 92.56 285 VAL B N 1
ATOM 7126 C CA . VAL B 1 285 ? -18.969 -29.984 -31.578 1 92.56 285 VAL B CA 1
ATOM 7127 C C . VAL B 1 285 ? -18.391 -29.266 -30.359 1 92.56 285 VAL B C 1
ATOM 7129 O O . VAL B 1 285 ? -18.516 -28.047 -30.219 1 92.56 285 VAL B O 1
ATOM 7132 N N . PHE B 1 286 ? -17.797 -30.031 -29.5 1 91.94 286 PHE B N 1
ATOM 7133 C CA . PHE B 1 286 ? -17.156 -29.438 -28.312 1 91.94 286 PHE B CA 1
ATOM 7134 C C . PHE B 1 286 ? -16.047 -28.484 -28.734 1 91.94 286 PHE B C 1
ATOM 7136 O O . PHE B 1 286 ? -15.953 -27.359 -28.203 1 91.94 286 PHE B O 1
ATOM 7143 N N . LEU B 1 287 ? -15.273 -28.891 -29.688 1 91.19 287 LEU B N 1
ATOM 7144 C CA . LEU B 1 287 ? -14.117 -28.109 -30.125 1 91.19 287 LEU B CA 1
ATOM 7145 C C . LEU B 1 287 ? -14.562 -26.781 -30.75 1 91.19 287 LEU B C 1
ATOM 7147 O O . LEU B 1 287 ? -13.93 -25.75 -30.531 1 91.19 287 LEU B O 1
ATOM 7151 N N . GLN B 1 288 ? -15.57 -26.875 -31.484 1 89.19 288 GLN B N 1
ATOM 7152 C CA . GLN B 1 288 ? -16.094 -25.672 -32.125 1 89.19 288 GLN B CA 1
ATOM 7153 C C . GLN B 1 288 ? -16.578 -24.656 -31.094 1 89.19 288 GLN B C 1
ATOM 7155 O O . GLN B 1 288 ? -16.297 -23.469 -31.203 1 89.19 288 GLN B O 1
ATOM 7160 N N . ARG B 1 289 ? -17.266 -25.109 -30.109 1 89.5 289 ARG B N 1
ATOM 7161 C CA . ARG B 1 289 ? -17.797 -24.219 -29.078 1 89.5 289 ARG B CA 1
ATOM 7162 C C . ARG B 1 289 ? -16.672 -23.656 -28.219 1 89.5 289 ARG B C 1
ATOM 7164 O O . ARG B 1 289 ? -16.75 -22.516 -27.75 1 89.5 289 ARG B O 1
ATOM 7171 N N . GLU B 1 290 ? -15.695 -24.438 -28 1 86.69 290 GLU B N 1
ATOM 7172 C CA . GLU B 1 290 ? -14.523 -23.969 -27.266 1 86.69 290 GLU B CA 1
ATOM 7173 C C . GLU B 1 290 ? -13.773 -22.906 -28.062 1 86.69 290 GLU B C 1
ATOM 7175 O O . GLU B 1 290 ? -13.398 -21.859 -27.516 1 86.69 290 GLU B O 1
ATOM 7180 N N . ALA B 1 291 ? -13.617 -23.125 -29.312 1 83.44 291 ALA B N 1
ATOM 7181 C CA . ALA B 1 291 ? -12.945 -22.172 -30.188 1 83.44 291 ALA B CA 1
ATOM 7182 C C . ALA B 1 291 ? -13.734 -20.875 -30.312 1 83.44 291 ALA B C 1
ATOM 7184 O O . ALA B 1 291 ? -13.156 -19.797 -30.422 1 83.44 291 ALA B O 1
ATOM 7185 N N . ASP B 1 292 ? -15.094 -21 -30.234 1 84.12 292 ASP B N 1
ATOM 7186 C CA . ASP B 1 292 ? -15.977 -19.859 -30.391 1 84.12 292 ASP B CA 1
ATOM 7187 C C . ASP B 1 292 ? -16.047 -19.047 -29.094 1 84.12 292 ASP B C 1
ATOM 7189 O O . ASP B 1 292 ? -16.609 -17.953 -29.062 1 84.12 292 ASP B O 1
ATOM 7193 N N . GLY B 1 293 ? -15.484 -19.594 -28.078 1 82.5 293 GLY B N 1
ATOM 7194 C CA . GLY B 1 293 ? -15.5 -18.891 -26.812 1 82.5 293 GLY B CA 1
ATOM 7195 C C . GLY B 1 293 ? -16.766 -19.109 -26.016 1 82.5 293 GLY B C 1
ATOM 7196 O O . GLY B 1 293 ? -17.031 -18.422 -25.031 1 82.5 293 GLY B O 1
ATOM 7197 N N . ASP B 1 294 ? -17.5 -20.031 -26.375 1 83.56 294 ASP B N 1
ATOM 7198 C CA . ASP B 1 294 ? -18.781 -20.297 -25.734 1 83.56 294 ASP B CA 1
ATOM 7199 C C . ASP B 1 294 ? -18.609 -21.141 -24.469 1 83.56 294 ASP B C 1
ATOM 7201 O O . ASP B 1 294 ? -19.547 -21.297 -23.688 1 83.56 294 ASP B O 1
ATOM 7205 N N . VAL B 1 295 ? -17.453 -21.656 -24.312 1 86 295 VAL B N 1
ATOM 7206 C CA . VAL B 1 295 ? -17.141 -22.453 -23.125 1 86 295 VAL B CA 1
ATOM 7207 C C . VAL B 1 295 ? -16.25 -21.641 -22.188 1 86 295 VAL B C 1
ATOM 7209 O O . VAL B 1 295 ? -15.047 -21.5 -22.438 1 86 295 VAL B O 1
ATOM 7212 N N . PRO B 1 296 ? -16.781 -21.188 -21.078 1 81.06 296 PRO B N 1
ATOM 7213 C CA . PRO B 1 296 ? -15.953 -20.422 -20.141 1 81.06 296 PRO B CA 1
ATOM 7214 C C . PRO B 1 296 ? -14.852 -21.266 -19.516 1 81.06 296 PRO B C 1
ATOM 7216 O O . PRO B 1 296 ? -15.062 -22.453 -19.219 1 81.06 296 PRO B O 1
ATOM 7219 N N . GLY B 1 297 ? -13.672 -20.609 -19.391 1 80.88 297 GLY B N 1
ATOM 7220 C CA . GLY B 1 297 ? -12.547 -21.297 -18.781 1 80.88 297 GLY B CA 1
ATOM 7221 C C . GLY B 1 297 ? -12.852 -21.828 -17.391 1 80.88 297 GLY B C 1
ATOM 7222 O O . GLY B 1 297 ? -12.297 -22.844 -16.969 1 80.88 297 GLY B O 1
ATOM 7223 N N . SER B 1 298 ? -13.734 -21.172 -16.75 1 77.88 298 SER B N 1
ATOM 7224 C CA . SER B 1 298 ? -14.109 -21.547 -15.391 1 77.88 298 SER B CA 1
ATOM 7225 C C . SER B 1 298 ? -14.789 -22.906 -15.375 1 77.88 298 SER B C 1
ATOM 7227 O O . SER B 1 298 ? -14.773 -23.609 -14.352 1 77.88 298 SER B O 1
ATOM 7229 N N . THR B 1 299 ? -15.352 -23.312 -16.484 1 79.31 299 THR B N 1
ATOM 7230 C CA . THR B 1 299 ? -16.062 -24.578 -16.547 1 79.31 299 THR B CA 1
ATOM 7231 C C . THR B 1 299 ? -15.086 -25.734 -16.766 1 79.31 299 THR B C 1
ATOM 7233 O O . THR B 1 299 ? -15.461 -26.906 -16.641 1 79.31 299 THR B O 1
ATOM 7236 N N . LEU B 1 300 ? -13.883 -25.406 -17.062 1 89 300 LEU B N 1
ATOM 7237 C CA . LEU B 1 300 ? -12.883 -26.438 -17.359 1 89 300 LEU B CA 1
ATOM 7238 C C . LEU B 1 300 ? -11.906 -26.594 -16.188 1 89 300 LEU B C 1
ATOM 7240 O O . LEU B 1 300 ? -10.969 -27.391 -16.266 1 89 300 LEU B O 1
ATOM 7244 N N . THR B 1 301 ? -12.18 -25.953 -15.133 1 90.38 301 THR B N 1
ATOM 7245 C CA . THR B 1 301 ? -11.328 -26.031 -13.953 1 90.38 301 THR B CA 1
ATOM 7246 C C . THR B 1 301 ? -11.664 -27.266 -13.125 1 90.38 301 THR B C 1
ATOM 7248 O O . THR B 1 301 ? -12.828 -27.672 -13.055 1 90.38 301 THR B O 1
ATOM 7251 N N . PRO B 1 302 ? -10.625 -27.891 -12.523 1 94.56 302 PRO B N 1
ATOM 7252 C CA . PRO B 1 302 ? -10.891 -29.047 -11.648 1 94.56 302 PRO B CA 1
ATOM 7253 C C . PRO B 1 302 ? -11.922 -28.734 -10.57 1 94.56 302 PRO B C 1
ATOM 7255 O O . PRO B 1 302 ? -12.039 -27.594 -10.133 1 94.56 302 PRO B O 1
ATOM 7258 N N . VAL B 1 303 ? -12.664 -29.734 -10.172 1 93.62 303 VAL B N 1
ATOM 7259 C CA . VAL B 1 303 ? -13.797 -29.547 -9.266 1 93.62 303 VAL B CA 1
ATOM 7260 C C . VAL B 1 303 ? -13.625 -30.422 -8.031 1 93.62 303 VAL B C 1
ATOM 7262 O O . VAL B 1 303 ? -12.93 -31.438 -8.07 1 93.62 303 VAL B O 1
ATOM 7265 N N . LEU B 1 304 ? -14.25 -29.938 -6.992 1 91.69 304 LEU B N 1
ATOM 7266 C CA . LEU B 1 304 ? -14.375 -30.781 -5.809 1 91.69 304 LEU B CA 1
ATOM 7267 C C . LEU B 1 304 ? -15.297 -31.969 -6.078 1 91.69 304 LEU B C 1
ATOM 7269 O O . LEU B 1 304 ? -16.516 -31.844 -5.934 1 91.69 304 LEU B O 1
ATOM 7273 N N . ASP B 1 305 ? -14.711 -33.094 -6.324 1 88.56 305 ASP B N 1
ATOM 7274 C CA . ASP B 1 305 ? -15.531 -34.25 -6.699 1 88.56 305 ASP B CA 1
ATOM 7275 C C . ASP B 1 305 ? -15.695 -35.219 -5.531 1 88.56 305 ASP B C 1
ATOM 7277 O O . ASP B 1 305 ? -16.281 -36.281 -5.68 1 88.56 305 ASP B O 1
ATOM 7281 N N . ASN B 1 306 ? -15.078 -34.938 -4.418 1 87.69 306 ASN B N 1
ATOM 7282 C CA . ASN B 1 306 ? -15.148 -35.719 -3.189 1 87.69 306 ASN B CA 1
ATOM 7283 C C . ASN B 1 306 ? -14.477 -37.094 -3.355 1 87.69 306 ASN B C 1
ATOM 7285 O O . ASN B 1 306 ? -14.734 -38 -2.578 1 87.69 306 ASN B O 1
ATOM 7289 N N . GLN B 1 307 ? -13.703 -37.281 -4.375 1 90.38 307 GLN B N 1
ATOM 7290 C CA . GLN B 1 307 ? -12.906 -38.469 -4.609 1 90.38 307 GLN B CA 1
ATOM 7291 C C . GLN B 1 307 ? -11.43 -38.125 -4.789 1 90.38 307 GLN B C 1
ATOM 7293 O O . GLN B 1 307 ? -10.695 -38 -3.811 1 90.38 307 GLN B O 1
ATOM 7298 N N . VAL B 1 308 ? -11.18 -37.656 -5.973 1 90.56 308 VAL B N 1
ATOM 7299 C CA . VAL B 1 308 ? -9.805 -37.25 -6.227 1 90.56 308 VAL B CA 1
ATOM 7300 C C . VAL B 1 308 ? -9.484 -36 -5.391 1 90.56 308 VAL B C 1
ATOM 7302 O O . VAL B 1 308 ? -8.383 -35.906 -4.844 1 90.56 308 VAL B O 1
ATOM 7305 N N . VAL B 1 309 ? -10.484 -35.156 -5.324 1 91.88 309 VAL B N 1
ATOM 7306 C CA . VAL B 1 309 ? -10.336 -33.906 -4.57 1 91.88 309 VAL B CA 1
ATOM 7307 C C . VAL B 1 309 ? -11.406 -33.844 -3.482 1 91.88 309 VAL B C 1
ATOM 7309 O O . VAL B 1 309 ? -12.484 -33.281 -3.697 1 91.88 309 VAL B O 1
ATOM 7312 N N . PRO B 1 310 ? -11.078 -34.188 -2.305 1 90 310 PRO B N 1
ATOM 7313 C CA . PRO B 1 310 ? -12.094 -34.281 -1.256 1 90 310 PRO B CA 1
ATOM 7314 C C . PRO B 1 310 ? -12.375 -32.969 -0.562 1 90 310 PRO B C 1
ATOM 7316 O O . PRO B 1 310 ? -13.398 -32.812 0.117 1 90 310 PRO B O 1
ATOM 7319 N N . ALA B 1 311 ? -11.43 -32.062 -0.647 1 90.88 311 ALA B N 1
ATOM 7320 C CA . ALA B 1 311 ? -11.586 -30.781 0.005 1 90.88 311 ALA B CA 1
ATOM 7321 C C . ALA B 1 311 ? -10.719 -29.719 -0.671 1 90.88 311 ALA B C 1
ATOM 7323 O O . ALA B 1 311 ? -9.859 -30.047 -1.494 1 90.88 311 ALA B O 1
ATOM 7324 N N . PHE B 1 312 ? -11.039 -28.469 -0.318 1 91.06 312 PHE B N 1
ATOM 7325 C CA . PHE B 1 312 ? -10.211 -27.391 -0.84 1 91.06 312 PHE B CA 1
ATOM 7326 C C . PHE B 1 312 ? -8.789 -27.469 -0.29 1 91.06 312 PHE B C 1
ATOM 7328 O O . PHE B 1 312 ? -8.578 -27.984 0.815 1 91.06 312 PHE B O 1
ATOM 7335 N N . PRO B 1 313 ? -7.871 -26.969 -1.061 1 91.44 313 PRO B N 1
ATOM 7336 C CA . PRO B 1 313 ? -6.457 -27.125 -0.719 1 91.44 313 PRO B CA 1
ATOM 7337 C C . PRO B 1 313 ? -6.117 -26.578 0.663 1 91.44 313 PRO B C 1
ATOM 7339 O O . PRO B 1 313 ? -5.301 -27.172 1.38 1 91.44 313 PRO B O 1
ATOM 7342 N N . ASP B 1 314 ? -6.719 -25.453 1.038 1 88.81 314 ASP B N 1
ATOM 7343 C CA . ASP B 1 314 ? -6.422 -24.875 2.346 1 88.81 314 ASP B CA 1
ATOM 7344 C C . ASP B 1 314 ? -6.812 -25.828 3.469 1 88.81 314 ASP B C 1
ATOM 7346 O O . ASP B 1 314 ? -6.094 -25.953 4.465 1 88.81 314 ASP B O 1
ATOM 7350 N N . GLN B 1 315 ? -7.855 -26.516 3.258 1 88.19 315 GLN B N 1
ATOM 7351 C CA . GLN B 1 315 ? -8.312 -27.484 4.238 1 88.19 315 GLN B CA 1
ATOM 7352 C C . GLN B 1 315 ? -7.434 -28.734 4.219 1 88.19 315 GLN B C 1
ATOM 7354 O O . GLN B 1 315 ? -7.113 -29.297 5.27 1 88.19 315 GLN B O 1
ATOM 7359 N N . MET B 1 316 ? -7.074 -29.094 3.059 1 87.94 316 MET B N 1
ATOM 7360 C CA . MET B 1 316 ? -6.27 -30.312 2.92 1 87.94 316 MET B CA 1
ATOM 7361 C C . MET B 1 316 ? -4.879 -30.109 3.518 1 87.94 316 MET B C 1
ATOM 7363 O O . MET B 1 316 ? -4.336 -31.016 4.152 1 87.94 316 MET B O 1
ATOM 7367 N N . LEU B 1 317 ? -4.34 -28.953 3.398 1 88.94 317 LEU B N 1
ATOM 7368 C CA . LEU B 1 317 ? -3.006 -28.656 3.904 1 88.94 317 LEU B CA 1
ATOM 7369 C C . LEU B 1 317 ? -3.029 -28.469 5.418 1 88.94 317 LEU B C 1
ATOM 7371 O O . LEU B 1 317 ? -1.988 -28.547 6.074 1 88.94 317 LEU B O 1
ATOM 7375 N N . ARG B 1 318 ? -4.188 -28.219 5.918 1 82.12 318 ARG B N 1
ATOM 7376 C CA . ARG B 1 318 ? -4.312 -28.125 7.371 1 82.12 318 ARG B CA 1
ATOM 7377 C C . ARG B 1 318 ? -4.379 -29.516 8.008 1 82.12 318 ARG B C 1
ATOM 7379 O O . ARG B 1 318 ? -3.941 -29.703 9.141 1 82.12 318 ARG B O 1
ATOM 7386 N N . ARG B 1 319 ? -4.996 -30.453 7.328 1 72.44 319 ARG B N 1
ATOM 7387 C CA . ARG B 1 319 ? -5.211 -31.781 7.863 1 72.44 319 ARG B CA 1
ATOM 7388 C C . ARG B 1 319 ? -3.971 -32.656 7.688 1 72.44 319 ARG B C 1
ATOM 7390 O O . ARG B 1 319 ? -4.016 -33.875 7.914 1 72.44 319 ARG B O 1
ATOM 7397 N N . MET B 1 320 ? -2.875 -32.094 7.438 1 63.28 320 MET B N 1
ATOM 7398 C CA . MET B 1 320 ? -1.509 -32.594 7.566 1 63.28 320 MET B CA 1
ATOM 7399 C C . MET B 1 320 ? -1.257 -33.75 6.598 1 63.28 320 MET B C 1
ATOM 7401 O O . MET B 1 320 ? -0.43 -34.625 6.871 1 63.28 320 MET B O 1
ATOM 7405 N N . GLN B 1 321 ? -1.973 -33.812 5.52 1 72.25 321 GLN B N 1
ATOM 7406 C CA . GLN B 1 321 ? -1.527 -34.906 4.66 1 72.25 321 GLN B CA 1
ATOM 7407 C C . GLN B 1 321 ? -1.052 -34.406 3.309 1 72.25 321 GLN B C 1
ATOM 7409 O O . GLN B 1 321 ? -1.713 -33.562 2.693 1 72.25 321 GLN B O 1
ATOM 7414 N N . VAL B 1 322 ? 0.293 -34.5 2.943 1 88.19 322 VAL B N 1
ATOM 7415 C CA . VAL B 1 322 ? 0.823 -34.188 1.616 1 88.19 322 VAL B CA 1
ATOM 7416 C C . VAL B 1 322 ? 1.602 -35.406 1.088 1 88.19 322 VAL B C 1
ATOM 7418 O O . VAL B 1 322 ? 2.27 -36.094 1.854 1 88.19 322 VAL B O 1
ATOM 7421 N N . ASN B 1 323 ? 1.34 -35.688 -0.172 1 91.81 323 ASN B N 1
ATOM 7422 C CA . ASN B 1 323 ? 2.068 -36.781 -0.812 1 91.81 323 ASN B CA 1
ATOM 7423 C C . ASN B 1 323 ? 3.475 -36.344 -1.22 1 91.81 323 ASN B C 1
ATOM 7425 O O . ASN B 1 323 ? 3.709 -35.156 -1.517 1 91.81 323 ASN B O 1
ATOM 7429 N N . GLY B 1 324 ? 4.422 -37.312 -1.114 1 90.88 324 GLY B N 1
ATOM 7430 C CA . GLY B 1 324 ? 5.758 -37.094 -1.629 1 90.88 324 GLY B CA 1
ATOM 7431 C C . GLY B 1 324 ? 6.777 -36.812 -0.539 1 90.88 324 GLY B C 1
ATOM 7432 O O . GLY B 1 324 ? 6.422 -36.719 0.639 1 90.88 324 GLY B O 1
ATOM 7433 N N . GLU B 1 325 ? 8.039 -36.656 -1.025 1 95.44 325 GLU B N 1
ATOM 7434 C CA . GLU B 1 325 ? 9.148 -36.5 -0.091 1 95.44 325 GLU B CA 1
ATOM 7435 C C . GLU B 1 325 ? 9.797 -35.125 -0.238 1 95.44 325 GLU B C 1
ATOM 7437 O O . GLU B 1 325 ? 10.516 -34.656 0.653 1 95.44 325 GLU B O 1
ATOM 7442 N N . ALA B 1 326 ? 9.547 -34.5 -1.338 1 97.38 326 ALA B N 1
ATOM 7443 C CA . ALA B 1 326 ? 10.117 -33.188 -1.583 1 97.38 326 ALA B CA 1
ATOM 7444 C C . ALA B 1 326 ? 9.375 -32.469 -2.709 1 97.38 326 ALA B C 1
ATOM 7446 O O . ALA B 1 326 ? 8.727 -33.094 -3.541 1 97.38 326 ALA B O 1
ATOM 7447 N N . CYS B 1 327 ? 9.453 -31.156 -2.678 1 98.06 327 CYS B N 1
ATOM 7448 C CA . CYS B 1 327 ? 8.773 -30.359 -3.686 1 98.06 327 CYS B CA 1
ATOM 7449 C C . CYS B 1 327 ? 9.68 -29.25 -4.195 1 98.06 327 CYS B C 1
ATOM 7451 O O . CYS B 1 327 ? 10.367 -28.594 -3.412 1 98.06 327 CYS B O 1
ATOM 7453 N N . LEU B 1 328 ? 9.758 -29.062 -5.496 1 98.38 328 LEU B N 1
ATOM 7454 C CA . LEU B 1 328 ? 10.406 -27.922 -6.145 1 98.38 328 LEU B CA 1
ATOM 7455 C C . LEU B 1 328 ? 9.383 -27.031 -6.82 1 98.38 328 LEU B C 1
ATOM 7457 O O . LEU B 1 328 ? 8.68 -27.453 -7.738 1 98.38 328 LEU B O 1
ATOM 7461 N N . LEU B 1 329 ? 9.312 -25.812 -6.293 1 97.38 329 LEU B N 1
ATOM 7462 C CA . LEU B 1 329 ? 8.352 -24.844 -6.809 1 97.38 329 LEU B CA 1
ATOM 7463 C C . LEU B 1 329 ? 9.047 -23.75 -7.605 1 97.38 329 LEU B C 1
ATOM 7465 O O . LEU B 1 329 ? 10.039 -23.188 -7.145 1 97.38 329 LEU B O 1
ATOM 7469 N N . GLY B 1 330 ? 8.469 -23.516 -8.812 1 95.44 330 GLY B N 1
ATOM 7470 C CA . GLY B 1 330 ? 9.023 -22.453 -9.641 1 95.44 330 GLY B CA 1
ATOM 7471 C C . GLY B 1 330 ? 7.973 -21.5 -10.18 1 95.44 330 GLY B C 1
ATOM 7472 O O . GLY B 1 330 ? 6.859 -21.922 -10.508 1 95.44 330 GLY B O 1
ATOM 7473 N N . PHE B 1 331 ? 8.383 -20.172 -10.25 1 91.94 331 PHE B N 1
ATOM 7474 C CA . PHE B 1 331 ? 7.523 -19.188 -10.891 1 91.94 331 PHE B CA 1
ATOM 7475 C C . PHE B 1 331 ? 8.359 -18.156 -11.641 1 91.94 331 PHE B C 1
ATOM 7477 O O . PHE B 1 331 ? 9.562 -18.031 -11.414 1 91.94 331 PHE B O 1
ATOM 7484 N N . THR B 1 332 ? 7.766 -17.469 -12.539 1 84.62 332 THR B N 1
ATOM 7485 C CA . THR B 1 332 ? 8.461 -16.438 -13.305 1 84.62 332 THR B CA 1
ATOM 7486 C C . THR B 1 332 ? 8.219 -15.055 -12.703 1 84.62 332 THR B C 1
ATOM 7488 O O . THR B 1 332 ? 9.016 -14.141 -12.898 1 84.62 332 THR B O 1
ATOM 7491 N N . GLY B 1 333 ? 7.156 -14.859 -12.102 1 79.69 333 GLY B N 1
ATOM 7492 C CA . GLY B 1 333 ? 6.793 -13.562 -11.562 1 79.69 333 GLY B CA 1
ATOM 7493 C C . GLY B 1 333 ? 5.914 -12.75 -12.492 1 79.69 333 GLY B C 1
ATOM 7494 O O . GLY B 1 333 ? 5.41 -11.695 -12.117 1 79.69 333 GLY B O 1
ATOM 7495 N N . ARG B 1 334 ? 5.707 -13.281 -13.711 1 83.81 334 ARG B N 1
ATOM 7496 C CA . ARG B 1 334 ? 4.828 -12.633 -14.68 1 83.81 334 ARG B CA 1
ATOM 7497 C C . ARG B 1 334 ? 3.982 -13.656 -15.422 1 83.81 334 ARG B C 1
ATOM 7499 O O . ARG B 1 334 ? 3.844 -13.586 -16.641 1 83.81 334 ARG B O 1
ATOM 7506 N N . GLU B 1 335 ? 3.506 -14.555 -14.719 1 83.12 335 GLU B N 1
ATOM 7507 C CA . GLU B 1 335 ? 2.807 -15.695 -15.297 1 83.12 335 GLU B CA 1
ATOM 7508 C C . GLU B 1 335 ? 1.603 -15.258 -16.125 1 83.12 335 GLU B C 1
ATOM 7510 O O . GLU B 1 335 ? 1.212 -15.93 -17.078 1 83.12 335 GLU B O 1
ATOM 7515 N N . TRP B 1 336 ? 1.157 -14.102 -15.844 1 82.12 336 TRP B N 1
ATOM 7516 C CA . TRP B 1 336 ? -0.074 -13.688 -16.516 1 82.12 336 TRP B CA 1
ATOM 7517 C C . TRP B 1 336 ? 0.232 -12.914 -17.797 1 82.12 336 TRP B C 1
ATOM 7519 O O . TRP B 1 336 ? -0.678 -12.562 -18.547 1 82.12 336 TRP B O 1
ATOM 7529 N N . SER B 1 337 ? 1.385 -12.625 -18.109 1 76.56 337 SER B N 1
ATOM 7530 C CA . SER B 1 337 ? 1.779 -11.766 -19.234 1 76.56 337 SER B CA 1
ATOM 7531 C C . SER B 1 337 ? 1.275 -12.32 -20.562 1 76.56 337 SER B C 1
ATOM 7533 O O . SER B 1 337 ? 0.805 -11.57 -21.406 1 76.56 337 SER B O 1
ATOM 7535 N N . PRO B 1 338 ? 1.312 -13.656 -20.781 1 68.62 338 PRO B N 1
ATOM 7536 C CA . PRO B 1 338 ? 0.854 -14.156 -22.078 1 68.62 338 PRO B CA 1
ATOM 7537 C C . PRO B 1 338 ? -0.633 -13.906 -22.312 1 68.62 338 PRO B C 1
ATOM 7539 O O . PRO B 1 338 ? -1.085 -13.906 -23.453 1 68.62 338 PRO B O 1
ATOM 7542 N N . ARG B 1 339 ? -1.311 -13.727 -21.297 1 67.94 339 ARG B N 1
ATOM 7543 C CA . ARG B 1 339 ? -2.75 -13.516 -21.422 1 67.94 339 ARG B CA 1
ATOM 7544 C C . ARG B 1 339 ? -3.064 -12.07 -21.766 1 67.94 339 ARG B C 1
ATOM 7546 O O . ARG B 1 339 ? -4.18 -11.75 -22.188 1 67.94 339 ARG B O 1
ATOM 7553 N N . ALA B 1 340 ? -2.041 -11.234 -21.562 1 63 340 ALA B N 1
ATOM 7554 C CA . ALA B 1 340 ? -2.24 -9.812 -21.844 1 63 340 ALA B CA 1
ATOM 7555 C C . ALA B 1 340 ? -1.754 -9.453 -23.234 1 63 340 ALA B C 1
ATOM 7557 O O . ALA B 1 340 ? -1.933 -8.32 -23.688 1 63 340 ALA B O 1
ATOM 7558 N N . ASP B 1 341 ? -1.117 -10.398 -23.906 1 55.69 341 ASP B N 1
ATOM 7559 C CA . ASP B 1 341 ? -0.614 -10.133 -25.266 1 55.69 341 ASP B CA 1
ATOM 7560 C C . ASP B 1 341 ? -1.761 -9.883 -26.234 1 55.69 341 ASP B C 1
ATOM 7562 O O . ASP B 1 341 ? -2.818 -10.508 -26.141 1 55.69 341 ASP B O 1
ATOM 7566 N N . PRO B 1 342 ? -1.465 -8.812 -27.031 1 49.12 342 PRO B N 1
ATOM 7567 C CA . PRO B 1 342 ? -2.49 -8.523 -28.031 1 49.12 342 PRO B CA 1
ATOM 7568 C C . PRO B 1 342 ? -2.961 -9.773 -28.766 1 49.12 342 PRO B C 1
ATOM 7570 O O . PRO B 1 342 ? -2.141 -10.609 -29.172 1 49.12 342 PRO B O 1
ATOM 7573 N N . GLY B 1 343 ? -4.223 -10.109 -28.906 1 44.66 343 GLY B N 1
ATOM 7574 C CA . GLY B 1 343 ? -4.805 -11.234 -29.625 1 44.66 343 GLY B CA 1
ATOM 7575 C C . GLY B 1 343 ? -5.094 -12.422 -28.734 1 44.66 343 GLY B C 1
ATOM 7576 O O . GLY B 1 343 ? -5.754 -13.375 -29.156 1 44.66 343 GLY B O 1
ATOM 7577 N N . SER B 1 344 ? -4.449 -12.531 -27.688 1 47.16 344 SER B N 1
ATOM 7578 C CA . SER B 1 344 ? -4.539 -13.781 -26.938 1 47.16 344 SER B CA 1
ATOM 7579 C C . SER B 1 344 ? -5.773 -13.797 -26.031 1 47.16 344 SER B C 1
ATOM 7581 O O . SER B 1 344 ? -6.344 -14.859 -25.781 1 47.16 344 SER B O 1
ATOM 7583 N N . GLY B 1 345 ? -6.078 -12.594 -25.344 1 50.5 345 GLY B N 1
ATOM 7584 C CA . GLY B 1 345 ? -7.047 -12.781 -24.281 1 50.5 345 GLY B CA 1
ATOM 7585 C C . GLY B 1 345 ? -8.07 -11.664 -24.203 1 50.5 345 GLY B C 1
ATOM 7586 O O . GLY B 1 345 ? -8.102 -10.781 -25.062 1 50.5 345 GLY B O 1
ATOM 7587 N N . PRO B 1 346 ? -9.125 -12.07 -23.359 1 46.97 346 PRO B N 1
ATOM 7588 C CA . PRO B 1 346 ? -10.25 -11.148 -23.219 1 46.97 346 PRO B CA 1
ATOM 7589 C C . PRO B 1 346 ? -9.805 -9.695 -23.016 1 46.97 346 PRO B C 1
ATOM 7591 O O . PRO B 1 346 ? -10.594 -8.773 -23.219 1 46.97 346 PRO B O 1
ATOM 7594 N N . VAL B 1 347 ? -8.648 -9.586 -22.453 1 51.31 347 VAL B N 1
ATOM 7595 C CA . VAL B 1 347 ? -8.297 -8.188 -22.266 1 51.31 347 VAL B CA 1
ATOM 7596 C C . VAL B 1 347 ? -7.266 -7.762 -23.297 1 51.31 347 VAL B C 1
ATOM 7598 O O . VAL B 1 347 ? -6.07 -8.031 -23.141 1 51.31 347 VAL B O 1
ATOM 7601 N N . ALA B 1 348 ? -7.598 -7.902 -24.594 1 52.75 348 ALA B N 1
ATOM 7602 C CA . ALA B 1 348 ? -6.719 -7.359 -25.625 1 52.75 348 ALA B CA 1
ATOM 7603 C C . ALA B 1 348 ? -6.312 -5.926 -25.297 1 52.75 348 ALA B C 1
ATOM 7605 O O . ALA B 1 348 ? -7.164 -5.043 -25.172 1 52.75 348 ALA B O 1
ATOM 7606 N N . MET B 1 349 ? -5.141 -5.785 -24.734 1 63.03 349 MET B N 1
ATOM 7607 C CA . MET B 1 349 ? -4.73 -4.465 -24.266 1 63.03 349 MET B CA 1
ATOM 7608 C C . MET B 1 349 ? -3.908 -3.74 -25.328 1 63.03 349 MET B C 1
ATOM 7610 O O . MET B 1 349 ? -2.775 -3.33 -25.078 1 63.03 349 MET B O 1
ATOM 7614 N N . ASP B 1 350 ? -4.637 -3.779 -26.641 1 61.84 350 ASP B N 1
ATOM 7615 C CA . ASP B 1 350 ? -4.059 -3.004 -27.734 1 61.84 350 ASP B CA 1
ATOM 7616 C C . ASP B 1 350 ? -4.012 -1.517 -27.391 1 61.84 350 ASP B C 1
ATOM 7618 O O . ASP B 1 350 ? -5.031 -0.927 -27.016 1 61.84 350 ASP B O 1
ATOM 7622 N N . GLY B 1 351 ? -2.881 -1.054 -27.062 1 73.5 351 GLY B N 1
ATOM 7623 C CA . GLY B 1 351 ? -2.66 0.357 -26.797 1 73.5 351 GLY B CA 1
ATOM 7624 C C . GLY B 1 351 ? -2.469 0.65 -25.312 1 73.5 351 GLY B C 1
ATOM 7625 O O . GLY B 1 351 ? -2.418 1.813 -24.906 1 73.5 351 GLY B O 1
ATOM 7626 N N . GLY B 1 352 ? -2.506 -0.379 -24.672 1 81.38 352 GLY B N 1
ATOM 7627 C CA . GLY B 1 352 ? -2.281 -0.186 -23.25 1 81.38 352 GLY B CA 1
ATOM 7628 C C . GLY B 1 352 ? -3.562 0.04 -22.469 1 81.38 352 GLY B C 1
ATOM 7629 O O . GLY B 1 352 ? -4.641 0.158 -23.047 1 81.38 352 GLY B O 1
ATOM 7630 N N . MET B 1 353 ? -3.504 0.077 -21.203 1 86.25 353 MET B N 1
ATOM 7631 C CA . MET B 1 353 ? -4.637 0.185 -20.297 1 86.25 353 MET B CA 1
ATOM 7632 C C . MET B 1 353 ? -4.641 1.539 -19.594 1 86.25 353 MET B C 1
ATOM 7634 O O . MET B 1 353 ? -3.586 2.051 -19.219 1 86.25 353 MET B O 1
ATOM 7638 N N . SER B 1 354 ? -5.852 2.154 -19.516 1 88.31 354 SER B N 1
ATOM 7639 C CA . SER B 1 354 ? -5.996 3.338 -18.672 1 88.31 354 SER B CA 1
ATOM 7640 C C . SER B 1 354 ? -6.102 2.961 -17.203 1 88.31 354 SER B C 1
ATOM 7642 O O . SER B 1 354 ? -6.324 1.795 -16.875 1 88.31 354 SER B O 1
ATOM 7644 N N . ASP B 1 355 ? -5.984 3.941 -16.359 1 86.12 355 ASP B N 1
ATOM 7645 C CA . ASP B 1 355 ? -6.148 3.711 -14.922 1 86.12 355 ASP B CA 1
ATOM 7646 C C . ASP B 1 355 ? -7.566 3.248 -14.602 1 86.12 355 ASP B C 1
ATOM 7648 O O . ASP B 1 355 ? -7.766 2.408 -13.719 1 86.12 355 ASP B O 1
ATOM 7652 N N . LYS B 1 356 ? -8.469 3.805 -15.312 1 88 356 LYS B N 1
ATOM 7653 C CA . LYS B 1 356 ? -9.859 3.426 -15.109 1 88 356 LYS B CA 1
ATOM 7654 C C . LYS B 1 356 ? -10.094 1.971 -15.508 1 88 356 LYS B C 1
ATOM 7656 O O . LYS B 1 356 ? -10.805 1.24 -14.805 1 88 356 LYS B O 1
ATOM 7661 N N . ASP B 1 357 ? -9.422 1.635 -16.562 1 88.06 357 ASP B N 1
ATOM 7662 C CA . ASP B 1 357 ? -9.531 0.25 -17.016 1 88.06 357 ASP B CA 1
ATOM 7663 C C . ASP B 1 357 ? -8.883 -0.707 -16.016 1 88.06 357 ASP B C 1
ATOM 7665 O O . ASP B 1 357 ? -9.422 -1.775 -15.734 1 88.06 357 ASP B O 1
ATOM 7669 N N . PHE B 1 358 ? -7.77 -0.304 -15.625 1 90.69 358 PHE B N 1
ATOM 7670 C CA . PHE B 1 358 ? -7.094 -1.104 -14.609 1 90.69 358 PHE B CA 1
ATOM 7671 C C . PHE B 1 358 ? -8.008 -1.353 -13.422 1 90.69 358 PHE B C 1
ATOM 7673 O O . PHE B 1 358 ? -8.188 -2.496 -13 1 90.69 358 PHE B O 1
ATOM 7680 N N . HIS B 1 359 ? -8.617 -0.333 -12.914 1 90.5 359 HIS B N 1
ATOM 7681 C CA . HIS B 1 359 ? -9.508 -0.441 -11.766 1 90.5 359 HIS B CA 1
ATOM 7682 C C . HIS B 1 359 ? -10.703 -1.341 -12.07 1 90.5 359 HIS B C 1
ATOM 7684 O O . HIS B 1 359 ? -11.078 -2.182 -11.25 1 90.5 359 HIS B O 1
ATOM 7690 N N . HIS B 1 360 ? -11.242 -1.145 -13.188 1 90.75 360 HIS B N 1
ATOM 7691 C CA . HIS B 1 360 ? -12.414 -1.913 -13.578 1 90.75 360 HIS B CA 1
ATOM 7692 C C . HIS B 1 360 ? -12.102 -3.402 -13.664 1 90.75 360 HIS B C 1
ATOM 7694 O O . HIS B 1 360 ? -12.805 -4.227 -13.078 1 90.75 360 HIS B O 1
ATOM 7700 N N . HIS B 1 361 ? -11.031 -3.729 -14.336 1 88.88 361 HIS B N 1
ATOM 7701 C CA . HIS B 1 361 ? -10.672 -5.133 -14.516 1 88.88 361 HIS B CA 1
ATOM 7702 C C . HIS B 1 361 ? -10.242 -5.758 -13.195 1 88.88 361 HIS B C 1
ATOM 7704 O O . HIS B 1 361 ? -10.477 -6.945 -12.961 1 88.88 361 HIS B O 1
ATOM 7710 N N . MET B 1 362 ? -9.641 -4.938 -12.383 1 93.38 362 MET B N 1
ATOM 7711 C CA . MET B 1 362 ? -9.258 -5.441 -11.062 1 93.38 362 MET B CA 1
ATOM 7712 C C . MET B 1 362 ? -10.492 -5.734 -10.211 1 93.38 362 MET B C 1
ATOM 7714 O O . MET B 1 362 ? -10.523 -6.723 -9.477 1 93.38 362 MET B O 1
ATOM 7718 N N . ASP B 1 363 ? -11.461 -4.871 -10.328 1 93.25 363 ASP B N 1
ATOM 7719 C CA . ASP B 1 363 ? -12.711 -5.09 -9.609 1 93.25 363 ASP B CA 1
ATOM 7720 C C . ASP B 1 363 ? -13.367 -6.402 -10.039 1 93.25 363 ASP B C 1
ATOM 7722 O O . ASP B 1 363 ? -13.812 -7.18 -9.195 1 93.25 363 ASP B O 1
ATOM 7726 N N . VAL B 1 364 ? -13.367 -6.648 -11.297 1 88.69 364 VAL B N 1
ATOM 7727 C CA . VAL B 1 364 ? -13.938 -7.879 -11.836 1 88.69 364 VAL B CA 1
ATOM 7728 C C . VAL B 1 364 ? -13.133 -9.078 -11.344 1 88.69 364 VAL B C 1
ATOM 7730 O O . VAL B 1 364 ? -13.703 -10.078 -10.898 1 88.69 364 VAL B O 1
ATOM 7733 N N . PHE B 1 365 ? -11.891 -8.984 -11.391 1 90.31 365 PHE B N 1
ATOM 7734 C CA . PHE B 1 365 ? -10.992 -10.055 -10.953 1 90.31 365 PHE B CA 1
ATOM 7735 C C . PHE B 1 365 ? -11.227 -10.391 -9.484 1 90.31 365 PHE B C 1
ATOM 7737 O O . PHE B 1 365 ? -11.344 -11.562 -9.125 1 90.31 365 PHE B O 1
ATOM 7744 N N . LEU B 1 366 ? -11.258 -9.336 -8.672 1 93.06 366 LEU B N 1
ATOM 7745 C CA . LEU B 1 366 ? -11.406 -9.57 -7.242 1 93.06 366 LEU B CA 1
ATOM 7746 C C . LEU B 1 366 ? -12.781 -10.164 -6.93 1 93.06 366 LEU B C 1
ATOM 7748 O O . LEU B 1 366 ? -12.914 -10.969 -6.004 1 93.06 366 LEU B O 1
ATOM 7752 N N . LYS B 1 367 ? -13.75 -9.844 -7.684 1 87.88 367 LYS B N 1
ATOM 7753 C CA . LYS B 1 367 ? -15.086 -10.414 -7.484 1 87.88 367 LYS B CA 1
ATOM 7754 C C . LYS B 1 367 ? -15.102 -11.898 -7.836 1 87.88 367 LYS B C 1
ATOM 7756 O O . LYS B 1 367 ? -15.891 -12.664 -7.27 1 87.88 367 LYS B O 1
ATOM 7761 N N . ASP B 1 368 ? -14.234 -12.211 -8.758 1 83.19 368 ASP B N 1
ATOM 7762 C CA . ASP B 1 368 ? -14.094 -13.625 -9.07 1 83.19 368 ASP B CA 1
ATOM 7763 C C . ASP B 1 368 ? -13.461 -14.391 -7.906 1 83.19 368 ASP B C 1
ATOM 7765 O O . ASP B 1 368 ? -13.789 -15.555 -7.668 1 83.19 368 ASP B O 1
ATOM 7769 N N . LEU B 1 369 ? -12.578 -13.703 -7.25 1 85.19 369 LEU B N 1
ATOM 7770 C CA . LEU B 1 369 ? -11.922 -14.312 -6.098 1 85.19 369 LEU B CA 1
ATOM 7771 C C . LEU B 1 369 ? -12.867 -14.352 -4.898 1 85.19 369 LEU B C 1
ATOM 7773 O O . LEU B 1 369 ? -12.891 -15.336 -4.156 1 85.19 369 LEU B O 1
ATOM 7777 N N . SER B 1 370 ? -13.547 -13.227 -4.738 1 83.88 370 SER B N 1
ATOM 7778 C CA . SER B 1 370 ? -14.523 -13.078 -3.662 1 83.88 370 SER B CA 1
ATOM 7779 C C . SER B 1 370 ? -15.703 -12.219 -4.102 1 83.88 370 SER B C 1
ATOM 7781 O O . SER B 1 370 ? -15.594 -10.992 -4.152 1 83.88 370 SER B O 1
ATOM 7783 N N . PRO B 1 371 ? -16.828 -12.867 -4.277 1 78.69 371 PRO B N 1
ATOM 7784 C CA . PRO B 1 371 ? -17.984 -12.148 -4.828 1 78.69 371 PRO B CA 1
ATOM 7785 C C . PRO B 1 371 ? -18.391 -10.945 -3.98 1 78.69 371 PRO B C 1
ATOM 7787 O O . PRO B 1 371 ? -19.078 -10.047 -4.469 1 78.69 371 PRO B O 1
ATOM 7790 N N . TYR B 1 372 ? -17.938 -10.844 -2.797 1 79 372 TYR B N 1
ATOM 7791 C CA . TYR B 1 372 ? -18.375 -9.766 -1.922 1 79 372 TYR B CA 1
ATOM 7792 C C . TYR B 1 372 ? -17.281 -8.711 -1.779 1 79 372 TYR B C 1
ATOM 7794 O O . TYR B 1 372 ? -17.406 -7.781 -0.979 1 79 372 TYR B O 1
ATOM 7802 N N . ALA B 1 373 ? -16.297 -8.844 -2.547 1 88.38 373 ALA B N 1
ATOM 7803 C CA . ALA B 1 373 ? -15.227 -7.852 -2.479 1 88.38 373 ALA B CA 1
ATOM 7804 C C . ALA B 1 373 ? -15.719 -6.488 -2.961 1 88.38 373 ALA B C 1
ATOM 7806 O O . ALA B 1 373 ? -16.172 -6.352 -4.098 1 88.38 373 ALA B O 1
ATOM 7807 N N . PRO B 1 374 ? -15.672 -5.426 -2.137 1 90.19 374 PRO B N 1
ATOM 7808 C CA . PRO B 1 374 ? -16.094 -4.098 -2.574 1 90.19 374 PRO B CA 1
ATOM 7809 C C . PRO B 1 374 ? -15.117 -3.453 -3.551 1 90.19 374 PRO B C 1
ATOM 7811 O O . PRO B 1 374 ? -13.938 -3.814 -3.572 1 90.19 374 PRO B O 1
ATOM 7814 N N . PRO B 1 375 ? -15.594 -2.557 -4.359 1 91.62 375 PRO B N 1
ATOM 7815 C CA . PRO B 1 375 ? -14.727 -1.898 -5.34 1 91.62 375 PRO B CA 1
ATOM 7816 C C . PRO B 1 375 ? -13.57 -1.145 -4.691 1 91.62 375 PRO B C 1
ATOM 7818 O O . PRO B 1 375 ? -12.539 -0.907 -5.336 1 91.62 375 PRO B O 1
ATOM 7821 N N . GLU B 1 376 ? -13.711 -0.792 -3.434 1 92.44 376 GLU B N 1
ATOM 7822 C CA . GLU B 1 376 ? -12.656 -0.068 -2.729 1 92.44 376 GLU B CA 1
ATOM 7823 C C . GLU B 1 376 ? -11.406 -0.929 -2.562 1 92.44 376 GLU B C 1
ATOM 7825 O O . GLU B 1 376 ? -10.289 -0.41 -2.514 1 92.44 376 GLU B O 1
ATOM 7830 N N . LEU B 1 377 ? -11.609 -2.223 -2.523 1 94.06 377 LEU B N 1
ATOM 7831 C CA . LEU B 1 377 ? -10.453 -3.107 -2.459 1 94.06 377 LEU B CA 1
ATOM 7832 C C . LEU B 1 377 ? -9.719 -3.137 -3.795 1 94.06 377 LEU B C 1
ATOM 7834 O O . LEU B 1 377 ? -8.492 -3.266 -3.832 1 94.06 377 LEU B O 1
ATOM 7838 N N . ALA B 1 378 ? -10.5 -3.043 -4.891 1 94.94 378 ALA B N 1
ATOM 7839 C CA . ALA B 1 378 ? -9.867 -2.916 -6.203 1 94.94 378 ALA B CA 1
ATOM 7840 C C . ALA B 1 378 ? -9.047 -1.633 -6.293 1 94.94 378 ALA B C 1
ATOM 7842 O O . ALA B 1 378 ? -7.965 -1.62 -6.879 1 94.94 378 ALA B O 1
ATOM 7843 N N . SER B 1 379 ? -9.586 -0.583 -5.688 1 94.38 379 SER B N 1
ATOM 7844 C CA . SER B 1 379 ? -8.859 0.683 -5.656 1 94.38 379 SER B CA 1
ATOM 7845 C C . SER B 1 379 ? -7.566 0.56 -4.859 1 94.38 379 SER B C 1
ATOM 7847 O O . SER B 1 379 ? -6.551 1.154 -5.223 1 94.38 379 SER B O 1
ATOM 7849 N N . LEU B 1 380 ? -7.648 -0.175 -3.807 1 95.75 380 LEU B N 1
ATOM 7850 C CA . LEU B 1 380 ? -6.461 -0.408 -2.994 1 95.75 380 LEU B CA 1
ATOM 7851 C C . LEU B 1 380 ? -5.391 -1.142 -3.795 1 95.75 380 LEU B C 1
ATOM 7853 O O . LEU B 1 380 ? -4.215 -0.774 -3.748 1 95.75 380 LEU B O 1
ATOM 7857 N N . VAL B 1 381 ? -5.75 -2.182 -4.531 1 96.94 381 VAL B N 1
ATOM 7858 C CA . VAL B 1 381 ? -4.789 -2.938 -5.328 1 96.94 381 VAL B CA 1
ATOM 7859 C C . VAL B 1 381 ? -4.207 -2.045 -6.422 1 96.94 381 VAL B C 1
ATOM 7861 O O . VAL B 1 381 ? -2.996 -2.039 -6.648 1 96.94 381 VAL B O 1
ATOM 7864 N N . THR B 1 382 ? -5.117 -1.312 -7.09 1 94.88 382 THR B N 1
ATOM 7865 C CA . THR B 1 382 ? -4.664 -0.392 -8.125 1 94.88 382 THR B CA 1
ATOM 7866 C C . THR B 1 382 ? -3.658 0.607 -7.559 1 94.88 382 THR B C 1
ATOM 7868 O O . THR B 1 382 ? -2.615 0.862 -8.164 1 94.88 382 THR B O 1
ATOM 7871 N N . TYR B 1 383 ? -3.938 1.11 -6.414 1 95.31 383 TYR B N 1
ATOM 7872 C CA . TYR B 1 383 ? -3.045 2.041 -5.734 1 95.31 383 TYR B CA 1
ATOM 7873 C C . TYR B 1 383 ? -1.699 1.39 -5.438 1 95.31 383 TYR B C 1
ATOM 7875 O O . TYR B 1 383 ? -0.647 1.993 -5.66 1 95.31 383 TYR B O 1
ATOM 7883 N N . GLN B 1 384 ? -1.752 0.165 -4.961 1 94.94 384 GLN B N 1
ATOM 7884 C CA . GLN B 1 384 ? -0.545 -0.548 -4.555 1 94.94 384 GLN B CA 1
ATOM 7885 C C . GLN B 1 384 ? 0.376 -0.794 -5.746 1 94.94 384 GLN B C 1
ATOM 7887 O O . GLN B 1 384 ? 1.601 -0.786 -5.602 1 94.94 384 GLN B O 1
ATOM 7892 N N . TYR B 1 385 ? -0.134 -1.007 -6.875 1 95.69 385 TYR B N 1
ATOM 7893 C CA . TYR B 1 385 ? 0.683 -1.452 -8 1 95.69 385 TYR B CA 1
ATOM 7894 C C . TYR B 1 385 ? 0.94 -0.309 -8.977 1 95.69 385 TYR B C 1
ATOM 7896 O O . TYR B 1 385 ? 1.694 -0.465 -9.938 1 95.69 385 TYR B O 1
ATOM 7904 N N . THR B 1 386 ? 0.322 0.861 -8.711 1 93.06 386 THR B N 1
ATOM 7905 C CA . THR B 1 386 ? 0.558 2.014 -9.578 1 93.06 386 THR B CA 1
ATOM 7906 C C . THR B 1 386 ? 2.006 2.482 -9.469 1 93.06 386 THR B C 1
ATOM 7908 O O . THR B 1 386 ? 2.539 2.619 -8.367 1 93.06 386 THR B O 1
ATOM 7911 N N . ASN B 1 387 ? 2.594 2.592 -10.602 1 90.81 387 ASN B N 1
ATOM 7912 C CA . ASN B 1 387 ? 3.869 3.299 -10.664 1 90.81 387 ASN B CA 1
ATOM 7913 C C . ASN B 1 387 ? 3.674 4.812 -10.641 1 90.81 387 ASN B C 1
ATOM 7915 O O . ASN B 1 387 ? 3.445 5.43 -11.688 1 90.81 387 ASN B O 1
ATOM 7919 N N . TRP B 1 388 ? 3.854 5.383 -9.547 1 89.38 388 TRP B N 1
ATOM 7920 C CA . TRP B 1 388 ? 3.463 6.77 -9.312 1 89.38 388 TRP B CA 1
ATOM 7921 C C . TRP B 1 388 ? 4.41 7.73 -10.023 1 89.38 388 TRP B C 1
ATOM 7923 O O . TRP B 1 388 ? 4.062 8.891 -10.266 1 89.38 388 TRP B O 1
ATOM 7933 N N . SER B 1 389 ? 5.586 7.281 -10.375 1 84.38 389 SER B N 1
ATOM 7934 C CA . SER B 1 389 ? 6.504 8.117 -11.141 1 84.38 389 SER B CA 1
ATOM 7935 C C . SER B 1 389 ? 6.082 8.211 -12.602 1 84.38 389 SER B C 1
ATOM 7937 O O . SER B 1 389 ? 6.465 9.148 -13.305 1 84.38 389 SER B O 1
ATOM 7939 N N . GLN B 1 390 ? 5.27 7.258 -13.047 1 84.12 390 GLN B N 1
ATOM 7940 C CA . GLN B 1 390 ? 4.805 7.223 -14.43 1 84.12 390 GLN B CA 1
ATOM 7941 C C . GLN B 1 390 ? 3.289 7.066 -14.5 1 84.12 390 GLN B C 1
ATOM 7943 O O . GLN B 1 390 ? 2.77 6.375 -15.375 1 84.12 390 GLN B O 1
ATOM 7948 N N . ALA B 1 391 ? 2.76 7.68 -13.539 1 81.25 391 ALA B N 1
ATOM 7949 C CA . ALA B 1 391 ? 1.308 7.539 -13.484 1 81.25 391 ALA B CA 1
ATOM 7950 C C . ALA B 1 391 ? 0.655 8.125 -14.734 1 81.25 391 ALA B C 1
ATOM 7952 O O . ALA B 1 391 ? 1.033 9.211 -15.188 1 81.25 391 ALA B O 1
ATOM 7953 N N . GLY B 1 392 ? -0.176 7.379 -15.359 1 81.44 392 GLY B N 1
ATOM 7954 C CA . GLY B 1 392 ? -0.886 7.84 -16.547 1 81.44 392 GLY B CA 1
ATOM 7955 C C . GLY B 1 392 ? -0.401 7.188 -17.828 1 81.44 392 GLY B C 1
ATOM 7956 O O . GLY B 1 392 ? -1.104 7.199 -18.844 1 81.44 392 GLY B O 1
ATOM 7957 N N . ASP B 1 393 ? 0.806 6.617 -17.797 1 88 393 ASP B N 1
ATOM 7958 C CA . ASP B 1 393 ? 1.31 5.906 -18.969 1 88 393 ASP B CA 1
ATOM 7959 C C . ASP B 1 393 ? 0.574 4.582 -19.156 1 88 393 ASP B C 1
ATOM 7961 O O . ASP B 1 393 ? 0.627 3.701 -18.297 1 88 393 ASP B O 1
ATOM 7965 N N . ARG B 1 394 ? 0.01 4.426 -20.281 1 87 394 ARG B N 1
ATOM 7966 C CA . ARG B 1 394 ? -0.894 3.307 -20.531 1 87 394 ARG B CA 1
ATOM 7967 C C . ARG B 1 394 ? -0.135 1.983 -20.547 1 87 394 ARG B C 1
ATOM 7969 O O . ARG B 1 394 ? -0.659 0.953 -20.125 1 87 394 ARG B O 1
ATOM 7976 N N . PHE B 1 395 ? 1.052 1.938 -21.047 1 84 395 PHE B N 1
ATOM 7977 C CA . PHE B 1 395 ? 1.83 0.707 -21.109 1 84 395 PHE B CA 1
ATOM 7978 C C . PHE B 1 395 ? 2.344 0.313 -19.734 1 84 395 PHE B C 1
ATOM 7980 O O . PHE B 1 395 ? 2.354 -0.869 -19.375 1 84 395 PHE B O 1
ATOM 7987 N N . THR B 1 396 ? 2.691 1.318 -19.016 1 88.5 396 THR B N 1
ATOM 7988 C CA . THR B 1 396 ? 3.096 1.052 -17.641 1 88.5 396 THR B CA 1
ATOM 7989 C C . THR B 1 396 ? 1.919 0.534 -16.812 1 88.5 396 THR B C 1
ATOM 7991 O O . THR B 1 396 ? 2.074 -0.38 -16 1 88.5 396 THR B O 1
ATOM 7994 N N . THR B 1 397 ? 0.797 1.129 -17.109 1 90.06 397 THR B N 1
ATOM 7995 C CA . THR B 1 397 ? -0.409 0.688 -16.422 1 90.06 397 THR B CA 1
ATOM 7996 C C . THR B 1 397 ? -0.726 -0.766 -16.766 1 90.06 397 THR B C 1
ATOM 7998 O O . THR B 1 397 ? -1.103 -1.546 -15.883 1 90.06 397 THR B O 1
ATOM 8001 N N . THR B 1 398 ? -0.5 -1.088 -17.953 1 87.19 398 THR B N 1
ATOM 8002 C CA . THR B 1 398 ? -0.719 -2.465 -18.375 1 87.19 398 THR B CA 1
ATOM 8003 C C . THR B 1 398 ? 0.24 -3.412 -17.656 1 87.19 398 THR B C 1
ATOM 8005 O O . THR B 1 398 ? -0.167 -4.473 -17.172 1 87.19 398 THR B O 1
ATOM 8008 N N . ASP B 1 399 ? 1.427 -3.047 -17.594 1 86.69 399 ASP B N 1
ATOM 8009 C CA . ASP B 1 399 ? 2.434 -3.848 -16.891 1 86.69 399 ASP B CA 1
ATOM 8010 C C . ASP B 1 399 ? 2.088 -4.008 -15.422 1 86.69 399 ASP B C 1
ATOM 8012 O O . ASP B 1 399 ? 2.291 -5.078 -14.844 1 86.69 399 ASP B O 1
ATOM 8016 N N . ASN B 1 400 ? 1.601 -2.91 -14.883 1 91.5 400 ASN B N 1
ATOM 8017 C CA . ASN B 1 400 ? 1.193 -2.959 -13.484 1 91.5 400 ASN B CA 1
ATOM 8018 C C . ASN B 1 400 ? 0.053 -3.949 -13.266 1 91.5 400 ASN B C 1
ATOM 8020 O O . ASN B 1 400 ? 0.049 -4.691 -12.281 1 91.5 400 ASN B O 1
ATOM 8024 N N . TYR B 1 401 ? -0.845 -3.93 -14.172 1 91.06 401 TYR B N 1
ATOM 8025 C CA . TYR B 1 401 ? -1.986 -4.836 -14.094 1 91.06 401 TYR B CA 1
ATOM 8026 C C . TYR B 1 401 ? -1.537 -6.289 -14.18 1 91.06 401 TYR B C 1
ATOM 8028 O O . TYR B 1 401 ? -1.94 -7.117 -13.359 1 91.06 401 TYR B O 1
ATOM 8036 N N . ILE B 1 402 ? -0.678 -6.598 -15.102 1 88.5 402 ILE B N 1
ATOM 8037 C CA . ILE B 1 402 ? -0.154 -7.941 -15.305 1 88.5 402 ILE B CA 1
ATOM 8038 C C . ILE B 1 402 ? 0.587 -8.398 -14.055 1 88.5 402 ILE B C 1
ATOM 8040 O O . ILE B 1 402 ? 0.408 -9.531 -13.594 1 88.5 402 ILE B O 1
ATOM 8044 N N . GLN B 1 403 ? 1.292 -7.523 -13.523 1 92.31 403 GLN B N 1
ATOM 8045 C CA . GLN B 1 403 ? 2.059 -7.859 -12.328 1 92.31 403 GLN B CA 1
ATOM 8046 C C . GLN B 1 403 ? 1.137 -8.125 -11.141 1 92.31 403 GLN B C 1
ATOM 8048 O O . GLN B 1 403 ? 1.376 -9.039 -10.359 1 92.31 403 GLN B O 1
ATOM 8053 N N . ALA B 1 404 ? 0.122 -7.309 -11.031 1 94.94 404 ALA B N 1
ATOM 8054 C CA . ALA B 1 404 ? -0.82 -7.48 -9.93 1 94.94 404 ALA B CA 1
ATOM 8055 C C . ALA B 1 404 ? -1.477 -8.859 -9.977 1 94.94 404 ALA B C 1
ATOM 8057 O O . ALA B 1 404 ? -1.518 -9.57 -8.969 1 94.94 404 ALA B O 1
ATOM 8058 N N . ILE B 1 405 ? -1.883 -9.234 -11.109 1 92.81 405 ILE B N 1
ATOM 8059 C CA . ILE B 1 405 ? -2.553 -10.523 -11.273 1 92.81 405 ILE B CA 1
ATOM 8060 C C . ILE B 1 405 ? -1.548 -11.656 -11.078 1 92.81 405 ILE B C 1
ATOM 8062 O O . ILE B 1 405 ? -1.854 -12.656 -10.422 1 92.81 405 ILE B O 1
ATOM 8066 N N . SER B 1 406 ? -0.332 -11.508 -11.594 1 92.69 406 SER B N 1
ATOM 8067 C CA . SER B 1 406 ? 0.703 -12.531 -11.453 1 92.69 406 SER B CA 1
ATOM 8068 C C . SER B 1 406 ? 1.06 -12.758 -9.984 1 92.69 406 SER B C 1
ATOM 8070 O O . SER B 1 406 ? 1.229 -13.898 -9.555 1 92.69 406 SER B O 1
ATOM 8072 N N . ASP B 1 407 ? 1.11 -11.648 -9.281 1 95.88 407 ASP B N 1
ATOM 8073 C CA . ASP B 1 407 ? 1.41 -11.781 -7.855 1 95.88 407 ASP B CA 1
ATOM 8074 C C . ASP B 1 407 ? 0.257 -12.445 -7.109 1 95.88 407 ASP B C 1
ATOM 8076 O O . ASP B 1 407 ? 0.477 -13.312 -6.262 1 95.88 407 ASP B O 1
ATOM 8080 N N . ALA B 1 408 ? -0.915 -12.078 -7.449 1 96.12 408 ALA B N 1
ATOM 8081 C CA . ALA B 1 408 ? -2.1 -12.555 -6.738 1 96.12 408 ALA B CA 1
ATOM 8082 C C . ALA B 1 408 ? -2.346 -14.031 -7.004 1 96.12 408 ALA B C 1
ATOM 8084 O O . ALA B 1 408 ? -2.717 -14.781 -6.098 1 96.12 408 ALA B O 1
ATOM 8085 N N . LEU B 1 409 ? -2.1 -14.445 -8.188 1 94.5 409 LEU B N 1
ATOM 8086 C CA . LEU B 1 409 ? -2.504 -15.789 -8.586 1 94.5 409 LEU B CA 1
ATOM 8087 C C . LEU B 1 409 ? -1.335 -16.766 -8.477 1 94.5 409 LEU B C 1
ATOM 8089 O O . LEU B 1 409 ? -1.538 -17.969 -8.297 1 94.5 409 LEU B O 1
ATOM 8093 N N . PHE B 1 410 ? -0.077 -16.25 -8.539 1 94.88 410 PHE B N 1
ATOM 8094 C CA . PHE B 1 410 ? 0.999 -17.219 -8.734 1 94.88 410 PHE B CA 1
ATOM 8095 C C . PHE B 1 410 ? 2.111 -17 -7.715 1 94.88 410 PHE B C 1
ATOM 8097 O O . PHE B 1 410 ? 2.477 -17.922 -6.977 1 94.88 410 PHE B O 1
ATOM 8104 N N . VAL B 1 411 ? 2.574 -15.82 -7.562 1 96.19 411 VAL B N 1
ATOM 8105 C CA . VAL B 1 411 ? 3.76 -15.578 -6.746 1 96.19 411 VAL B CA 1
ATOM 8106 C C . VAL B 1 411 ? 3.406 -15.727 -5.27 1 96.19 411 VAL B C 1
ATOM 8108 O O . VAL B 1 411 ? 4.004 -16.547 -4.559 1 96.19 411 VAL B O 1
ATOM 8111 N N . ALA B 1 412 ? 2.395 -14.961 -4.836 1 97.38 412 ALA B N 1
ATOM 8112 C CA . ALA B 1 412 ? 2.037 -14.977 -3.42 1 97.38 412 ALA B CA 1
ATOM 8113 C C . ALA B 1 412 ? 1.589 -16.359 -2.977 1 97.38 412 ALA B C 1
ATOM 8115 O O . ALA B 1 412 ? 2.061 -16.875 -1.96 1 97.38 412 ALA B O 1
ATOM 8116 N N . PRO B 1 413 ? 0.779 -16.984 -3.752 1 96.88 413 PRO B N 1
ATOM 8117 C CA . PRO B 1 413 ? 0.365 -18.328 -3.344 1 96.88 413 PRO B CA 1
ATOM 8118 C C . PRO B 1 413 ? 1.516 -19.344 -3.369 1 96.88 413 PRO B C 1
ATOM 8120 O O . PRO B 1 413 ? 1.532 -20.281 -2.574 1 96.88 413 PRO B O 1
ATOM 8123 N N . ALA B 1 414 ? 2.459 -19.172 -4.277 1 96.94 414 ALA B N 1
ATOM 8124 C CA . ALA B 1 414 ? 3.619 -20.062 -4.301 1 96.94 414 ALA B CA 1
ATOM 8125 C C . ALA B 1 414 ? 4.398 -19.984 -2.99 1 96.94 414 ALA B C 1
ATOM 8127 O O . ALA B 1 414 ? 4.754 -21 -2.408 1 96.94 414 ALA B O 1
ATOM 8128 N N . VAL B 1 415 ? 4.578 -18.766 -2.547 1 97.06 415 VAL B N 1
ATOM 8129 C CA . VAL B 1 415 ? 5.301 -18.547 -1.298 1 97.06 415 VAL B CA 1
ATOM 8130 C C . VAL B 1 415 ? 4.496 -19.109 -0.13 1 97.06 415 VAL B C 1
ATOM 8132 O O . VAL B 1 415 ? 5.043 -19.828 0.722 1 97.06 415 VAL B O 1
ATOM 8135 N N . PHE B 1 416 ? 3.236 -18.859 -0.132 1 96.12 416 PHE B N 1
ATOM 8136 C CA . PHE B 1 416 ? 2.367 -19.344 0.934 1 96.12 416 PHE B CA 1
ATOM 8137 C C . PHE B 1 416 ? 2.32 -20.875 0.943 1 96.12 416 PHE B C 1
ATOM 8139 O O . PHE B 1 416 ? 2.346 -21.484 2.008 1 96.12 416 PHE B O 1
ATOM 8146 N N . SER B 1 417 ? 2.275 -21.484 -0.212 1 96.44 417 SER B N 1
ATOM 8147 C CA . SER B 1 417 ? 2.27 -22.938 -0.33 1 96.44 417 SER B CA 1
ATOM 8148 C C . SER B 1 417 ? 3.562 -23.531 0.208 1 96.44 417 SER B C 1
ATOM 8150 O O . SER B 1 417 ? 3.533 -24.516 0.947 1 96.44 417 SER B O 1
ATOM 8152 N N . ALA B 1 418 ? 4.645 -22.969 -0.209 1 96.75 418 ALA B N 1
ATOM 8153 C CA . ALA B 1 418 ? 5.938 -23.453 0.258 1 96.75 418 ALA B CA 1
ATOM 8154 C C . ALA B 1 418 ? 6.031 -23.406 1.78 1 96.75 418 ALA B C 1
ATOM 8156 O O . ALA B 1 418 ? 6.535 -24.328 2.414 1 96.75 418 ALA B O 1
ATOM 8157 N N . GLU B 1 419 ? 5.516 -22.328 2.346 1 94.44 419 GLU B N 1
ATOM 8158 C CA . GLU B 1 419 ? 5.512 -22.188 3.799 1 94.44 419 GLU B CA 1
ATOM 8159 C C . GLU B 1 419 ? 4.695 -23.297 4.457 1 94.44 419 GLU B C 1
ATOM 8161 O O . GLU B 1 419 ? 5.133 -23.906 5.438 1 94.44 419 GLU B O 1
ATOM 8166 N N . ARG B 1 420 ? 3.572 -23.531 3.906 1 93.25 420 ARG B N 1
ATOM 8167 C CA . ARG B 1 420 ? 2.686 -24.547 4.484 1 93.25 420 ARG B CA 1
ATOM 8168 C C . ARG B 1 420 ? 3.266 -25.938 4.316 1 93.25 420 ARG B C 1
ATOM 8170 O O . ARG B 1 420 ? 3.172 -26.766 5.223 1 93.25 420 ARG B O 1
ATOM 8177 N N . MET B 1 421 ? 3.844 -26.188 3.209 1 93.12 421 MET B N 1
ATOM 8178 C CA . MET B 1 421 ? 4.426 -27.5 2.959 1 93.12 421 MET B CA 1
ATOM 8179 C C . MET B 1 421 ? 5.609 -27.766 3.883 1 93.12 421 MET B C 1
ATOM 8181 O O . MET B 1 421 ? 5.762 -28.859 4.414 1 93.12 421 MET B O 1
ATOM 8185 N N . THR B 1 422 ? 6.383 -26.75 4.051 1 91.06 422 THR B N 1
ATOM 8186 C CA . THR B 1 422 ? 7.504 -26.891 4.973 1 91.06 422 THR B CA 1
ATOM 8187 C C . THR B 1 422 ? 7.008 -27.109 6.398 1 91.06 422 THR B C 1
ATOM 8189 O O . THR B 1 422 ? 7.613 -27.875 7.156 1 91.06 422 THR B O 1
ATOM 8192 N N . ALA B 1 423 ? 5.949 -26.469 6.758 1 90.12 423 ALA B N 1
ATOM 8193 C CA . ALA B 1 423 ? 5.355 -26.656 8.078 1 90.12 423 ALA B CA 1
ATOM 8194 C C . ALA B 1 423 ? 4.859 -28.078 8.258 1 90.12 423 ALA B C 1
ATOM 8196 O O . ALA B 1 423 ? 4.766 -28.578 9.383 1 90.12 423 ALA B O 1
ATOM 8197 N N . LEU B 1 424 ? 4.57 -28.766 7.16 1 90.25 424 LEU B N 1
ATOM 8198 C CA . LEU B 1 424 ? 4.125 -30.156 7.184 1 90.25 424 LEU B CA 1
ATOM 8199 C C . LEU B 1 424 ? 5.297 -31.109 6.957 1 90.25 424 LEU B C 1
ATOM 8201 O O . LEU B 1 424 ? 5.094 -32.25 6.578 1 90.25 424 LEU B O 1
ATOM 8205 N N . ASP B 1 425 ? 6.5 -30.609 7.012 1 89.75 425 ASP B N 1
ATOM 8206 C CA . ASP B 1 425 ? 7.746 -31.359 6.965 1 89.75 425 ASP B CA 1
ATOM 8207 C C . ASP B 1 425 ? 8.008 -31.906 5.559 1 89.75 425 ASP B C 1
ATOM 8209 O O . ASP B 1 425 ? 8.539 -33 5.402 1 89.75 425 ASP B O 1
ATOM 8213 N N . LEU B 1 426 ? 7.465 -31.281 4.594 1 93.75 426 LEU B N 1
ATOM 8214 C CA . LEU B 1 426 ? 7.848 -31.562 3.215 1 93.75 426 LEU B CA 1
ATOM 8215 C C . LEU B 1 426 ? 8.914 -30.578 2.738 1 93.75 426 LEU B C 1
ATOM 8217 O O . LEU B 1 426 ? 8.602 -29.422 2.434 1 93.75 426 LEU B O 1
ATOM 8221 N N . PRO B 1 427 ? 10.172 -31.062 2.68 1 96.19 427 PRO B N 1
ATOM 8222 C CA . PRO B 1 427 ? 11.195 -30.156 2.176 1 96.19 427 PRO B CA 1
ATOM 8223 C C . PRO B 1 427 ? 10.82 -29.531 0.833 1 96.19 427 PRO B C 1
ATOM 8225 O O . PRO B 1 427 ? 10.461 -30.25 -0.104 1 96.19 427 PRO B O 1
ATOM 8228 N N . SER B 1 428 ? 10.867 -28.219 0.794 1 97.12 428 SER B N 1
ATOM 8229 C CA . SER B 1 428 ? 10.453 -27.484 -0.395 1 97.12 428 SER B CA 1
ATOM 8230 C C . SER B 1 428 ? 11.523 -26.5 -0.837 1 97.12 428 SER B C 1
ATOM 8232 O O . SER B 1 428 ? 12.188 -25.875 -0.002 1 97.12 428 SER B O 1
ATOM 8234 N N . TYR B 1 429 ? 11.695 -26.422 -2.104 1 98.19 429 TYR B N 1
ATOM 8235 C CA . TYR B 1 429 ? 12.633 -25.516 -2.75 1 98.19 429 TYR B CA 1
ATOM 8236 C C . TYR B 1 429 ? 11.914 -24.594 -3.729 1 98.19 429 TYR B C 1
ATOM 8238 O O . TYR B 1 429 ? 10.977 -25.016 -4.414 1 98.19 429 TYR B O 1
ATOM 8246 N N . VAL B 1 430 ? 12.375 -23.312 -3.75 1 97.81 430 VAL B N 1
ATOM 8247 C CA . VAL B 1 430 ? 11.695 -22.344 -4.598 1 97.81 430 VAL B CA 1
ATOM 8248 C C . VAL B 1 430 ? 12.711 -21.672 -5.527 1 97.81 430 VAL B C 1
ATOM 8250 O O . VAL B 1 430 ? 13.82 -21.344 -5.109 1 97.81 430 VAL B O 1
ATOM 8253 N N . TYR B 1 431 ? 12.305 -21.516 -6.797 1 96.19 431 TYR B N 1
ATOM 8254 C CA . TYR B 1 431 ? 13.125 -20.734 -7.727 1 96.19 431 TYR B CA 1
ATOM 8255 C C . TYR B 1 431 ? 12.266 -19.781 -8.547 1 96.19 431 TYR B C 1
ATOM 8257 O O . TYR B 1 431 ? 11.078 -20.031 -8.758 1 96.19 431 TYR B O 1
ATOM 8265 N N . GLN B 1 432 ? 12.797 -18.703 -8.898 1 93.56 432 GLN B N 1
ATOM 8266 C CA . GLN B 1 432 ? 12.18 -17.734 -9.797 1 93.56 432 GLN B CA 1
ATOM 8267 C C . GLN B 1 432 ? 12.969 -17.594 -11.094 1 93.56 432 GLN B C 1
ATOM 8269 O O . GLN B 1 432 ? 14.172 -17.344 -11.07 1 93.56 432 GLN B O 1
ATOM 8274 N N . TYR B 1 433 ? 12.211 -17.844 -12.141 1 90.62 433 TYR B N 1
ATOM 8275 C CA . TYR B 1 433 ? 12.805 -17.703 -13.461 1 90.62 433 TYR B CA 1
ATOM 8276 C C . TYR B 1 433 ? 12.422 -16.375 -14.094 1 90.62 433 TYR B C 1
ATOM 8278 O O . TYR B 1 433 ? 11.25 -16.125 -14.367 1 90.62 433 TYR B O 1
ATOM 8286 N N . ARG B 1 434 ? 13.398 -15.469 -14.273 1 81.31 434 ARG B N 1
ATOM 8287 C CA . ARG B 1 434 ? 13.148 -14.156 -14.867 1 81.31 434 ARG B CA 1
ATOM 8288 C C . ARG B 1 434 ? 14.055 -13.914 -16.062 1 81.31 434 ARG B C 1
ATOM 8290 O O . ARG B 1 434 ? 14.914 -13.023 -16.031 1 81.31 434 ARG B O 1
ATOM 8297 N N . TYR B 1 435 ? 14.008 -14.727 -17.016 1 72.5 435 TYR B N 1
ATOM 8298 C CA . TYR B 1 435 ? 14.812 -14.516 -18.219 1 72.5 435 TYR B CA 1
ATOM 8299 C C . TYR B 1 435 ? 13.969 -13.922 -19.344 1 72.5 435 TYR B C 1
ATOM 8301 O O . TYR B 1 435 ? 13.016 -14.547 -19.797 1 72.5 435 TYR B O 1
ATOM 8309 N N . PRO B 1 436 ? 14.281 -12.562 -19.578 1 61.81 436 PRO B N 1
ATOM 8310 C CA . PRO B 1 436 ? 13.445 -11.922 -20.594 1 61.81 436 PRO B CA 1
ATOM 8311 C C . PRO B 1 436 ? 13.703 -12.461 -22 1 61.81 436 PRO B C 1
ATOM 8313 O O . PRO B 1 436 ? 14.773 -13.016 -22.266 1 61.81 436 PRO B O 1
ATOM 8316 N N . THR B 1 437 ? 12.648 -12.719 -22.75 1 54.84 437 THR B N 1
ATOM 8317 C CA . THR B 1 437 ? 12.867 -13.031 -24.156 1 54.84 437 THR B CA 1
ATOM 8318 C C . THR B 1 437 ? 13.633 -11.906 -24.844 1 54.84 437 THR B C 1
ATOM 8320 O O . THR B 1 437 ? 13.812 -10.828 -24.266 1 54.84 437 THR B O 1
ATOM 8323 N N . THR B 1 438 ? 14.195 -12.133 -25.984 1 45.38 438 THR B N 1
ATOM 8324 C CA . THR B 1 438 ? 15.125 -11.289 -26.719 1 45.38 438 THR B CA 1
ATOM 8325 C C . THR B 1 438 ? 14.844 -9.812 -26.469 1 45.38 438 THR B C 1
ATOM 8327 O O . THR B 1 438 ? 15.758 -9.031 -26.219 1 45.38 438 THR B O 1
ATOM 8330 N N . TYR B 1 439 ? 14.086 -9.148 -27.266 1 36.38 439 TYR B N 1
ATOM 8331 C CA . TYR B 1 439 ? 14.258 -7.754 -27.641 1 36.38 439 TYR B CA 1
ATOM 8332 C C . TYR B 1 439 ? 13.609 -6.828 -26.625 1 36.38 439 TYR B C 1
ATOM 8334 O O . TYR B 1 439 ? 12.383 -6.699 -26.578 1 36.38 439 TYR B O 1
ATOM 8342 N N . GLY B 1 440 ? 14.273 -6.547 -25.594 1 41.25 440 GLY B N 1
ATOM 8343 C CA . GLY B 1 440 ? 14.297 -5.379 -24.719 1 41.25 440 GLY B CA 1
ATOM 8344 C C . GLY B 1 440 ? 12.93 -5.023 -24.172 1 41.25 440 GLY B C 1
ATOM 8345 O O . GLY B 1 440 ? 12.773 -4.004 -23.484 1 41.25 440 GLY B O 1
ATOM 8346 N N . ASP B 1 441 ? 11.836 -5.535 -24.75 1 44.25 441 ASP B N 1
ATOM 8347 C CA . ASP B 1 441 ? 10.547 -4.922 -24.438 1 44.25 441 ASP B CA 1
ATOM 8348 C C . ASP B 1 441 ? 9.953 -5.512 -23.156 1 44.25 441 ASP B C 1
ATOM 8350 O O . ASP B 1 441 ? 9.797 -6.73 -23.047 1 44.25 441 ASP B O 1
ATOM 8354 N N . ARG B 1 442 ? 10.094 -4.887 -22.078 1 47.62 442 ARG B N 1
ATOM 8355 C CA . ARG B 1 442 ? 9.523 -5.125 -20.75 1 47.62 442 ARG B CA 1
ATOM 8356 C C . ARG B 1 442 ? 8.156 -5.785 -20.859 1 47.62 442 ARG B C 1
ATOM 8358 O O . ARG B 1 442 ? 7.609 -6.246 -19.844 1 47.62 442 ARG B O 1
ATOM 8365 N N . ARG B 1 443 ? 7.598 -5.742 -22.094 1 46.56 443 ARG B N 1
ATOM 8366 C CA . ARG B 1 443 ? 6.242 -6.215 -22.375 1 46.56 443 ARG B CA 1
ATOM 8367 C C . ARG B 1 443 ? 6.246 -7.672 -22.812 1 46.56 443 ARG B C 1
ATOM 8369 O O . ARG B 1 443 ? 5.188 -8.273 -23 1 46.56 443 ARG B O 1
ATOM 8376 N N . THR B 1 444 ? 7.484 -8.086 -22.969 1 47.66 444 THR B N 1
ATOM 8377 C CA . THR B 1 444 ? 7.535 -9.398 -23.594 1 47.66 444 THR B CA 1
ATOM 8378 C C . THR B 1 444 ? 7.387 -10.508 -22.562 1 47.66 444 THR B C 1
ATOM 8380 O O . THR B 1 444 ? 7.867 -10.375 -21.422 1 47.66 444 THR B O 1
ATOM 8383 N N . SER B 1 445 ? 6.578 -11.43 -22.953 1 53.97 445 SER B N 1
ATOM 8384 C CA . SER B 1 445 ? 6.328 -12.648 -22.188 1 53.97 445 SER B CA 1
ATOM 8385 C C . SER B 1 445 ? 7.633 -13.352 -21.828 1 53.97 445 SER B C 1
ATOM 8387 O O . SER B 1 445 ? 8.617 -13.258 -22.562 1 53.97 445 SER B O 1
ATOM 8389 N N . MET B 1 446 ? 7.859 -13.68 -20.625 1 54.56 446 MET B N 1
ATOM 8390 C CA . MET B 1 446 ? 9.016 -14.43 -20.125 1 54.56 446 MET B CA 1
ATOM 8391 C C . MET B 1 446 ? 9.148 -15.766 -20.859 1 54.56 446 MET B C 1
ATOM 8393 O O . MET B 1 446 ? 8.141 -16.359 -21.234 1 54.56 446 MET B O 1
ATOM 8397 N N . LYS B 1 447 ? 10.406 -15.906 -21.328 1 57.69 447 LYS B N 1
ATOM 8398 C CA . LYS B 1 447 ? 10.656 -17.266 -21.812 1 57.69 447 LYS B CA 1
ATOM 8399 C C . LYS B 1 447 ? 10.297 -18.297 -20.75 1 57.69 447 LYS B C 1
ATOM 8401 O O . LYS B 1 447 ? 10.266 -17.984 -19.547 1 57.69 447 LYS B O 1
ATOM 8406 N N . ASP B 1 448 ? 9.883 -19.375 -21.297 1 71.5 448 ASP B N 1
ATOM 8407 C CA . ASP B 1 448 ? 9.43 -20.469 -20.438 1 71.5 448 ASP B CA 1
ATOM 8408 C C . ASP B 1 448 ? 10.594 -21.406 -20.078 1 71.5 448 ASP B C 1
ATOM 8410 O O . ASP B 1 448 ? 11.273 -21.922 -20.953 1 71.5 448 ASP B O 1
ATOM 8414 N N . ASP B 1 449 ? 11 -21.516 -18.812 1 77.12 449 ASP B N 1
ATOM 8415 C CA . ASP B 1 449 ? 12.055 -22.375 -18.281 1 77.12 449 ASP B CA 1
ATOM 8416 C C . ASP B 1 449 ? 11.859 -23.828 -18.719 1 77.12 449 ASP B C 1
ATOM 8418 O O . ASP B 1 449 ? 12.812 -24.484 -19.109 1 77.12 449 ASP B O 1
ATOM 8422 N N . VAL B 1 450 ? 10.688 -24.25 -18.797 1 84.44 450 VAL B N 1
ATOM 8423 C CA . VAL B 1 450 ? 10.375 -25.641 -19.078 1 84.44 450 VAL B CA 1
ATOM 8424 C C . VAL B 1 450 ? 10.586 -25.922 -20.562 1 84.44 450 VAL B C 1
ATOM 8426 O O . VAL B 1 450 ? 11.172 -26.953 -20.938 1 84.44 450 VAL B O 1
ATOM 8429 N N . PHE B 1 451 ? 10.242 -24.984 -21.344 1 80.69 451 PHE B N 1
ATOM 8430 C CA . PHE B 1 451 ? 10.383 -25.188 -22.781 1 80.69 451 PHE B CA 1
ATOM 8431 C C . PHE B 1 451 ? 11.859 -25.234 -23.188 1 80.69 451 PHE B C 1
ATOM 8433 O O . PHE B 1 451 ? 12.234 -25.938 -24.125 1 80.69 451 PHE B O 1
ATOM 8440 N N . LEU B 1 452 ? 12.625 -24.547 -22.469 1 83.25 452 LEU B N 1
ATOM 8441 C CA . LEU B 1 452 ? 14.055 -24.562 -22.75 1 83.25 452 LEU B CA 1
ATOM 8442 C C . LEU B 1 452 ? 14.641 -25.953 -22.547 1 83.25 452 LEU B C 1
ATOM 8444 O O . LEU B 1 452 ? 15.555 -26.359 -23.266 1 83.25 452 LEU B O 1
ATOM 8448 N N . VAL B 1 453 ? 14.133 -26.641 -21.562 1 89.06 453 VAL B N 1
ATOM 8449 C CA . VAL B 1 453 ? 14.68 -27.953 -21.219 1 89.06 453 VAL B CA 1
ATOM 8450 C C . VAL B 1 453 ? 14.047 -29.031 -22.094 1 89.06 453 VAL B C 1
ATOM 8452 O O . VAL B 1 453 ? 14.711 -30 -22.469 1 89.06 453 VAL B O 1
ATOM 8455 N N . PHE B 1 454 ? 12.766 -28.891 -22.5 1 88.56 454 PHE B N 1
ATOM 8456 C CA . PHE B 1 454 ? 12.031 -29.922 -23.219 1 88.56 454 PHE B CA 1
ATOM 8457 C C . PHE B 1 454 ? 11.969 -29.625 -24.703 1 88.56 454 PHE B C 1
ATOM 8459 O O . PHE B 1 454 ? 11.344 -30.375 -25.469 1 88.56 454 PHE B O 1
ATOM 8466 N N . SER B 1 455 ? 12.492 -28.516 -25.125 1 77.12 455 SER B N 1
ATOM 8467 C CA . SER B 1 455 ? 12.438 -28.188 -26.547 1 77.12 455 SER B CA 1
ATOM 8468 C C . SER B 1 455 ? 13.375 -29.078 -27.359 1 77.12 455 SER B C 1
ATOM 8470 O O . SER B 1 455 ? 14.477 -29.391 -26.922 1 77.12 455 SER B O 1
ATOM 8472 N N . PRO B 1 456 ? 12.672 -29.578 -28.516 1 60.41 456 PRO B N 1
ATOM 8473 C CA . PRO B 1 456 ? 13.578 -30.328 -29.391 1 60.41 456 PRO B CA 1
ATOM 8474 C C . PRO B 1 456 ? 14.703 -29.469 -29.969 1 60.41 456 PRO B C 1
ATOM 8476 O O . PRO B 1 456 ? 14.555 -28.266 -30.094 1 60.41 456 PRO B O 1
ATOM 8479 N N . ALA B 1 457 ? 15.961 -29.953 -29.922 1 50.84 457 ALA B N 1
ATOM 8480 C CA . ALA B 1 457 ? 17.094 -29.234 -30.5 1 50.84 457 ALA B CA 1
ATOM 8481 C C . ALA B 1 457 ? 16.734 -28.578 -31.828 1 50.84 457 ALA B C 1
ATOM 8483 O O . ALA B 1 457 ? 17.281 -27.531 -32.188 1 50.84 457 ALA B O 1
ATOM 8484 N N . SER B 1 458 ? 15.773 -29.219 -32.656 1 45.94 458 SER B N 1
ATOM 8485 C CA . SER B 1 458 ? 15.523 -28.828 -34.031 1 45.94 458 SER B CA 1
ATOM 8486 C C . SER B 1 458 ? 14.602 -27.609 -34.125 1 45.94 458 SER B C 1
ATOM 8488 O O . SER B 1 458 ? 14.648 -26.844 -35.062 1 45.94 458 SER B O 1
ATOM 8490 N N . THR B 1 459 ? 13.508 -27.594 -33.438 1 46.09 459 THR B N 1
ATOM 8491 C CA . THR B 1 459 ? 12.406 -26.672 -33.719 1 46.09 459 THR B CA 1
ATOM 8492 C C . THR B 1 459 ? 12.766 -25.25 -33.312 1 46.09 459 THR B C 1
ATOM 8494 O O . THR B 1 459 ? 12.18 -24.297 -33.781 1 46.09 459 THR B O 1
ATOM 8497 N N . GLY B 1 460 ? 13.305 -25.016 -32.188 1 48.47 460 GLY B N 1
ATOM 8498 C CA . GLY B 1 460 ? 13.438 -23.625 -31.812 1 48.47 460 GLY B CA 1
ATOM 8499 C C . GLY B 1 460 ? 14.633 -22.938 -32.438 1 48.47 460 GLY B C 1
ATOM 8500 O O . GLY B 1 460 ? 15.547 -23.609 -32.938 1 48.47 460 GLY B O 1
ATOM 8501 N N . GLY B 1 461 ? 14.352 -21.734 -33.031 1 54.69 461 GLY B N 1
ATOM 8502 C CA . GLY B 1 461 ? 15.445 -20.891 -33.469 1 54.69 461 GLY B CA 1
ATOM 8503 C C . GLY B 1 461 ? 16.734 -21.109 -32.719 1 54.69 461 GLY B C 1
ATOM 8504 O O . GLY B 1 461 ? 16.734 -21.766 -31.672 1 54.69 461 GLY B O 1
ATOM 8505 N N . GLN B 1 462 ? 17.891 -21.047 -33.438 1 62.81 462 GLN B N 1
ATOM 8506 C CA . GLN B 1 462 ? 19.234 -21.219 -32.875 1 62.81 462 GLN B CA 1
ATOM 8507 C C . GLN B 1 462 ? 19.375 -20.531 -31.531 1 62.81 462 GLN B C 1
ATOM 8509 O O . GLN B 1 462 ? 19.203 -19.312 -31.422 1 62.81 462 GLN B O 1
ATOM 8514 N N . LEU B 1 463 ? 19.234 -21.438 -30.438 1 74.06 463 LEU B N 1
ATOM 8515 C CA . LEU B 1 463 ? 19.5 -20.906 -29.094 1 74.06 463 LEU B CA 1
ATOM 8516 C C . LEU B 1 463 ? 20.844 -20.172 -29.062 1 74.06 463 LEU B C 1
ATOM 8518 O O . LEU B 1 463 ? 21.812 -20.609 -29.688 1 74.06 463 LEU B O 1
ATOM 8522 N N . THR B 1 464 ? 20.766 -19.031 -28.453 1 78.12 464 THR B N 1
ATOM 8523 C CA . THR B 1 464 ? 22.016 -18.328 -28.203 1 78.12 464 THR B CA 1
ATOM 8524 C C . THR B 1 464 ? 22.922 -19.156 -27.266 1 78.12 464 THR B C 1
ATOM 8526 O O . THR B 1 464 ? 22.469 -20.109 -26.656 1 78.12 464 THR B O 1
ATOM 8529 N N . GLN B 1 465 ? 24.219 -18.844 -27.312 1 81.12 465 GLN B N 1
ATOM 8530 C CA . GLN B 1 465 ? 25.141 -19.516 -26.422 1 81.12 465 GLN B CA 1
ATOM 8531 C C . GLN B 1 465 ? 24.688 -19.422 -24.969 1 81.12 465 GLN B C 1
ATOM 8533 O O . GLN B 1 465 ? 24.781 -20.391 -24.219 1 81.12 465 GLN B O 1
ATOM 8538 N N . ARG B 1 466 ? 24.188 -18.281 -24.609 1 81.5 466 ARG B N 1
ATOM 8539 C CA . ARG B 1 466 ? 23.719 -18.078 -23.25 1 81.5 466 ARG B CA 1
ATOM 8540 C C . ARG B 1 466 ? 22.516 -18.969 -22.938 1 81.5 466 ARG B C 1
ATOM 8542 O O . ARG B 1 466 ? 22.406 -19.516 -21.844 1 81.5 466 ARG B O 1
ATOM 8549 N N . GLU B 1 467 ? 21.719 -19.141 -23.906 1 81.25 467 GLU B N 1
ATOM 8550 C CA . GLU B 1 467 ? 20.531 -19.984 -23.719 1 81.25 467 GLU B CA 1
ATOM 8551 C C . GLU B 1 467 ? 20.906 -21.453 -23.625 1 81.25 467 GLU B C 1
ATOM 8553 O O . GLU B 1 467 ? 20.281 -22.219 -22.891 1 81.25 467 GLU B O 1
ATOM 8558 N N . GLN B 1 468 ? 21.922 -21.75 -24.312 1 83.56 468 GLN B N 1
ATOM 8559 C CA . GLN B 1 468 ? 22.391 -23.125 -24.25 1 83.56 468 GLN B CA 1
ATOM 8560 C C . GLN B 1 468 ? 22.969 -23.453 -22.875 1 83.56 468 GLN B C 1
ATOM 8562 O O . GLN B 1 468 ? 22.703 -24.531 -22.328 1 83.56 468 GLN B O 1
ATOM 8567 N N . ILE B 1 469 ? 23.656 -22.484 -22.391 1 85.75 469 ILE B N 1
ATOM 8568 C CA . ILE B 1 469 ? 24.219 -22.672 -21.062 1 85.75 469 ILE B CA 1
ATOM 8569 C C . ILE B 1 469 ? 23.094 -22.734 -20.031 1 85.75 469 ILE B C 1
ATOM 8571 O O . ILE B 1 469 ? 23.109 -23.578 -19.141 1 85.75 469 ILE B O 1
ATOM 8575 N N . LEU B 1 470 ? 22.141 -21.875 -20.203 1 87.44 470 LEU B N 1
ATOM 8576 C CA . LEU B 1 470 ? 21.016 -21.844 -19.281 1 87.44 470 LEU B CA 1
ATOM 8577 C C . LEU B 1 470 ? 20.219 -23.141 -19.344 1 87.44 470 LEU B C 1
ATOM 8579 O O . LEU B 1 470 ? 19.766 -23.656 -18.312 1 87.44 470 LEU B O 1
ATOM 8583 N N . ARG B 1 471 ? 20.062 -23.625 -20.531 1 88.5 471 ARG B N 1
ATOM 8584 C CA . ARG B 1 471 ? 19.359 -24.875 -20.75 1 88.5 471 ARG B CA 1
ATOM 8585 C C . ARG B 1 471 ? 20 -26.031 -19.984 1 88.5 471 ARG B C 1
ATOM 8587 O O . ARG B 1 471 ? 19.312 -26.797 -19.312 1 88.5 471 ARG B O 1
ATOM 8594 N N . LEU B 1 472 ? 21.25 -26.062 -19.969 1 90 472 LEU B N 1
ATOM 8595 C CA . LEU B 1 472 ? 21.984 -27.125 -19.297 1 90 472 LEU B CA 1
ATOM 8596 C C . LEU B 1 472 ? 21.938 -26.938 -17.781 1 90 472 LEU B C 1
ATOM 8598 O O . LEU B 1 472 ? 21.859 -27.906 -17.031 1 90 472 LEU B O 1
ATOM 8602 N N . ARG B 1 473 ? 21.984 -25.719 -17.391 1 91.62 473 ARG B N 1
ATOM 8603 C CA . ARG B 1 473 ? 21.906 -25.453 -15.961 1 91.62 473 ARG B CA 1
ATOM 8604 C C . ARG B 1 473 ? 20.531 -25.781 -15.406 1 91.62 473 ARG B C 1
ATOM 8606 O O . ARG B 1 473 ? 20.406 -26.312 -14.305 1 91.62 473 ARG B O 1
ATOM 8613 N N . LEU B 1 474 ? 19.547 -25.484 -16.156 1 93.06 474 LEU B N 1
ATOM 8614 C CA . LEU B 1 474 ? 18.188 -25.844 -15.758 1 93.06 474 LEU B CA 1
ATOM 8615 C C . LEU B 1 474 ? 18.016 -27.359 -15.734 1 93.06 474 LEU B C 1
ATOM 8617 O O . LEU B 1 474 ? 17.391 -27.906 -14.82 1 93.06 474 LEU B O 1
ATOM 8621 N N . ALA B 1 475 ? 18.578 -28.016 -16.75 1 94 475 ALA B N 1
ATOM 8622 C CA . ALA B 1 475 ? 18.547 -29.469 -16.766 1 94 475 ALA B CA 1
ATOM 8623 C C . ALA B 1 475 ? 19.188 -30.062 -15.523 1 94 475 ALA B C 1
ATOM 8625 O O . ALA B 1 475 ? 18.688 -31.031 -14.953 1 94 475 ALA B O 1
ATOM 8626 N N . ASP B 1 476 ? 20.219 -29.422 -15.133 1 95.12 476 ASP B N 1
ATOM 8627 C CA . ASP B 1 476 ? 20.906 -29.891 -13.938 1 95.12 476 ASP B CA 1
ATOM 8628 C C . ASP B 1 476 ? 20.078 -29.609 -12.68 1 95.12 476 ASP B C 1
ATOM 8630 O O . ASP B 1 476 ? 20.094 -30.406 -11.734 1 95.12 476 ASP B O 1
ATOM 8634 N N . LEU B 1 477 ? 19.469 -28.469 -12.625 1 96.38 477 LEU B N 1
ATOM 8635 C CA . LEU B 1 477 ? 18.594 -28.125 -11.5 1 96.38 477 LEU B CA 1
ATOM 8636 C C . LEU B 1 477 ? 17.484 -29.156 -11.344 1 96.38 477 LEU B C 1
ATOM 8638 O O . LEU B 1 477 ? 17.312 -29.734 -10.258 1 96.38 477 LEU B O 1
ATOM 8642 N N . PHE B 1 478 ? 16.797 -29.453 -12.414 1 97.75 478 PHE B N 1
ATOM 8643 C CA . PHE B 1 478 ? 15.703 -30.422 -12.375 1 97.75 478 PHE B CA 1
ATOM 8644 C C . PHE B 1 478 ? 16.25 -31.828 -12.164 1 97.75 478 PHE B C 1
ATOM 8646 O O . PHE B 1 478 ? 15.711 -32.594 -11.352 1 97.75 478 PHE B O 1
ATOM 8653 N N . GLY B 1 479 ? 17.328 -32.094 -12.844 1 97.5 479 GLY B N 1
ATOM 8654 C CA . GLY B 1 479 ? 17.906 -33.438 -12.766 1 97.5 479 GLY B CA 1
ATOM 8655 C C . GLY B 1 479 ? 18.391 -33.781 -11.367 1 97.5 479 GLY B C 1
ATOM 8656 O O . GLY B 1 479 ? 18.141 -34.906 -10.891 1 97.5 479 GLY B O 1
ATOM 8657 N N . SER B 1 480 ? 19.062 -32.875 -10.734 1 97.94 480 SER B N 1
ATOM 8658 C CA . SER B 1 480 ? 19.547 -33.156 -9.383 1 97.94 480 SER B CA 1
ATOM 8659 C C . SER B 1 480 ? 18.391 -33.344 -8.414 1 97.94 480 SER B C 1
ATOM 8661 O O . SER B 1 480 ? 18.469 -34.219 -7.527 1 97.94 480 SER B O 1
ATOM 8663 N N . PHE B 1 481 ? 17.359 -32.594 -8.617 1 98.25 481 PHE B N 1
ATOM 8664 C CA . PHE B 1 481 ? 16.188 -32.781 -7.77 1 98.25 481 PHE B CA 1
ATOM 8665 C C . PHE B 1 481 ? 15.547 -34.125 -8.008 1 98.25 481 PHE B C 1
ATOM 8667 O O . PHE B 1 481 ? 15.188 -34.844 -7.055 1 98.25 481 PHE B O 1
ATOM 8674 N N . ILE B 1 482 ? 15.398 -34.531 -9.242 1 98.19 482 ILE B N 1
ATOM 8675 C CA . ILE B 1 482 ? 14.758 -35.781 -9.617 1 98.19 482 ILE B CA 1
ATOM 8676 C C . ILE B 1 482 ? 15.578 -36.969 -9.078 1 98.19 482 ILE B C 1
ATOM 8678 O O . ILE B 1 482 ? 15.023 -37.938 -8.562 1 98.19 482 ILE B O 1
ATOM 8682 N N . ARG B 1 483 ? 16.844 -36.844 -9.109 1 96.69 483 ARG B N 1
ATOM 8683 C CA . ARG B 1 483 ? 17.719 -37.938 -8.75 1 96.69 483 ARG B CA 1
ATOM 8684 C C . ARG B 1 483 ? 17.891 -38.031 -7.238 1 96.69 483 ARG B C 1
ATOM 8686 O O . ARG B 1 483 ? 17.922 -39.125 -6.676 1 96.69 483 ARG B O 1
ATOM 8693 N N . LYS B 1 484 ? 18 -36.812 -6.562 1 95.94 484 LYS B N 1
ATOM 8694 C CA . LYS B 1 484 ? 18.469 -36.875 -5.18 1 95.94 484 LYS B CA 1
ATOM 8695 C C . LYS B 1 484 ? 17.5 -36.125 -4.25 1 95.94 484 LYS B C 1
ATOM 8697 O O . LYS B 1 484 ? 17.625 -36.219 -3.027 1 95.94 484 LYS B O 1
ATOM 8702 N N . GLY B 1 485 ? 16.609 -35.469 -4.809 1 96.81 485 GLY B N 1
ATOM 8703 C CA . GLY B 1 485 ? 15.641 -34.75 -3.994 1 96.81 485 GLY B CA 1
ATOM 8704 C C . GLY B 1 485 ? 16.125 -33.375 -3.559 1 96.81 485 GLY B C 1
ATOM 8705 O O . GLY B 1 485 ? 15.391 -32.625 -2.887 1 96.81 485 GLY B O 1
ATOM 8706 N N . VAL B 1 486 ? 17.359 -33 -3.902 1 97.44 486 VAL B N 1
ATOM 8707 C CA . VAL B 1 486 ? 17.922 -31.703 -3.596 1 97.44 486 VAL B CA 1
ATOM 8708 C C . VAL B 1 486 ? 18.406 -31.031 -4.879 1 97.44 486 VAL B C 1
ATOM 8710 O O . VAL B 1 486 ? 19.391 -31.469 -5.484 1 97.44 486 VAL B O 1
ATOM 8713 N N . PRO B 1 487 ? 17.734 -29.984 -5.285 1 97.75 487 PRO B N 1
ATOM 8714 C CA . PRO B 1 487 ? 18.172 -29.297 -6.504 1 97.75 487 PRO B CA 1
ATOM 8715 C C . PRO B 1 487 ? 19.516 -28.594 -6.328 1 97.75 487 PRO B C 1
ATOM 8717 O O . PRO B 1 487 ? 19.781 -28.031 -5.262 1 97.75 487 PRO B O 1
ATOM 8720 N N . LYS B 1 488 ? 20.281 -28.672 -7.359 1 96.06 488 LYS B N 1
ATOM 8721 C CA . LYS B 1 488 ? 21.578 -28 -7.363 1 96.06 488 LYS B CA 1
ATOM 8722 C C . LYS B 1 488 ? 21.688 -27 -8.508 1 96.06 488 LYS B C 1
ATOM 8724 O O . LYS B 1 488 ? 21.094 -27.203 -9.57 1 96.06 488 LYS B O 1
ATOM 8729 N N . TRP B 1 489 ? 22.328 -25.922 -8.211 1 92.94 489 TRP B N 1
ATOM 8730 C CA . TRP B 1 489 ? 22.703 -24.938 -9.227 1 92.94 489 TRP B CA 1
ATOM 8731 C C . TRP B 1 489 ? 24.219 -24.75 -9.266 1 92.94 489 TRP B C 1
ATOM 8733 O O . TRP B 1 489 ? 24.828 -24.344 -8.273 1 92.94 489 TRP B O 1
ATOM 8743 N N . GLN B 1 490 ? 24.828 -25.062 -10.359 1 89.19 490 GLN B N 1
ATOM 8744 C CA . GLN B 1 490 ? 26.266 -25 -10.516 1 89.19 490 GLN B CA 1
ATOM 8745 C C . GLN B 1 490 ? 26.984 -25.719 -9.375 1 89.19 490 GLN B C 1
ATOM 8747 O O . GLN B 1 490 ? 27.859 -25.156 -8.719 1 89.19 490 GLN B O 1
ATOM 8752 N N . SER B 1 491 ? 26.531 -26.859 -9.039 1 87.56 491 SER B N 1
ATOM 8753 C CA . SER B 1 491 ? 27.109 -27.828 -8.117 1 87.56 491 SER B CA 1
ATOM 8754 C C . SER B 1 491 ? 26.875 -27.422 -6.664 1 87.56 491 SER B C 1
ATOM 8756 O O . SER B 1 491 ? 27.438 -28.031 -5.75 1 87.56 491 SER B O 1
ATOM 8758 N N . ARG B 1 492 ? 26.094 -26.453 -6.441 1 92.38 492 ARG B N 1
ATOM 8759 C CA . ARG B 1 492 ? 25.734 -26.047 -5.086 1 92.38 492 ARG B CA 1
ATOM 8760 C C . ARG B 1 492 ? 24.281 -26.391 -4.766 1 92.38 492 ARG B C 1
ATOM 8762 O O . ARG B 1 492 ? 23.375 -26.016 -5.508 1 92.38 492 ARG B O 1
ATOM 8769 N N . PRO B 1 493 ? 24.125 -27.094 -3.713 1 95.56 493 PRO B N 1
ATOM 8770 C CA . PRO B 1 493 ? 22.75 -27.438 -3.344 1 95.56 493 PRO B CA 1
ATOM 8771 C C . PRO B 1 493 ? 21.938 -26.219 -2.92 1 95.56 493 PRO B C 1
ATOM 8773 O O . PRO B 1 493 ? 22.469 -25.312 -2.271 1 95.56 493 PRO B O 1
ATOM 8776 N N . MET B 1 494 ? 20.703 -26.188 -3.273 1 96.06 494 MET B N 1
ATOM 8777 C CA . MET B 1 494 ? 19.797 -25.125 -2.857 1 96.06 494 MET B CA 1
ATOM 8778 C C . MET B 1 494 ? 19.406 -25.281 -1.394 1 96.06 494 MET B C 1
ATOM 8780 O O . MET B 1 494 ? 19.281 -26.406 -0.9 1 96.06 494 MET B O 1
ATOM 8784 N N . ASN B 1 495 ? 19.172 -24.172 -0.747 1 93.88 495 ASN B N 1
ATOM 8785 C CA . ASN B 1 495 ? 18.625 -24.188 0.602 1 93.88 495 ASN B CA 1
ATOM 8786 C C . ASN B 1 495 ? 17.125 -24.516 0.589 1 93.88 495 ASN B C 1
ATOM 8788 O O . ASN B 1 495 ? 16.406 -24.094 -0.314 1 93.88 495 ASN B O 1
ATOM 8792 N N . THR B 1 496 ? 16.734 -25.266 1.588 1 94.88 496 THR B N 1
ATOM 8793 C CA . THR B 1 496 ? 15.305 -25.5 1.761 1 94.88 496 THR B CA 1
ATOM 8794 C C . THR B 1 496 ? 14.578 -24.203 2.104 1 94.88 496 THR B C 1
ATOM 8796 O O . THR B 1 496 ? 15.125 -23.344 2.791 1 94.88 496 THR B O 1
ATOM 8799 N N . PHE B 1 497 ? 13.414 -24.078 1.621 1 96.5 497 PHE B N 1
ATOM 8800 C CA . PHE B 1 497 ? 12.555 -22.953 1.954 1 96.5 497 PHE B CA 1
ATOM 8801 C C . PHE B 1 497 ? 12.078 -23.031 3.398 1 96.5 497 PHE B C 1
ATOM 8803 O O . PHE B 1 497 ? 11.648 -24.094 3.854 1 96.5 497 PHE B O 1
ATOM 8810 N N . THR B 1 498 ? 12.227 -21.984 4.191 1 93.75 498 THR B N 1
ATOM 8811 C CA . THR B 1 498 ? 11.688 -21.891 5.547 1 93.75 498 THR B CA 1
ATOM 8812 C C . THR B 1 498 ? 10.859 -20.625 5.715 1 93.75 498 THR B C 1
ATOM 8814 O O . THR B 1 498 ? 11.008 -19.672 4.953 1 93.75 498 THR B O 1
ATOM 8817 N N . ALA B 1 499 ? 10.039 -20.719 6.688 1 88.38 499 ALA B N 1
ATOM 8818 C CA . ALA B 1 499 ? 9.18 -19.562 6.926 1 88.38 499 ALA B CA 1
ATOM 8819 C C . ALA B 1 499 ? 10 -18.328 7.316 1 88.38 499 ALA B C 1
ATOM 8821 O O . ALA B 1 499 ? 9.656 -17.203 6.945 1 88.38 499 ALA B O 1
ATOM 8822 N N . GLY B 1 500 ? 11.023 -18.453 7.957 1 87.69 500 GLY B N 1
ATOM 8823 C CA . GLY B 1 500 ? 11.828 -17.344 8.461 1 87.69 500 GLY B CA 1
ATOM 8824 C C . GLY B 1 500 ? 12.742 -16.75 7.41 1 87.69 500 GLY B C 1
ATOM 8825 O O . GLY B 1 500 ? 12.898 -15.531 7.34 1 87.69 500 GLY B O 1
ATOM 8826 N N . ARG B 1 501 ? 13.281 -17.516 6.531 1 91.69 501 ARG B N 1
ATOM 8827 C CA . ARG B 1 501 ? 14.289 -17.016 5.598 1 91.69 501 ARG B CA 1
ATOM 8828 C C . ARG B 1 501 ? 13.719 -16.891 4.191 1 91.69 501 ARG B C 1
ATOM 8830 O O . ARG B 1 501 ? 14.141 -16.031 3.42 1 91.69 501 ARG B O 1
ATOM 8837 N N . GLN B 1 502 ? 12.836 -17.828 3.826 1 95.06 502 GLN B N 1
ATOM 8838 C CA . GLN B 1 502 ? 12.203 -17.891 2.51 1 95.06 502 GLN B CA 1
ATOM 8839 C C . GLN B 1 502 ? 13.25 -17.812 1.398 1 95.06 502 GLN B C 1
ATOM 8841 O O . GLN B 1 502 ? 13.133 -17 0.481 1 95.06 502 GLN B O 1
ATOM 8846 N N . ASP B 1 503 ? 14.227 -18.641 1.516 1 96.31 503 ASP B N 1
ATOM 8847 C CA . ASP B 1 503 ? 15.297 -18.734 0.522 1 96.31 503 ASP B CA 1
ATOM 8848 C C . ASP B 1 503 ? 14.75 -19.188 -0.83 1 96.31 503 ASP B C 1
ATOM 8850 O O . ASP B 1 503 ? 13.898 -20.078 -0.893 1 96.31 503 ASP B O 1
ATOM 8854 N N . TYR B 1 504 ? 15.203 -18.562 -1.899 1 96.12 504 TYR B N 1
ATOM 8855 C CA . TYR B 1 504 ? 14.844 -19 -3.248 1 96.12 504 TYR B CA 1
ATOM 8856 C C . TYR B 1 504 ? 15.969 -18.688 -4.23 1 96.12 504 TYR B C 1
ATOM 8858 O O . TYR B 1 504 ? 16.812 -17.828 -3.969 1 96.12 504 TYR B O 1
ATOM 8866 N N . LEU B 1 505 ? 15.992 -19.438 -5.305 1 96.19 505 LEU B N 1
ATOM 8867 C CA . LEU B 1 505 ? 16.969 -19.219 -6.363 1 96.19 505 LEU B CA 1
ATOM 8868 C C . LEU B 1 505 ? 16.422 -18.266 -7.418 1 96.19 505 LEU B C 1
ATOM 8870 O O . LEU B 1 505 ? 15.383 -18.547 -8.031 1 96.19 505 LEU B O 1
ATOM 8874 N N . LYS B 1 506 ? 17.078 -17.156 -7.594 1 92.69 506 LYS B N 1
ATOM 8875 C CA . LYS B 1 506 ? 16.703 -16.172 -8.609 1 92.69 506 LYS B CA 1
ATOM 8876 C C . LYS B 1 506 ? 17.516 -16.344 -9.883 1 92.69 506 LYS B C 1
ATOM 8878 O O . LYS B 1 506 ? 18.734 -16.141 -9.883 1 92.69 506 LYS B O 1
ATOM 8883 N N . ILE B 1 507 ? 16.766 -16.766 -10.938 1 90.88 507 ILE B N 1
ATOM 8884 C CA . ILE B 1 507 ? 17.422 -16.984 -12.219 1 90.88 507 ILE B CA 1
ATOM 8885 C C . ILE B 1 507 ? 17.062 -15.859 -13.188 1 90.88 507 ILE B C 1
ATOM 8887 O O . ILE B 1 507 ? 15.93 -15.766 -13.656 1 90.88 507 ILE B O 1
ATOM 8891 N N . GLY B 1 508 ? 17.969 -14.93 -13.422 1 79.31 508 GLY B N 1
ATOM 8892 C CA . GLY B 1 508 ? 17.75 -13.82 -14.336 1 79.31 508 GLY B CA 1
ATOM 8893 C C . GLY B 1 508 ? 18.828 -13.68 -15.383 1 79.31 508 GLY B C 1
ATOM 8894 O O . GLY B 1 508 ? 19.469 -14.664 -15.758 1 79.31 508 GLY B O 1
ATOM 8895 N N . ARG B 1 509 ? 18.891 -12.422 -15.945 1 68.06 509 ARG B N 1
ATOM 8896 C CA . ARG B 1 509 ? 19.875 -12.156 -17 1 68.06 509 ARG B CA 1
ATOM 8897 C C . ARG B 1 509 ? 21.297 -12.312 -16.469 1 68.06 509 ARG B C 1
ATOM 8899 O O . ARG B 1 509 ? 22.172 -12.797 -17.172 1 68.06 509 ARG B O 1
ATOM 8906 N N . GLY B 1 510 ? 21.375 -11.938 -15.227 1 68 510 GLY B N 1
ATOM 8907 C CA . GLY B 1 510 ? 22.703 -12.094 -14.641 1 68 510 GLY B CA 1
ATOM 8908 C C . GLY B 1 510 ? 22.906 -13.445 -13.977 1 68 510 GLY B C 1
ATOM 8909 O O . GLY B 1 510 ? 22.266 -14.43 -14.352 1 68 510 GLY B O 1
ATOM 8910 N N . GLU B 1 511 ? 23.922 -13.578 -13.297 1 79.25 511 GLU B N 1
ATOM 8911 C CA . GLU B 1 511 ? 24.203 -14.797 -12.547 1 79.25 511 GLU B CA 1
ATOM 8912 C C . GLU B 1 511 ? 23.094 -15.086 -11.539 1 79.25 511 GLU B C 1
ATOM 8914 O O . GLU B 1 511 ? 22.594 -14.18 -10.867 1 79.25 511 GLU B O 1
ATOM 8919 N N . ALA B 1 512 ? 22.578 -16.281 -11.656 1 87.69 512 ALA B N 1
ATOM 8920 C CA . ALA B 1 512 ? 21.578 -16.703 -10.68 1 87.69 512 ALA B CA 1
ATOM 8921 C C . ALA B 1 512 ? 22.125 -16.625 -9.258 1 87.69 512 ALA B C 1
ATOM 8923 O O . ALA B 1 512 ? 23.297 -16.906 -9.023 1 87.69 512 ALA B O 1
ATOM 8924 N N . GLU B 1 513 ? 21.328 -16.125 -8.328 1 89.62 513 GLU B N 1
ATOM 8925 C CA . GLU B 1 513 ? 21.75 -15.977 -6.938 1 89.62 513 GLU B CA 1
ATOM 8926 C C . GLU B 1 513 ? 20.641 -16.375 -5.977 1 89.62 513 GLU B C 1
ATOM 8928 O O . GLU B 1 513 ? 19.453 -16.266 -6.309 1 89.62 513 GLU B O 1
ATOM 8933 N N . MET B 1 514 ? 21.109 -16.984 -4.879 1 92.88 514 MET B N 1
ATOM 8934 C CA . MET B 1 514 ? 20.156 -17.203 -3.799 1 92.88 514 MET B CA 1
ATOM 8935 C C . MET B 1 514 ? 19.734 -15.883 -3.162 1 92.88 514 MET B C 1
ATOM 8937 O O . MET B 1 514 ? 20.578 -15.008 -2.936 1 92.88 514 MET B O 1
ATOM 8941 N N . ASP B 1 515 ? 18.484 -15.617 -3.035 1 92.75 515 ASP B N 1
ATOM 8942 C CA . ASP B 1 515 ? 17.922 -14.438 -2.395 1 92.75 515 ASP B CA 1
ATOM 8943 C C . ASP B 1 515 ? 16.859 -14.828 -1.372 1 92.75 515 ASP B C 1
ATOM 8945 O O . ASP B 1 515 ? 16.578 -16.016 -1.177 1 92.75 515 ASP B O 1
ATOM 8949 N N . ARG B 1 516 ? 16.375 -13.867 -0.623 1 93.75 516 ARG B N 1
ATOM 8950 C CA . ARG B 1 516 ? 15.375 -14.141 0.401 1 93.75 516 ARG B CA 1
ATOM 8951 C C . ARG B 1 516 ? 14.117 -13.305 0.167 1 93.75 516 ARG B C 1
ATOM 8953 O O . ARG B 1 516 ? 14.164 -12.273 -0.503 1 93.75 516 ARG B O 1
ATOM 8960 N N . TYR B 1 517 ? 13.031 -13.836 0.622 1 93.44 517 TYR B N 1
ATOM 8961 C CA . TYR B 1 517 ? 11.758 -13.117 0.641 1 93.44 517 TYR B CA 1
ATOM 8962 C C . TYR B 1 517 ? 11.391 -12.617 -0.751 1 93.44 517 TYR B C 1
ATOM 8964 O O . TYR B 1 517 ? 11.375 -11.406 -0.997 1 93.44 517 TYR B O 1
ATOM 8972 N N . PRO B 1 518 ? 11 -13.547 -1.596 1 93.94 518 PRO B N 1
ATOM 8973 C CA . PRO B 1 518 ? 10.617 -13.094 -2.934 1 93.94 518 PRO B CA 1
ATOM 8974 C C . PRO B 1 518 ? 9.445 -12.109 -2.912 1 93.94 518 PRO B C 1
ATOM 8976 O O . PRO B 1 518 ? 8.375 -12.438 -2.395 1 93.94 518 PRO B O 1
ATOM 8979 N N . ARG B 1 519 ? 9.695 -10.93 -3.506 1 93.12 519 ARG B N 1
ATOM 8980 C CA . ARG B 1 519 ? 8.68 -9.891 -3.609 1 93.12 519 ARG B CA 1
ATOM 8981 C C . ARG B 1 519 ? 7.98 -9.672 -2.273 1 93.12 519 ARG B C 1
ATOM 8983 O O . ARG B 1 519 ? 6.746 -9.648 -2.211 1 93.12 519 ARG B O 1
ATOM 8990 N N . ARG B 1 520 ? 8.742 -9.516 -1.275 1 93.44 520 ARG B N 1
ATOM 8991 C CA . ARG B 1 520 ? 8.305 -9.5 0.117 1 93.44 520 ARG B CA 1
ATOM 8992 C C . ARG B 1 520 ? 7.113 -8.57 0.309 1 93.44 520 ARG B C 1
ATOM 8994 O O . ARG B 1 520 ? 6.129 -8.938 0.954 1 93.44 520 ARG B O 1
ATOM 9001 N N . ARG B 1 521 ? 7.164 -7.359 -0.224 1 94.5 521 ARG B N 1
ATOM 9002 C CA . ARG B 1 521 ? 6.109 -6.371 -0.05 1 94.5 521 ARG B CA 1
ATOM 9003 C C . ARG B 1 521 ? 4.793 -6.859 -0.652 1 94.5 521 ARG B C 1
ATOM 9005 O O . ARG B 1 521 ? 3.756 -6.84 0.011 1 94.5 521 ARG B O 1
ATOM 9012 N N . GLN B 1 522 ? 4.855 -7.32 -1.891 1 96.31 522 GLN B N 1
ATOM 9013 C CA . GLN B 1 522 ? 3.648 -7.738 -2.596 1 96.31 522 GLN B CA 1
ATOM 9014 C C . GLN B 1 522 ? 3.09 -9.031 -2.014 1 96.31 522 GLN B C 1
ATOM 9016 O O . GLN B 1 522 ? 1.874 -9.195 -1.904 1 96.31 522 GLN B O 1
ATOM 9021 N N . VAL B 1 523 ? 3.99 -9.953 -1.637 1 96.62 523 VAL B N 1
ATOM 9022 C CA . VAL B 1 523 ? 3.566 -11.219 -1.055 1 96.62 523 VAL B CA 1
ATOM 9023 C C . VAL B 1 523 ? 2.893 -10.969 0.293 1 96.62 523 VAL B C 1
ATOM 9025 O O . VAL B 1 523 ? 1.859 -11.57 0.598 1 96.62 523 VAL B O 1
ATOM 9028 N N . THR B 1 524 ? 3.43 -10.062 1.115 1 95.31 524 THR B N 1
ATOM 9029 C CA . THR B 1 524 ? 2.812 -9.711 2.389 1 95.31 524 THR B CA 1
ATOM 9030 C C . THR B 1 524 ? 1.438 -9.086 2.17 1 95.31 524 THR B C 1
ATOM 9032 O O . THR B 1 524 ? 0.497 -9.367 2.914 1 95.31 524 THR B O 1
ATOM 9035 N N . PHE B 1 525 ? 1.334 -8.273 1.139 1 96.81 525 PHE B N 1
ATOM 9036 C CA . PHE B 1 525 ? 0.059 -7.641 0.819 1 96.81 525 PHE B CA 1
ATOM 9037 C C . PHE B 1 525 ? -1.006 -8.695 0.525 1 96.81 525 PHE B C 1
ATOM 9039 O O . PHE B 1 525 ? -2.08 -8.68 1.132 1 96.81 525 PHE B O 1
ATOM 9046 N N . TRP B 1 526 ? -0.696 -9.625 -0.315 1 97.19 526 TRP B N 1
ATOM 9047 C CA . TRP B 1 526 ? -1.698 -10.562 -0.809 1 97.19 526 TRP B CA 1
ATOM 9048 C C . TRP B 1 526 ? -1.958 -11.672 0.21 1 97.19 526 TRP B C 1
ATOM 9050 O O . TRP B 1 526 ? -3.061 -12.219 0.275 1 97.19 526 TRP B O 1
ATOM 9060 N N . ASN B 1 527 ? -0.979 -12.047 1.002 1 96.06 527 ASN B N 1
ATOM 9061 C CA . ASN B 1 527 ? -1.128 -13.195 1.884 1 96.06 527 ASN B CA 1
ATOM 9062 C C . ASN B 1 527 ? -1.604 -12.781 3.273 1 96.06 527 ASN B C 1
ATOM 9064 O O . ASN B 1 527 ? -2.15 -13.602 4.016 1 96.06 527 ASN B O 1
ATOM 9068 N N . GLU B 1 528 ? -1.438 -11.516 3.629 1 94.75 528 GLU B N 1
ATOM 9069 C CA . GLU B 1 528 ? -1.761 -11.117 4.996 1 94.75 528 GLU B CA 1
ATOM 9070 C C . GLU B 1 528 ? -2.711 -9.922 5.012 1 94.75 528 GLU B C 1
ATOM 9072 O O . GLU B 1 528 ? -3.824 -10.016 5.535 1 94.75 528 GLU B O 1
ATOM 9077 N N . VAL B 1 529 ? -2.33 -8.844 4.359 1 94.75 529 VAL B N 1
ATOM 9078 C CA . VAL B 1 529 ? -3.043 -7.582 4.496 1 94.75 529 VAL B CA 1
ATOM 9079 C C . VAL B 1 529 ? -4.391 -7.664 3.781 1 94.75 529 VAL B C 1
ATOM 9081 O O . VAL B 1 529 ? -5.438 -7.41 4.383 1 94.75 529 VAL B O 1
ATOM 9084 N N . PHE B 1 530 ? -4.348 -8.062 2.518 1 94.44 530 PHE B N 1
ATOM 9085 C CA . PHE B 1 530 ? -5.559 -8.078 1.705 1 94.44 530 PHE B CA 1
ATOM 9086 C C . PHE B 1 530 ? -6.594 -9.031 2.291 1 94.44 530 PHE B C 1
ATOM 9088 O O . PHE B 1 530 ? -7.746 -8.656 2.498 1 94.44 530 PHE B O 1
ATOM 9095 N N . PRO B 1 531 ? -6.199 -10.281 2.648 1 92.81 531 PRO B N 1
ATOM 9096 C CA . PRO B 1 531 ? -7.199 -11.188 3.221 1 92.81 531 PRO B CA 1
ATOM 9097 C C . PRO B 1 531 ? -7.781 -10.672 4.531 1 92.81 531 PRO B C 1
ATOM 9099 O O . PRO B 1 531 ? -8.961 -10.898 4.82 1 92.81 531 PRO B O 1
ATOM 9102 N N . SER B 1 532 ? -6.977 -10.016 5.316 1 91.88 532 SER B N 1
ATOM 9103 C CA . SER B 1 532 ? -7.48 -9.469 6.574 1 91.88 532 SER B CA 1
ATOM 9104 C C . SER B 1 532 ? -8.516 -8.383 6.332 1 91.88 532 SER B C 1
ATOM 9106 O O . SER B 1 532 ? -9.539 -8.32 7.023 1 91.88 532 SER B O 1
ATOM 9108 N N . LEU B 1 533 ? -8.242 -7.516 5.383 1 91.94 533 LEU B N 1
ATOM 9109 C CA . LEU B 1 533 ? -9.188 -6.461 5.035 1 91.94 533 LEU B CA 1
ATOM 9110 C C . LEU B 1 533 ? -10.469 -7.047 4.453 1 91.94 533 LEU B C 1
ATOM 9112 O O . LEU B 1 533 ? -11.57 -6.574 4.754 1 91.94 533 LEU B O 1
ATOM 9116 N N . LEU B 1 534 ? -10.297 -8.047 3.625 1 90.56 534 LEU B N 1
ATOM 9117 C CA . LEU B 1 534 ? -11.453 -8.703 3.033 1 90.56 534 LEU B CA 1
ATOM 9118 C C . LEU B 1 534 ? -12.352 -9.297 4.113 1 90.56 534 LEU B C 1
ATOM 9120 O O . LEU B 1 534 ? -13.578 -9.211 4.023 1 90.56 534 LEU B O 1
ATOM 9124 N N . ARG B 1 535 ? -11.789 -9.852 5.117 1 87.5 535 ARG B N 1
ATOM 9125 C CA . ARG B 1 535 ? -12.555 -10.445 6.211 1 87.5 535 ARG B CA 1
ATOM 9126 C C . ARG B 1 535 ? -13.359 -9.383 6.953 1 87.5 535 ARG B C 1
ATOM 9128 O O . ARG B 1 535 ? -14.5 -9.625 7.348 1 87.5 535 ARG B O 1
ATOM 9135 N N . VAL B 1 536 ? -12.758 -8.266 7.105 1 86.44 536 VAL B N 1
ATOM 9136 C CA . VAL B 1 536 ? -13.422 -7.184 7.82 1 86.44 536 VAL B CA 1
ATOM 9137 C C . VAL B 1 536 ? -14.609 -6.68 7.004 1 86.44 536 VAL B C 1
ATOM 9139 O O . VAL B 1 536 ? -15.688 -6.434 7.555 1 86.44 536 VAL B O 1
ATOM 9142 N N . VAL B 1 537 ? -14.422 -6.617 5.742 1 81.31 537 VAL B N 1
ATOM 9143 C CA . VAL B 1 537 ? -15.477 -6.113 4.871 1 81.31 537 VAL B CA 1
ATOM 9144 C C . VAL B 1 537 ? -16.594 -7.156 4.75 1 81.31 537 VAL B C 1
ATOM 9146 O O . VAL B 1 537 ? -17.766 -6.805 4.703 1 81.31 537 VAL B O 1
ATOM 9149 N N . ASP B 1 538 ? -16.203 -8.445 4.684 1 74.69 538 ASP B N 1
ATOM 9150 C CA . ASP B 1 538 ? -17.172 -9.531 4.574 1 74.69 538 ASP B CA 1
ATOM 9151 C C . ASP B 1 538 ? -18.016 -9.656 5.844 1 74.69 538 ASP B C 1
ATOM 9153 O O . ASP B 1 538 ? -19.219 -9.891 5.781 1 74.69 538 ASP B O 1
ATOM 9157 N N . LYS B 1 539 ? -17.359 -9.672 6.984 1 65.94 539 LYS B N 1
ATOM 9158 C CA . LYS B 1 539 ? -18.062 -9.773 8.258 1 65.94 539 LYS B CA 1
ATOM 9159 C C . LYS B 1 539 ? -19.094 -8.664 8.414 1 65.94 539 LYS B C 1
ATOM 9161 O O . LYS B 1 539 ? -20.188 -8.883 8.953 1 65.94 539 LYS B O 1
ATOM 9166 N N . THR B 1 540 ? -18.844 -7.668 7.809 1 57.94 540 THR B N 1
ATOM 9167 C CA . THR B 1 540 ? -19.719 -6.512 7.945 1 57.94 540 THR B CA 1
ATOM 9168 C C . THR B 1 540 ? -20.906 -6.625 6.992 1 57.94 540 THR B C 1
ATOM 9170 O O . THR B 1 540 ? -22.016 -6.164 7.305 1 57.94 540 THR B O 1
ATOM 9173 N N . ARG B 1 541 ? -20.812 -7.305 5.887 1 56.66 541 ARG B N 1
ATOM 9174 C CA . ARG B 1 541 ? -21.859 -7.461 4.895 1 56.66 541 ARG B CA 1
ATOM 9175 C C . ARG B 1 541 ? -22.734 -8.672 5.211 1 56.66 541 ARG B C 1
ATOM 9177 O O . ARG B 1 541 ? -23.922 -8.68 4.883 1 56.66 541 ARG B O 1
ATOM 9184 N N . ARG B 1 542 ? -22.281 -9.758 5.773 1 49.62 542 ARG B N 1
ATOM 9185 C CA . ARG B 1 542 ? -23.094 -10.914 6.125 1 49.62 542 ARG B CA 1
ATOM 9186 C C . ARG B 1 542 ? -23.969 -10.625 7.34 1 49.62 542 ARG B C 1
ATOM 9188 O O . ARG B 1 542 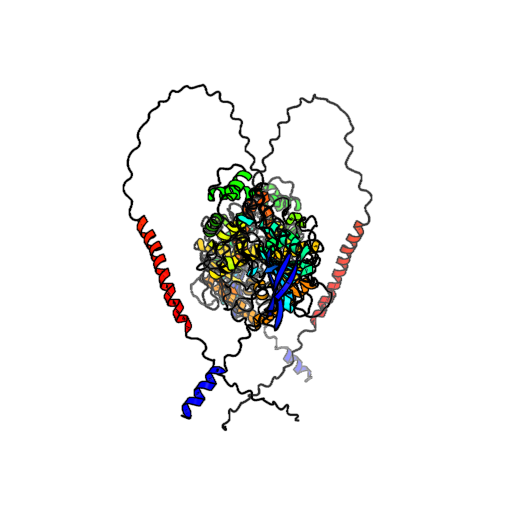? -24.766 -11.461 7.754 1 49.62 542 ARG B O 1
ATOM 9195 N N . ALA B 1 543 ? -23.797 -9.523 8.047 1 45.69 543 ALA B N 1
ATOM 9196 C CA . ALA B 1 543 ? -24.766 -9.336 9.133 1 45.69 543 ALA B CA 1
ATOM 9197 C C . ALA B 1 543 ? -26.172 -9.18 8.586 1 45.69 543 ALA B C 1
ATOM 9199 O O . ALA B 1 543 ? -26.422 -8.344 7.711 1 45.69 543 ALA B O 1
ATOM 9200 N N . PRO B 1 544 ? -27.031 -10.195 8.875 1 37.16 544 PRO B N 1
ATOM 9201 C CA . PRO B 1 544 ? -28.406 -10.242 8.367 1 37.16 544 PRO B CA 1
ATOM 9202 C C . PRO B 1 544 ? -29.141 -8.906 8.516 1 37.16 544 PRO B C 1
ATOM 9204 O O . PRO B 1 544 ? -29.016 -8.242 9.555 1 37.16 544 PRO B O 1
ATOM 9207 N N . ARG B 1 545 ? -29.406 -8.25 7.469 1 40.25 545 ARG B N 1
ATOM 9208 C CA . ARG B 1 545 ? -30.422 -7.195 7.574 1 40.25 545 ARG B CA 1
ATOM 9209 C C . ARG B 1 545 ? -31.594 -7.641 8.438 1 40.25 545 ARG B C 1
ATOM 9211 O O . ARG B 1 545 ? -32.125 -8.727 8.234 1 40.25 545 ARG B O 1
ATOM 9218 N N . PRO B 1 546 ? -31.75 -7.059 9.633 1 33.91 546 PRO B N 1
ATOM 9219 C CA . PRO B 1 546 ? -33 -7.473 10.289 1 33.91 546 PRO B CA 1
ATOM 9220 C C . PRO B 1 546 ? -34.188 -7.488 9.336 1 33.91 546 PRO B C 1
ATOM 9222 O O . PRO B 1 546 ? -34.375 -6.559 8.547 1 33.91 546 PRO B O 1
ATOM 9225 N N . THR B 1 547 ? -34.625 -8.617 9.086 1 32.41 547 THR B N 1
ATOM 9226 C CA . THR B 1 547 ? -35.938 -8.695 8.445 1 32.41 547 THR B CA 1
ATOM 9227 C C . THR B 1 547 ? -36.969 -7.844 9.188 1 32.41 547 THR B C 1
ATOM 9229 O O . THR B 1 547 ? -37.188 -8.039 10.383 1 32.41 547 THR B O 1
ATOM 9232 N N . LYS B 1 548 ? -37.062 -6.602 8.836 1 35.91 548 LYS B N 1
ATOM 9233 C CA . LYS B 1 548 ? -38.25 -5.949 9.359 1 35.91 548 LYS B CA 1
ATOM 9234 C C . LYS B 1 548 ? -39.375 -6.961 9.562 1 35.91 548 LYS B C 1
ATOM 9236 O O . LYS B 1 548 ? -39.688 -7.758 8.672 1 35.91 548 LYS B O 1
ATOM 9241 N N . PRO B 1 549 ? -39.781 -7.152 10.898 1 32.78 549 PRO B N 1
ATOM 9242 C CA . PRO B 1 549 ? -40.969 -7.992 11.039 1 32.78 549 PRO B CA 1
ATOM 9243 C C . PRO B 1 549 ? -42.062 -7.613 10.062 1 32.78 549 PRO B C 1
ATOM 9245 O O . PRO B 1 549 ? -42.344 -6.426 9.867 1 32.78 549 PRO B O 1
ATOM 9248 N N . THR B 1 550 ? -42.281 -8.422 9.195 1 31.17 550 THR B N 1
ATOM 9249 C CA . THR B 1 550 ? -43.469 -8.258 8.391 1 31.17 550 THR B CA 1
ATOM 9250 C C . THR B 1 550 ? -44.688 -8.055 9.281 1 31.17 550 THR B C 1
ATOM 9252 O O . THR B 1 550 ? -45.062 -8.953 10.047 1 31.17 550 THR B O 1
ATOM 9255 N N . LYS B 1 551 ? -44.844 -6.801 9.789 1 32.19 551 LYS B N 1
ATOM 9256 C CA . LYS B 1 551 ? -46.188 -6.656 10.375 1 32.19 551 LYS B CA 1
ATOM 9257 C C . LYS B 1 551 ? -47.188 -7.578 9.688 1 32.19 551 LYS B C 1
ATOM 9259 O O . LYS B 1 551 ? -47.375 -7.512 8.469 1 32.19 551 LYS B O 1
ATOM 9264 N N . ALA B 1 552 ? -47.625 -8.594 10.477 1 31.64 552 ALA B N 1
ATOM 9265 C CA . ALA B 1 552 ? -48.781 -9.422 10.125 1 31.64 552 ALA B CA 1
ATOM 9266 C C . ALA B 1 552 ? -49.938 -8.555 9.656 1 31.64 552 ALA B C 1
ATOM 9268 O O . ALA B 1 552 ? -50.438 -7.703 10.406 1 31.64 552 ALA B O 1
ATOM 9269 N N . SER B 1 553 ? -50.062 -8.281 8.422 1 30.38 553 SER B N 1
A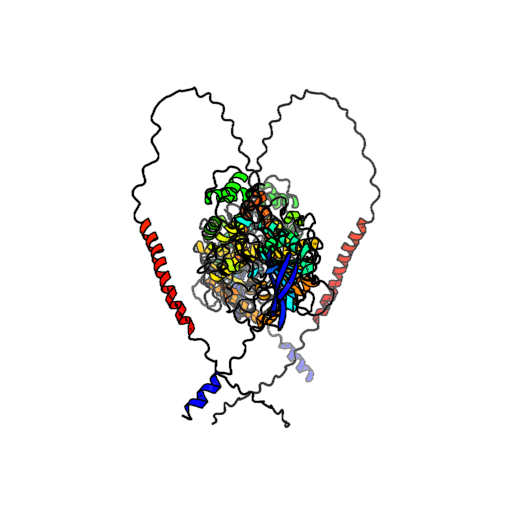TOM 9270 C CA . SER B 1 553 ? -51.25 -7.629 7.871 1 30.38 553 SER B CA 1
ATOM 9271 C C . SER B 1 553 ? -52.531 -8.234 8.445 1 30.38 553 SER B C 1
ATOM 9273 O O . SER B 1 553 ? -52.719 -9.445 8.398 1 30.38 553 SER B O 1
ATOM 9275 N N . ARG B 1 554 ? -53 -7.676 9.586 1 32.09 554 ARG B N 1
ATOM 9276 C CA . ARG B 1 554 ? -54.375 -8.055 9.992 1 32.09 554 ARG B CA 1
ATOM 9277 C C . ARG B 1 554 ? -55.219 -8.398 8.781 1 32.09 554 ARG B C 1
ATOM 9279 O O . ARG B 1 554 ? -55.188 -7.695 7.773 1 32.09 554 ARG B O 1
ATOM 9286 N N . PRO B 1 555 ? -55.938 -9.641 8.844 1 30.58 555 PRO B N 1
ATOM 9287 C CA . PRO B 1 555 ? -56.812 -10.062 7.746 1 30.58 555 PRO B CA 1
ATOM 9288 C C . PRO B 1 555 ? -57.875 -9.023 7.418 1 30.58 555 PRO B C 1
ATOM 9290 O O . PRO B 1 555 ? -58.719 -8.695 8.273 1 30.58 555 PRO B O 1
ATOM 9293 N N . THR B 1 556 ? -57.531 -7.781 7.027 1 28.8 556 THR B N 1
ATOM 9294 C CA . THR B 1 556 ? -58.688 -6.988 6.676 1 28.8 556 THR B CA 1
ATOM 9295 C C . THR B 1 556 ? -59.688 -7.805 5.84 1 28.8 556 THR B C 1
ATOM 9297 O O . THR B 1 556 ? -59.281 -8.406 4.832 1 28.8 556 THR B O 1
ATOM 9300 N N . GLU B 1 557 ? -60.75 -8.305 6.547 1 27.8 557 GLU B N 1
ATOM 9301 C CA . GLU B 1 557 ? -61.938 -8.859 5.93 1 27.8 557 GLU B CA 1
ATOM 9302 C C . GLU B 1 557 ? -62.406 -8.008 4.75 1 27.8 557 GLU B C 1
ATOM 9304 O O . GLU B 1 557 ? -63 -6.957 4.941 1 27.8 557 GLU B O 1
ATOM 9309 N N . GLU B 1 558 ? -61.438 -7.668 3.871 1 26.5 558 GLU B N 1
ATOM 9310 C CA . GLU B 1 558 ? -62.062 -6.961 2.746 1 26.5 558 GLU B CA 1
ATOM 9311 C C . GLU B 1 558 ? -63.25 -7.73 2.184 1 26.5 558 GLU B C 1
ATOM 9313 O O . GLU B 1 558 ? -63.156 -8.93 1.928 1 26.5 558 GLU B O 1
ATOM 9318 N N . ALA B 1 559 ? -64.438 -7.215 2.488 1 28.09 559 ALA B N 1
ATOM 9319 C CA . ALA B 1 559 ? -65.75 -7.496 1.899 1 28.09 559 ALA B CA 1
ATOM 9320 C C . ALA B 1 559 ? -65.625 -7.824 0.415 1 28.09 559 ALA B C 1
ATOM 9322 O O . ALA B 1 559 ? -64.75 -7.258 -0.282 1 28.09 559 ALA B O 1
ATOM 9323 N N . PRO B 1 560 ? -66.312 -8.891 -0.103 1 25.25 560 PRO B N 1
ATOM 9324 C CA . PRO B 1 560 ? -66.312 -9.516 -1.429 1 25.25 560 PRO B CA 1
ATOM 9325 C C . PRO B 1 560 ? -66.562 -8.516 -2.555 1 25.25 560 PRO B C 1
ATOM 9327 O O . PRO B 1 560 ? -66.75 -8.914 -3.711 1 25.25 560 PRO B O 1
ATOM 9330 N N . ASP B 1 561 ? -66.25 -7.207 -2.418 1 22.89 561 ASP B N 1
ATOM 9331 C CA . ASP B 1 561 ? -66.938 -6.469 -3.453 1 22.89 561 ASP B CA 1
ATOM 9332 C C . ASP B 1 561 ? -66.688 -7.051 -4.836 1 22.89 561 ASP B C 1
ATOM 9334 O O . ASP B 1 561 ? -65.5 -7.188 -5.238 1 22.89 561 ASP B O 1
ATOM 9338 N N . ILE B 1 562 ? -67.688 -7.719 -5.395 1 23.44 562 ILE B N 1
ATOM 9339 C CA . ILE B 1 562 ? -68 -8.367 -6.668 1 23.44 562 ILE B CA 1
ATOM 9340 C C . ILE B 1 562 ? -67.75 -7.387 -7.812 1 23.44 562 ILE B C 1
ATOM 9342 O O . ILE B 1 562 ? -68.25 -7.598 -8.93 1 23.44 562 ILE B O 1
ATOM 9346 N N . THR B 1 563 ? -67.062 -6.215 -7.531 1 20.77 563 THR B N 1
ATOM 9347 C CA . THR B 1 563 ? -67.312 -5.375 -8.695 1 20.77 563 THR B CA 1
ATOM 9348 C C . THR B 1 563 ? -66.938 -6.082 -9.984 1 20.77 563 THR B C 1
ATOM 9350 O O . THR B 1 563 ? -65.812 -6.672 -10.062 1 20.77 563 THR B O 1
ATOM 9353 N N . TRP B 1 564 ? -67.875 -6.172 -10.961 1 19.2 564 TRP B N 1
ATOM 9354 C CA . TRP B 1 564 ? -68.062 -6.715 -12.297 1 19.2 564 TRP B CA 1
ATOM 9355 C C . TRP B 1 564 ? -67.125 -6.078 -13.305 1 19.2 564 TRP B C 1
ATOM 9357 O O . TRP B 1 564 ? -67.188 -6.371 -14.5 1 19.2 564 TRP B O 1
ATOM 9367 N N . THR B 1 565 ? -66.062 -5.363 -12.898 1 19.12 565 THR B N 1
ATOM 9368 C CA . THR B 1 565 ? -65.688 -4.508 -14.008 1 19.12 565 THR B CA 1
ATOM 9369 C C . THR B 1 565 ? -65.375 -5.34 -15.258 1 19.12 565 THR B C 1
ATOM 9371 O O . THR B 1 565 ? -64.875 -6.457 -15.164 1 19.12 565 THR B O 1
ATOM 9374 N N . THR B 1 566 ? -65.875 -4.727 -16.438 1 19.22 566 THR B N 1
ATOM 9375 C CA . THR B 1 566 ? -66.062 -4.934 -17.859 1 19.22 566 THR B CA 1
ATOM 9376 C C . THR B 1 566 ? -64.812 -5.363 -18.547 1 19.22 566 THR B C 1
ATOM 9378 O O . THR B 1 566 ? -63.719 -4.926 -18.156 1 19.22 566 THR B O 1
ATOM 9381 N N . LYS B 1 567 ? -64.75 -6.199 -19.688 1 20.45 567 LYS B N 1
ATOM 9382 C CA . LYS B 1 567 ? -64.312 -7.238 -20.609 1 20.45 567 LYS B CA 1
ATOM 9383 C C . LYS B 1 567 ? -63.312 -6.676 -21.609 1 20.45 567 LYS B C 1
ATOM 9385 O O . LYS B 1 567 ? -62.344 -7.344 -21.953 1 20.45 567 LYS B O 1
ATOM 9390 N N . GLY B 1 568 ? -63.531 -5.461 -22.438 1 18.19 568 GLY B N 1
ATOM 9391 C CA . GLY B 1 568 ? -63.375 -5.617 -23.875 1 18.19 568 GLY B CA 1
ATOM 9392 C C . GLY B 1 568 ? -61.938 -5.75 -24.297 1 18.19 568 GLY B C 1
ATOM 9393 O O . GLY B 1 568 ? -61.031 -5.406 -23.547 1 18.19 568 GLY B O 1
ATOM 9394 N N . ILE B 1 569 ? -61.625 -6.262 -25.719 1 18.08 569 ILE B N 1
ATOM 9395 C CA . ILE B 1 569 ? -60.844 -6.93 -26.75 1 18.08 569 ILE B CA 1
ATOM 9396 C C . ILE B 1 569 ? -59.844 -5.949 -27.375 1 18.08 569 ILE B C 1
ATOM 9398 O O . ILE B 1 569 ? -58.969 -6.348 -28.141 1 18.08 569 ILE B O 1
ATOM 9402 N N . ILE B 1 570 ? -59.875 -4.609 -27.25 1 17.7 570 ILE B N 1
ATOM 9403 C CA . ILE B 1 570 ? -59.562 -3.912 -28.5 1 17.7 570 ILE B CA 1
ATOM 9404 C C . ILE B 1 570 ? -58.125 -4.238 -28.922 1 17.7 570 ILE B C 1
ATOM 9406 O O . ILE B 1 570 ? -57.219 -4.32 -28.094 1 17.7 570 ILE B O 1
ATOM 9410 N N . ILE B 1 571 ? -57.656 -3.963 -30.391 1 18.39 571 ILE B N 1
ATOM 9411 C CA . ILE B 1 571 ? -57.062 -4.316 -31.688 1 18.39 571 ILE B CA 1
ATOM 9412 C C . ILE B 1 571 ? -55.594 -3.959 -31.672 1 18.39 571 ILE B C 1
ATOM 9414 O O . ILE B 1 571 ? -55.188 -3.018 -31 1 18.39 571 ILE B O 1
ATOM 9418 N N . GLY B 1 572 ? -54.656 -4.598 -32.656 1 18.61 572 GLY B N 1
ATOM 9419 C CA . GLY B 1 572 ? -53.406 -5.121 -33.188 1 18.61 572 GLY B CA 1
ATOM 9420 C C . GLY B 1 572 ? -52.469 -4.035 -33.688 1 18.61 572 GLY B C 1
ATOM 9421 O O . GLY B 1 572 ? -51.25 -4.25 -33.75 1 18.61 572 GLY B O 1
ATOM 9422 N N . ILE B 1 573 ? -52.844 -3.047 -34.438 1 17.53 573 ILE B N 1
ATOM 9423 C CA . ILE B 1 573 ? -52.25 -2.717 -35.719 1 17.53 573 ILE B CA 1
ATOM 9424 C C . ILE B 1 573 ? -50.906 -2.035 -35.5 1 17.53 573 ILE B C 1
ATOM 9426 O O . ILE B 1 573 ? -49.906 -2.449 -36.094 1 17.53 573 ILE B O 1
ATOM 9430 N N . MET B 1 574 ? -50.719 -0.714 -35.812 1 18.06 574 MET B N 1
ATOM 9431 C CA . MET B 1 574 ? -50.156 -0.097 -37 1 18.06 574 MET B CA 1
ATOM 9432 C C . MET B 1 574 ? -48.719 0.347 -36.75 1 18.06 574 MET B C 1
ATOM 9434 O O . MET B 1 574 ? -47.844 0.135 -37.594 1 18.06 574 MET B O 1
ATOM 9438 N N . VAL B 1 575 ? -48.344 1.46 -36 1 19.17 575 VAL B N 1
ATOM 9439 C CA . VAL B 1 575 ? -47.5 2.461 -36.656 1 19.17 575 VAL B CA 1
ATOM 9440 C C . VAL B 1 575 ? -46.031 2.061 -36.562 1 19.17 575 VAL B C 1
ATOM 9442 O O . VAL B 1 575 ? -45.469 2.045 -35.5 1 19.17 575 VAL B O 1
ATOM 9445 N N . VAL B 1 576 ? -45.344 1.051 -37.5 1 20.8 576 VAL B N 1
ATOM 9446 C CA . VAL B 1 576 ? -44.094 0.449 -37.969 1 20.8 576 VAL B CA 1
ATOM 9447 C C . VAL B 1 576 ? -43.125 1.545 -38.375 1 20.8 576 VAL B C 1
ATOM 9449 O O . VAL B 1 576 ? -41.938 1.266 -38.625 1 20.8 576 VAL B O 1
ATOM 9452 N N . GLY B 1 577 ? -43.406 2.723 -38.812 1 19.61 577 GLY B N 1
ATOM 9453 C CA . GLY B 1 577 ? -42.781 3.301 -40 1 19.61 577 GLY B CA 1
ATOM 9454 C C . GLY B 1 577 ? -41.312 3.613 -39.812 1 19.61 577 GLY B C 1
ATOM 9455 O O . GLY B 1 577 ? -40.469 3.199 -40.625 1 19.61 577 GLY B O 1
ATOM 9456 N N . ILE B 1 578 ? -40.781 4.867 -39.625 1 22.11 578 ILE B N 1
ATOM 9457 C CA . ILE B 1 578 ? -39.875 5.59 -40.531 1 22.11 578 ILE B CA 1
ATOM 9458 C C . ILE B 1 578 ? -38.438 5.344 -40.125 1 22.11 578 ILE B C 1
ATOM 9460 O O . ILE B 1 578 ? -37.562 5.172 -40.969 1 22.11 578 ILE B O 1
ATOM 9464 N N . PHE B 1 579 ? -37.938 5.605 -38.906 1 22.5 579 PHE B N 1
ATOM 9465 C CA . PHE B 1 579 ? -36.594 6.199 -38.844 1 22.5 579 PHE B CA 1
ATOM 9466 C C . PHE B 1 579 ? -35.531 5.133 -38.969 1 22.5 579 PHE B C 1
ATOM 9468 O O . PHE B 1 579 ? -35.25 4.383 -38.031 1 22.5 579 PHE B O 1
ATOM 9475 N N . LEU B 1 580 ? -35.312 4.344 -40.156 1 20.72 580 LEU B N 1
ATOM 9476 C CA . LEU B 1 580 ? -34.594 3.266 -40.781 1 20.72 580 LEU B CA 1
ATOM 9477 C C . LEU B 1 580 ? -33.094 3.609 -40.875 1 20.72 580 LEU B C 1
ATOM 9479 O O . LEU B 1 580 ? -32.25 2.742 -40.688 1 20.72 580 LEU B O 1
ATOM 9483 N N . PRO B 1 581 ? -32.719 4.781 -41.469 1 21.98 581 PRO B N 1
ATOM 9484 C CA . PRO B 1 581 ? -31.516 4.785 -42.344 1 21.98 581 PRO B CA 1
ATOM 9485 C C . PRO B 1 581 ? -30.219 4.645 -41.531 1 21.98 581 PRO B C 1
ATOM 9487 O O . PRO B 1 581 ? -29.281 3.961 -41.969 1 21.98 581 PRO B O 1
ATOM 9490 N N . VAL B 1 582 ? -29.953 5.559 -40.562 1 25.67 582 VAL B N 1
ATOM 9491 C CA . VAL B 1 582 ? -28.578 6.008 -40.406 1 25.67 582 VAL B CA 1
ATOM 9492 C C . VAL B 1 582 ? -27.781 4.961 -39.625 1 25.67 582 VAL B C 1
ATOM 9494 O O . VAL B 1 582 ? -26.562 5.051 -39.5 1 25.67 582 VAL B O 1
ATOM 9497 N N . MET B 1 583 ? -28.469 4.051 -39 1 20.86 583 MET B N 1
ATOM 9498 C CA . MET B 1 583 ? -27.703 3.158 -38.125 1 20.86 583 MET B CA 1
ATOM 9499 C C . MET B 1 583 ? -26.859 2.188 -38.969 1 20.86 583 MET B C 1
ATOM 9501 O O . MET B 1 583 ? -26.125 1.379 -38.406 1 20.86 583 MET B O 1
ATOM 9505 N N . THR B 1 584 ? -27.281 1.938 -40.219 1 24.73 584 THR B N 1
ATOM 9506 C CA . THR B 1 584 ? -26.734 0.906 -41.094 1 24.73 584 THR B CA 1
ATOM 9507 C C . THR B 1 584 ? -25.312 1.25 -41.5 1 24.73 584 THR B C 1
ATOM 9509 O O . THR B 1 584 ? -24.5 0.357 -41.781 1 24.73 584 THR B O 1
ATOM 9512 N N . ALA B 1 585 ? -25.016 2.561 -41.75 1 25.81 585 ALA B N 1
ATOM 9513 C CA . ALA B 1 585 ? -23.766 2.883 -42.438 1 25.81 585 ALA B CA 1
ATOM 9514 C C . ALA B 1 585 ? -22.547 2.537 -41.594 1 25.81 585 ALA B C 1
ATOM 9516 O O . ALA B 1 585 ? -21.547 2.041 -42.125 1 25.81 585 ALA B O 1
ATOM 9517 N N . PHE B 1 586 ? -22.656 2.949 -40.344 1 26.64 586 PHE B N 1
ATOM 9518 C CA . PHE B 1 586 ? -21.375 2.893 -39.656 1 26.64 586 PHE B CA 1
ATOM 9519 C C . PHE B 1 586 ? -20.969 1.448 -39.406 1 26.64 586 PHE B C 1
ATOM 9521 O O . PHE B 1 586 ? -19.781 1.152 -39.25 1 26.64 586 PHE B O 1
ATOM 9528 N N . PHE B 1 587 ? -21.953 0.547 -39.406 1 27.05 587 PHE B N 1
ATOM 9529 C CA . PHE B 1 587 ? -21.594 -0.851 -39.219 1 27.05 587 PHE B CA 1
ATOM 9530 C C . PHE B 1 587 ? -20.875 -1.411 -40.438 1 27.05 587 PHE B C 1
ATOM 9532 O O . PHE B 1 587 ? -19.922 -2.193 -40.312 1 27.05 587 PHE B O 1
ATOM 9539 N N . VAL B 1 588 ? -21.297 -0.94 -41.625 1 29.02 588 VAL B N 1
ATOM 9540 C CA . VAL B 1 588 ? -20.719 -1.435 -42.875 1 29.02 588 VAL B CA 1
ATOM 9541 C C . VAL B 1 588 ? -19.25 -1.021 -42.969 1 29.02 588 VAL B C 1
ATOM 9543 O O . VAL B 1 588 ? -18.406 -1.799 -43.406 1 29.02 588 VAL B O 1
ATOM 9546 N N . MET B 1 589 ? -18.969 0.233 -42.594 1 27.95 589 MET B N 1
ATOM 9547 C CA . MET B 1 589 ? -17.578 0.627 -42.781 1 27.95 589 MET B CA 1
ATOM 9548 C C . MET B 1 589 ? -16.656 -0.198 -41.906 1 27.95 589 MET B C 1
ATOM 9550 O O . MET B 1 589 ? -15.508 -0.452 -42.281 1 27.95 589 MET B O 1
ATOM 9554 N N . TYR B 1 590 ? -17.156 -0.512 -40.75 1 28.17 590 TYR B N 1
ATOM 9555 C CA . TYR B 1 590 ? -16.25 -1.224 -39.844 1 28.17 590 TYR B CA 1
ATOM 9556 C C . TYR B 1 590 ? -16 -2.646 -40.344 1 28.17 590 TYR B C 1
ATOM 9558 O O . TYR B 1 590 ? -14.883 -3.146 -40.281 1 28.17 590 TYR B O 1
ATOM 9566 N N . VAL B 1 591 ? -17.047 -3.275 -40.938 1 30 591 VAL B N 1
ATOM 9567 C CA . VAL B 1 591 ? -16.859 -4.621 -41.469 1 30 591 VAL B CA 1
ATOM 9568 C C . VAL B 1 591 ? -16.016 -4.566 -42.719 1 30 591 VAL B C 1
ATOM 9570 O O . VAL B 1 591 ? -15.234 -5.484 -43 1 30 591 VAL B O 1
ATOM 9573 N N . ALA B 1 592 ? -16.234 -3.504 -43.531 1 27.56 592 ALA B N 1
ATOM 9574 C CA . ALA B 1 592 ? -15.477 -3.463 -44.781 1 27.56 592 ALA B CA 1
ATOM 9575 C C . ALA B 1 592 ? -13.977 -3.369 -44.5 1 27.56 592 ALA B C 1
ATOM 9577 O O . ALA B 1 592 ? -13.172 -3.953 -45.25 1 27.56 592 ALA B O 1
ATOM 9578 N N . ASP B 1 593 ? -13.641 -2.506 -43.594 1 26.81 593 ASP B N 1
ATOM 9579 C CA . ASP B 1 593 ? -12.203 -2.32 -43.438 1 26.81 593 ASP B CA 1
ATOM 9580 C C . ASP B 1 593 ? -11.539 -3.588 -42.906 1 26.81 593 ASP B C 1
ATOM 9582 O O . ASP B 1 593 ? -10.312 -3.721 -42.938 1 26.81 593 ASP B O 1
ATOM 9586 N N . PHE B 1 594 ? -12.328 -4.461 -42.344 1 27.67 594 PHE B N 1
ATOM 9587 C CA . PHE B 1 594 ? -11.727 -5.699 -41.875 1 27.67 594 PHE B CA 1
ATOM 9588 C C . PHE B 1 594 ? -11.273 -6.566 -43.031 1 27.67 594 PHE B C 1
ATOM 9590 O O . PHE B 1 594 ? -10.25 -7.25 -42.969 1 27.67 594 PHE B O 1
ATOM 9597 N N . LYS B 1 595 ? -12.023 -6.527 -44.094 1 28 595 LYS B N 1
ATOM 9598 C CA . LYS B 1 595 ? -11.625 -7.344 -45.25 1 28 595 LYS B CA 1
ATOM 9599 C C . LYS B 1 595 ? -10.32 -6.84 -45.844 1 28 595 LYS B C 1
ATOM 9601 O O . LYS B 1 595 ? -9.539 -7.625 -46.406 1 28 595 LYS B O 1
ATOM 9606 N N . GLN B 1 596 ? -10.305 -5.434 -45.938 1 26.23 596 GLN B N 1
ATOM 9607 C CA . GLN B 1 596 ? -9.125 -4.969 -46.688 1 26.23 596 GLN B CA 1
ATOM 9608 C C . GLN B 1 596 ? -7.844 -5.316 -45.938 1 26.23 596 GLN B C 1
ATOM 9610 O O . GLN B 1 596 ? -6.805 -5.559 -46.531 1 26.23 596 GLN B O 1
ATOM 9615 N N . GLN B 1 597 ? -7.93 -5.27 -44.688 1 25.3 597 GLN B N 1
ATOM 9616 C CA . GLN B 1 597 ? -6.645 -5.434 -44 1 25.3 597 GLN B CA 1
ATOM 9617 C C . GLN B 1 597 ? -6.156 -6.875 -44.094 1 25.3 597 GLN B C 1
ATOM 9619 O O . GLN B 1 597 ? -5.043 -7.188 -43.656 1 25.3 597 GLN B O 1
ATOM 9624 N N . ARG B 1 598 ? -6.969 -7.816 -44.531 1 26.5 598 ARG B N 1
ATOM 9625 C CA . ARG B 1 598 ? -6.461 -9.164 -44.75 1 26.5 598 ARG B CA 1
ATOM 9626 C C . ARG B 1 598 ? -5.391 -9.164 -45.844 1 26.5 598 ARG B C 1
ATOM 9628 O O . ARG B 1 598 ? -4.469 -9.984 -45.812 1 26.5 598 ARG B O 1
ATOM 9635 N N . ARG B 1 599 ? -5.738 -8.445 -46.938 1 26.27 599 ARG B N 1
ATOM 9636 C CA . ARG B 1 599 ? -4.871 -8.586 -48.125 1 26.27 599 ARG B CA 1
ATOM 9637 C C . ARG B 1 599 ? -3.496 -7.984 -47.844 1 26.27 599 ARG B C 1
ATOM 9639 O O . ARG B 1 599 ? -2.502 -8.414 -48.438 1 26.27 599 ARG B O 1
ATOM 9646 N N . ASN B 1 600 ? -3.545 -6.832 -47.156 1 23.88 600 ASN B N 1
ATOM 9647 C CA . ASN B 1 600 ? -2.244 -6.168 -47.156 1 23.88 600 ASN B CA 1
ATOM 9648 C C . ASN B 1 600 ? -1.234 -6.926 -46.312 1 23.88 600 ASN B C 1
ATOM 9650 O O . ASN B 1 600 ? -0.104 -6.473 -46.125 1 23.88 600 ASN B O 1
ATOM 9654 N N . ARG B 1 601 ? -1.661 -7.926 -45.562 1 23.25 601 ARG B N 1
ATOM 9655 C CA . ARG B 1 601 ? -0.634 -8.664 -44.844 1 23.25 601 ARG B CA 1
ATOM 9656 C C . ARG B 1 601 ? 0.314 -9.375 -45.812 1 23.25 601 ARG B C 1
A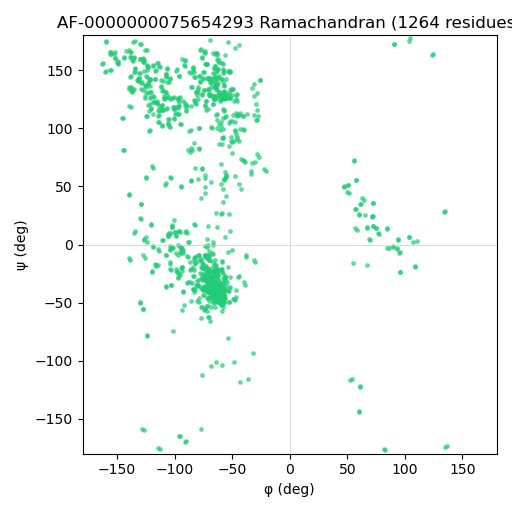TOM 9658 O O . ARG B 1 601 ? 1.213 -10.102 -45.375 1 23.25 601 ARG B O 1
ATOM 9665 N N . LYS B 1 602 ? -0.197 -9.492 -47.062 1 26.23 602 LYS B N 1
ATOM 9666 C CA . LYS B 1 602 ? 0.671 -10.273 -47.938 1 26.23 602 LYS B CA 1
ATOM 9667 C C . LYS B 1 602 ? 2.041 -9.617 -48.062 1 26.23 602 LYS B C 1
ATOM 9669 O O . LYS B 1 602 ? 3.062 -10.305 -48.125 1 26.23 602 LYS B O 1
ATOM 9674 N N . LEU B 1 603 ? 1.848 -8.234 -48.406 1 21.84 603 LEU B N 1
ATOM 9675 C CA . LEU B 1 603 ? 3.076 -7.691 -49 1 21.84 603 LEU B CA 1
ATOM 9676 C C . LEU B 1 603 ? 4.168 -7.582 -47.938 1 21.84 603 LEU B C 1
ATOM 9678 O O . LEU B 1 603 ? 5.352 -7.746 -48.219 1 21.84 603 LEU B O 1
ATOM 9682 N N . LEU B 1 604 ? 3.705 -7.203 -46.719 1 22.06 604 LEU B N 1
ATOM 9683 C CA . LEU B 1 604 ? 4.832 -6.801 -45.875 1 22.06 604 LEU B CA 1
ATOM 9684 C C . LEU B 1 604 ? 5.68 -8.008 -45.469 1 22.06 604 LEU B C 1
ATOM 9686 O O . LEU B 1 604 ? 6.711 -7.855 -44.812 1 22.06 604 LEU B O 1
ATOM 9690 N N . TYR B 1 605 ? 5.18 -9.234 -45.75 1 23.11 605 TYR B N 1
ATOM 9691 C CA . TYR B 1 605 ? 6.051 -10.359 -45.469 1 23.11 605 TYR B CA 1
ATOM 9692 C C . TYR B 1 605 ? 7.324 -10.305 -46.281 1 23.11 605 TYR B C 1
ATOM 9694 O O . TYR B 1 605 ? 8.305 -11 -46 1 23.11 605 TYR B O 1
ATOM 9702 N N . GLN B 1 606 ? 7.137 -9.766 -47.531 1 21.56 606 GLN B N 1
ATOM 9703 C CA . GLN B 1 606 ? 8.258 -10.023 -48.438 1 21.56 606 GLN B CA 1
ATOM 9704 C C . GLN B 1 606 ? 9.516 -9.305 -47.969 1 21.56 606 GLN B C 1
ATOM 9706 O O . GLN B 1 606 ? 10.633 -9.742 -48.25 1 21.56 606 GLN B O 1
ATOM 9711 N N . MET B 1 607 ? 9.242 -7.996 -47.562 1 21.8 607 MET B N 1
ATOM 9712 C CA . MET B 1 607 ? 10.461 -7.188 -47.656 1 21.8 607 MET B CA 1
ATOM 9713 C C . MET B 1 607 ? 11.43 -7.543 -46.531 1 21.8 607 MET B C 1
ATOM 9715 O O . MET B 1 607 ? 12.516 -6.965 -46.438 1 21.8 607 MET B O 1
ATOM 9719 N N . SER B 1 608 ? 10.867 -8.117 -45.469 1 22.47 608 SER B N 1
ATOM 9720 C CA . SER B 1 608 ? 11.82 -8.102 -44.375 1 22.47 608 SER B CA 1
ATOM 9721 C C . SER B 1 608 ? 13.016 -9 -44.656 1 22.47 608 SER B C 1
ATOM 9723 O O . SER B 1 608 ? 13.805 -9.297 -43.75 1 22.47 608 SER B O 1
ATOM 9725 N N . ASP B 1 609 ? 12.945 -9.578 -45.906 1 21.39 609 ASP B N 1
ATOM 9726 C CA . ASP B 1 609 ? 13.992 -10.578 -46.094 1 21.39 609 ASP B CA 1
ATOM 9727 C C . ASP B 1 609 ? 15.375 -9.953 -46 1 21.39 609 ASP B C 1
ATOM 9729 O O . ASP B 1 609 ? 16.359 -10.648 -45.75 1 21.39 609 ASP B O 1
ATOM 9733 N N . GLU B 1 610 ? 15.57 -8.773 -46.719 1 20.62 610 GLU B N 1
ATOM 9734 C CA . GLU B 1 610 ? 16.891 -8.609 -47.281 1 20.62 610 GLU B CA 1
ATOM 9735 C C . GLU B 1 610 ? 17.922 -8.211 -46.25 1 20.62 610 GLU B C 1
ATOM 9737 O O . GLU B 1 610 ? 19.109 -8.43 -46.406 1 20.62 610 GLU B O 1
ATOM 9742 N N . HIS B 1 611 ? 17.609 -7.113 -45.531 1 21.95 611 HIS B N 1
ATOM 9743 C CA . HIS B 1 611 ? 18.766 -6.305 -45.125 1 21.95 611 HIS B CA 1
ATOM 9744 C C . HIS B 1 611 ? 19.547 -6.973 -44 1 21.95 611 HIS B C 1
ATOM 9746 O O . HIS B 1 611 ? 19.203 -6.801 -42.812 1 21.95 611 HIS B O 1
ATOM 9752 N N . ARG B 1 612 ? 19.891 -8.328 -44.188 1 21.25 612 ARG B N 1
ATOM 9753 C CA . ARG B 1 612 ? 20.625 -9.188 -43.281 1 21.25 612 ARG B CA 1
ATOM 9754 C C . ARG B 1 612 ? 21.828 -8.461 -42.688 1 21.25 612 ARG B C 1
ATOM 9756 O O . ARG B 1 612 ? 21.938 -8.344 -41.469 1 21.25 612 ARG B O 1
ATOM 9763 N N . TYR B 1 613 ? 23.062 -8.953 -42.938 1 19.81 613 TYR B N 1
ATOM 9764 C CA . TYR B 1 613 ? 24.234 -9.406 -42.188 1 19.81 613 TYR B CA 1
ATOM 9765 C C . TYR B 1 613 ? 25.328 -8.352 -42.188 1 19.81 613 TYR B C 1
ATOM 9767 O O . TYR B 1 613 ? 26.484 -8.656 -42.469 1 19.81 613 TYR B O 1
ATOM 9775 N N . ALA B 1 614 ? 25.125 -7.07 -42.5 1 21.72 614 ALA B N 1
ATOM 9776 C CA . ALA B 1 614 ? 26.469 -6.59 -42.875 1 21.72 614 ALA B CA 1
ATOM 9777 C C . ALA B 1 614 ? 27.406 -6.633 -41.656 1 21.72 614 ALA B C 1
ATOM 9779 O O . ALA B 1 614 ? 27.016 -6.27 -40.531 1 21.72 614 ALA B O 1
ATOM 9780 N N . PRO B 1 615 ? 28.594 -7.332 -41.75 1 24.17 615 PRO B N 1
ATOM 9781 C CA . PRO B 1 615 ? 29.625 -7.676 -40.781 1 24.17 615 PRO B CA 1
ATOM 9782 C C . PRO B 1 615 ? 30.234 -6.445 -40.094 1 24.17 615 PRO B C 1
ATOM 9784 O O . PRO B 1 615 ? 30.5 -5.445 -40.781 1 24.17 615 PRO B O 1
ATOM 9787 N N . PRO B 1 616 ? 29.75 -5.984 -38.969 1 24.25 616 PRO B N 1
ATOM 9788 C CA . PRO B 1 616 ? 30.266 -4.699 -38.5 1 24.25 616 PRO B CA 1
ATOM 9789 C C . PRO B 1 616 ? 31.797 -4.621 -38.562 1 24.25 616 PRO B C 1
ATOM 9791 O O . PRO B 1 616 ? 32.469 -5.648 -38.469 1 24.25 616 PRO B O 1
ATOM 9794 N N . PRO B 1 617 ? 32.438 -3.684 -39.188 1 23.72 617 PRO B N 1
ATOM 9795 C CA . PRO B 1 617 ? 33.875 -3.557 -39.469 1 23.72 617 PRO B CA 1
ATOM 9796 C C . PRO B 1 617 ? 34.719 -3.727 -38.219 1 23.72 617 PRO B C 1
ATOM 9798 O O . PRO B 1 617 ? 34.25 -3.48 -37.094 1 23.72 617 PRO B O 1
ATOM 9801 N N . THR B 1 618 ? 35.781 -4.535 -38.281 1 22.48 618 THR B N 1
ATOM 9802 C CA . THR B 1 618 ? 36.875 -5.027 -37.438 1 22.48 618 THR B CA 1
ATOM 9803 C C . THR B 1 618 ? 37.656 -3.867 -36.844 1 22.48 618 THR B C 1
ATOM 9805 O O . THR B 1 618 ? 38.406 -3.164 -37.531 1 22.48 618 THR B O 1
ATOM 9808 N N . ILE B 1 619 ? 37.031 -2.902 -36.062 1 22.84 619 ILE B N 1
ATOM 9809 C CA . ILE B 1 619 ? 37.906 -1.802 -35.625 1 22.84 619 ILE B CA 1
ATOM 9810 C C . ILE B 1 619 ? 39.062 -2.35 -34.812 1 22.84 619 ILE B C 1
ATOM 9812 O O . ILE B 1 619 ? 38.875 -3.066 -33.844 1 22.84 619 ILE B O 1
ATOM 9816 N N . GLN B 1 620 ? 40.281 -2.477 -35.375 1 21.31 620 GLN B N 1
ATOM 9817 C CA . GLN B 1 620 ? 41.594 -2.902 -34.969 1 21.31 620 GLN B CA 1
ATOM 9818 C C . GLN B 1 620 ? 42.094 -2.094 -33.781 1 21.31 620 GLN B C 1
ATOM 9820 O O . GLN B 1 620 ? 42.406 -0.908 -33.906 1 21.31 620 GLN B O 1
ATOM 9825 N N . VAL B 1 621 ? 41.375 -2.057 -32.688 1 22.38 621 VAL B N 1
ATOM 9826 C CA . VAL B 1 621 ? 41.906 -1.216 -31.609 1 22.38 621 VAL B CA 1
ATOM 9827 C C . VAL B 1 621 ? 43.25 -1.753 -31.125 1 22.38 621 VAL B C 1
ATOM 9829 O O . VAL B 1 621 ? 43.375 -2.928 -30.781 1 22.38 621 VAL B O 1
ATOM 9832 N N . ASN B 1 622 ? 44.375 -1.156 -31.562 1 21.73 622 ASN B N 1
ATOM 9833 C CA . ASN B 1 622 ? 45.781 -1.395 -31.281 1 21.73 622 ASN B CA 1
ATOM 9834 C C . ASN B 1 622 ? 46.062 -1.402 -29.781 1 21.73 622 ASN B C 1
ATOM 9836 O O . ASN B 1 622 ? 45.688 -0.469 -29.078 1 21.73 622 ASN B O 1
ATOM 9840 N N . ASP B 1 623 ? 46.281 -2.52 -29.125 1 21.66 623 ASP B N 1
ATOM 9841 C CA . ASP B 1 623 ? 46.625 -2.992 -27.781 1 21.66 623 ASP B CA 1
ATOM 9842 C C . ASP B 1 623 ? 47.938 -2.43 -27.312 1 21.66 623 ASP B C 1
ATOM 9844 O O . ASP B 1 623 ? 48.562 -2.977 -26.391 1 21.66 623 ASP B O 1
ATOM 9848 N N . LYS B 1 624 ? 48.5 -1.248 -27.703 1 25.66 624 LYS B N 1
ATOM 9849 C CA . LYS B 1 624 ? 49.906 -1.2 -27.297 1 25.66 624 LYS B CA 1
ATOM 9850 C C . LYS B 1 624 ? 50.062 -1.294 -25.781 1 25.66 624 LYS B C 1
ATOM 9852 O O . LYS B 1 624 ? 49.312 -0.651 -25.047 1 25.66 624 LYS B O 1
ATOM 9857 N N . PRO B 1 625 ? 50.875 -2.232 -25.312 1 24.44 625 PRO B N 1
ATOM 9858 C CA . PRO B 1 625 ? 51.281 -2.676 -23.969 1 24.44 625 PRO B CA 1
ATOM 9859 C C . PRO B 1 625 ? 51.938 -1.576 -23.156 1 24.44 625 PRO B C 1
ATOM 9861 O O . PRO B 1 625 ? 53 -1.056 -23.562 1 24.44 625 PRO B O 1
ATOM 9864 N N . TYR B 1 626 ? 51.25 -0.512 -22.688 1 24.69 626 TYR B N 1
ATOM 9865 C CA . TYR B 1 626 ? 52.031 0.53 -22.047 1 24.69 626 TYR B CA 1
ATOM 9866 C C . TYR B 1 626 ? 52.812 -0.029 -20.859 1 24.69 626 TYR B C 1
ATOM 9868 O O . TYR B 1 626 ? 52.219 -0.641 -19.969 1 24.69 626 TYR B O 1
ATOM 9876 N N . HIS B 1 627 ? 54.031 -0.479 -21.016 1 22.16 627 HIS B N 1
ATOM 9877 C CA . HIS B 1 627 ? 55.094 -0.918 -20.109 1 22.16 627 HIS B CA 1
ATOM 9878 C C . HIS B 1 627 ? 55.438 0.156 -19.078 1 22.16 627 HIS B C 1
ATOM 9880 O O . HIS B 1 627 ? 56 1.199 -19.422 1 22.16 627 HIS B O 1
ATOM 9886 N N . LEU B 1 628 ? 54.5 0.577 -18.281 1 22.78 628 LEU B N 1
ATOM 9887 C CA . LEU B 1 628 ? 54.875 1.61 -17.312 1 22.78 628 LEU B CA 1
ATOM 9888 C C . LEU B 1 628 ? 56 1.138 -16.406 1 22.78 628 LEU B C 1
ATOM 9890 O O . LEU B 1 628 ? 55.875 0.123 -15.719 1 22.78 628 LEU B O 1
ATOM 9894 N N . GLN B 1 629 ? 57.219 1.311 -16.828 1 20.55 629 GLN B N 1
ATOM 9895 C CA . GLN B 1 629 ? 58.469 1.144 -16.141 1 20.55 629 GLN B CA 1
ATOM 9896 C C . GLN B 1 629 ? 58.5 1.879 -14.805 1 20.55 629 GLN B C 1
ATOM 9898 O O . GLN B 1 629 ? 58.219 3.082 -14.758 1 20.55 629 GLN B O 1
ATOM 9903 N N . LEU B 1 630 ? 58.125 1.124 -13.805 1 23.48 630 LEU B N 1
ATOM 9904 C CA . LEU B 1 630 ? 58.312 1.393 -12.383 1 23.48 630 LEU B CA 1
ATOM 9905 C C . LEU B 1 630 ? 59.75 1.819 -12.094 1 23.48 630 LEU B C 1
ATOM 9907 O O . LEU B 1 630 ? 60.688 1.013 -12.211 1 23.48 630 LEU B O 1
ATOM 9911 N N . SER B 1 631 ? 60.125 2.928 -12.766 1 22.31 631 SER B N 1
ATOM 9912 C CA . SER B 1 631 ? 61.531 3.271 -12.461 1 22.31 631 SER B CA 1
ATOM 9913 C C . SER B 1 631 ? 61.75 3.312 -10.953 1 22.31 631 SER B C 1
ATOM 9915 O O . SER B 1 631 ? 60.844 3.645 -10.188 1 22.31 631 SER B O 1
ATOM 9917 N N . GLU B 1 632 ? 62.844 2.689 -10.477 1 25.14 632 GLU B N 1
ATOM 9918 C CA . GLU B 1 632 ? 63.688 2.443 -9.32 1 25.14 632 GLU B CA 1
ATOM 9919 C C . GLU B 1 632 ? 64 3.742 -8.586 1 25.14 632 GLU B C 1
ATOM 9921 O O . GLU B 1 632 ? 64.312 3.73 -7.387 1 25.14 632 GLU B O 1
ATOM 9926 N N . ASP B 1 633 ? 64.25 4.855 -9.328 1 20.39 633 ASP B N 1
ATOM 9927 C CA . ASP B 1 633 ? 65.312 5.719 -8.789 1 20.39 633 ASP B CA 1
ATOM 9928 C C . ASP B 1 633 ? 64.875 6.395 -7.496 1 20.39 633 ASP B C 1
ATOM 9930 O O . ASP B 1 633 ? 63.656 6.609 -7.293 1 20.39 633 ASP B O 1
ATOM 9934 N N . VAL B 1 634 ? 66.062 7.145 -7.004 1 20.77 634 VAL B N 1
ATOM 9935 C CA . VAL B 1 634 ? 66.688 8.18 -6.172 1 20.77 634 VAL B CA 1
ATOM 9936 C C . VAL B 1 634 ? 66 9.531 -6.484 1 20.77 634 VAL B C 1
ATOM 9938 O O . VAL B 1 634 ? 65.875 9.891 -7.648 1 20.77 634 VAL B O 1
#

Nearest PDB structures (foldseek):
  3be8-assembly1_A  TM=8.794E-01  e=2.381E-46  Homo sapiens
  8gs3-assembly1_A  TM=8.702E-01  e=1.244E-44  Homo sapiens
  5c8v-assembly1_A  TM=8.200E-01  e=4.614E-37  Lucilia cuprina
  5ch3-assembly1_A  TM=8.277E-01  e=2.577E-36  Lucilia cuprina
  5tym-assembly1_A  TM=8.136E-01  e=8.186E-37  Lucilia cuprina

InterPro domains:
  IPR002018 Carboxylesterase, type B [PF00135] (27-526)
  IPR019819 Carboxylesterase type B, conserved site [PS00941] (103-113)
  IPR029058 Alpha/Beta hydrolase fold [G3DSA:3.40.50.1820] (16-533)
  IPR029058 Alpha/Beta hydrolase fold [SSF53474] (25-533)
  IPR051093 Neuroligin and Bile salt-activated lipase [PTHR43903] (14-607)

Foldseek 3Di:
DPPVPPVPPPVPPPPPPPPPVPFDWDWWAFPQEIEIWGWDAAPVGFIKTKFAFAALFFQCAFPSFLHATHGDHSDDHYHYRYDHFFAAAAAQDPPPSRHGDDSRGWGKMKIAGPDPDPDPAFAFEEEEEEDDLQGDDAQVQFACHLLCGQQVYMYMGTHFHGACRAAFALLDPLRLGNNRLSSVLSNLVSCLRTVVRRRHHNQQYEYEAAAVRLLSQQLLQLFPVNARSHAEYERAFAHQQFFLLEDESVVLNVLNLVVLVVVVQNPDPDSNSSSVSVSPDDVVSRNVCVVVVVRDSSSRHHYCSCHRHNDRSVVSLVVLDTHHQAYEYEYALQSCLVQQDQPRHPNNQVQAAFLVRLLVVLQVVVCVRPVLDDSVLSVVLSVVQAPPVPHGRRNSSRLSSSNSVSLQRHVLVSLVRLASCVVSVHFYAYAHAHEFPDDDDPSGDGDDLSCLQRPRPPPDDDDDPVSVVSNVQSSQQVSCCSRPVFGDGPNHTFDTAYPVFRWHWYHYPDDIDIHGCVVVVSSCCNVPVSVVVVVVSVVVVPPDDPPPPPPPPDPPPPDPPPDDDDDDPPDDDDDPDDPPPDVPVVVVVVVVVVVVVVVVVPPVVPPVPPPPDDDPDPPCPDPPPPPPPPDDDD/DPPVPPVVVVVPPPVPPPPPVPFDWDWWAFPQEIEIWGWDAAPVRFIKTKFAFAALFFQCAFPSFLHATHGDHSDDHYHYRYDHFFAAAAAQDPPPSRHGDDSRGWGKMKIAGPDPDPDPAFAFEEEEEEDDLQGDDAQVQFACHLLRGQQVYMYMGTHFHGACRAAFALLDPLRLGNNRLSSVLSSLVSCLRTVVRRRHHNQQYEYEAAAVRLLSQQLLQLFPVNARSHAEYERAFAHQQFFLLEDESVVLNVLNLVVLVVVVQNPDPDSNSSSVVVSPDDVVSSNVCVVVVVRDSSSRHHYCSCHRHNDRSVVSLVVLDTHHQAYEYEYALQSCLVQQDQPRHPNNQVQAAFLVRLLVVLQVVVCVRPVLDDSVLSVVLSVVQAPPVPHGRRNSSRLSSSNSVSLQRHVLVSLVRLASCVVSVHFYAYEHAHEFPPDPPSSGDGDDLSCLQGPRPPPDDDDDPVSVVSNVQSSQQVSCCSRPVFGDGPNHTFDTAYPVFRWHWYHYPDDIDIHGCVVVVSSCCNVPVSVVVVVVSVVVVPPDDPPPPPPPPDPPPPDPPPPPDDDDDDDDDDDPDDDPPDVPPVVVVVVVVVVVVVVVVVPVVPPVPPPDDDDPDPPPPDPPPPPPPPDDDD

Organism: Branchiostoma floridae (NCBI:txid7739)

Sequence (1268 aa):
MEIVSLVWRWCVTVLALARLSQGSHVVRDTAYGKVRGNVTTTSGGKQVQVFLGVPYARGPVGDRRFKPPERPETSYTVRNAYKPGPACPQPANPATDTVGDSEDCLYLNIYVPHKSSSRSTSYPVVVFVHGGDFMFGTGSAYDGSLLAATQNIVVVTINYRLGVLGFLSAGDPGLLGNYGIRDQMMALQWVKTNIGYFGGSGSDVTLFGHQTGADCAAILLLSPMAKGLFKRVILSGSSPLRPLLLRSTEDMRKESYQLAVTFNCGGYDNAAGIADCLRKLKYQVFLQREADGDVPGSTLTPVLDNQVVPAFPDQMLRRMQVNGEACLLGFTGREWSPRADPGSGPVAMDGGMSDKDFHHHMDVFLKDLSPYAPPELASLVTYQYTNWSQAGDRFTTTDNYIQAISDALFVAPAVFSAERMTALDLPSYVYQYRYPTTYGDRRTSMKDDVFLVFSPASTGGQLTQREQILRLRLADLFGSFIRKGVPKWQSRPMNTFTAGRQDYLKIGRGEAEMDRYPRRRQVTFWNEVFPSLLRVVDKTRRAPRPTKPTKASRPTEEAPDITWTTKGIIIGIMVVGIFLPVMTAFFVMYVADFKQQRRNRKLLYQMSDEHRYAPPPTIQVNDKPYHLQLSEDVMEIVSLVWRWCVTVLALARLSQGSHVVRDTAYGKVRGNVTTTSGGKQVQVFLGVPYARGPVGDRRFKPPERPETSYTVRNAYKPGPACPQPANPATDTVGDSEDCLYLNIYVPHKSSSRSTSYPVVVFVHGGDFMFGTGSAYDGSLLAATQNIVVVTINYRLGVLGFLSAGDPGLLGNYGIRDQMMALQWVKTNIGYFGGSGSDVTLFGHQTGADCAAILLLSPMAKGLFKRVILSGSSPLRPLLLRSTEDMRKESYQLAVTFNCGGYDNAAGIADCLRKLKYQVFLQREADGDVPGSTLTPVLDNQVVPAFPDQMLRRMQVNGEACLLGFTGREWSPRADPGSGPVAMDGGMSDKDFHHHMDVFLKDLSPYAPPELASLVTYQYTNWSQAGDRFTTTDNYIQAISDALFVAPAVFSAERMTALDLPSYVYQYRYPTTYGDRRTSMKDDVFLVFSPASTGGQLTQREQILRLRLADLFGSFIRKGVPKWQSRPMNTFTAGRQDYLKIGRGEAEMDRYPRRRQVTFWNEVFPSLLRVVDKTRRAPRPTKPTKASRPTEEAPDITWTTKGIIIGIMVVGIFLPVMTAFFVMYVADFKQQRRNRKLLYQMSDEHRYAPPPTIQVNDKPYHLQLSEDV

Secondary structure (DSSP, 8-state):
--GGGSTTTTTTS-----------EEEEEETTEEEEEEEEE-TTS-EEEEEEEEESS----GGGTTS---PPPS--SEEE-SSPPPPPSBPPPTTT---B--S---EEEEEEE---S---PPEEEEEEE--STTT---GGGS--HHHHHHHT-EEEEE----HHHHH---SBTTB---HHHHHHHHHHHHHHHHGGGGTEEEEEEEEEEETHHHHHHHHHHH-GGGTTS-SEEEEES--TT-TTSSB-HHHHHHHHHHHHHHTT-TT-SSHHHHHHHHHTS-HHHHHHHHHTT-S-GGGGS-B--SSS--S-HHHHHHTT---SSEEEEEE-S-TTHHHHSTTTSSS--TT---HHHHHHHHHHHHHHH-TT--HHHHHHHHHHH--GGGTT-HHHHHHHHHHHHHIIIIIHHHHHHHHHHHHTT--EEEEEE--B-SSS-TTSPBPPHHHHHHS-TTTSS---HHHHHHHHHHHHHHHHHHHHSS-EETTEEPPPP-TTT-EEEEESSS--EEEESTTHHHHHIIIIIHHHHHHHHHHHHSS-----------------------GGG--S-----S--SHHHHHHHHHHHHHHHHHHTTTGGGTGGGS------------------------/--STTTTTTTTTTT----------EEEEEETTEEEEEEEEE-TTS-EEEEEEEEESS----GGGTTS---PPPS--SEEE-SSPPPPPSB---TTT---B--S---EEEEEEE---S---PPEEEEEEE--STTT---GGGS--HHHHHHHT-EEEEE----HHHHH---SBTTB---HHHHHHHHHHHHHHHHGGGGTEEEEEEEEEEETHHHHHHHHHHH-GGGTTS-SEEEEES--TT-TTSSB-HHHHHHHHHHHHHHTT-TT-SSHHHHHHHHHTS-HHHHHHHHHTT-S-GGGGS-B--SSS--S-HHHHHHTT---SSEEEEEE-S-TTHHHHSTTTSSS--TT---HHHHHHHHHHHHHHH-TT--HHHHHHHHHHH--GGGTT-HHHHHHHHHHHHHIIIIIHHHHHHHHHHHHTT--EEEEEE--B-SS--TTSPBP-HHHHHHS-TTTSS---HHHHHHHHHHHHHHHHHHHHSS-EETTEEPPPP-TTT-EEEEESSS--EEEESTTHHHHHIIIIIHHHHHHHHHHHHSS----------------------------------S--STTTHHHHHHHHHHHHHHHTTTGGGTGGGS------------------------

Solvent-accessible surface area (backbone atoms only — not comparable to full-atom values): 68600 Å² total; per-residue (Å²): 126,75,77,72,60,66,69,65,60,70,72,59,66,76,66,66,76,75,67,66,76,71,57,56,73,46,74,35,60,46,93,41,31,29,38,32,22,36,42,43,68,45,98,87,69,41,40,25,32,37,34,20,34,44,66,46,27,39,49,45,47,74,91,37,43,75,46,76,72,44,70,49,75,68,72,45,73,71,40,80,12,80,50,64,51,48,31,26,47,28,44,74,32,89,84,76,65,49,66,19,85,28,61,60,13,39,21,30,32,41,21,26,48,53,67,87,68,79,72,85,71,58,23,32,26,36,42,38,34,57,30,44,80,49,37,44,67,40,23,79,75,44,33,40,50,59,45,6,48,75,51,57,24,27,26,30,27,34,35,45,48,24,28,70,70,6,16,37,26,39,57,34,87,48,22,53,34,38,34,23,57,43,32,49,52,44,43,39,51,39,38,42,72,31,31,51,57,67,45,22,29,39,80,40,21,23,39,35,11,29,37,47,14,4,43,48,45,31,49,43,32,54,16,76,78,43,60,82,53,38,35,29,39,34,21,37,54,32,35,56,53,19,70,80,60,58,39,52,36,67,60,36,25,57,49,36,51,55,47,26,42,78,72,74,33,49,91,46,95,44,37,49,52,34,39,54,48,56,63,70,50,61,70,66,58,56,33,51,37,48,69,71,59,71,52,58,70,78,52,39,37,40,51,49,58,63,58,64,32,67,61,59,52,72,57,40,62,66,72,68,51,69,54,51,61,27,38,40,36,31,39,52,63,45,75,40,36,61,48,46,34,72,83,64,30,97,54,51,44,77,81,33,29,53,72,68,51,46,35,50,54,40,33,54,52,44,30,70,76,35,79,77,56,55,63,57,58,20,48,44,51,46,59,71,48,52,53,74,93,52,64,86,41,25,58,58,42,38,52,29,49,34,38,51,51,10,34,60,44,38,46,27,19,36,54,52,32,44,40,53,37,33,75,66,71,28,52,22,34,39,35,36,48,47,39,72,48,83,81,86,50,91,82,53,46,61,55,56,74,63,51,55,44,22,43,52,88,77,76,54,72,85,67,49,73,67,49,51,52,48,27,52,48,48,38,41,26,53,33,32,26,60,70,69,63,51,36,24,56,96,87,38,71,62,62,62,34,40,80,88,56,32,35,28,39,39,36,41,86,58,81,62,42,80,47,59,44,75,61,47,68,61,28,46,38,56,71,47,49,48,52,48,45,49,50,55,49,45,60,29,64,67,54,66,70,54,71,71,75,72,74,77,74,72,81,72,82,72,73,77,79,73,83,78,86,82,72,77,65,81,82,86,74,68,93,72,69,74,96,59,66,76,72,53,57,66,54,49,55,58,56,50,57,56,56,60,60,58,61,62,57,59,59,67,63,60,67,74,65,68,91,68,75,80,75,77,80,83,79,76,78,79,75,80,75,80,75,80,75,81,78,81,77,132,126,74,76,70,60,64,65,64,62,66,71,59,64,70,68,62,76,72,66,66,76,70,56,57,72,46,75,36,60,45,92,44,31,28,37,33,21,36,42,44,69,45,97,86,70,42,39,24,34,38,33,20,35,44,66,45,27,38,49,46,48,71,90,37,42,76,45,78,72,43,72,50,74,74,69,45,74,71,40,80,12,79,49,65,49,49,31,27,49,29,45,76,32,89,85,73,65,48,66,19,84,29,60,61,13,39,21,29,31,40,20,24,48,52,66,90,68,79,71,84,71,58,23,33,25,36,43,39,32,55,30,42,80,48,36,44,65,39,22,79,75,45,34,40,51,56,45,6,47,75,50,57,24,27,25,31,28,35,35,45,49,24,30,70,70,7,15,36,26,40,58,33,87,48,22,53,34,39,34,23,55,45,33,49,51,42,43,38,51,39,39,43,73,31,31,51,58,68,45,20,30,38,82,40,21,23,40,33,11,29,37,47,14,4,42,47,46,30,48,43,33,56,16,75,79,42,60,82,53,39,36,29,38,34,21,36,52,32,32,56,54,20,70,79,60,59,39,50,35,67,59,35,25,58,49,36,51,56,47,26,42,76,72,74,33,49,88,45,94,46,40,48,52,32,37,54,49,58,63,70,50,60,69,66,57,56,33,51,36,48,70,70,58,71,52,58,71,78,54,39,38,41,50,49,58,64,58,63,31,68,60,58,52,73,58,41,60,66,72,68,50,68,55,52,62,26,38,38,38,31,38,52,62,45,74,40,37,61,48,45,34,71,84,65,28,96,54,51,43,74,82,33,30,51,71,67,50,47,34,52,55,39,33,53,52,44,29,70,76,34,78,75,56,55,63,56,57,20,49,45,52,46,59,70,47,52,51,74,91,53,65,83,41,25,59,57,43,36,51,29,48,32,38,52,51,12,35,59,44,37,45,28,18,36,55,53,32,44,41,51,37,33,74,65,71,29,52,22,33,39,35,34,48,44,39,71,47,83,77,83,49,91,81,53,49,60,55,56,74,63,51,57,44,22,45,51,88,77,75,53,72,88,69,49,73,68,49,51,52,48,28,53,47,49,39,41,25,53,32,33,26,61,70,69,63,52,36,25,56,96,86,37,70,64,61,64,34,40,80,88,56,32,34,28,39,39,37,41,87,59,80,62,42,80,46,57,44,75,61,47,68,62,28,45,37,58,70,47,47,48,53,49,46,48,49,54,48,44,62,29,63,67,54,66,70,53,69,70,75,71,73,75,72,69,81,70,80,70,72,77,79,70,77,72,82,87,83,90,82,88,91,88,80,73,98,80,76,73,100,69,70,77,74,57,55,66,55,49,56,59,55,50,55,55,59,55,59,60,61,60,60,58,59,68,64,60,66,74,66,66,91,68,71,82,74,76,80,80,77,78,76,82,71,80,77,80,77,77,74,77,75,82,82,134

Radius of gyration: 43.11 Å; Cα contacts (8 Å, |Δi|>4): 2314; chains: 2; bounding box: 135×120×136 Å